Protein AF-A0A813G6Q6-F1 (afdb_monomer_lite)

Radius of gyration: 37.82 Å; chains: 1; bounding box: 108×99×78 Å

Organism: Polarella glacialis (NCBI:txid89957)

Foldseek 3Di:
DPAWDWDDDQFKIKTKDWDDLPWDPVQWDWDDDQFWTWIGGNNHTPDTAGFQAGFDRVPKDWDWDDDSVIIMIITITTGPHGDDRPDGHPVVVVPPPDDQLLDPPDDLVPPDDDPPDLPPPVVLVVLLVRLVVNLVVCCVVPNLLDPVSLSSVVSNLVSCVSVVVLVVLQVVLVVNQVSLCVVPDPSNLVSLVSNLVSCVSVVVLVVNLVSLVVNCVVVNDDPVSVVSNVVSVVSVVVPPPDDPPDDPDDPPDCPVVVVVVVVVDDDDDDDPPVVVCVVLVVLLVVQPDDDDDDDPDDDDVVVLVVLLVLLVVLVVVLVVQDPDDDPDDDPFFFHALNSVCSVCVVSVHDDDPVNSCVLCVVQVPVPPRGHTSVSLSVSVVVGVNSVSVSVVSVVVVVDDDDPPQDPVDDPVVSVVPVPPDDDDDDDDDDPFWDADPDDPDDDQQWDADQDPVGTTIGGHPPRVVVVPPPPPPPDDDDPPPPPPVVDDPVVVVLLVVLLVVLAQPDDDCVVPDPPPPLQFQAAEEEEAEQVLLPVVLQVVLCVVVLLDVVNQAREQELVSQLVVDPCLVVLCVVPNPPRSSVVCSVVSVVSSLSSVVVCLVVRTHYYYYDYQVCLVVVLVVLVVCCVPRVSYAYEYEHRYADLVLSVVSQVVCCVPPVHHDDNPRDHHDPVSLVSVVVRHPWYWYWYSNDSHIDTQDIPVDPDGDDSVVSSCVNVVSRDDDDDPPPCLLACPPFFDDKFFWDKDFDDPQQFPDFLPVQRKIKGQLCSNCVRLVNNVLSVLLCVLCDPVDPRIDIWHWADKDQAAQDDDDDQVQFRIKTWTAAPQDPPPRLRLPCVSCVVSVHHCQPQSSQCNQGTWMFTAHPRRHTGMTIGTGPDDHPDIWHWDTKDADPPVVVVVCVVVVQWDAHSDPSVVSSFFGTWGWAPAPRPENSTWIKTQGHPVVCVVVVHRIIIIRTDD

pLDDT: mean 80.04, std 19.66, range [26.69, 98.25]

Structure (mmCIF, N/CA/C/O backbone):
data_AF-A0A813G6Q6-F1
#
_entry.id   AF-A0A813G6Q6-F1
#
loop_
_atom_site.group_PDB
_atom_site.id
_atom_site.type_symbol
_atom_site.label_atom_id
_atom_site.label_alt_id
_atom_site.label_comp_id
_atom_site.label_asym_id
_atom_site.label_entity_id
_atom_site.label_seq_id
_atom_site.pdbx_PDB_ins_code
_atom_site.Cartn_x
_atom_site.Cartn_y
_atom_site.Cartn_z
_atom_site.occupancy
_atom_site.B_iso_or_equiv
_atom_site.auth_seq_id
_atom_site.auth_comp_id
_atom_site.auth_asym_id
_atom_site.auth_atom_id
_atom_site.pdbx_PDB_model_num
ATOM 1 N N . MET A 1 1 ? -1.881 50.852 3.331 1.00 66.06 1 MET A N 1
ATOM 2 C CA . MET A 1 1 ? -0.624 51.264 3.990 1.00 66.06 1 MET A CA 1
ATOM 3 C C . MET A 1 1 ? 0.403 51.543 2.912 1.00 66.06 1 MET A C 1
ATOM 5 O O . MET A 1 1 ? 0.248 51.002 1.822 1.00 66.06 1 MET A O 1
ATOM 9 N N . ALA A 1 2 ? 1.390 52.398 3.182 1.00 81.44 2 ALA A N 1
ATOM 10 C CA . ALA A 1 2 ? 2.553 52.496 2.306 1.00 81.44 2 ALA A CA 1
ATOM 11 C C . ALA A 1 2 ? 3.270 51.128 2.266 1.00 81.44 2 ALA A C 1
ATOM 13 O O . ALA A 1 2 ? 3.249 50.428 3.285 1.00 81.44 2 ALA A O 1
ATOM 14 N N . PRO A 1 3 ? 3.832 50.712 1.118 1.00 89.44 3 PRO A N 1
ATOM 15 C CA . PRO A 1 3 ? 4.668 49.517 1.065 1.00 89.44 3 PRO A CA 1
ATOM 16 C C . PRO A 1 3 ? 5.865 49.688 2.015 1.00 89.44 3 PRO A C 1
ATOM 18 O O . PRO A 1 3 ? 6.342 50.816 2.172 1.00 89.44 3 PRO A O 1
ATOM 21 N N . PRO A 1 4 ? 6.328 48.612 2.676 1.00 95.31 4 PRO A N 1
ATOM 22 C CA . PRO A 1 4 ? 7.491 48.704 3.547 1.00 95.31 4 PRO A CA 1
ATOM 23 C C . PRO A 1 4 ? 8.738 49.078 2.743 1.00 95.31 4 PRO A C 1
ATOM 25 O O . PRO A 1 4 ? 8.914 48.627 1.609 1.00 95.31 4 PRO A O 1
ATOM 28 N N . ASP A 1 5 ? 9.612 49.880 3.345 1.00 96.56 5 ASP A N 1
ATOM 29 C CA . ASP A 1 5 ? 10.941 50.126 2.788 1.00 96.56 5 ASP A CA 1
ATOM 30 C C . ASP A 1 5 ? 11.795 48.876 3.013 1.00 96.56 5 ASP A C 1
ATOM 32 O O . ASP A 1 5 ? 11.767 48.292 4.097 1.00 96.56 5 ASP A O 1
ATOM 36 N N . TRP A 1 6 ? 12.534 48.423 2.006 1.00 97.88 6 TRP A N 1
ATOM 37 C CA . TRP A 1 6 ? 13.369 47.237 2.154 1.00 97.88 6 TRP A CA 1
ATOM 38 C C . TRP A 1 6 ? 14.677 47.358 1.386 1.00 97.88 6 TRP A C 1
ATOM 40 O O . TRP A 1 6 ? 14.774 48.000 0.341 1.00 97.88 6 TRP A O 1
ATOM 50 N N . SER A 1 7 ? 15.708 46.719 1.922 1.00 96.94 7 SER A N 1
ATOM 51 C CA . SER A 1 7 ? 17.020 46.598 1.297 1.00 96.94 7 SER A CA 1
ATOM 52 C C . SER A 1 7 ? 17.546 45.179 1.479 1.00 96.94 7 SER A C 1
ATOM 54 O O . SER A 1 7 ? 16.983 44.384 2.230 1.00 96.94 7 SER A O 1
ATOM 56 N N . GLN A 1 8 ? 18.603 44.815 0.761 1.00 97.88 8 GLN A N 1
ATOM 57 C CA . GLN A 1 8 ? 19.180 43.479 0.872 1.00 97.88 8 GLN A CA 1
ATOM 58 C C . GLN A 1 8 ? 20.695 43.490 0.696 1.00 97.88 8 GLN A C 1
ATOM 60 O O . GLN A 1 8 ? 21.249 44.334 -0.008 1.00 97.88 8 GLN A O 1
ATOM 65 N N . SER A 1 9 ? 21.335 42.500 1.305 1.00 95.62 9 SER A N 1
ATOM 66 C CA . SER A 1 9 ? 22.694 42.048 1.023 1.00 95.62 9 SER A CA 1
ATOM 67 C C . SER A 1 9 ? 22.647 40.670 0.345 1.00 95.62 9 SER A C 1
ATOM 69 O O . SER A 1 9 ? 21.568 40.140 0.060 1.00 95.62 9 SER A O 1
ATOM 71 N N . ASP A 1 10 ? 23.802 40.049 0.102 1.00 90.31 10 ASP A N 1
ATOM 72 C CA . ASP A 1 10 ? 23.855 38.683 -0.439 1.00 90.31 10 ASP A CA 1
ATOM 73 C C . ASP A 1 10 ? 23.223 37.645 0.504 1.00 90.31 10 ASP A C 1
ATOM 75 O O . ASP A 1 10 ? 22.700 36.635 0.032 1.00 90.31 10 ASP A O 1
ATOM 79 N N . LEU A 1 11 ? 23.228 37.909 1.818 1.00 94.62 11 LEU A N 1
ATOM 80 C CA . LEU A 1 11 ? 22.802 36.967 2.860 1.00 94.62 11 LEU A CA 1
ATOM 81 C C . LEU A 1 11 ? 21.495 37.355 3.557 1.00 94.62 11 LEU A C 1
ATOM 83 O O . LEU A 1 11 ? 20.843 36.496 4.141 1.00 94.62 11 LEU A O 1
ATOM 87 N N . GLU A 1 12 ? 21.088 38.622 3.501 1.00 96.75 12 GLU A N 1
ATOM 88 C CA . GLU A 1 12 ? 19.993 39.135 4.329 1.00 96.75 12 GLU A CA 1
ATOM 89 C C . GLU A 1 12 ? 19.081 40.082 3.545 1.00 96.75 12 GLU A C 1
ATOM 91 O O . GLU A 1 12 ? 19.536 40.809 2.660 1.00 96.75 12 GLU A O 1
ATOM 96 N N . VAL A 1 13 ? 17.791 40.089 3.879 1.00 97.88 13 VAL A N 1
ATOM 97 C CA . VAL A 1 13 ? 16.808 41.090 3.449 1.00 97.88 13 VAL A CA 1
ATOM 98 C C . VAL A 1 13 ? 16.315 41.842 4.680 1.00 97.88 13 VAL A C 1
ATOM 100 O O . VAL A 1 13 ? 15.798 41.235 5.610 1.00 97.88 13 VAL A O 1
ATOM 103 N N . VAL A 1 14 ? 16.452 43.164 4.689 1.00 97.94 14 VAL A N 1
ATOM 104 C CA . VAL A 1 14 ? 16.018 44.026 5.791 1.00 97.94 14 VAL A CA 1
ATOM 105 C C . VAL A 1 14 ? 14.751 44.756 5.373 1.00 97.94 14 VAL A C 1
ATOM 107 O O . VAL A 1 14 ? 14.773 45.519 4.410 1.00 97.94 14 VAL A O 1
ATOM 110 N N . VAL A 1 15 ? 13.659 44.548 6.106 1.00 98.19 15 VAL A N 1
ATOM 111 C CA . VAL A 1 15 ? 12.341 45.146 5.851 1.00 98.19 15 VAL A CA 1
ATOM 112 C C . VAL A 1 15 ? 11.986 46.102 6.984 1.00 98.19 15 VAL A C 1
ATOM 114 O O . VAL A 1 15 ? 12.032 45.724 8.153 1.00 98.19 15 VAL A O 1
ATOM 117 N N . LYS A 1 16 ? 11.619 47.337 6.652 1.00 97.81 16 LYS A N 1
ATOM 118 C CA . LYS A 1 16 ? 11.314 48.410 7.598 1.00 97.81 16 LYS A CA 1
ATOM 119 C C . LYS A 1 16 ? 9.850 48.827 7.494 1.00 97.81 16 LYS A C 1
ATOM 121 O O . LYS A 1 16 ? 9.354 49.139 6.412 1.00 97.81 16 LYS A O 1
ATOM 126 N N . PHE A 1 17 ? 9.172 48.865 8.637 1.00 96.81 17 PHE A N 1
ATOM 127 C CA . PHE A 1 17 ? 7.794 49.336 8.768 1.00 96.81 17 PHE A CA 1
ATOM 128 C C . PHE A 1 17 ? 7.753 50.545 9.699 1.00 96.81 17 PHE A C 1
ATOM 130 O O . PHE A 1 17 ? 8.238 50.462 10.827 1.00 96.81 17 PHE A O 1
ATOM 137 N N . ASP A 1 18 ? 7.142 51.642 9.261 1.00 95.62 18 ASP A N 1
ATOM 138 C CA . ASP A 1 18 ? 6.861 52.780 10.137 1.00 95.62 18 ASP A CA 1
ATOM 139 C C . ASP A 1 18 ? 5.769 52.402 11.148 1.00 95.62 18 ASP A C 1
ATOM 141 O O . ASP A 1 18 ? 4.705 51.913 10.761 1.00 95.62 18 ASP A O 1
ATOM 145 N N . LEU A 1 19 ? 6.036 52.617 12.439 1.00 94.19 19 LEU A N 1
ATOM 146 C CA . LEU A 1 19 ? 5.110 52.331 13.538 1.00 94.19 19 LEU A CA 1
ATOM 147 C C . LEU A 1 19 ? 4.520 53.622 14.106 1.00 94.19 19 LEU A C 1
ATOM 149 O O . LEU A 1 19 ? 5.169 54.673 14.100 1.00 94.19 19 LEU A O 1
ATOM 153 N N . SER A 1 20 ? 3.319 53.547 14.686 1.00 91.12 20 SER A N 1
ATOM 154 C CA . SER A 1 20 ? 2.794 54.681 15.450 1.00 91.12 20 SER A CA 1
ATOM 155 C C . SER A 1 20 ? 3.573 54.882 16.762 1.00 91.12 20 SER A C 1
ATOM 157 O O . SER A 1 20 ? 4.072 53.938 17.379 1.00 91.12 20 SER A O 1
ATOM 159 N N . ALA A 1 21 ? 3.700 56.134 17.218 1.00 90.00 21 ALA A N 1
ATOM 160 C CA . ALA A 1 21 ? 4.526 56.486 18.383 1.00 90.00 21 ALA A CA 1
ATOM 161 C C . ALA A 1 21 ? 4.125 55.734 19.675 1.00 90.00 21 ALA A C 1
ATOM 163 O O . ALA A 1 21 ? 4.969 55.442 20.533 1.00 90.00 21 ALA A O 1
ATOM 164 N N . ASP A 1 22 ? 2.847 55.367 19.794 1.00 90.19 22 ASP A N 1
ATOM 165 C CA . ASP A 1 22 ? 2.235 54.682 20.936 1.00 90.19 22 ASP A CA 1
ATOM 166 C C . ASP A 1 22 ? 2.348 53.143 20.900 1.00 90.19 22 ASP A C 1
ATOM 168 O O . ASP A 1 22 ? 1.857 52.461 21.813 1.00 90.19 22 ASP A O 1
ATOM 172 N N . VAL A 1 23 ? 2.985 52.577 19.872 1.00 92.62 23 VAL A N 1
ATOM 173 C CA . VAL A 1 23 ? 3.169 51.130 19.729 1.00 92.62 23 VAL A CA 1
ATOM 174 C C . VAL A 1 23 ? 4.467 50.690 20.407 1.00 92.62 23 VAL A C 1
ATOM 176 O O . VAL A 1 23 ? 5.574 51.140 20.093 1.00 92.62 23 VAL A O 1
ATOM 179 N N . GLY A 1 24 ? 4.305 49.832 21.416 1.00 91.81 24 GLY A N 1
ATOM 180 C CA . GLY A 1 24 ? 5.377 49.109 22.094 1.00 91.81 24 GLY A CA 1
ATOM 181 C C . GLY A 1 24 ? 5.500 47.671 21.584 1.00 91.81 24 GLY A C 1
ATOM 182 O O . GLY A 1 24 ? 4.648 47.185 20.834 1.00 91.81 24 GLY A O 1
ATOM 183 N N . LYS A 1 25 ? 6.561 46.966 22.006 1.00 94.56 25 LYS A N 1
ATOM 184 C CA . LYS A 1 25 ? 6.818 45.565 21.610 1.00 94.56 25 LYS A CA 1
ATOM 185 C C . LYS A 1 25 ? 5.651 44.640 21.963 1.00 94.56 25 LYS A C 1
ATOM 187 O O . LYS A 1 25 ? 5.378 43.700 21.230 1.00 94.56 25 LYS A O 1
ATOM 192 N N . GLU A 1 26 ? 4.951 44.920 23.057 1.00 95.19 26 GLU A N 1
ATOM 193 C CA . GLU A 1 26 ? 3.802 44.159 23.548 1.00 95.19 26 GLU A CA 1
ATOM 194 C C . GLU A 1 26 ? 2.581 44.211 22.621 1.00 95.19 26 GLU A C 1
ATOM 196 O O . GLU A 1 26 ? 1.709 43.347 22.711 1.00 95.19 26 GLU A O 1
ATOM 201 N N . LYS A 1 27 ? 2.519 45.200 21.723 1.00 96.06 27 LYS A N 1
ATOM 202 C CA . LYS A 1 27 ? 1.422 45.361 20.763 1.00 96.06 27 LYS A CA 1
ATOM 203 C C . LYS A 1 27 ? 1.781 44.901 19.347 1.00 96.06 27 LYS A C 1
ATOM 205 O O . LYS A 1 27 ? 0.957 45.037 18.440 1.00 96.06 27 LYS A O 1
ATOM 210 N N . LEU A 1 28 ? 2.986 44.358 19.160 1.00 97.00 28 LEU A N 1
ATOM 211 C CA . LEU A 1 28 ? 3.465 43.823 17.891 1.00 97.00 28 LEU A CA 1
ATOM 212 C C . LEU A 1 28 ? 3.507 42.300 17.925 1.00 97.00 28 LEU A C 1
ATOM 214 O O . LEU A 1 28 ? 4.004 41.687 18.868 1.00 97.00 28 LEU A O 1
ATOM 218 N N . LYS A 1 29 ? 3.044 41.682 16.841 1.00 97.38 29 LYS A N 1
ATOM 219 C CA . LYS A 1 29 ? 3.238 40.256 16.583 1.00 97.38 29 LYS A CA 1
ATOM 220 C C . LYS A 1 29 ? 3.846 40.087 15.198 1.00 97.38 29 LYS A C 1
ATOM 222 O O . LYS A 1 29 ? 3.169 40.291 14.194 1.00 97.38 29 LYS A O 1
ATOM 227 N N . VAL A 1 30 ? 5.121 39.707 15.167 1.00 97.75 30 VAL A N 1
ATOM 228 C CA . VAL A 1 30 ? 5.857 39.376 13.942 1.00 97.75 30 VAL A CA 1
ATOM 229 C C . VAL A 1 30 ? 5.975 37.860 13.856 1.00 97.75 30 VAL A C 1
ATOM 231 O O . VAL A 1 30 ? 6.483 37.220 14.776 1.00 97.75 30 VAL A O 1
ATOM 234 N N . LYS A 1 31 ? 5.474 37.280 12.768 1.00 97.81 31 LYS A N 1
ATOM 235 C CA . LYS A 1 31 ? 5.606 35.861 12.443 1.00 97.81 31 LYS A CA 1
ATOM 236 C C . LYS A 1 31 ? 6.442 35.745 11.175 1.00 97.81 31 LYS A C 1
ATOM 238 O O . LYS A 1 31 ? 6.021 36.221 10.121 1.00 97.81 31 LYS A O 1
ATOM 243 N N . ILE A 1 32 ? 7.611 35.133 11.309 1.00 98.25 32 ILE A N 1
ATOM 244 C CA . ILE A 1 32 ? 8.500 34.803 10.198 1.00 98.25 32 ILE A CA 1
ATOM 245 C C . ILE A 1 32 ? 8.322 33.309 9.932 1.00 98.25 32 ILE A C 1
ATOM 247 O O . ILE A 1 32 ? 8.477 32.492 10.835 1.00 98.25 32 ILE A O 1
ATOM 251 N N . GLU A 1 33 ? 7.934 32.962 8.716 1.00 96.94 33 GLU A N 1
ATOM 252 C CA . GLU A 1 33 ? 7.862 31.593 8.212 1.00 96.94 33 GLU A CA 1
ATOM 253 C C . GLU A 1 33 ? 8.816 31.475 7.022 1.00 96.94 33 GLU A C 1
ATOM 255 O O . GLU A 1 33 ? 9.207 32.483 6.434 1.00 96.94 33 GLU A O 1
ATOM 260 N N . THR A 1 34 ? 9.159 30.251 6.618 1.00 94.12 34 THR A N 1
ATOM 261 C CA . THR A 1 34 ? 10.137 30.004 5.546 1.00 94.12 34 THR A CA 1
ATOM 262 C C . THR A 1 34 ? 9.833 30.768 4.257 1.00 94.12 34 THR A C 1
ATOM 264 O O . THR A 1 34 ? 10.763 31.172 3.568 1.00 94.12 34 THR A O 1
ATOM 267 N N . THR A 1 35 ? 8.560 30.993 3.927 1.00 95.56 35 THR A N 1
ATOM 268 C CA . THR A 1 35 ? 8.123 31.672 2.695 1.00 95.56 35 THR A CA 1
ATOM 269 C C . THR A 1 35 ? 7.151 32.821 2.947 1.00 95.56 35 THR A C 1
ATOM 271 O O . THR A 1 35 ? 6.530 33.307 2.003 1.00 95.56 35 THR A O 1
ATOM 274 N N . ARG A 1 36 ? 6.949 33.252 4.197 1.00 97.12 36 ARG A N 1
ATOM 275 C CA . ARG A 1 36 ? 5.915 34.241 4.534 1.00 97.12 36 ARG A CA 1
ATOM 276 C C . ARG A 1 36 ? 6.349 35.129 5.690 1.00 97.12 36 ARG A C 1
ATOM 278 O O . ARG A 1 36 ? 6.879 34.652 6.688 1.00 97.12 36 ARG A O 1
ATOM 285 N N . LEU A 1 37 ? 6.051 36.420 5.577 1.00 98.00 37 LEU A N 1
ATOM 286 C CA . LEU A 1 37 ? 6.214 37.384 6.661 1.00 98.00 37 LEU A CA 1
ATOM 287 C C . LEU A 1 37 ? 4.848 37.958 7.031 1.00 98.00 37 LEU A C 1
ATOM 289 O O . LEU A 1 37 ? 4.125 38.462 6.170 1.00 98.00 37 LEU A O 1
ATOM 293 N N . SER A 1 38 ? 4.505 37.898 8.318 1.00 97.25 38 SER A N 1
ATOM 294 C CA . SER A 1 38 ? 3.296 38.509 8.864 1.00 97.25 38 SER A CA 1
ATOM 295 C C . SER A 1 38 ? 3.637 39.455 10.010 1.00 97.25 38 SER A C 1
ATOM 297 O O . SER A 1 38 ? 4.249 39.049 10.992 1.00 97.25 38 SER A O 1
ATOM 299 N N . VAL A 1 39 ? 3.182 40.699 9.913 1.00 97.38 39 VAL A N 1
ATOM 300 C CA . VAL A 1 39 ? 3.302 41.741 10.933 1.00 97.38 39 VAL A CA 1
ATOM 301 C C . VAL A 1 39 ? 1.897 42.193 11.324 1.00 97.38 39 VAL A C 1
ATOM 303 O O . VAL A 1 39 ? 1.068 42.523 10.472 1.00 97.38 39 VAL A O 1
ATOM 306 N N . VAL A 1 40 ? 1.614 42.165 12.624 1.00 96.44 40 VAL A N 1
ATOM 307 C CA . VAL A 1 40 ? 0.347 42.608 13.213 1.00 96.44 40 VAL A CA 1
ATOM 308 C C . VAL A 1 40 ? 0.647 43.674 14.262 1.00 96.44 40 VAL A C 1
ATOM 310 O O . VAL A 1 40 ? 1.424 43.430 15.184 1.00 96.44 40 VAL A O 1
ATOM 313 N N . GLU A 1 41 ? 0.007 44.831 14.130 1.00 96.00 41 GLU A N 1
ATOM 314 C CA . GLU A 1 41 ? 0.130 46.000 15.004 1.00 96.00 41 GLU A CA 1
ATOM 315 C C . GLU A 1 41 ? -1.228 46.278 15.656 1.00 96.00 41 GLU A C 1
ATOM 317 O O . GLU A 1 41 ? -2.240 46.412 14.968 1.00 96.00 41 GLU A O 1
ATOM 322 N N . ASN A 1 42 ? -1.286 46.322 16.992 1.00 94.00 42 ASN A N 1
ATOM 323 C CA . ASN A 1 42 ? -2.531 46.546 17.746 1.00 94.00 42 ASN A CA 1
ATOM 324 C C . ASN A 1 42 ? -3.675 45.576 17.365 1.00 94.00 42 ASN A C 1
ATOM 326 O O . ASN A 1 42 ? -4.850 45.935 17.394 1.00 94.00 42 ASN A O 1
ATOM 330 N N . GLY A 1 43 ? -3.340 44.339 16.980 1.00 92.62 43 GLY A N 1
ATOM 331 C CA . GLY A 1 43 ? -4.308 43.337 16.513 1.00 92.62 43 GLY A CA 1
ATOM 332 C C . GLY A 1 43 ? -4.776 43.513 15.061 1.00 92.62 43 GLY A C 1
ATOM 333 O O . GLY A 1 43 ? -5.471 42.638 14.548 1.00 92.62 43 GLY A O 1
ATOM 334 N N . SER A 1 44 ? -4.367 44.585 14.376 1.00 94.50 44 SER A N 1
ATOM 335 C CA . SER A 1 44 ? -4.602 44.796 12.947 1.00 94.50 44 SER A CA 1
ATOM 336 C C . SER A 1 44 ? -3.421 44.278 12.128 1.00 94.50 44 SER A C 1
ATOM 338 O O . SER A 1 44 ? -2.265 44.559 12.436 1.00 94.50 44 SER A O 1
ATOM 340 N N . THR A 1 45 ? -3.687 43.505 11.075 1.00 95.56 45 THR A N 1
ATOM 341 C CA . THR A 1 45 ? -2.621 42.996 10.197 1.00 95.56 45 THR A CA 1
ATOM 342 C C . THR A 1 45 ? -2.125 44.123 9.301 1.00 95.56 45 THR A C 1
ATOM 344 O O . THR A 1 45 ? -2.880 44.621 8.469 1.00 95.56 45 THR A O 1
ATOM 347 N N . THR A 1 46 ? -0.868 44.523 9.473 1.00 95.19 46 THR A N 1
ATOM 348 C CA . THR A 1 46 ? -0.236 45.587 8.682 1.00 95.19 46 THR A CA 1
ATOM 349 C C . THR A 1 46 ? 0.450 45.036 7.441 1.00 95.19 46 THR A C 1
ATOM 351 O O . THR A 1 46 ? 0.413 45.655 6.380 1.00 95.19 46 THR A O 1
ATOM 354 N N . PHE A 1 47 ? 1.015 43.832 7.547 1.00 97.00 47 PHE A N 1
ATOM 355 C CA . PHE A 1 47 ? 1.638 43.123 6.438 1.00 97.00 47 PHE A CA 1
ATOM 356 C C . PHE A 1 47 ? 1.425 41.619 6.595 1.00 97.00 47 PHE A C 1
ATOM 358 O O . PHE A 1 47 ? 1.625 41.072 7.674 1.00 97.00 47 PHE A O 1
ATOM 365 N N . SER A 1 48 ? 1.004 40.929 5.540 1.00 96.44 48 SER A N 1
ATOM 366 C CA . SER A 1 48 ? 0.962 39.463 5.515 1.00 96.44 48 SER A CA 1
ATOM 367 C C . SER A 1 48 ? 1.032 38.997 4.071 1.00 96.44 48 SER A C 1
ATOM 369 O O . SER A 1 48 ? 0.005 38.888 3.405 1.00 96.44 48 SER A O 1
ATOM 371 N N . GLN A 1 49 ? 2.246 38.775 3.576 1.00 97.44 49 GLN A N 1
ATOM 372 C CA . GLN A 1 49 ? 2.483 38.378 2.188 1.00 97.44 49 GLN A CA 1
ATOM 373 C C . GLN A 1 49 ? 3.497 37.237 2.108 1.00 97.44 49 GLN A C 1
ATOM 375 O O . GLN A 1 49 ? 4.323 37.053 3.010 1.00 97.44 49 GLN A O 1
ATOM 380 N N . GLU A 1 50 ? 3.421 36.468 1.022 1.00 96.44 50 GLU A N 1
ATOM 381 C CA . GLU A 1 50 ? 4.448 35.486 0.683 1.00 96.44 50 GLU A CA 1
ATOM 382 C C . GLU A 1 50 ? 5.707 36.188 0.172 1.00 96.44 50 GLU A C 1
ATOM 384 O O . GLU A 1 50 ? 5.641 37.045 -0.711 1.00 96.44 50 GLU A O 1
ATOM 389 N N . LEU A 1 51 ? 6.850 35.811 0.736 1.00 96.75 51 LEU A N 1
ATOM 390 C CA . LEU A 1 51 ? 8.165 36.334 0.387 1.00 96.75 51 LEU A CA 1
ATOM 391 C C . LEU A 1 51 ? 8.626 35.771 -0.962 1.00 96.75 51 LEU A C 1
ATOM 393 O O . LEU A 1 51 ? 8.353 34.611 -1.281 1.00 96.75 51 LEU A O 1
ATOM 397 N N . SER A 1 52 ? 9.345 36.581 -1.741 1.00 94.06 52 SER A N 1
ATOM 398 C CA . SER A 1 52 ? 9.879 36.171 -3.049 1.00 94.06 52 SER A CA 1
ATOM 399 C C . SER A 1 52 ? 10.930 35.055 -2.942 1.00 94.06 52 SER A C 1
ATOM 401 O O . SER A 1 52 ? 11.059 34.255 -3.867 1.00 94.06 52 SER A O 1
ATOM 403 N N . GLY A 1 53 ? 11.629 34.941 -1.806 1.00 92.56 53 GLY A N 1
ATOM 404 C CA . GLY A 1 53 ? 12.583 33.866 -1.526 1.00 92.56 53 GLY A CA 1
ATOM 405 C C . GLY A 1 53 ? 12.366 33.178 -0.176 1.00 92.56 53 GLY A C 1
ATOM 406 O O . GLY A 1 53 ? 11.572 33.613 0.660 1.00 92.56 53 GLY A O 1
ATOM 407 N N . LYS A 1 54 ? 13.097 32.075 0.035 1.00 92.50 54 LYS A N 1
ATOM 408 C CA . LYS A 1 54 ? 13.081 31.320 1.296 1.00 92.50 54 LYS A CA 1
ATOM 409 C C . LYS A 1 54 ? 14.016 31.946 2.329 1.00 92.50 54 LYS A C 1
ATOM 411 O O . LYS A 1 54 ? 15.150 32.312 2.007 1.00 92.50 54 LYS A O 1
ATOM 416 N N . VAL A 1 55 ? 13.571 31.989 3.580 1.00 96.12 55 VAL A N 1
ATOM 417 C CA . VAL A 1 55 ? 14.344 32.513 4.715 1.00 96.12 55 VAL A CA 1
ATOM 418 C C . VAL A 1 55 ? 14.635 31.419 5.740 1.00 96.12 55 VAL A C 1
ATOM 420 O O . VAL A 1 55 ? 13.835 30.500 5.934 1.00 96.12 55 VAL A O 1
ATOM 423 N N . ASN A 1 56 ? 15.791 31.508 6.391 1.00 95.25 56 ASN A N 1
ATOM 424 C CA . ASN A 1 56 ? 16.117 30.727 7.572 1.00 95.25 56 ASN A CA 1
ATOM 425 C C . ASN A 1 56 ? 15.427 31.375 8.780 1.00 95.25 56 ASN A C 1
ATOM 427 O O . ASN A 1 56 ? 15.841 32.438 9.246 1.00 95.25 56 ASN A O 1
ATOM 431 N N . VAL A 1 57 ? 14.334 30.764 9.243 1.00 96.69 57 VAL A N 1
ATOM 432 C CA . VAL A 1 57 ? 13.476 31.323 10.300 1.00 96.69 57 VAL A CA 1
ATOM 433 C C . VAL A 1 57 ? 14.246 31.496 11.610 1.00 96.69 57 VAL A C 1
ATOM 435 O O . VAL A 1 57 ? 14.050 32.502 12.283 1.00 96.69 57 VAL A O 1
ATOM 438 N N . ASP A 1 58 ? 15.153 30.569 11.926 1.00 95.38 58 ASP A N 1
ATOM 439 C CA . ASP A 1 58 ? 15.903 30.562 13.188 1.00 95.38 58 ASP A CA 1
ATOM 440 C C . ASP A 1 58 ? 17.005 31.632 13.234 1.00 95.38 58 ASP A C 1
ATOM 442 O O . ASP A 1 58 ? 17.389 32.092 14.309 1.00 95.38 58 ASP A O 1
ATOM 446 N N . GLU A 1 59 ? 17.502 32.051 12.069 1.00 96.44 59 GLU A N 1
ATOM 447 C CA . GLU A 1 59 ? 18.503 33.118 11.938 1.00 96.44 59 GLU A CA 1
ATOM 448 C C . GLU A 1 59 ? 17.873 34.489 11.673 1.00 96.44 59 GLU A C 1
ATOM 450 O O . GLU A 1 59 ? 18.552 35.511 11.769 1.00 96.44 59 GLU A O 1
ATOM 455 N N . SER A 1 60 ? 16.585 34.525 11.334 1.00 97.44 60 SER A N 1
ATOM 456 C CA . SER A 1 60 ? 15.853 35.764 11.090 1.00 97.44 60 SER A CA 1
ATOM 457 C C . SER A 1 60 ? 15.367 36.364 12.408 1.00 97.44 60 SER A C 1
ATOM 459 O O . SER A 1 60 ? 14.892 35.665 13.301 1.00 97.44 60 SER A O 1
ATOM 461 N N . TYR A 1 61 ? 15.442 37.683 12.540 1.00 97.81 61 TYR A N 1
ATOM 462 C CA . TYR A 1 61 ? 15.055 38.380 13.765 1.00 97.81 61 TYR A CA 1
ATOM 463 C C . TYR A 1 61 ? 14.395 39.721 13.458 1.00 97.81 61 TYR A C 1
ATOM 465 O O . TYR A 1 61 ? 14.325 40.166 12.316 1.00 97.81 61 TYR A O 1
ATOM 473 N N . TRP A 1 62 ? 13.862 40.378 14.483 1.00 98.25 62 TRP A N 1
ATOM 474 C CA . TRP A 1 62 ? 13.283 41.708 14.337 1.00 98.25 62 TRP A CA 1
ATOM 475 C C . TRP A 1 62 ? 13.537 42.564 15.574 1.00 98.25 62 TRP A C 1
ATOM 477 O O . TRP A 1 62 ? 13.664 42.062 16.694 1.00 98.25 62 TRP A O 1
ATOM 487 N N . GLN A 1 63 ? 13.596 43.875 15.373 1.00 97.56 63 GLN A N 1
ATOM 488 C CA . GLN A 1 63 ? 13.778 44.865 16.429 1.00 97.56 63 GLN A CA 1
ATOM 489 C C . GLN A 1 63 ? 13.048 46.170 16.102 1.00 97.56 63 GLN A C 1
ATOM 491 O O . GLN A 1 63 ? 12.633 46.388 14.971 1.00 97.56 63 GLN A O 1
ATOM 496 N N . ILE A 1 64 ? 12.861 47.031 17.103 1.00 96.88 64 ILE A N 1
ATOM 497 C CA . ILE A 1 64 ? 12.311 48.378 16.904 1.00 96.88 64 ILE A CA 1
ATOM 498 C C . ILE A 1 64 ? 13.472 49.367 17.005 1.00 96.88 64 ILE A C 1
ATOM 500 O O . ILE A 1 64 ? 14.196 49.345 18.002 1.00 96.88 64 ILE A O 1
ATOM 504 N N . GLU A 1 65 ? 13.629 50.225 16.005 1.00 96.12 65 GLU A N 1
ATOM 505 C CA . GLU A 1 65 ? 14.628 51.295 15.938 1.00 96.12 65 GLU A CA 1
ATOM 506 C C . GLU A 1 65 ? 13.937 52.672 15.922 1.00 96.12 65 GLU A C 1
ATOM 508 O O . GLU A 1 65 ? 12.780 52.781 15.521 1.00 96.12 65 GLU A O 1
ATOM 513 N N . GLY A 1 66 ? 14.626 53.731 16.363 1.00 89.75 66 GLY A N 1
ATOM 514 C CA . GLY A 1 66 ? 14.127 55.117 16.302 1.00 89.75 66 GLY A CA 1
ATOM 515 C C . GLY A 1 66 ? 13.822 55.783 17.654 1.00 89.75 66 GLY A C 1
ATOM 516 O O . GLY A 1 66 ? 13.745 55.128 18.694 1.00 89.75 66 GLY A O 1
ATOM 517 N N . ALA A 1 67 ? 13.705 57.116 17.634 1.00 79.19 67 ALA A N 1
ATOM 518 C CA . ALA A 1 67 ? 13.374 57.959 18.793 1.00 79.19 67 ALA A CA 1
ATOM 519 C C . ALA A 1 67 ? 11.846 58.114 18.961 1.00 79.19 67 ALA A C 1
ATOM 521 O O . ALA A 1 67 ? 11.083 57.656 18.114 1.00 79.19 67 ALA A O 1
ATOM 522 N N . GLU A 1 68 ? 11.385 58.759 20.043 1.00 76.25 68 GLU A N 1
ATOM 523 C CA . GLU A 1 68 ? 9.946 58.885 20.368 1.00 76.25 68 GLU A CA 1
ATOM 524 C C . GLU A 1 68 ? 9.094 59.479 19.229 1.00 76.25 68 GLU A C 1
ATOM 526 O O . GLU A 1 68 ? 7.935 59.094 19.082 1.00 76.25 68 GLU A O 1
ATOM 531 N N . ASP A 1 69 ? 9.688 60.314 18.373 1.00 77.81 69 ASP A N 1
ATOM 532 C CA . ASP A 1 69 ? 9.006 60.980 17.255 1.00 77.81 69 ASP A CA 1
ATOM 533 C C . ASP A 1 69 ? 9.003 60.173 15.935 1.00 77.81 69 ASP A C 1
ATOM 535 O O . ASP A 1 69 ? 8.513 60.659 14.915 1.00 77.81 69 ASP A O 1
ATOM 539 N N . GLY A 1 70 ? 9.526 58.939 15.927 1.00 84.56 70 GLY A N 1
ATOM 540 C CA . GLY A 1 70 ? 9.516 58.063 14.751 1.00 84.56 70 GLY A CA 1
ATOM 541 C C . GLY A 1 70 ? 10.127 56.692 15.032 1.00 84.56 70 GLY A C 1
ATOM 542 O O . GLY A 1 70 ? 11.339 56.516 14.905 1.00 84.56 70 GLY A O 1
ATOM 543 N N . LYS A 1 71 ? 9.284 55.724 15.410 1.00 94.31 71 LYS A N 1
ATOM 544 C CA . LYS A 1 71 ? 9.674 54.321 15.610 1.00 94.31 71 LYS A CA 1
ATOM 545 C C . LYS A 1 71 ? 9.492 53.534 14.315 1.00 94.31 71 LYS A C 1
ATOM 547 O O . LYS A 1 71 ? 8.470 53.665 13.648 1.00 94.31 71 LYS A O 1
ATOM 552 N N . GLN A 1 72 ? 10.443 52.663 14.009 1.00 96.50 72 GLN A N 1
ATOM 553 C CA . GLN A 1 72 ? 10.383 51.732 12.889 1.00 96.50 72 GLN A CA 1
ATOM 554 C C . GLN A 1 72 ? 10.587 50.302 13.386 1.00 96.50 72 GLN A C 1
ATOM 556 O O . GLN A 1 72 ? 11.492 50.033 14.172 1.00 96.50 72 GLN A O 1
ATOM 561 N N . LEU A 1 73 ? 9.761 49.369 12.921 1.00 97.12 73 LEU A N 1
ATOM 562 C CA . LEU A 1 73 ? 10.024 47.938 13.040 1.00 97.12 73 LEU A CA 1
ATOM 563 C C . LEU A 1 73 ? 10.988 47.534 11.927 1.00 97.12 73 LEU A C 1
ATOM 565 O O . LEU A 1 73 ? 10.660 47.676 10.754 1.00 97.12 73 LEU A O 1
ATOM 569 N N . VAL A 1 74 ? 12.136 46.980 12.297 1.00 97.75 74 VAL A N 1
ATOM 570 C CA . VAL A 1 74 ? 13.144 46.442 11.385 1.00 97.75 74 VAL A CA 1
ATOM 571 C C . VAL A 1 74 ? 13.124 44.921 11.492 1.00 97.75 74 VAL A C 1
ATOM 573 O O . VAL A 1 74 ? 13.392 44.368 12.559 1.00 97.75 74 VAL A O 1
ATOM 576 N N . VAL A 1 75 ? 12.767 44.243 10.403 1.00 98.25 75 VAL A N 1
ATOM 577 C CA . VAL A 1 75 ? 12.756 42.781 10.278 1.00 98.25 75 VAL A CA 1
ATOM 578 C C . VAL A 1 75 ? 13.926 42.357 9.398 1.00 98.25 75 VAL A C 1
ATOM 580 O O . VAL A 1 75 ? 13.974 42.691 8.217 1.00 98.25 75 VAL A O 1
ATOM 583 N N . SER A 1 76 ? 14.845 41.608 9.989 1.00 98.19 76 SER A N 1
ATOM 584 C CA . SER A 1 76 ? 16.039 41.036 9.378 1.00 98.19 76 SER A CA 1
ATOM 585 C C . SER A 1 76 ? 15.761 39.594 8.963 1.00 98.19 76 SER A C 1
ATOM 587 O O . SER A 1 76 ? 15.599 38.714 9.809 1.00 98.19 76 SER A O 1
ATOM 589 N N . LEU A 1 77 ? 15.658 39.352 7.658 1.00 98.12 77 LEU A N 1
ATOM 590 C CA . LEU A 1 77 ? 15.358 38.053 7.060 1.00 98.12 77 LEU A CA 1
ATOM 591 C C . LEU A 1 77 ? 16.638 37.423 6.499 1.00 98.12 77 LEU A C 1
ATOM 593 O O . LEU A 1 77 ? 17.125 37.827 5.442 1.00 98.12 77 LEU A O 1
ATOM 597 N N . CYS A 1 78 ? 17.165 36.406 7.174 1.00 97.25 78 CYS A N 1
ATOM 598 C CA . CYS A 1 78 ? 18.335 35.662 6.707 1.00 97.25 78 CYS A CA 1
ATOM 599 C C . CYS A 1 78 ? 17.926 34.723 5.569 1.00 97.25 78 CYS A C 1
ATOM 601 O O . CYS A 1 78 ? 17.039 33.886 5.730 1.00 97.25 78 CYS A O 1
ATOM 603 N N . LYS A 1 79 ? 18.537 34.861 4.392 1.00 96.50 79 LYS A N 1
ATOM 604 C CA . LYS A 1 79 ? 18.186 34.073 3.204 1.00 96.50 79 LYS A CA 1
ATOM 605 C C . LYS A 1 79 ? 18.670 32.633 3.370 1.00 96.50 79 LYS A C 1
ATOM 607 O O . LYS A 1 79 ? 19.816 32.402 3.737 1.00 96.50 79 LYS A O 1
ATOM 612 N N . LYS A 1 80 ? 17.834 31.649 3.016 1.00 89.69 80 LYS A N 1
ATOM 613 C CA . LYS A 1 80 ? 18.255 30.232 2.999 1.00 89.69 80 LYS A CA 1
ATOM 614 C C . LYS A 1 80 ? 19.298 29.961 1.897 1.00 89.69 80 LYS A C 1
ATOM 616 O O . LYS A 1 80 ? 20.092 29.033 2.015 1.00 89.69 80 LYS A O 1
ATOM 621 N N . LYS A 1 81 ? 19.300 30.766 0.826 1.00 81.75 81 LYS A N 1
ATOM 622 C CA . LYS A 1 81 ? 20.260 30.707 -0.287 1.00 81.75 81 LYS A CA 1
ATOM 623 C C . LYS A 1 81 ? 20.770 32.101 -0.642 1.00 81.75 81 LYS A C 1
ATOM 625 O O . LYS A 1 81 ? 20.011 33.067 -0.603 1.00 81.75 81 LYS A O 1
ATOM 630 N N . ALA A 1 82 ? 22.050 32.188 -0.998 1.00 75.19 82 ALA A N 1
ATOM 631 C CA . ALA A 1 82 ? 22.665 33.432 -1.441 1.00 75.19 82 ALA A CA 1
ATOM 632 C C . ALA A 1 82 ? 22.148 33.813 -2.837 1.00 75.19 82 ALA A C 1
ATOM 634 O O . ALA A 1 82 ? 22.191 32.999 -3.756 1.00 75.19 82 ALA A O 1
ATOM 635 N N . GLY A 1 83 ? 21.676 35.048 -2.993 1.00 81.75 83 GLY A N 1
ATOM 636 C CA . GLY A 1 83 ? 21.154 35.552 -4.264 1.00 81.75 83 GLY A CA 1
ATOM 637 C C . GLY A 1 83 ? 20.300 36.811 -4.085 1.00 81.75 83 GLY A C 1
ATOM 638 O O . GLY A 1 83 ? 19.638 36.963 -3.051 1.00 81.75 83 GLY A O 1
ATOM 639 N N . PRO A 1 84 ? 20.315 37.759 -5.038 1.00 91.25 84 PRO A N 1
ATOM 640 C CA . PRO A 1 84 ? 19.506 38.968 -4.948 1.00 91.25 84 PRO A CA 1
ATOM 641 C C . PRO A 1 84 ? 18.027 38.664 -5.229 1.00 91.25 84 PRO A C 1
ATOM 643 O O . PRO A 1 84 ? 17.680 38.116 -6.272 1.00 91.25 84 PRO A O 1
ATOM 646 N N . TRP A 1 85 ? 17.140 39.066 -4.321 1.00 93.00 85 TRP A N 1
ATOM 647 C CA . TRP A 1 85 ? 15.693 39.040 -4.526 1.00 93.00 85 TRP A CA 1
ATOM 648 C C . TRP A 1 85 ? 15.293 40.165 -5.484 1.00 93.00 85 TRP A C 1
ATOM 650 O O . TRP A 1 85 ? 15.741 41.300 -5.324 1.00 93.00 85 TRP A O 1
ATOM 660 N N . ARG A 1 86 ? 14.466 39.886 -6.495 1.00 92.38 86 ARG A N 1
ATOM 661 C CA . ARG A 1 86 ? 14.030 40.923 -7.454 1.00 92.38 86 ARG A CA 1
ATOM 662 C C . ARG A 1 86 ? 12.951 41.841 -6.883 1.00 92.38 86 ARG A C 1
ATOM 664 O O . ARG A 1 86 ? 12.887 43.012 -7.243 1.00 92.38 86 ARG A O 1
ATOM 671 N N . SER A 1 87 ? 12.145 41.305 -5.979 1.00 95.19 87 SER A N 1
ATOM 672 C CA . SER A 1 87 ? 11.091 41.986 -5.231 1.00 95.19 87 SER A CA 1
ATOM 673 C C . SER A 1 87 ? 11.068 41.467 -3.791 1.00 95.19 87 SER A C 1
ATOM 675 O O . SER A 1 87 ? 11.734 40.474 -3.484 1.00 95.19 87 SER A O 1
ATOM 677 N N . LEU A 1 88 ? 10.292 42.087 -2.900 1.00 96.31 88 LEU A N 1
ATOM 678 C CA . LEU A 1 88 ? 10.136 41.573 -1.539 1.00 96.31 88 LEU A CA 1
ATOM 679 C C . LEU A 1 88 ? 9.134 40.413 -1.497 1.00 96.31 88 LEU A C 1
ATOM 681 O O . LEU A 1 88 ? 9.326 39.446 -0.755 1.00 96.31 88 LEU A O 1
ATOM 685 N N . THR A 1 89 ? 8.067 40.502 -2.295 1.00 96.19 89 THR A N 1
ATOM 686 C CA . THR A 1 89 ? 6.946 39.554 -2.256 1.00 96.19 89 THR A CA 1
ATOM 687 C C . THR A 1 89 ? 6.758 38.824 -3.581 1.00 96.19 89 THR A C 1
ATOM 689 O O . THR A 1 89 ? 7.150 39.313 -4.645 1.00 96.19 89 THR A O 1
ATOM 692 N N . LYS A 1 90 ? 6.158 37.628 -3.536 1.00 91.12 90 LYS A N 1
ATOM 693 C CA . LYS A 1 90 ? 5.880 36.843 -4.752 1.00 91.12 90 LYS A CA 1
ATOM 694 C C . LYS A 1 90 ? 4.928 37.550 -5.713 1.00 91.12 90 LYS A C 1
ATOM 696 O O . LYS A 1 90 ? 5.066 37.397 -6.920 1.00 91.12 90 LYS A O 1
ATOM 701 N N . GLU A 1 91 ? 3.966 38.308 -5.190 1.00 93.50 91 GLU A N 1
ATOM 702 C CA . GLU A 1 91 ? 3.017 39.060 -6.015 1.00 93.50 91 GLU A CA 1
ATOM 703 C C . GLU A 1 91 ? 3.729 40.158 -6.813 1.00 93.50 91 GLU A C 1
ATOM 705 O O . GLU A 1 91 ? 3.485 40.305 -8.009 1.00 93.50 91 GLU A O 1
ATOM 710 N N . GLU A 1 92 ? 4.663 40.875 -6.182 1.00 93.69 92 GLU A N 1
ATOM 711 C CA . GLU A 1 92 ? 5.518 41.844 -6.868 1.00 93.69 92 GLU A CA 1
ATOM 712 C C . GLU A 1 92 ? 6.420 41.164 -7.912 1.00 93.69 92 GLU A C 1
ATOM 714 O O . GLU A 1 92 ? 6.550 41.683 -9.019 1.00 93.69 92 GLU A O 1
ATOM 719 N N . ASP A 1 93 ? 6.997 39.990 -7.608 1.00 90.75 93 ASP A N 1
ATOM 720 C CA . ASP A 1 93 ? 7.853 39.261 -8.566 1.00 90.75 93 ASP A CA 1
ATOM 721 C C . ASP A 1 93 ? 7.054 38.809 -9.796 1.00 90.75 93 ASP A C 1
ATOM 723 O O . ASP A 1 93 ? 7.550 38.864 -10.917 1.00 90.75 93 ASP A O 1
ATOM 727 N N . ALA A 1 94 ? 5.789 38.419 -9.603 1.00 86.69 94 ALA A N 1
ATOM 728 C CA . ALA A 1 94 ? 4.891 38.019 -10.683 1.00 86.69 94 ALA A CA 1
ATOM 729 C C . ALA A 1 94 ? 4.485 39.186 -11.603 1.00 86.69 94 ALA A C 1
ATOM 731 O O . ALA A 1 94 ? 4.128 38.956 -12.758 1.00 86.69 94 ALA A O 1
ATOM 732 N N . GLN A 1 95 ? 4.527 40.427 -11.106 1.00 90.75 95 GLN A N 1
ATOM 733 C CA . GLN A 1 95 ? 4.247 41.634 -11.892 1.00 90.75 95 GLN A CA 1
ATOM 734 C C . GLN A 1 95 ? 5.477 42.152 -12.645 1.00 90.75 95 GLN A C 1
ATOM 736 O O . GLN A 1 95 ? 5.330 42.922 -13.601 1.00 90.75 95 GLN A O 1
ATOM 741 N N . LEU A 1 96 ? 6.687 41.754 -12.235 1.00 87.56 96 LEU A N 1
ATOM 742 C CA . LEU A 1 96 ? 7.895 42.071 -12.985 1.00 87.56 96 LEU A CA 1
ATOM 743 C C . LEU A 1 96 ? 7.860 41.353 -14.345 1.00 87.56 96 LEU A C 1
ATOM 745 O O . LEU A 1 96 ? 7.381 40.221 -14.430 1.00 87.56 96 LEU A O 1
ATOM 749 N N . PRO A 1 97 ? 8.370 41.978 -15.425 1.00 83.56 97 PRO A N 1
ATOM 750 C CA . PRO A 1 97 ? 8.452 41.327 -16.724 1.00 83.56 97 PRO A CA 1
ATOM 751 C C . PRO A 1 97 ? 9.217 40.008 -16.590 1.00 83.56 97 PRO A C 1
ATOM 753 O O . PRO A 1 97 ? 10.419 40.004 -16.308 1.00 83.56 97 PRO A O 1
ATOM 756 N N . GLN A 1 98 ? 8.521 38.885 -16.770 1.00 75.31 98 GLN A N 1
ATOM 757 C CA . GLN A 1 98 ? 9.180 37.591 -16.834 1.00 75.31 98 GLN A CA 1
ATOM 758 C C . GLN A 1 98 ? 10.008 37.563 -18.114 1.00 75.31 98 GLN A C 1
ATOM 760 O O . GLN A 1 98 ? 9.459 37.660 -19.210 1.00 75.31 98 GLN A O 1
ATOM 765 N N . LYS A 1 99 ? 11.331 37.460 -17.970 1.00 74.06 99 LYS A N 1
ATOM 766 C CA . LYS A 1 99 ? 12.190 37.123 -19.105 1.00 74.06 99 LYS A CA 1
ATOM 767 C C . LYS A 1 99 ? 11.834 35.717 -19.557 1.00 74.06 99 LYS A C 1
ATOM 769 O O . LYS A 1 99 ? 11.789 34.804 -18.726 1.00 74.06 99 LYS A O 1
ATOM 774 N N . ASP A 1 100 ? 11.555 35.559 -20.843 1.00 75.50 100 ASP A N 1
ATOM 775 C CA . ASP A 1 100 ? 11.327 34.241 -21.410 1.00 75.50 100 ASP A CA 1
ATOM 776 C C . ASP A 1 100 ? 12.659 33.478 -21.370 1.00 75.50 100 ASP A C 1
ATOM 778 O O . ASP A 1 100 ? 13.734 34.043 -21.567 1.00 75.50 100 ASP A O 1
ATOM 782 N N . VAL A 1 101 ? 12.614 32.171 -21.123 1.00 72.12 101 VAL A N 1
ATOM 783 C CA . VAL A 1 101 ? 13.810 31.317 -21.206 1.00 72.12 101 VAL A CA 1
ATOM 784 C C . VAL A 1 101 ? 14.401 31.336 -22.619 1.00 72.12 101 VAL A C 1
ATOM 786 O O . VAL A 1 101 ? 15.588 31.053 -22.798 1.00 72.12 101 VAL A O 1
ATOM 789 N N . LEU A 1 102 ? 13.582 31.686 -23.615 1.00 74.69 102 LEU A N 1
ATOM 790 C CA . LEU A 1 102 ? 13.979 31.863 -25.007 1.00 74.69 102 LEU A CA 1
ATOM 791 C C . LEU A 1 102 ? 14.686 33.196 -25.305 1.00 74.69 102 LEU A C 1
ATOM 793 O O . LEU A 1 102 ? 15.206 33.331 -26.418 1.00 74.69 102 LEU A O 1
ATOM 797 N N . ASP A 1 103 ? 14.724 34.138 -24.357 1.00 80.69 103 ASP A N 1
ATOM 798 C CA . ASP A 1 103 ? 15.442 35.404 -24.515 1.00 80.69 103 ASP A CA 1
ATOM 799 C C . ASP A 1 103 ? 16.963 35.164 -24.508 1.00 80.69 103 ASP A C 1
ATOM 801 O O . ASP A 1 103 ? 17.497 34.397 -23.699 1.00 80.69 103 ASP A O 1
ATOM 805 N N . ASP A 1 104 ? 17.682 35.835 -25.413 1.00 78.31 104 ASP A N 1
ATOM 806 C CA . ASP A 1 104 ? 19.128 35.637 -25.611 1.00 78.31 104 ASP A CA 1
ATOM 807 C C . ASP A 1 104 ? 19.959 36.001 -24.363 1.00 78.31 104 ASP A C 1
ATOM 809 O O . ASP A 1 104 ? 21.067 35.498 -24.180 1.00 78.31 104 ASP A O 1
ATOM 813 N N . ASP A 1 105 ? 19.422 36.849 -23.480 1.00 80.31 105 ASP A N 1
ATOM 814 C CA . ASP A 1 105 ? 20.050 37.278 -22.229 1.00 80.31 105 ASP A CA 1
ATOM 815 C C . ASP A 1 105 ? 19.559 36.502 -20.991 1.00 80.31 105 ASP A C 1
ATOM 817 O O . ASP A 1 105 ? 19.927 36.841 -19.859 1.00 80.31 105 ASP A O 1
ATOM 821 N N . PHE A 1 106 ? 18.744 35.456 -21.179 1.00 80.81 106 PHE A N 1
ATOM 822 C CA . PHE A 1 106 ? 18.335 34.588 -20.083 1.00 80.81 106 PHE A CA 1
ATOM 823 C C . PHE A 1 106 ? 19.526 33.746 -19.623 1.00 80.81 106 PHE A C 1
ATOM 825 O O . PHE A 1 106 ? 20.049 32.906 -20.363 1.00 80.81 106 PHE A O 1
ATOM 832 N N . ASP A 1 107 ? 19.939 33.983 -18.381 1.00 80.44 107 ASP A N 1
ATOM 833 C CA . ASP A 1 107 ? 21.037 33.286 -17.728 1.00 80.44 107 ASP A CA 1
ATOM 834 C C . ASP A 1 107 ? 20.552 31.932 -17.203 1.00 80.44 107 ASP A C 1
ATOM 836 O O . ASP A 1 107 ? 19.917 31.836 -16.154 1.00 80.44 107 ASP A O 1
ATOM 840 N N . VAL A 1 108 ? 20.862 30.878 -17.956 1.00 80.44 108 VAL A N 1
ATOM 841 C CA . VAL A 1 108 ? 20.504 29.494 -17.625 1.00 80.44 108 VAL A CA 1
ATOM 842 C C . VAL A 1 108 ? 21.046 29.073 -16.252 1.00 80.44 108 VAL A C 1
ATOM 844 O O . VAL A 1 108 ? 20.430 28.243 -15.590 1.00 80.44 108 VAL A O 1
ATOM 847 N N . LEU A 1 109 ? 22.142 29.677 -15.776 1.00 76.19 109 LEU A N 1
ATOM 848 C CA . LEU A 1 109 ? 22.715 29.373 -14.460 1.00 76.19 109 LEU A CA 1
ATOM 849 C C . LEU A 1 109 ? 21.868 29.909 -13.294 1.00 76.19 109 LEU A C 1
ATOM 851 O O . LEU A 1 109 ? 22.118 29.535 -12.152 1.00 76.19 109 LEU A O 1
ATOM 855 N N . LYS A 1 110 ? 20.872 30.764 -13.566 1.00 75.69 110 LYS A N 1
ATOM 856 C CA . LYS A 1 110 ? 19.935 31.300 -12.565 1.00 75.69 110 LYS A CA 1
ATOM 857 C C . LYS A 1 110 ? 18.644 30.496 -12.427 1.00 75.69 110 LYS A C 1
ATOM 859 O O . LYS A 1 110 ? 17.782 30.891 -11.647 1.00 75.69 110 LYS A O 1
ATOM 864 N N . LEU A 1 111 ? 18.484 29.394 -13.164 1.00 73.69 111 LEU A N 1
ATOM 865 C CA . LEU A 1 111 ? 17.450 28.405 -12.854 1.00 73.69 111 LEU A CA 1
ATOM 866 C C . LEU A 1 111 ? 17.843 27.721 -11.542 1.00 73.69 111 LEU A C 1
ATOM 868 O O . LEU A 1 111 ? 1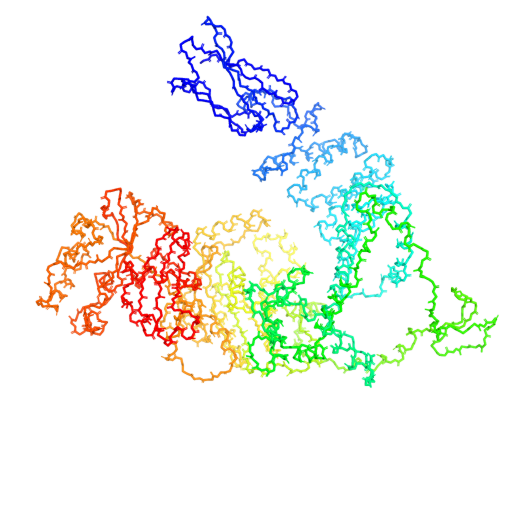8.568 26.731 -11.527 1.00 73.69 111 LEU A O 1
ATOM 872 N N . GLU A 1 112 ? 17.439 28.326 -10.426 1.00 62.84 112 GLU A N 1
ATOM 873 C CA . GLU A 1 112 ? 17.735 27.811 -9.097 1.00 62.84 112 GLU A CA 1
ATOM 874 C C . GLU A 1 112 ? 17.050 26.457 -8.895 1.00 62.84 112 GLU A C 1
ATOM 876 O O . GLU A 1 112 ? 15.829 26.331 -8.982 1.00 62.84 112 GLU A O 1
ATOM 881 N N . HIS A 1 113 ? 17.849 25.438 -8.585 1.00 64.19 113 HIS A N 1
ATOM 882 C CA . HIS A 1 113 ? 17.361 24.138 -8.153 1.00 64.19 113 HIS A CA 1
ATOM 883 C C . HIS A 1 113 ? 17.310 24.089 -6.622 1.00 64.19 113 HIS A C 1
ATOM 885 O O . HIS A 1 113 ? 18.304 24.342 -5.932 1.00 64.19 113 HIS A O 1
ATOM 891 N N . ASP A 1 114 ? 16.127 23.813 -6.070 1.00 65.75 114 ASP A N 1
ATOM 892 C CA . ASP A 1 114 ? 15.950 23.533 -4.648 1.00 65.75 114 ASP A CA 1
ATOM 893 C C . ASP A 1 114 ? 15.754 22.041 -4.416 1.00 65.75 114 ASP A C 1
ATOM 895 O O . ASP A 1 114 ? 14.633 21.547 -4.423 1.00 65.75 114 ASP A O 1
ATOM 899 N N . ASP A 1 115 ? 16.872 21.336 -4.218 1.00 63.81 115 ASP A N 1
ATOM 900 C CA . ASP A 1 115 ? 16.899 19.887 -3.981 1.00 63.81 115 ASP A CA 1
ATOM 901 C C . ASP A 1 115 ? 16.124 19.472 -2.710 1.00 63.81 115 ASP A C 1
ATOM 903 O O . ASP A 1 115 ? 15.756 18.308 -2.563 1.00 63.81 115 ASP A O 1
ATOM 907 N N . ASP A 1 116 ? 15.838 20.424 -1.813 1.00 63.59 116 ASP A N 1
ATOM 908 C CA . ASP A 1 116 ? 15.113 20.209 -0.556 1.00 63.59 116 ASP A CA 1
ATOM 909 C C . ASP A 1 116 ? 13.576 20.246 -0.698 1.00 63.59 116 ASP A C 1
ATOM 911 O O . ASP A 1 116 ? 12.877 20.003 0.287 1.00 63.59 116 ASP A O 1
ATOM 915 N N . ASP A 1 117 ? 13.027 20.600 -1.867 1.00 66.31 117 ASP A N 1
ATOM 916 C CA . ASP A 1 117 ? 11.585 20.835 -2.048 1.00 66.31 117 ASP A CA 1
ATOM 917 C C . ASP A 1 117 ? 10.974 19.899 -3.111 1.00 66.31 117 ASP A C 1
ATOM 919 O O . ASP A 1 117 ? 10.777 20.298 -4.265 1.00 66.31 117 ASP A O 1
ATOM 923 N N . PRO A 1 118 ? 10.675 18.633 -2.752 1.00 55.69 118 PRO A N 1
ATOM 924 C CA . PRO A 1 118 ? 10.121 17.640 -3.675 1.00 55.69 118 PRO A CA 1
ATOM 925 C C . PRO A 1 118 ? 8.703 17.972 -4.183 1.00 55.69 118 PRO A C 1
ATOM 927 O O . PRO A 1 118 ? 8.184 17.252 -5.035 1.00 55.69 118 PRO A O 1
ATOM 930 N N . GLU A 1 119 ? 8.063 19.048 -3.708 1.00 55.62 119 GLU A N 1
ATOM 931 C CA . GLU A 1 119 ? 6.691 19.428 -4.080 1.00 55.62 119 GLU A CA 1
ATOM 932 C C . GLU A 1 119 ? 6.595 20.267 -5.374 1.00 55.62 119 GLU A C 1
ATOM 934 O O . GLU A 1 119 ? 5.496 20.601 -5.814 1.00 55.62 119 GLU A O 1
ATOM 939 N N . ARG A 1 120 ? 7.714 20.567 -6.051 1.00 74.19 120 ARG A N 1
ATOM 940 C CA . ARG A 1 120 ? 7.755 21.432 -7.254 1.00 74.19 120 ARG A CA 1
ATOM 941 C C . ARG A 1 120 ? 7.847 20.691 -8.591 1.00 74.19 120 ARG A C 1
ATOM 943 O O . ARG A 1 120 ? 8.459 21.182 -9.539 1.00 74.19 120 ARG A O 1
ATOM 950 N N . VAL A 1 121 ? 7.214 19.525 -8.702 1.00 79.94 121 VAL A N 1
ATOM 951 C CA . VAL A 1 121 ? 7.229 18.728 -9.946 1.00 79.94 121 VAL A CA 1
ATOM 952 C C . VAL A 1 121 ? 6.714 19.534 -11.147 1.00 79.94 121 VAL A C 1
ATOM 954 O O . VAL A 1 121 ? 7.300 19.465 -12.221 1.00 79.94 121 VAL A O 1
ATOM 957 N N . GLU A 1 122 ? 5.669 20.347 -10.972 1.00 81.00 122 GLU A N 1
ATOM 958 C CA . GLU A 1 122 ? 5.093 21.155 -12.062 1.00 81.00 122 GLU A CA 1
ATOM 959 C C . GLU A 1 122 ? 6.064 22.234 -12.574 1.00 81.00 122 GLU A C 1
ATOM 961 O O . GLU A 1 122 ? 6.205 22.426 -13.781 1.00 81.00 122 GLU A O 1
ATOM 966 N N . GLU A 1 123 ? 6.788 22.898 -11.669 1.00 82.19 123 GLU A N 1
ATOM 967 C CA . GLU A 1 123 ? 7.809 23.890 -12.027 1.00 82.19 123 GLU A CA 1
ATOM 968 C C . GLU A 1 123 ? 9.004 23.223 -12.722 1.00 82.19 123 GLU A C 1
ATOM 970 O O . GLU A 1 123 ? 9.533 23.739 -13.708 1.00 82.19 123 GLU A O 1
ATOM 975 N N . GLN A 1 124 ? 9.410 22.041 -12.247 1.00 86.56 124 GLN A N 1
ATOM 976 C CA . GLN A 1 124 ? 10.461 21.248 -12.879 1.00 86.56 124 GLN A CA 1
ATOM 977 C C . GLN A 1 124 ? 10.070 20.826 -14.299 1.00 86.56 124 GLN A C 1
ATOM 979 O O . GLN A 1 124 ? 10.879 21.007 -15.205 1.00 86.56 124 GLN A O 1
ATOM 984 N N . GLU A 1 125 ? 8.841 20.344 -14.515 1.00 89.88 125 GLU A N 1
ATOM 985 C CA . GLU A 1 125 ? 8.320 19.981 -15.842 1.00 89.88 125 GLU A CA 1
ATOM 986 C C . GLU A 1 125 ? 8.243 21.197 -16.782 1.00 89.88 125 GLU A C 1
ATOM 988 O O . GLU A 1 125 ? 8.569 21.105 -17.972 1.00 89.88 125 GLU A O 1
ATOM 993 N N . GLU A 1 126 ? 7.853 22.367 -16.269 1.00 87.38 126 GLU A N 1
ATOM 994 C CA . GLU A 1 126 ? 7.855 23.596 -17.060 1.00 87.38 126 GLU A CA 1
ATOM 995 C C . GLU A 1 126 ? 9.280 24.026 -17.442 1.00 87.38 126 GLU A C 1
ATOM 997 O O . GLU A 1 126 ? 9.528 24.389 -18.600 1.00 87.38 126 GLU A O 1
ATOM 1002 N N . ASN A 1 127 ? 10.222 23.947 -16.501 1.00 87.88 127 ASN A N 1
ATOM 1003 C CA . ASN A 1 127 ? 11.634 24.233 -16.730 1.00 87.88 127 ASN A CA 1
ATOM 1004 C C . ASN A 1 127 ? 12.256 23.246 -17.727 1.00 87.88 127 ASN A C 1
ATOM 1006 O O . ASN A 1 127 ? 12.967 23.684 -18.631 1.00 87.88 127 ASN A O 1
ATOM 1010 N N . GLU A 1 128 ? 11.931 21.951 -17.640 1.00 94.19 128 GLU A N 1
ATOM 1011 C CA . GLU A 1 128 ? 12.319 20.929 -18.619 1.00 94.19 128 GLU A CA 1
ATOM 1012 C C . GLU A 1 128 ? 11.873 21.347 -20.025 1.00 94.19 128 GLU A C 1
ATOM 1014 O O . GLU A 1 128 ? 12.685 21.408 -20.950 1.00 94.19 128 GLU A O 1
ATOM 1019 N N . ARG A 1 129 ? 10.591 21.706 -20.183 1.00 93.44 129 ARG A N 1
ATOM 1020 C CA . ARG A 1 129 ? 10.011 22.120 -21.469 1.00 93.44 129 ARG A CA 1
ATOM 1021 C C . ARG A 1 129 ? 10.712 23.354 -22.041 1.00 93.44 129 ARG A C 1
ATOM 1023 O O . ARG A 1 129 ? 10.997 23.398 -23.240 1.00 93.44 129 ARG A O 1
ATOM 1030 N N . LYS A 1 130 ? 10.979 24.356 -21.201 1.00 91.06 130 LYS A N 1
ATOM 1031 C CA . LYS A 1 130 ? 11.645 25.609 -21.590 1.00 91.06 130 LYS A CA 1
ATOM 1032 C C . LYS A 1 130 ? 13.107 25.375 -21.989 1.00 91.06 130 LYS A C 1
ATOM 1034 O O . LYS A 1 130 ? 13.530 25.820 -23.057 1.00 91.06 130 LYS A O 1
ATOM 1039 N N . LEU A 1 131 ? 13.857 24.629 -21.178 1.00 94.50 131 LEU A N 1
ATOM 1040 C CA . LEU A 1 131 ? 15.251 24.267 -21.446 1.00 94.50 131 LEU A CA 1
ATOM 1041 C C . LEU A 1 131 ? 15.385 23.393 -22.694 1.00 94.50 131 LEU A C 1
ATOM 1043 O O . LEU A 1 131 ? 16.300 23.597 -23.485 1.00 94.50 131 LEU A O 1
ATOM 1047 N N . GLU A 1 132 ? 14.457 22.464 -22.918 1.00 96.12 132 GLU A N 1
ATOM 1048 C CA . GLU A 1 132 ? 14.438 21.624 -24.114 1.00 96.12 132 GLU A CA 1
ATOM 1049 C C . GLU A 1 132 ? 14.170 22.439 -25.384 1.00 96.12 132 GLU A C 1
ATOM 1051 O O . GLU A 1 132 ? 14.848 22.242 -26.395 1.00 96.12 132 GLU A O 1
ATOM 1056 N N . ALA A 1 133 ? 13.214 23.373 -25.344 1.00 94.50 133 ALA A N 1
ATOM 1057 C CA . ALA A 1 133 ? 12.943 24.269 -26.465 1.00 94.50 133 ALA A CA 1
ATOM 1058 C C . ALA A 1 133 ? 14.165 25.141 -26.791 1.00 94.50 133 ALA A C 1
ATOM 1060 O O . ALA A 1 133 ? 14.558 25.245 -27.956 1.00 94.50 133 ALA A O 1
ATOM 1061 N N . ARG A 1 134 ? 14.813 25.706 -25.764 1.00 94.00 134 ARG A N 1
ATOM 1062 C CA . ARG A 1 134 ? 16.034 26.500 -25.933 1.00 94.00 134 ARG A CA 1
ATOM 1063 C C . ARG A 1 134 ? 17.200 25.661 -26.451 1.00 94.00 134 ARG A C 1
ATOM 1065 O O . ARG A 1 134 ? 17.895 26.099 -27.362 1.00 94.00 134 ARG A O 1
ATOM 1072 N N . TYR A 1 135 ? 17.402 24.459 -25.914 1.00 96.81 135 TYR A N 1
ATOM 1073 C CA . TYR A 1 135 ? 18.446 23.543 -26.371 1.00 96.81 135 TYR A CA 1
ATOM 1074 C C . TYR A 1 135 ? 18.269 23.195 -27.852 1.00 96.81 135 TYR A C 1
ATOM 1076 O O . TYR A 1 135 ? 19.235 23.284 -28.604 1.00 96.81 135 TYR A O 1
ATOM 1084 N N . LYS A 1 136 ? 17.040 22.884 -28.294 1.00 96.69 136 LYS A N 1
ATOM 1085 C CA . LYS A 1 136 ? 16.729 22.640 -29.715 1.00 96.69 136 LYS A CA 1
ATOM 1086 C C . LYS A 1 136 ? 17.036 23.865 -30.580 1.00 96.69 136 LYS A C 1
ATOM 1088 O O . LYS A 1 136 ? 17.772 23.734 -31.551 1.00 96.69 136 LYS A O 1
ATOM 1093 N N . LYS A 1 137 ? 16.576 25.057 -30.175 1.00 95.25 137 LYS A N 1
ATOM 1094 C CA . LYS A 1 137 ? 16.865 26.323 -30.876 1.00 95.25 137 LYS A CA 1
ATOM 1095 C C . LYS A 1 137 ? 18.376 26.569 -31.014 1.00 95.25 137 LYS A C 1
ATOM 1097 O O . LYS A 1 137 ? 18.865 26.771 -32.120 1.00 95.25 137 LYS A O 1
ATOM 1102 N N . LEU A 1 138 ? 19.132 26.500 -29.916 1.00 95.50 138 LEU A N 1
ATOM 1103 C CA . LEU A 1 138 ? 20.582 26.739 -29.920 1.00 95.50 138 LEU A CA 1
ATOM 1104 C C . LEU A 1 138 ? 21.358 25.665 -30.689 1.00 95.50 138 LEU A C 1
ATOM 1106 O O . LEU A 1 138 ? 22.344 25.980 -31.354 1.00 95.50 138 LEU A O 1
ATOM 1110 N N . LYS A 1 139 ? 20.908 24.408 -30.634 1.00 97.38 139 LYS A N 1
ATOM 1111 C CA . LYS A 1 139 ? 21.466 23.313 -31.429 1.00 97.38 139 LYS A CA 1
ATOM 1112 C C . LYS A 1 139 ? 21.319 23.587 -32.927 1.00 97.38 139 LYS A C 1
ATOM 1114 O O . LYS A 1 139 ? 22.290 23.386 -33.655 1.00 97.38 139 LYS A O 1
ATOM 1119 N N . ASP A 1 140 ? 20.156 24.065 -33.364 1.00 96.81 140 ASP A N 1
ATOM 1120 C CA . ASP A 1 140 ? 19.885 24.376 -34.771 1.00 96.81 140 ASP A CA 1
ATOM 1121 C C . ASP A 1 140 ? 20.630 25.641 -35.242 1.00 96.81 140 ASP A C 1
ATOM 1123 O O . ASP A 1 140 ? 21.163 25.668 -36.350 1.00 96.81 140 ASP A O 1
ATOM 1127 N N . GLU A 1 141 ? 20.709 26.679 -34.400 1.00 96.69 141 GLU A N 1
ATOM 1128 C CA . GLU A 1 141 ? 21.315 27.975 -34.748 1.00 96.69 141 GLU A CA 1
ATOM 1129 C C . GLU A 1 141 ? 22.846 27.995 -34.633 1.00 96.69 141 GLU A C 1
ATOM 1131 O O . GLU A 1 141 ? 23.530 28.569 -35.482 1.00 96.69 141 GLU A O 1
ATOM 1136 N N . LYS A 1 142 ? 23.393 27.415 -33.559 1.00 97.31 142 LYS A N 1
ATOM 1137 C CA . LYS A 1 142 ? 24.812 27.539 -33.176 1.00 97.31 142 LYS A CA 1
ATOM 1138 C C . LYS A 1 142 ? 25.570 26.214 -33.231 1.00 97.31 142 LYS A C 1
ATOM 1140 O O . LYS A 1 142 ? 26.784 26.218 -33.048 1.00 97.31 142 LYS A O 1
ATOM 1145 N N . GLY A 1 143 ? 24.883 25.098 -33.472 1.00 97.44 143 GLY A N 1
ATOM 1146 C CA . GLY A 1 143 ? 25.471 23.763 -33.441 1.00 97.44 143 GLY A CA 1
ATOM 1147 C C . GLY A 1 143 ? 25.634 23.198 -32.025 1.00 97.44 143 GLY A C 1
ATOM 1148 O O . GLY A 1 143 ? 25.492 23.891 -31.014 1.00 97.44 143 GLY A O 1
ATOM 1149 N N . LEU A 1 144 ? 25.934 21.896 -31.955 1.00 97.88 144 LEU A N 1
ATOM 1150 C CA . LEU A 1 144 ? 26.166 21.167 -30.697 1.00 97.88 144 LEU A CA 1
ATOM 1151 C C . LEU A 1 144 ? 27.509 21.492 -30.037 1.00 97.88 144 LEU A C 1
ATOM 1153 O O . LEU A 1 144 ? 27.686 21.227 -28.852 1.00 97.88 144 LEU A O 1
ATOM 1157 N N . ASP A 1 145 ? 28.473 22.003 -30.795 1.00 97.06 145 ASP A N 1
ATOM 1158 C CA . ASP A 1 145 ? 29.800 22.350 -30.301 1.00 97.06 145 ASP A CA 1
ATOM 1159 C C . ASP A 1 145 ? 29.838 23.726 -29.634 1.00 97.06 145 ASP A C 1
ATOM 1161 O O . ASP A 1 145 ? 30.808 24.016 -28.943 1.00 97.06 145 ASP A O 1
ATOM 1165 N N . SER A 1 146 ? 28.806 24.559 -29.774 1.00 97.62 146 SER A N 1
ATOM 1166 C CA . SER A 1 146 ? 28.719 25.844 -29.079 1.00 97.62 146 SER A CA 1
ATOM 1167 C C . SER A 1 146 ? 28.670 25.674 -27.553 1.00 97.62 146 SER A C 1
ATOM 1169 O O . SER A 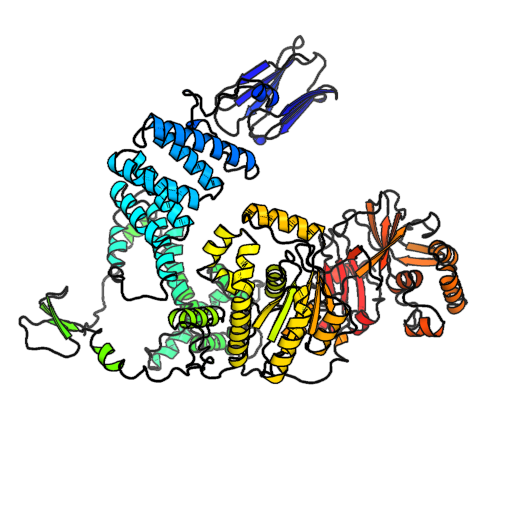1 146 ? 27.895 24.881 -27.017 1.00 97.62 146 SER A O 1
ATOM 1171 N N . GLU A 1 147 ? 29.471 26.467 -26.830 1.00 96.69 147 GLU A N 1
ATOM 1172 C CA . GLU A 1 147 ? 29.499 26.479 -25.358 1.00 96.69 147 GLU A CA 1
ATOM 1173 C C . GLU A 1 147 ? 28.122 26.808 -24.757 1.00 96.69 147 GLU A C 1
ATOM 1175 O O . GLU A 1 147 ? 27.736 26.241 -23.736 1.00 96.69 147 GLU A O 1
ATOM 1180 N N . GLU A 1 148 ? 27.347 27.671 -25.411 1.00 95.50 148 GLU A N 1
ATOM 1181 C CA . GLU A 1 148 ? 26.004 28.050 -24.964 1.00 95.50 148 GLU A CA 1
ATOM 1182 C C . GLU A 1 148 ? 24.998 26.902 -25.117 1.00 95.50 148 GLU A C 1
ATOM 1184 O O . GLU A 1 148 ? 24.197 26.647 -24.212 1.00 95.50 148 GLU A O 1
ATOM 1189 N N . THR A 1 149 ? 25.088 26.155 -26.223 1.00 96.88 149 THR A N 1
ATOM 1190 C CA . THR A 1 149 ? 24.285 24.947 -26.454 1.00 96.88 149 THR A CA 1
ATOM 1191 C C . THR A 1 149 ? 24.601 23.890 -25.397 1.00 96.88 149 THR A C 1
ATOM 1193 O O . THR A 1 149 ? 23.686 23.301 -24.822 1.00 96.88 149 THR A O 1
ATOM 1196 N N . LEU A 1 150 ? 25.887 23.686 -25.083 1.00 97.38 150 LEU A N 1
ATOM 1197 C CA . LEU A 1 150 ? 26.325 22.720 -24.072 1.00 97.38 150 LEU A CA 1
ATOM 1198 C C . LEU A 1 150 ? 25.924 23.130 -22.650 1.00 97.38 150 LEU A C 1
ATOM 1200 O O . LEU A 1 150 ? 25.450 22.287 -21.894 1.00 97.38 150 LEU A O 1
ATOM 1204 N N . ASN A 1 151 ? 26.053 24.405 -22.277 1.00 95.81 151 ASN A N 1
ATOM 1205 C CA . ASN A 1 151 ? 25.582 24.887 -20.973 1.00 95.81 151 ASN A CA 1
ATOM 1206 C C . ASN A 1 151 ? 24.063 24.707 -20.821 1.00 95.81 151 ASN A C 1
ATOM 1208 O O . ASN A 1 151 ? 23.608 24.234 -19.781 1.00 95.81 151 ASN A O 1
ATOM 1212 N N . THR A 1 152 ? 23.295 25.004 -21.873 1.00 95.75 152 THR A N 1
ATOM 1213 C CA . THR A 1 152 ? 21.839 24.783 -21.885 1.00 95.75 152 THR A CA 1
ATOM 1214 C C . THR A 1 152 ? 21.496 23.298 -21.762 1.00 95.75 152 THR A C 1
ATOM 1216 O O . THR A 1 152 ? 20.593 22.934 -21.013 1.00 95.75 152 THR A O 1
ATOM 1219 N N . PHE A 1 153 ? 22.252 22.425 -22.435 1.00 97.56 153 PHE A N 1
ATOM 1220 C CA . PHE A 1 153 ? 22.101 20.978 -22.301 1.00 97.56 153 PHE A CA 1
ATOM 1221 C C . PHE A 1 153 ? 22.361 20.485 -20.874 1.00 97.56 153 PHE A C 1
ATOM 1223 O O . PHE A 1 153 ? 21.580 19.691 -20.366 1.00 97.56 153 PHE A O 1
ATOM 1230 N N . PHE A 1 154 ? 23.435 20.929 -20.214 1.00 96.81 154 PHE A N 1
ATOM 1231 C CA . PHE A 1 154 ? 23.734 20.450 -18.861 1.00 96.81 154 PHE A CA 1
ATOM 1232 C C . PHE A 1 154 ? 22.708 20.935 -17.828 1.00 96.81 154 PHE A C 1
ATOM 1234 O O . PHE A 1 154 ? 22.363 20.172 -16.935 1.00 96.81 154 PHE A O 1
ATOM 1241 N N . ALA A 1 155 ? 22.129 22.125 -18.005 1.00 94.00 155 ALA A N 1
ATOM 1242 C CA . ALA A 1 155 ? 20.988 22.549 -17.193 1.00 94.00 155 ALA A CA 1
ATOM 1243 C C . ALA A 1 155 ? 19.733 21.694 -17.453 1.00 94.00 155 ALA A C 1
ATOM 1245 O O . ALA A 1 155 ? 19.037 21.304 -16.518 1.00 94.00 155 ALA A O 1
ATOM 1246 N N . LEU A 1 156 ? 19.460 21.346 -18.719 1.00 95.69 156 LEU A N 1
ATOM 1247 C CA . LEU A 1 156 ? 18.394 20.398 -19.066 1.00 95.69 156 LEU A CA 1
ATOM 1248 C C . LEU A 1 156 ? 18.648 19.013 -18.451 1.00 95.69 156 LEU A C 1
ATOM 1250 O O . LEU A 1 156 ? 17.710 18.369 -17.985 1.00 95.69 156 LEU A O 1
ATOM 1254 N N . PHE A 1 157 ? 19.906 18.562 -18.443 1.00 96.38 157 PHE A N 1
ATOM 1255 C CA . PHE A 1 157 ? 20.330 17.302 -17.839 1.00 96.38 157 PHE A CA 1
ATOM 1256 C C . PHE A 1 157 ? 20.023 17.267 -16.341 1.00 96.38 157 PHE A C 1
ATOM 1258 O O . PHE A 1 157 ? 19.354 16.335 -15.898 1.00 96.38 157 PHE A O 1
ATOM 1265 N N . ASP A 1 158 ? 20.445 18.286 -15.590 1.00 93.00 158 ASP A N 1
ATOM 1266 C CA . ASP A 1 158 ? 20.233 18.361 -14.140 1.00 93.00 158 ASP A CA 1
ATOM 1267 C C . ASP A 1 158 ? 18.733 18.336 -13.794 1.00 93.00 158 ASP A C 1
ATOM 1269 O O . ASP A 1 158 ? 18.295 17.525 -12.972 1.00 93.00 158 ASP A O 1
ATOM 1273 N N . ASN A 1 159 ? 17.920 19.114 -14.518 1.00 92.38 159 ASN A N 1
ATOM 1274 C CA . ASN A 1 159 ? 16.465 19.118 -14.363 1.00 92.38 159 ASN A CA 1
ATOM 1275 C C . ASN A 1 159 ? 15.835 17.735 -14.666 1.00 92.38 159 ASN A C 1
ATOM 1277 O O . ASN A 1 159 ? 15.048 17.204 -13.880 1.00 92.38 159 ASN A O 1
ATOM 1281 N N . CYS A 1 160 ? 16.236 17.087 -15.763 1.00 93.88 160 CYS A N 1
ATOM 1282 C CA . CYS A 1 160 ? 15.733 15.758 -16.125 1.00 93.88 160 CYS A CA 1
ATOM 1283 C C . CYS A 1 160 ? 16.133 14.663 -15.122 1.00 93.88 160 CYS A C 1
ATOM 1285 O O . CYS A 1 160 ? 15.392 13.688 -14.963 1.00 93.88 160 CYS A O 1
ATOM 1287 N N . ILE A 1 161 ? 17.297 14.775 -14.468 1.00 93.12 161 ILE A N 1
ATOM 1288 C CA . ILE A 1 161 ? 17.714 13.841 -13.414 1.00 93.12 161 ILE A CA 1
ATOM 1289 C C . ILE A 1 161 ? 16.801 13.962 -12.192 1.00 93.12 161 ILE A C 1
ATOM 1291 O O . ILE A 1 161 ? 16.403 12.926 -11.656 1.00 93.12 161 ILE A O 1
ATOM 1295 N N . GLN A 1 162 ? 16.411 15.179 -11.797 1.00 86.06 162 GLN A N 1
ATOM 1296 C CA . GLN A 1 162 ? 15.454 15.394 -10.701 1.00 86.06 162 GLN A CA 1
ATOM 1297 C C . GLN A 1 162 ? 14.090 14.753 -11.003 1.00 86.06 162 GLN A C 1
ATOM 1299 O O . GLN A 1 162 ? 13.503 14.105 -10.140 1.00 86.06 162 GLN A O 1
ATOM 1304 N N . LEU A 1 163 ? 13.640 14.828 -12.259 1.00 88.81 163 LEU A N 1
ATOM 1305 C CA . LEU A 1 163 ? 12.413 14.181 -12.740 1.00 88.81 163 LEU A CA 1
ATOM 1306 C C . LEU A 1 163 ? 12.583 12.687 -13.090 1.00 88.81 163 LEU A C 1
ATOM 1308 O O . LEU A 1 163 ? 11.666 12.068 -13.635 1.00 88.81 163 LEU A O 1
ATOM 1312 N N . TYR A 1 164 ? 13.755 12.091 -12.832 1.00 92.00 164 TYR A N 1
ATOM 1313 C CA . TYR A 1 164 ? 14.093 10.702 -13.174 1.00 92.00 164 TYR A CA 1
ATOM 1314 C C . TYR A 1 164 ? 13.846 10.326 -14.657 1.00 92.00 164 TYR A C 1
ATOM 1316 O O . TYR A 1 164 ? 13.596 9.164 -14.994 1.00 92.00 164 TYR A O 1
ATOM 1324 N N . ARG A 1 165 ? 13.980 11.274 -15.597 1.00 93.88 165 ARG A N 1
ATOM 1325 C CA . ARG A 1 165 ? 13.778 11.077 -17.051 1.00 93.88 165 ARG A CA 1
ATOM 1326 C C . ARG A 1 165 ? 14.991 10.426 -17.743 1.00 93.88 165 ARG A C 1
ATOM 1328 O O . ARG A 1 165 ? 15.447 10.865 -18.797 1.00 93.88 165 ARG A O 1
ATOM 1335 N N . LEU A 1 166 ? 15.510 9.338 -17.174 1.00 93.06 166 LEU A N 1
ATOM 1336 C CA . LEU A 1 166 ? 16.784 8.714 -17.571 1.00 93.06 166 LEU A CA 1
ATOM 1337 C C . LEU A 1 166 ? 16.837 8.260 -19.042 1.00 93.06 166 LEU A C 1
ATOM 1339 O O . LEU A 1 166 ? 17.883 8.360 -19.678 1.00 93.06 166 LEU A O 1
ATOM 1343 N N . ASN A 1 167 ? 15.722 7.776 -19.598 1.00 90.81 167 ASN A N 1
ATOM 1344 C CA . ASN A 1 167 ? 15.673 7.323 -20.994 1.00 90.81 167 ASN A CA 1
ATOM 1345 C C . ASN A 1 167 ? 15.808 8.491 -21.974 1.00 90.81 167 ASN A C 1
ATOM 1347 O O . ASN A 1 167 ? 16.616 8.418 -22.889 1.00 90.81 167 ASN A O 1
ATOM 1351 N N . LYS A 1 168 ? 15.105 9.598 -21.716 1.00 94.00 168 LYS A N 1
ATOM 1352 C CA . LYS A 1 168 ? 15.206 10.824 -22.518 1.00 94.00 168 LYS A CA 1
ATOM 1353 C C . LYS A 1 168 ? 16.635 11.379 -22.513 1.00 94.00 168 LYS A C 1
ATOM 1355 O O . LYS A 1 168 ? 17.143 11.808 -23.541 1.00 94.00 168 LYS A O 1
ATOM 1360 N N . LEU A 1 169 ? 17.313 11.317 -21.364 1.00 95.56 169 LEU A N 1
ATOM 1361 C CA . LEU A 1 169 ? 18.718 11.721 -21.255 1.00 95.56 169 LEU A CA 1
ATOM 1362 C C . LEU A 1 169 ? 19.684 10.798 -21.989 1.00 95.56 169 LEU A C 1
ATOM 1364 O O . LEU A 1 169 ? 20.703 11.278 -22.480 1.00 95.56 169 LEU A O 1
ATOM 1368 N N . SER A 1 170 ? 19.378 9.502 -22.080 1.00 95.38 170 SER A N 1
ATOM 1369 C CA . SER A 1 170 ? 20.167 8.572 -22.890 1.00 95.38 170 SER A CA 1
ATOM 1370 C C . SER A 1 170 ? 20.254 9.049 -24.338 1.00 95.38 170 SER A C 1
ATOM 1372 O O . SER A 1 170 ? 21.359 9.116 -24.871 1.00 95.38 170 SER A O 1
ATOM 1374 N N . ASP A 1 171 ? 19.119 9.431 -24.927 1.00 95.06 171 ASP A N 1
ATOM 1375 C CA . ASP A 1 171 ? 19.040 9.866 -26.325 1.00 95.06 171 ASP A CA 1
ATOM 1376 C C . ASP A 1 171 ? 19.869 11.140 -26.556 1.00 95.06 171 ASP A C 1
ATOM 1378 O O . ASP A 1 171 ? 20.667 11.213 -27.490 1.00 95.06 171 ASP A O 1
ATOM 1382 N N . TYR A 1 172 ? 19.769 12.126 -25.657 1.00 97.31 172 TYR A N 1
ATOM 1383 C CA . TYR A 1 172 ? 20.578 13.344 -25.758 1.00 97.31 172 TYR A CA 1
ATOM 1384 C C . TYR A 1 172 ? 22.080 13.091 -25.587 1.00 97.31 172 TYR A C 1
ATOM 1386 O O . TYR A 1 172 ? 22.902 13.673 -26.298 1.00 97.31 172 TYR A O 1
ATOM 1394 N N . LEU A 1 173 ? 22.467 12.237 -24.637 1.00 97.88 173 LEU A N 1
ATOM 1395 C CA . LEU A 1 173 ? 23.876 11.969 -24.350 1.00 97.88 173 LEU A CA 1
ATOM 1396 C C . LEU A 1 173 ? 24.566 11.187 -25.473 1.00 97.88 173 LEU A C 1
ATOM 1398 O O . LEU A 1 173 ? 25.769 11.370 -25.667 1.00 97.88 173 LEU A O 1
ATOM 1402 N N . GLU A 1 174 ? 23.835 10.373 -26.238 1.00 96.81 174 GLU A N 1
ATOM 1403 C CA . GLU A 1 174 ? 24.367 9.703 -27.433 1.00 96.81 174 GLU A CA 1
ATOM 1404 C C . GLU A 1 174 ? 24.826 10.703 -28.505 1.00 96.81 174 GLU A C 1
ATOM 1406 O O . GLU A 1 174 ? 25.828 10.463 -29.182 1.00 96.81 174 GLU A O 1
ATOM 1411 N N . GLU A 1 175 ? 24.174 11.865 -28.598 1.00 97.56 175 GLU A N 1
ATOM 1412 C CA . GLU A 1 175 ? 24.566 12.946 -29.506 1.00 97.56 175 GLU A CA 1
ATOM 1413 C C . GLU A 1 175 ? 25.628 13.884 -28.905 1.00 97.56 175 GLU A C 1
ATOM 1415 O O . GLU A 1 175 ? 26.577 14.276 -29.590 1.00 97.56 175 GLU A O 1
ATOM 1420 N N . VAL A 1 176 ? 25.493 14.253 -27.624 1.00 98.12 176 VAL A N 1
ATOM 1421 C CA . VAL A 1 176 ? 26.339 15.272 -26.974 1.00 98.12 176 VAL A CA 1
ATOM 1422 C C . VAL A 1 176 ? 27.728 14.740 -26.609 1.00 98.12 176 VAL A C 1
ATOM 1424 O O . VAL A 1 176 ? 28.729 15.433 -26.811 1.00 98.12 176 VAL A O 1
ATOM 1427 N N . VAL A 1 177 ? 27.835 13.511 -26.093 1.00 97.88 177 VAL A N 1
ATOM 1428 C CA . VAL A 1 177 ? 29.111 12.961 -25.591 1.00 97.88 177 VAL A CA 1
ATOM 1429 C C . VAL A 1 177 ? 30.196 12.898 -26.677 1.00 97.88 177 VAL A C 1
ATOM 1431 O O . VAL A 1 177 ? 31.323 13.320 -26.396 1.00 97.88 177 VAL A O 1
ATOM 1434 N N . PRO A 1 178 ? 29.922 12.447 -27.920 1.00 98.12 178 PRO A N 1
ATOM 1435 C CA . PRO A 1 178 ? 30.919 12.471 -28.991 1.00 98.12 178 PRO A CA 1
ATOM 1436 C C . PRO A 1 178 ? 31.427 13.878 -29.333 1.00 98.12 178 PRO A C 1
ATOM 1438 O O . PRO A 1 178 ? 32.604 14.033 -29.662 1.00 98.12 178 PRO A O 1
ATOM 1441 N N . VAL A 1 179 ? 30.568 14.901 -29.255 1.00 97.94 179 VAL A N 1
ATOM 1442 C CA . VAL A 1 179 ? 30.946 16.301 -29.508 1.00 97.94 179 VAL A CA 1
ATOM 1443 C C . VAL A 1 179 ? 31.834 16.819 -28.378 1.00 97.94 179 VAL A C 1
ATOM 1445 O O . VAL A 1 179 ? 32.915 17.344 -28.644 1.00 97.94 179 VAL A O 1
ATOM 1448 N N . CYS A 1 180 ? 31.449 16.583 -27.122 1.00 97.75 180 CYS A N 1
ATOM 1449 C CA . CYS A 1 180 ? 32.244 16.963 -25.954 1.00 97.75 180 CYS A CA 1
ATOM 1450 C C . CYS A 1 180 ? 33.625 16.291 -25.944 1.00 97.75 180 CYS A C 1
ATOM 1452 O O . CYS A 1 180 ? 34.623 16.973 -25.731 1.00 97.75 180 CYS A O 1
ATOM 1454 N N . ARG A 1 181 ? 33.719 14.991 -26.267 1.00 97.50 181 ARG A N 1
ATOM 1455 C CA . ARG A 1 181 ? 35.008 14.274 -26.371 1.00 97.50 181 ARG A CA 1
ATOM 1456 C C . ARG A 1 181 ? 35.967 14.892 -27.392 1.00 97.50 181 ARG A C 1
ATOM 1458 O O . ARG A 1 181 ? 37.173 14.872 -27.173 1.00 97.50 181 ARG A O 1
ATOM 1465 N N . LYS A 1 182 ? 35.456 15.457 -28.493 1.00 97.50 182 LYS A N 1
ATOM 1466 C CA . LYS A 1 182 ? 36.288 16.131 -29.507 1.00 97.50 182 LYS A CA 1
ATOM 1467 C C . LYS A 1 182 ? 36.837 17.479 -29.034 1.00 97.50 182 LYS A C 1
ATOM 1469 O O . LYS A 1 182 ? 37.881 17.896 -29.527 1.00 97.50 182 LYS A O 1
ATOM 1474 N N . ARG A 1 183 ? 36.149 18.159 -28.111 1.00 95.19 183 ARG A N 1
ATOM 1475 C CA . ARG A 1 183 ? 36.541 19.490 -27.617 1.00 95.19 183 ARG A CA 1
ATOM 1476 C C . ARG A 1 183 ? 37.730 19.448 -26.659 1.00 95.19 183 ARG A C 1
ATOM 1478 O O . ARG A 1 183 ? 38.485 20.412 -26.609 1.00 95.19 183 ARG A O 1
ATOM 1485 N N . ASN A 1 184 ? 37.900 18.348 -25.920 1.00 92.75 184 ASN A N 1
ATOM 1486 C CA . ASN A 1 184 ? 38.964 18.168 -24.925 1.00 92.75 184 ASN A CA 1
ATOM 1487 C C . ASN A 1 184 ? 39.048 19.313 -23.888 1.00 92.75 184 ASN A C 1
ATOM 1489 O O . ASN A 1 184 ? 40.127 19.725 -23.469 1.00 92.75 184 ASN A O 1
ATOM 1493 N N . ASP A 1 185 ? 37.893 19.852 -23.492 1.00 95.44 185 ASP A N 1
ATOM 1494 C CA . ASP A 1 185 ? 37.755 20.918 -22.496 1.00 95.44 185 ASP A CA 1
ATOM 1495 C C . ASP A 1 185 ? 36.915 20.456 -21.285 1.00 95.44 185 ASP A C 1
ATOM 1497 O O . ASP A 1 185 ? 36.647 19.261 -21.110 1.00 95.44 185 ASP A O 1
ATOM 1501 N N . LYS A 1 186 ? 36.460 21.410 -20.455 1.00 94.88 186 LYS A N 1
ATOM 1502 C CA . LYS A 1 186 ? 35.617 21.162 -19.269 1.00 94.88 186 LYS A CA 1
ATOM 1503 C C . LYS A 1 186 ? 34.348 20.347 -19.563 1.00 94.88 186 LYS A C 1
ATOM 1505 O O . LYS A 1 186 ? 33.856 19.658 -18.669 1.00 94.88 186 LYS A O 1
ATOM 1510 N N . PHE A 1 187 ? 33.817 20.394 -20.787 1.00 97.38 187 PHE A N 1
ATOM 1511 C CA . PHE A 1 187 ? 32.602 19.666 -21.156 1.00 97.38 187 PHE A CA 1
ATOM 1512 C C . PHE A 1 187 ? 32.857 18.186 -21.423 1.00 97.38 187 PHE A C 1
ATOM 1514 O O . PHE A 1 187 ? 31.943 17.383 -21.246 1.00 97.38 187 PHE A O 1
ATOM 1521 N N . THR A 1 188 ? 34.092 17.804 -21.761 1.00 96.94 188 THR A N 1
ATOM 1522 C CA . THR A 1 188 ? 34.494 16.396 -21.908 1.00 96.94 188 THR A CA 1
ATOM 1523 C C . THR A 1 188 ? 34.191 15.620 -20.632 1.00 96.94 188 THR A C 1
ATOM 1525 O O . THR A 1 188 ? 33.470 14.626 -20.657 1.00 96.94 188 THR A O 1
ATOM 1528 N N . MET A 1 189 ? 34.677 16.127 -19.495 1.00 95.88 189 MET A N 1
ATOM 1529 C CA . MET A 1 189 ? 34.502 15.464 -18.207 1.00 95.88 189 MET A CA 1
ATOM 1530 C C . MET A 1 189 ? 33.041 15.465 -17.759 1.00 95.88 189 MET A C 1
ATOM 1532 O O . MET A 1 189 ? 32.530 14.424 -17.354 1.00 95.88 189 MET A O 1
ATOM 1536 N N . LYS A 1 190 ? 32.341 16.600 -17.906 1.00 96.62 190 LYS A N 1
ATOM 1537 C CA . LYS A 1 190 ? 30.911 16.691 -17.577 1.00 96.62 190 LYS A CA 1
ATOM 1538 C C . LYS A 1 190 ? 30.070 15.693 -18.377 1.00 96.62 190 LYS A C 1
ATOM 1540 O O . LYS A 1 190 ? 29.196 15.046 -17.812 1.00 96.62 190 LYS A O 1
ATOM 1545 N N . ALA A 1 191 ? 30.350 15.524 -19.670 1.00 97.75 191 ALA A N 1
ATOM 1546 C CA . ALA A 1 191 ? 29.609 14.601 -20.528 1.00 97.75 191 ALA A CA 1
ATOM 1547 C C . ALA A 1 191 ? 29.852 13.129 -20.151 1.00 97.75 191 ALA A C 1
ATOM 1549 O O . ALA A 1 191 ? 28.905 12.346 -20.097 1.00 97.75 191 ALA A O 1
ATOM 1550 N N . ILE A 1 192 ? 31.101 12.754 -19.843 1.00 97.38 192 ILE A N 1
ATOM 1551 C CA . ILE A 1 192 ? 31.442 11.393 -19.396 1.00 97.38 192 ILE A CA 1
ATOM 1552 C C . ILE A 1 192 ? 30.805 11.106 -18.028 1.00 97.38 192 ILE A C 1
ATOM 1554 O O . ILE A 1 192 ? 30.212 10.042 -17.846 1.00 97.38 192 ILE A O 1
ATOM 1558 N N . GLN A 1 193 ? 30.860 12.064 -17.095 1.00 96.25 193 GLN A N 1
ATOM 1559 C CA . GLN A 1 193 ? 30.191 11.974 -15.793 1.00 96.25 193 GLN A CA 1
ATOM 1560 C C . GLN A 1 193 ? 28.683 11.763 -15.961 1.00 96.25 193 GLN A C 1
ATOM 1562 O O . GLN A 1 193 ? 28.151 10.780 -15.444 1.00 96.25 193 GLN A O 1
ATOM 1567 N N . ALA A 1 194 ? 28.021 12.611 -16.750 1.00 97.31 194 ALA A N 1
ATOM 1568 C CA . ALA A 1 194 ? 26.591 12.522 -17.031 1.00 97.31 194 ALA A CA 1
ATOM 1569 C C . ALA A 1 194 ? 26.193 11.160 -17.627 1.00 97.31 194 ALA A C 1
ATOM 1571 O O . ALA A 1 194 ? 25.274 10.506 -17.128 1.00 97.31 194 ALA A O 1
ATOM 1572 N N . LEU A 1 195 ? 26.924 10.676 -18.640 1.00 97.88 195 LEU A N 1
ATOM 1573 C CA . LEU A 1 195 ? 26.657 9.374 -19.258 1.00 97.88 195 LEU A CA 1
ATOM 1574 C C . LEU A 1 195 ? 26.910 8.207 -18.301 1.00 97.88 195 LEU A C 1
ATOM 1576 O O . LEU A 1 195 ? 26.087 7.294 -18.230 1.00 97.88 195 LEU A O 1
ATOM 1580 N N . SER A 1 196 ? 28.003 8.241 -17.534 1.00 96.94 196 SER A N 1
ATOM 1581 C CA . SER A 1 196 ? 28.302 7.197 -16.546 1.00 96.94 196 SER A CA 1
ATOM 1582 C C . SER A 1 196 ? 27.207 7.102 -15.482 1.00 96.94 196 SER A C 1
ATOM 1584 O O . SER A 1 196 ? 26.760 6.002 -15.157 1.00 96.94 196 SER A O 1
ATOM 1586 N N . PHE A 1 197 ? 26.704 8.249 -15.014 1.00 95.88 197 PHE A N 1
ATOM 1587 C CA . PHE A 1 197 ? 25.636 8.331 -14.028 1.00 95.88 197 PHE A CA 1
ATOM 1588 C C . PHE A 1 197 ? 24.308 7.803 -14.577 1.00 95.88 197 PHE A C 1
ATOM 1590 O O . PHE A 1 197 ? 23.674 6.970 -13.931 1.00 95.88 197 PHE A O 1
ATOM 1597 N N . VAL A 1 198 ? 23.907 8.217 -15.786 1.00 96.88 198 VAL A N 1
ATOM 1598 C CA . VAL A 1 198 ? 22.672 7.731 -16.427 1.00 96.88 198 VAL A CA 1
ATOM 1599 C C . VAL A 1 198 ? 22.733 6.223 -16.647 1.00 96.88 198 VAL A C 1
ATOM 1601 O O . VAL A 1 198 ? 21.796 5.519 -16.274 1.00 96.88 198 VAL A O 1
ATOM 1604 N N . ARG A 1 199 ? 23.846 5.694 -17.173 1.00 96.94 199 ARG A N 1
ATOM 1605 C CA . ARG A 1 199 ? 24.017 4.244 -17.360 1.00 96.94 199 ARG A CA 1
ATOM 1606 C C . ARG A 1 199 ? 23.981 3.494 -16.034 1.00 96.94 199 ARG A C 1
ATOM 1608 O O . ARG A 1 199 ? 23.333 2.455 -15.950 1.00 96.94 199 ARG A O 1
ATOM 1615 N N . TRP A 1 200 ? 24.600 4.036 -14.989 1.00 94.69 200 TRP A N 1
ATOM 1616 C CA . TRP A 1 200 ? 24.549 3.450 -13.653 1.00 94.69 200 TRP A CA 1
ATOM 1617 C C . TRP A 1 200 ? 23.120 3.429 -13.088 1.00 94.69 200 TRP A C 1
ATOM 1619 O O . TRP A 1 200 ? 22.651 2.379 -12.656 1.00 94.69 200 TRP A O 1
ATOM 1629 N N . LYS A 1 201 ? 22.381 4.544 -13.168 1.00 92.94 201 LYS A N 1
ATOM 1630 C CA . LYS A 1 201 ? 20.987 4.642 -12.696 1.00 92.94 201 LYS A CA 1
ATOM 1631 C C . LYS A 1 201 ? 20.010 3.783 -13.504 1.00 92.94 201 LYS A C 1
ATOM 1633 O O . LYS A 1 201 ? 19.042 3.282 -12.947 1.00 92.94 201 LYS A O 1
ATOM 1638 N N . GLN A 1 202 ? 20.290 3.545 -14.784 1.00 92.62 202 GLN A N 1
ATOM 1639 C CA . GLN A 1 202 ? 19.561 2.589 -15.628 1.00 92.62 202 GLN A CA 1
ATOM 1640 C C . GLN A 1 202 ? 19.928 1.122 -15.343 1.00 92.62 202 GLN A C 1
ATOM 1642 O O . GLN A 1 202 ? 19.469 0.230 -16.052 1.00 92.62 202 GLN A O 1
ATOM 1647 N N . SER A 1 203 ? 20.781 0.849 -14.351 1.00 92.50 203 SER A N 1
ATOM 1648 C CA . SER A 1 203 ? 21.339 -0.482 -14.077 1.00 92.50 203 SER A CA 1
ATOM 1649 C C . SER A 1 203 ? 22.158 -1.084 -15.233 1.00 92.50 203 SER A C 1
ATOM 1651 O O . SER A 1 203 ? 22.423 -2.286 -15.268 1.00 92.50 203 SER A O 1
ATOM 1653 N N . ARG A 1 204 ? 22.634 -0.256 -16.173 1.00 92.94 204 ARG A N 1
ATOM 1654 C CA . ARG A 1 204 ? 23.531 -0.631 -17.284 1.00 92.94 204 ARG A CA 1
ATOM 1655 C C . ARG A 1 204 ? 24.994 -0.560 -16.832 1.00 92.94 204 ARG A C 1
ATOM 1657 O O . ARG A 1 204 ? 25.827 0.114 -17.435 1.00 92.94 204 ARG A O 1
ATOM 1664 N N . PHE A 1 205 ? 25.327 -1.258 -15.746 1.00 92.94 205 PHE A N 1
ATOM 1665 C CA . PHE A 1 205 ? 26.636 -1.165 -15.077 1.00 92.94 205 PHE A CA 1
ATOM 1666 C C . PHE A 1 205 ? 27.822 -1.557 -15.969 1.00 92.94 205 PHE A C 1
ATOM 1668 O O . PHE A 1 205 ? 28.902 -0.981 -15.842 1.00 92.94 205 PHE A O 1
ATOM 1675 N N . ARG A 1 206 ? 27.612 -2.488 -16.912 1.00 92.19 206 ARG A N 1
ATOM 1676 C CA . ARG A 1 206 ? 28.628 -2.880 -17.905 1.00 92.19 206 ARG A CA 1
ATOM 1677 C C . ARG A 1 206 ? 29.038 -1.715 -18.806 1.00 92.19 206 ARG A C 1
ATOM 1679 O O . ARG A 1 206 ? 30.197 -1.633 -19.188 1.00 92.19 206 ARG A O 1
ATOM 1686 N N . GLU A 1 207 ? 28.118 -0.802 -19.100 1.00 95.00 207 GLU A N 1
ATOM 1687 C CA . GLU A 1 207 ? 28.391 0.396 -19.900 1.00 95.00 207 GLU A CA 1
ATOM 1688 C C . GLU A 1 207 ? 28.911 1.557 -19.052 1.00 95.00 207 GLU A C 1
ATOM 1690 O O . GLU A 1 207 ? 29.725 2.348 -19.520 1.00 95.00 207 GLU A O 1
ATOM 1695 N N . ALA A 1 208 ? 28.483 1.649 -17.790 1.00 96.38 208 ALA A N 1
ATOM 1696 C CA . ALA A 1 208 ? 28.976 2.664 -16.864 1.00 96.38 208 ALA A CA 1
ATOM 1697 C C . ALA A 1 208 ? 30.458 2.448 -16.497 1.00 96.38 208 ALA A C 1
ATOM 1699 O O . ALA A 1 208 ? 31.211 3.409 -16.358 1.00 96.38 208 ALA A O 1
ATOM 1700 N N . LEU A 1 209 ? 30.902 1.192 -16.367 1.00 95.19 209 LEU A N 1
ATOM 1701 C CA . LEU A 1 209 ? 32.247 0.855 -15.891 1.00 95.19 209 LEU A CA 1
ATOM 1702 C C . LEU A 1 209 ? 33.394 1.376 -16.787 1.00 95.19 209 LEU A C 1
ATOM 1704 O O . LEU A 1 209 ? 34.314 1.990 -16.241 1.00 95.19 209 LEU A O 1
ATOM 1708 N N . PRO A 1 210 ? 33.369 1.214 -18.126 1.00 96.75 210 PRO A N 1
ATOM 1709 C CA . PRO A 1 210 ? 34.361 1.833 -19.007 1.00 96.75 210 PRO A CA 1
ATOM 1710 C C . PRO A 1 210 ? 34.410 3.359 -18.880 1.00 96.75 210 PRO A C 1
ATOM 1712 O O . PRO A 1 210 ? 35.494 3.935 -18.904 1.00 96.75 210 PRO A O 1
ATOM 1715 N N . LEU A 1 211 ? 33.259 4.009 -18.679 1.00 97.56 211 LEU A N 1
ATOM 1716 C CA . LEU A 1 211 ? 33.177 5.463 -18.506 1.00 97.56 211 LEU A CA 1
ATOM 1717 C C . LEU A 1 211 ? 33.805 5.903 -17.178 1.00 97.56 211 LEU A C 1
ATOM 1719 O O . LEU A 1 211 ? 34.510 6.908 -17.136 1.00 97.56 211 LEU A O 1
ATOM 1723 N N . PHE A 1 212 ? 33.631 5.128 -16.101 1.00 97.12 212 PHE A N 1
ATOM 1724 C CA . PHE A 1 212 ? 34.338 5.386 -14.844 1.00 97.12 212 PHE A CA 1
ATOM 1725 C C . PHE A 1 212 ? 35.861 5.267 -14.992 1.00 97.12 212 PHE A C 1
ATOM 1727 O O . PHE A 1 212 ? 36.589 6.090 -14.438 1.00 97.12 212 PHE A O 1
ATOM 1734 N N . HIS A 1 213 ? 36.352 4.305 -15.775 1.00 95.81 213 HIS A N 1
ATOM 1735 C CA . HIS A 1 213 ? 37.784 4.192 -16.073 1.00 95.81 213 HIS A CA 1
ATOM 1736 C C . HIS A 1 213 ? 38.303 5.319 -16.976 1.00 95.81 213 HIS A C 1
ATOM 1738 O O . HIS A 1 213 ? 39.431 5.771 -16.799 1.00 95.81 213 HIS A O 1
ATOM 1744 N N . GLU A 1 214 ? 37.488 5.827 -17.901 1.00 96.69 214 GLU A N 1
ATOM 1745 C CA . GLU A 1 214 ? 37.821 7.016 -18.697 1.00 96.69 214 GLU A CA 1
ATOM 1746 C C . GLU A 1 214 ? 37.982 8.260 -17.803 1.00 96.69 214 GLU A C 1
ATOM 1748 O O . GLU A 1 214 ? 38.946 9.019 -17.947 1.00 96.69 214 GLU A O 1
ATOM 1753 N N . MET A 1 215 ? 37.098 8.426 -16.811 1.00 97.06 215 MET A N 1
ATOM 1754 C CA . MET A 1 215 ? 37.237 9.475 -15.795 1.00 97.06 215 MET A CA 1
ATOM 1755 C C . MET A 1 215 ? 38.488 9.285 -14.936 1.00 97.06 215 MET A C 1
ATOM 1757 O O . MET A 1 215 ? 39.187 10.260 -14.672 1.00 97.06 215 MET A O 1
ATOM 1761 N N . GLU A 1 216 ? 38.807 8.049 -14.543 1.00 95.75 216 GLU A N 1
ATOM 1762 C CA . GLU A 1 216 ? 40.006 7.717 -13.756 1.00 95.75 216 GLU A CA 1
ATOM 1763 C C . GLU A 1 216 ? 41.284 8.051 -14.530 1.00 95.75 216 GLU A C 1
ATOM 1765 O O . GLU A 1 216 ? 42.233 8.584 -13.959 1.00 95.75 216 GLU A O 1
ATOM 1770 N N . ALA A 1 217 ? 41.302 7.791 -15.839 1.00 95.56 217 ALA A N 1
ATOM 1771 C CA . ALA A 1 217 ? 42.437 8.109 -16.697 1.00 95.56 217 ALA A CA 1
ATOM 1772 C C . ALA A 1 217 ? 42.662 9.624 -16.840 1.00 95.56 217 ALA A C 1
ATOM 1774 O O . ALA A 1 217 ? 43.805 10.060 -16.961 1.00 95.56 217 ALA A O 1
ATOM 1775 N N . THR A 1 218 ? 41.591 10.422 -16.812 1.00 93.06 218 THR A N 1
ATOM 1776 C CA . THR A 1 218 ? 41.670 11.879 -17.006 1.00 93.06 218 THR A CA 1
ATOM 1777 C C . THR A 1 218 ? 41.885 12.644 -15.695 1.00 93.06 218 THR A C 1
ATOM 1779 O O . THR A 1 218 ? 42.688 13.572 -15.655 1.00 93.06 218 THR A O 1
ATOM 1782 N N . LEU A 1 219 ? 41.173 12.284 -14.622 1.00 91.62 219 LEU A N 1
ATOM 1783 C CA . LEU A 1 219 ? 41.225 12.975 -13.322 1.00 91.62 219 LEU A CA 1
ATOM 1784 C C . LEU A 1 219 ? 42.205 12.333 -12.332 1.00 91.62 219 LEU A C 1
ATOM 1786 O O . LEU A 1 219 ? 42.532 12.938 -11.312 1.00 91.62 219 LEU A O 1
ATOM 1790 N N . GLY A 1 220 ? 42.654 11.109 -12.603 1.00 93.56 220 GLY A N 1
ATOM 1791 C CA . GLY A 1 220 ? 43.330 10.271 -11.624 1.00 93.56 220 GLY A CA 1
ATOM 1792 C C . GLY A 1 220 ? 42.354 9.561 -10.681 1.00 93.56 220 GLY A C 1
ATOM 1793 O O . GLY A 1 220 ? 41.131 9.698 -10.750 1.00 93.56 220 GLY A O 1
ATOM 1794 N N . LYS A 1 221 ? 42.917 8.763 -9.772 1.00 92.19 221 LYS A N 1
ATOM 1795 C CA . LYS A 1 221 ? 42.155 8.017 -8.765 1.00 92.19 221 LYS A CA 1
ATOM 1796 C C . LYS A 1 221 ? 41.669 8.958 -7.665 1.00 92.19 221 LYS A C 1
ATOM 1798 O O . LYS A 1 221 ? 42.483 9.586 -6.994 1.00 92.19 221 LYS A O 1
ATOM 1803 N N . SER A 1 222 ? 40.362 8.985 -7.421 1.00 91.62 222 SER A N 1
ATOM 1804 C CA . SER A 1 222 ? 39.758 9.619 -6.242 1.00 91.62 222 SER A CA 1
ATOM 1805 C C . SER A 1 222 ? 38.955 8.592 -5.445 1.00 91.62 222 SER A C 1
ATOM 1807 O O . SER A 1 222 ? 38.490 7.598 -6.002 1.00 91.62 222 SER A O 1
ATOM 1809 N N . ALA A 1 223 ? 38.781 8.814 -4.138 1.00 83.50 223 ALA A N 1
ATOM 1810 C CA . ALA A 1 223 ? 38.040 7.886 -3.279 1.00 83.50 223 ALA A CA 1
ATOM 1811 C C . ALA A 1 223 ? 36.602 7.655 -3.784 1.00 83.50 223 ALA A C 1
ATOM 1813 O O . ALA A 1 223 ? 36.189 6.507 -3.934 1.00 83.50 223 ALA A O 1
ATOM 1814 N N . ALA A 1 224 ? 35.894 8.732 -4.144 1.00 80.81 224 ALA A N 1
ATOM 1815 C CA . ALA A 1 224 ? 34.534 8.664 -4.679 1.00 80.81 224 ALA A CA 1
ATOM 1816 C C . ALA A 1 224 ? 34.461 7.909 -6.020 1.00 80.81 224 ALA A C 1
ATOM 1818 O O . ALA A 1 224 ? 33.546 7.120 -6.254 1.00 80.81 224 ALA A O 1
ATOM 1819 N N . LEU A 1 225 ? 35.445 8.099 -6.907 1.00 88.56 225 LEU A N 1
ATOM 1820 C CA . LEU A 1 225 ? 35.481 7.386 -8.183 1.00 88.56 225 LEU A CA 1
ATOM 1821 C C . LEU A 1 225 ? 35.790 5.894 -7.992 1.00 88.56 225 LEU A C 1
ATOM 1823 O O . LEU A 1 225 ? 35.139 5.048 -8.602 1.00 88.56 225 LEU A O 1
ATOM 1827 N N . CYS A 1 226 ? 36.734 5.563 -7.108 1.00 85.75 226 CYS A N 1
ATOM 1828 C CA . CYS A 1 226 ? 37.045 4.183 -6.741 1.00 85.75 226 CYS A CA 1
ATOM 1829 C C . CYS A 1 226 ? 35.829 3.466 -6.134 1.00 85.75 226 CYS A C 1
ATOM 1831 O O . CYS A 1 226 ? 35.601 2.297 -6.442 1.00 85.75 226 CYS A O 1
ATOM 1833 N N . GLU A 1 227 ? 35.030 4.160 -5.320 1.00 87.25 227 GLU A N 1
ATOM 1834 C CA . GLU A 1 227 ? 33.782 3.642 -4.753 1.00 87.25 227 GLU A CA 1
ATOM 1835 C C . GLU A 1 227 ? 32.738 3.338 -5.840 1.00 87.25 227 GLU A C 1
ATOM 1837 O O . GLU A 1 227 ? 32.165 2.245 -5.858 1.00 87.25 227 GLU A O 1
ATOM 1842 N N . ASN A 1 228 ? 32.554 4.239 -6.810 1.00 82.44 228 ASN A N 1
ATOM 1843 C CA . ASN A 1 228 ? 31.641 4.028 -7.939 1.00 82.44 228 ASN A CA 1
ATOM 1844 C C . ASN A 1 228 ? 32.089 2.871 -8.852 1.00 82.44 228 ASN A C 1
ATOM 1846 O O . ASN A 1 228 ? 31.264 2.052 -9.276 1.00 82.44 228 ASN A O 1
ATOM 1850 N N . ILE A 1 229 ? 33.396 2.754 -9.117 1.00 88.81 229 ILE A N 1
ATOM 1851 C CA . ILE A 1 229 ? 33.991 1.638 -9.873 1.00 88.81 229 ILE A CA 1
ATOM 1852 C C . ILE A 1 229 ? 33.773 0.317 -9.129 1.00 88.81 229 ILE A C 1
ATOM 1854 O O . ILE A 1 229 ? 33.335 -0.665 -9.732 1.00 88.81 229 ILE A O 1
ATOM 1858 N N . ALA A 1 230 ? 34.060 0.281 -7.825 1.00 83.19 230 ALA A N 1
ATOM 1859 C CA . ALA A 1 230 ? 33.903 -0.912 -7.000 1.00 83.19 230 ALA A CA 1
ATOM 1860 C C . ALA A 1 230 ? 32.438 -1.359 -6.931 1.00 83.19 230 ALA A C 1
ATOM 1862 O O . ALA A 1 230 ? 32.151 -2.534 -7.156 1.00 83.19 230 ALA A O 1
ATOM 1863 N N . SER A 1 231 ? 31.516 -0.418 -6.716 1.00 78.75 231 SER A N 1
ATOM 1864 C CA . SER A 1 231 ? 30.074 -0.678 -6.694 1.00 78.75 231 SER A CA 1
ATOM 1865 C C . SER A 1 231 ? 29.587 -1.228 -8.035 1.00 78.75 231 SER A C 1
ATOM 1867 O O . SER A 1 231 ? 28.899 -2.244 -8.075 1.00 78.75 231 SER A O 1
ATOM 1869 N N . SER A 1 232 ? 30.013 -0.630 -9.151 1.00 83.69 232 SER A N 1
ATOM 1870 C CA . SER A 1 232 ? 29.639 -1.095 -10.494 1.00 83.69 232 SER A CA 1
ATOM 1871 C C . SER A 1 232 ? 30.180 -2.495 -10.796 1.00 83.69 232 SER A C 1
ATOM 1873 O O . SER A 1 232 ? 29.458 -3.332 -11.333 1.00 83.69 232 SER A O 1
ATOM 1875 N N . ARG A 1 233 ? 31.431 -2.790 -10.412 1.00 81.88 233 ARG A N 1
ATOM 1876 C CA . ARG A 1 233 ? 32.026 -4.131 -10.554 1.00 81.88 233 ARG A CA 1
ATOM 1877 C C . ARG A 1 233 ? 31.304 -5.168 -9.708 1.00 81.88 233 ARG A C 1
ATOM 1879 O O . ARG A 1 233 ? 31.062 -6.269 -10.193 1.00 81.88 233 ARG A O 1
ATOM 1886 N N . LEU A 1 234 ? 30.949 -4.813 -8.474 1.00 76.06 234 LEU A N 1
ATOM 1887 C CA . LEU A 1 234 ? 30.220 -5.696 -7.574 1.00 76.06 234 LEU A CA 1
ATOM 1888 C C . LEU A 1 234 ? 28.866 -6.080 -8.173 1.00 76.06 234 LEU A C 1
ATOM 1890 O O . LEU A 1 234 ? 28.553 -7.264 -8.226 1.00 76.06 234 LEU A O 1
ATOM 1894 N N . VAL A 1 235 ? 28.107 -5.104 -8.681 1.00 74.62 235 VAL A N 1
ATOM 1895 C CA . VAL A 1 235 ? 26.787 -5.371 -9.270 1.00 74.62 235 VAL A CA 1
ATOM 1896 C C . VAL A 1 235 ? 26.894 -6.133 -10.598 1.00 74.62 235 VAL A C 1
ATOM 1898 O O . VAL A 1 235 ? 26.116 -7.048 -10.858 1.00 74.62 235 VAL A O 1
ATOM 1901 N N . CYS A 1 236 ? 27.899 -5.836 -11.430 1.00 75.69 236 CYS A N 1
ATOM 1902 C CA . CYS A 1 236 ? 28.185 -6.641 -12.622 1.00 75.69 236 CYS A CA 1
ATOM 1903 C C . CYS A 1 236 ? 28.487 -8.108 -12.274 1.00 75.69 236 CYS A C 1
ATOM 1905 O O . CYS A 1 236 ? 28.006 -9.005 -12.966 1.00 75.69 236 CYS A O 1
ATOM 1907 N N . ALA A 1 237 ? 29.258 -8.353 -11.210 1.00 68.94 237 ALA A N 1
ATOM 1908 C CA . ALA A 1 237 ? 29.606 -9.696 -10.752 1.00 68.94 237 ALA A CA 1
ATOM 1909 C C . ALA A 1 237 ? 28.408 -10.443 -10.143 1.00 68.94 237 ALA A C 1
ATOM 1911 O O . ALA A 1 237 ? 28.315 -11.655 -10.283 1.00 68.94 237 ALA A O 1
ATOM 1912 N N . THR A 1 238 ? 27.467 -9.745 -9.499 1.00 65.06 238 THR A N 1
ATOM 1913 C CA . THR A 1 238 ? 26.244 -10.378 -8.974 1.00 65.06 238 THR A CA 1
ATOM 1914 C C . THR A 1 238 ? 25.211 -10.671 -10.058 1.00 65.06 238 THR A C 1
ATOM 1916 O O . THR A 1 238 ? 24.454 -11.623 -9.915 1.00 65.06 238 THR A O 1
ATOM 1919 N N . ASN A 1 239 ? 25.183 -9.884 -11.138 1.00 55.81 239 ASN A N 1
ATOM 1920 C CA . ASN A 1 239 ? 24.205 -10.035 -12.223 1.00 55.81 239 ASN A CA 1
ATOM 1921 C C . ASN A 1 239 ? 24.679 -10.969 -13.353 1.00 55.81 239 ASN A C 1
ATOM 1923 O O . ASN A 1 239 ? 23.909 -11.266 -14.262 1.00 55.81 239 ASN A O 1
ATOM 1927 N N . SER A 1 240 ? 25.939 -11.415 -13.334 1.00 49.66 240 SER A N 1
ATOM 1928 C CA . SER A 1 240 ? 26.500 -12.374 -14.297 1.00 49.66 240 SER A CA 1
ATOM 1929 C C . SER A 1 240 ? 26.474 -13.791 -13.725 1.00 49.66 240 SER A C 1
ATOM 1931 O O . SER A 1 240 ? 27.498 -14.361 -13.379 1.00 49.66 240 SER A O 1
ATOM 1933 N N . THR A 1 241 ? 25.284 -14.373 -13.612 1.00 45.16 241 THR A N 1
ATOM 1934 C CA . THR A 1 241 ? 25.115 -15.784 -13.222 1.00 45.16 241 THR A CA 1
ATOM 1935 C C . THR A 1 241 ? 24.904 -16.719 -14.418 1.00 45.16 241 THR A C 1
ATOM 1937 O O . THR A 1 241 ? 24.568 -17.879 -14.213 1.00 45.16 241 THR A O 1
ATOM 1940 N N . GLY A 1 242 ? 25.103 -16.244 -15.658 1.00 43.69 242 GLY A N 1
ATOM 1941 C CA . GLY A 1 242 ? 24.760 -17.003 -16.872 1.00 43.69 242 GLY A CA 1
ATOM 1942 C C . GLY A 1 242 ? 25.787 -17.049 -18.007 1.00 43.69 242 GLY A C 1
ATOM 1943 O O . GLY A 1 242 ? 25.482 -17.665 -19.010 1.00 43.69 242 GLY A O 1
ATOM 1944 N N . ASP A 1 243 ? 26.967 -16.437 -17.879 1.00 41.16 243 ASP A N 1
ATOM 1945 C CA . ASP A 1 243 ? 28.049 -16.550 -18.875 1.00 41.16 243 ASP A CA 1
ATOM 1946 C C . ASP A 1 243 ? 29.385 -16.264 -18.178 1.00 41.16 243 ASP A C 1
ATOM 1948 O O . ASP A 1 243 ? 29.683 -15.112 -17.846 1.00 41.16 243 ASP A O 1
ATOM 1952 N N . VAL A 1 244 ? 30.166 -17.311 -17.898 1.00 41.72 244 VAL A N 1
ATOM 1953 C CA . VAL A 1 244 ? 31.510 -17.198 -17.292 1.00 41.72 244 VAL A CA 1
ATOM 1954 C C . VAL A 1 244 ? 32.613 -17.199 -18.367 1.00 41.72 244 VAL A C 1
ATOM 1956 O O . VAL A 1 244 ? 33.759 -16.876 -18.067 1.00 41.72 244 VAL A O 1
ATOM 1959 N N . ASP A 1 245 ? 32.271 -17.432 -19.637 1.00 38.25 245 ASP A N 1
ATOM 1960 C CA . ASP A 1 245 ? 33.260 -17.702 -20.690 1.00 38.25 245 ASP A CA 1
ATOM 1961 C C . ASP A 1 245 ? 33.892 -16.460 -21.355 1.00 38.25 245 ASP A C 1
ATOM 1963 O O . ASP A 1 245 ? 34.819 -16.601 -22.149 1.00 38.25 245 ASP A O 1
ATOM 1967 N N . GLU A 1 246 ? 33.498 -15.226 -21.008 1.00 36.94 246 GLU A N 1
ATOM 1968 C CA . GLU A 1 246 ? 34.048 -14.013 -21.653 1.00 36.94 246 GLU A CA 1
ATOM 1969 C C . GLU A 1 246 ? 34.456 -12.874 -20.692 1.00 36.94 246 GLU A C 1
ATOM 1971 O O . GLU A 1 246 ? 34.166 -11.697 -20.917 1.00 36.94 246 GLU A O 1
ATOM 1976 N N . LEU A 1 247 ? 35.204 -13.175 -19.622 1.00 35.50 247 LEU A N 1
ATOM 1977 C CA . LEU A 1 247 ? 35.868 -12.141 -18.804 1.00 35.50 247 LEU A CA 1
ATOM 1978 C C . LEU A 1 247 ? 37.389 -12.370 -18.688 1.00 35.50 247 LEU A C 1
ATOM 1980 O O . LEU A 1 247 ? 37.840 -13.053 -17.772 1.00 35.50 247 LEU A O 1
ATOM 1984 N N . PRO A 1 248 ? 38.229 -11.702 -19.509 1.00 36.84 248 PRO A N 1
ATOM 1985 C CA . PRO A 1 248 ? 39.694 -11.793 -19.413 1.00 36.84 248 PRO A CA 1
ATOM 1986 C C . PRO A 1 248 ? 40.324 -11.061 -18.207 1.00 36.84 248 PRO A C 1
ATOM 1988 O O . PRO A 1 248 ? 41.542 -10.898 -18.148 1.00 36.84 248 PRO A O 1
ATOM 1991 N N . CYS A 1 249 ? 39.538 -10.556 -17.248 1.00 35.47 249 CYS A N 1
ATOM 1992 C CA . CYS A 1 249 ? 40.003 -9.521 -16.314 1.00 35.47 249 CYS A CA 1
ATOM 1993 C C . CYS A 1 249 ? 39.582 -9.751 -14.853 1.00 35.47 249 CYS A C 1
ATOM 1995 O O . CYS A 1 249 ? 39.139 -8.819 -14.185 1.00 35.47 249 CYS A O 1
ATOM 1997 N N . LEU A 1 250 ? 39.746 -10.962 -14.321 1.00 33.41 250 LEU A N 1
ATOM 1998 C CA . LEU A 1 250 ? 39.655 -11.219 -12.877 1.00 33.41 250 LEU A CA 1
ATOM 1999 C C . LEU A 1 250 ? 40.786 -12.151 -12.419 1.00 33.41 250 LEU A C 1
ATOM 2001 O O . LEU A 1 250 ? 40.583 -13.266 -11.963 1.00 33.41 250 LEU A O 1
ATOM 2005 N N . ASN A 1 251 ? 42.023 -11.655 -12.519 1.00 32.56 251 ASN A N 1
ATOM 2006 C CA . ASN A 1 251 ? 43.175 -12.267 -11.857 1.00 32.56 251 ASN A CA 1
ATOM 2007 C C . ASN A 1 251 ? 43.137 -11.943 -10.350 1.00 32.56 251 ASN A C 1
ATOM 2009 O O . ASN A 1 251 ? 43.585 -10.881 -9.904 1.00 32.56 251 ASN A O 1
ATOM 2013 N N . VAL A 1 252 ? 42.591 -12.865 -9.557 1.00 37.25 252 VAL A N 1
ATOM 2014 C CA . VAL A 1 252 ? 42.481 -12.791 -8.091 1.00 37.25 252 VAL A CA 1
ATOM 2015 C C . VAL A 1 252 ? 43.813 -13.193 -7.435 1.00 37.25 252 VAL A C 1
ATOM 2017 O O . VAL A 1 252 ? 43.882 -14.200 -6.756 1.00 37.25 252 VAL A O 1
ATOM 2020 N N . MET A 1 253 ? 44.898 -12.430 -7.633 1.00 29.92 253 MET A N 1
ATOM 2021 C CA . MET A 1 253 ? 46.143 -12.533 -6.825 1.00 29.92 253 MET A CA 1
ATOM 2022 C C . MET A 1 253 ? 47.001 -11.244 -6.848 1.00 29.92 253 MET A C 1
ATOM 2024 O O . MET A 1 253 ? 48.228 -11.286 -6.890 1.00 29.92 253 MET A O 1
ATOM 2028 N N . LYS A 1 254 ? 46.389 -10.050 -6.803 1.00 33.97 254 LYS A N 1
ATOM 2029 C CA . LYS A 1 254 ? 47.136 -8.774 -6.642 1.00 33.97 254 LYS A CA 1
ATOM 2030 C C . LYS A 1 254 ? 46.645 -7.861 -5.508 1.00 33.97 254 LYS A C 1
ATOM 2032 O O . LYS A 1 254 ? 46.996 -6.684 -5.468 1.00 33.97 254 LYS A O 1
ATOM 2037 N N . LEU A 1 255 ? 45.913 -8.391 -4.525 1.00 32.88 255 LEU A N 1
ATOM 2038 C CA . LEU A 1 255 ? 45.584 -7.638 -3.303 1.00 32.88 255 LEU A CA 1
ATOM 2039 C C . LEU A 1 255 ? 46.806 -7.248 -2.437 1.00 32.88 255 LEU A C 1
ATOM 2041 O O . LEU A 1 255 ? 46.787 -6.145 -1.890 1.00 32.88 255 LEU A O 1
ATOM 2045 N N . PRO A 1 256 ? 47.905 -8.031 -2.355 1.00 34.78 256 PRO A N 1
ATOM 2046 C CA . PRO A 1 256 ? 49.104 -7.598 -1.628 1.00 34.78 256 PRO A CA 1
ATOM 2047 C C . PRO A 1 256 ? 49.811 -6.392 -2.271 1.00 34.78 256 PRO A C 1
ATOM 2049 O O . PRO A 1 256 ? 50.448 -5.611 -1.570 1.00 34.78 256 PRO A O 1
ATOM 2052 N N . VAL A 1 257 ? 49.659 -6.197 -3.589 1.00 35.84 257 VAL A N 1
ATOM 2053 C CA . VAL A 1 257 ? 50.249 -5.071 -4.338 1.00 35.84 257 VAL A CA 1
ATOM 2054 C C . VAL A 1 257 ? 49.417 -3.797 -4.156 1.00 35.84 257 VAL A C 1
ATOM 2056 O O . VAL A 1 257 ? 49.980 -2.742 -3.884 1.00 35.84 257 VAL A O 1
ATOM 2059 N N . LEU A 1 258 ? 48.083 -3.904 -4.163 1.00 34.34 258 LEU A N 1
ATOM 2060 C CA . LEU A 1 258 ? 47.178 -2.787 -3.849 1.00 34.34 258 LEU A CA 1
ATOM 2061 C C . LEU A 1 258 ? 47.276 -2.349 -2.375 1.00 34.34 258 LEU A C 1
ATOM 2063 O O . LEU A 1 258 ? 47.242 -1.155 -2.085 1.00 34.34 258 LEU A O 1
ATOM 2067 N N . ALA A 1 259 ? 47.496 -3.287 -1.446 1.00 38.00 259 ALA A N 1
ATOM 2068 C CA . ALA A 1 259 ? 47.766 -2.988 -0.036 1.00 38.00 259 ALA A CA 1
ATOM 2069 C C . ALA A 1 259 ? 49.172 -2.395 0.207 1.00 38.00 259 ALA A C 1
ATOM 2071 O O . ALA A 1 259 ? 49.384 -1.714 1.211 1.00 38.00 259 ALA A O 1
ATOM 2072 N N . ALA A 1 260 ? 50.132 -2.637 -0.693 1.00 36.31 260 ALA A N 1
ATOM 2073 C CA . ALA A 1 260 ? 51.463 -2.028 -0.665 1.00 36.31 260 ALA A CA 1
ATOM 2074 C C . ALA A 1 260 ? 51.495 -0.638 -1.335 1.00 36.31 260 ALA A C 1
ATOM 2076 O O . ALA A 1 260 ? 52.253 0.226 -0.897 1.00 36.31 260 ALA A O 1
ATOM 2077 N N . GLU A 1 261 ? 50.651 -0.390 -2.342 1.00 36.41 261 GLU A N 1
ATOM 2078 C CA . GLU A 1 261 ? 50.499 0.920 -2.995 1.00 36.41 261 GLU A CA 1
ATOM 2079 C C . GLU A 1 261 ? 49.630 1.892 -2.185 1.00 36.41 261 GLU A C 1
ATOM 2081 O O . GLU A 1 261 ? 49.958 3.075 -2.118 1.00 36.41 261 GLU A O 1
ATOM 2086 N N . ALA A 1 262 ? 48.615 1.408 -1.458 1.00 39.81 262 ALA A N 1
ATOM 2087 C CA . ALA A 1 262 ? 47.835 2.221 -0.516 1.00 39.81 262 ALA A CA 1
ATOM 2088 C C . ALA A 1 262 ? 48.671 2.752 0.671 1.00 39.81 262 ALA A C 1
ATOM 2090 O O . ALA A 1 262 ? 48.304 3.743 1.293 1.00 39.81 262 ALA A O 1
ATOM 2091 N N . ARG A 1 263 ? 49.834 2.146 0.961 1.00 39.84 263 ARG A N 1
ATOM 2092 C CA . ARG A 1 263 ? 50.796 2.634 1.972 1.00 39.84 263 ARG A CA 1
ATOM 2093 C C . ARG A 1 263 ? 51.640 3.827 1.501 1.00 39.84 263 ARG A C 1
ATOM 2095 O O . ARG A 1 263 ? 52.388 4.369 2.311 1.00 39.84 263 ARG A O 1
ATOM 2102 N N . LYS A 1 264 ? 51.571 4.217 0.220 1.00 36.03 264 LYS A N 1
ATOM 2103 C CA . LYS A 1 264 ? 52.402 5.289 -0.362 1.00 36.03 264 LYS A CA 1
ATOM 2104 C C . LYS A 1 264 ? 51.747 6.676 -0.397 1.00 36.03 264 LYS A C 1
ATOM 2106 O O . LYS A 1 264 ? 52.463 7.632 -0.675 1.00 36.03 264 LYS A O 1
ATOM 2111 N N . PHE A 1 265 ? 50.455 6.817 -0.103 1.00 40.84 265 PHE A N 1
ATOM 2112 C CA . PHE A 1 265 ? 49.744 8.093 -0.245 1.00 40.84 265 PHE A CA 1
ATOM 2113 C C . PHE A 1 265 ? 49.237 8.601 1.110 1.00 40.84 265 PHE A C 1
ATOM 2115 O O . PHE A 1 265 ? 48.489 7.913 1.800 1.00 40.84 265 PHE A O 1
ATOM 2122 N N . GLY A 1 266 ? 49.719 9.780 1.508 1.00 40.34 266 GLY A N 1
ATOM 2123 C CA . GLY A 1 266 ? 49.260 10.526 2.679 1.00 40.34 266 GLY A CA 1
ATOM 2124 C C . GLY A 1 266 ? 48.240 11.611 2.317 1.00 40.34 266 GLY A C 1
ATOM 2125 O O . GLY A 1 266 ? 48.170 12.006 1.158 1.00 40.34 266 GLY A O 1
ATOM 2126 N N . GLU A 1 267 ? 47.550 12.092 3.364 1.00 37.97 267 GLU A N 1
ATOM 2127 C CA . GLU A 1 267 ? 46.607 13.237 3.428 1.00 37.97 267 GLU A CA 1
ATOM 2128 C C . GLU A 1 267 ? 45.244 12.988 2.731 1.00 37.97 267 GLU A C 1
ATOM 2130 O O . GLU A 1 267 ? 45.200 12.387 1.667 1.00 37.97 267 GLU A O 1
ATOM 2135 N N . THR A 1 268 ? 44.057 13.331 3.254 1.00 39.06 268 THR A N 1
ATOM 2136 C CA . THR A 1 268 ? 43.579 14.257 4.307 1.00 39.06 268 THR A CA 1
ATOM 2137 C C . THR A 1 268 ? 42.438 13.637 5.153 1.00 39.06 268 THR A C 1
ATOM 2139 O O . THR A 1 268 ? 42.046 12.488 4.968 1.00 39.06 268 THR A O 1
ATOM 2142 N N . GLU A 1 269 ? 41.966 14.393 6.148 1.00 45.12 269 GLU A N 1
ATOM 2143 C CA . GLU A 1 269 ? 41.137 13.986 7.288 1.00 45.12 269 GLU A CA 1
ATOM 2144 C C . GLU A 1 269 ? 39.745 13.385 6.978 1.00 45.12 269 GLU A C 1
ATOM 2146 O O . GLU A 1 269 ? 38.987 13.839 6.123 1.00 45.12 269 GLU A O 1
ATOM 2151 N N . SER A 1 270 ? 39.389 12.421 7.837 1.00 40.25 270 SER A N 1
ATOM 2152 C CA . SER A 1 270 ? 38.107 11.724 8.035 1.00 40.25 270 SER A CA 1
ATOM 2153 C C . SER A 1 270 ? 37.894 10.373 7.316 1.00 40.25 270 SER A C 1
ATOM 2155 O O . SER A 1 270 ? 37.922 10.253 6.098 1.00 40.25 270 SER A O 1
ATOM 2157 N N . LYS A 1 271 ? 37.547 9.379 8.159 1.00 39.31 271 LYS A N 1
ATOM 2158 C CA . LYS A 1 271 ? 36.923 8.054 7.913 1.00 39.31 271 LYS A CA 1
ATOM 2159 C C . LYS A 1 271 ? 37.835 6.803 7.916 1.00 39.31 271 LYS A C 1
ATOM 2161 O O . LYS A 1 271 ? 38.153 6.253 6.867 1.00 39.31 271 LYS A O 1
ATOM 2166 N N . PRO A 1 272 ? 38.085 6.215 9.110 1.00 34.84 272 PRO A N 1
ATOM 2167 C CA . PRO A 1 272 ? 38.578 4.837 9.278 1.00 34.84 272 PRO A CA 1
ATOM 2168 C C . PRO A 1 272 ? 37.510 3.748 9.020 1.00 34.84 272 PRO A C 1
ATOM 2170 O O . PRO A 1 272 ? 37.823 2.561 9.011 1.00 34.84 272 PRO A O 1
ATOM 2173 N N . VAL A 1 273 ? 36.243 4.128 8.808 1.00 38.62 273 VAL A N 1
ATOM 2174 C CA . VAL A 1 273 ? 35.099 3.199 8.706 1.00 38.62 273 VAL A CA 1
ATOM 2175 C C . VAL A 1 273 ? 35.095 2.414 7.385 1.00 38.62 273 VAL A C 1
ATOM 2177 O O . VAL A 1 273 ? 34.699 1.255 7.367 1.00 38.62 273 VAL A O 1
ATOM 2180 N N . ALA A 1 274 ? 35.610 2.981 6.290 1.00 39.41 274 ALA A N 1
ATOM 2181 C CA . ALA A 1 274 ? 35.546 2.348 4.968 1.00 39.41 274 ALA A CA 1
ATOM 2182 C C . ALA A 1 274 ? 36.447 1.103 4.836 1.00 39.41 274 ALA A C 1
ATOM 2184 O O . ALA A 1 274 ? 36.060 0.128 4.194 1.00 39.41 274 ALA A O 1
ATOM 2185 N N . LEU A 1 275 ? 37.619 1.092 5.485 1.00 41.44 275 LEU A N 1
ATOM 2186 C CA . LEU A 1 275 ? 38.522 -0.068 5.466 1.00 41.44 275 LEU A CA 1
ATOM 2187 C C . LEU A 1 275 ? 37.989 -1.213 6.346 1.00 41.44 275 LEU A C 1
ATOM 2189 O O . LEU A 1 275 ? 38.105 -2.380 5.973 1.00 41.44 275 LEU A O 1
ATOM 2193 N N . LEU A 1 276 ? 37.353 -0.866 7.475 1.00 41.00 276 LEU A N 1
ATOM 2194 C CA . LEU A 1 276 ? 36.692 -1.809 8.379 1.00 41.00 276 LEU A CA 1
ATOM 2195 C C . LEU A 1 276 ? 35.453 -2.427 7.711 1.00 41.00 276 LEU A C 1
ATOM 2197 O O . LEU A 1 276 ? 35.289 -3.640 7.754 1.00 41.00 276 LEU A O 1
ATOM 2201 N N . VAL A 1 277 ? 34.640 -1.622 7.014 1.00 40.66 277 VAL A N 1
ATOM 2202 C CA . VAL A 1 277 ? 33.459 -2.080 6.261 1.00 40.66 277 VAL A CA 1
ATOM 2203 C C . VAL A 1 277 ? 33.856 -2.951 5.070 1.00 40.66 277 VAL A C 1
ATOM 2205 O O . VAL A 1 277 ? 33.198 -3.956 4.833 1.00 40.66 277 VAL A O 1
ATOM 2208 N N . LEU A 1 278 ? 34.950 -2.657 4.357 1.00 44.50 278 LEU A N 1
ATOM 2209 C CA . LEU A 1 278 ? 35.432 -3.487 3.240 1.00 44.50 278 LEU A CA 1
ATOM 2210 C C . LEU A 1 278 ? 36.043 -4.822 3.696 1.00 44.50 278 LEU A C 1
ATOM 2212 O O . LEU A 1 278 ? 35.831 -5.841 3.041 1.00 44.50 278 LEU A O 1
ATOM 2216 N N . GLN A 1 279 ? 36.760 -4.852 4.825 1.00 43.19 279 GLN A N 1
ATOM 2217 C CA . GLN A 1 279 ? 37.289 -6.104 5.382 1.00 43.19 279 GLN A CA 1
ATOM 2218 C C . GLN A 1 279 ? 36.194 -6.951 6.047 1.00 43.19 279 GLN A C 1
ATOM 2220 O O . GLN A 1 279 ? 36.175 -8.166 5.845 1.00 43.19 279 GLN A O 1
ATOM 2225 N N . LEU A 1 280 ? 35.244 -6.329 6.761 1.00 40.19 280 LEU A N 1
ATOM 2226 C CA . LEU A 1 280 ? 34.092 -7.017 7.352 1.00 40.19 280 LEU A CA 1
ATOM 2227 C C . LEU A 1 280 ? 33.127 -7.521 6.283 1.00 40.19 280 LEU A C 1
ATOM 2229 O O . LEU A 1 280 ? 32.753 -8.679 6.346 1.00 40.19 280 LEU A O 1
ATOM 2233 N N . SER A 1 281 ? 32.772 -6.736 5.262 1.00 38.47 281 SER A N 1
ATOM 2234 C CA . SER A 1 281 ? 31.843 -7.183 4.205 1.00 38.47 281 SER A CA 1
ATOM 2235 C C . SER A 1 281 ? 32.399 -8.331 3.350 1.00 38.47 281 SER A C 1
ATOM 2237 O O . SER A 1 281 ? 31.631 -9.180 2.892 1.00 38.47 281 SER A O 1
ATOM 2239 N N . PHE A 1 282 ? 33.725 -8.414 3.190 1.00 42.19 282 PHE A N 1
ATOM 2240 C CA . PHE A 1 282 ? 34.388 -9.528 2.507 1.00 42.19 282 PHE A CA 1
ATOM 2241 C C . PHE A 1 282 ? 34.454 -10.802 3.375 1.00 42.19 282 PHE A C 1
ATOM 2243 O O . PHE A 1 282 ? 34.226 -11.899 2.865 1.00 42.19 282 PHE A O 1
ATOM 2250 N N . LEU A 1 283 ? 34.692 -10.678 4.689 1.00 41.31 283 LEU A N 1
ATOM 2251 C CA . LEU A 1 283 ? 34.637 -11.797 5.648 1.00 41.31 283 LEU A CA 1
ATOM 2252 C C . LEU A 1 283 ? 33.196 -12.277 5.910 1.00 41.31 283 LEU A C 1
ATOM 2254 O O . LEU A 1 283 ? 32.952 -13.482 5.925 1.00 41.31 283 LEU A O 1
ATOM 2258 N N . LEU A 1 284 ? 32.234 -11.355 6.012 1.00 40.44 284 LEU A N 1
ATOM 2259 C CA . LEU A 1 284 ? 30.804 -11.604 6.247 1.00 40.44 284 LEU A CA 1
ATOM 2260 C C . LEU A 1 284 ? 30.148 -12.394 5.106 1.00 40.44 284 LEU A C 1
ATOM 2262 O O . LEU A 1 284 ? 29.275 -13.219 5.354 1.00 40.44 284 LEU A O 1
ATOM 2266 N N . ARG A 1 285 ? 30.598 -12.226 3.855 1.00 47.78 285 ARG A N 1
ATOM 2267 C CA . ARG A 1 285 ? 30.069 -13.002 2.715 1.00 47.78 285 ARG A CA 1
ATOM 2268 C C . ARG A 1 285 ? 30.678 -14.397 2.567 1.00 47.78 285 ARG A C 1
ATOM 2270 O O . ARG A 1 285 ? 30.106 -15.222 1.861 1.00 47.78 285 ARG A O 1
ATOM 2277 N N . ARG A 1 286 ? 31.780 -14.697 3.265 1.00 42.00 286 ARG A N 1
ATOM 2278 C CA . ARG A 1 286 ? 32.331 -16.060 3.361 1.00 42.00 286 ARG A CA 1
ATOM 2279 C C . ARG A 1 286 ? 31.568 -16.921 4.382 1.00 42.00 286 ARG A C 1
ATOM 2281 O O . ARG A 1 286 ? 31.600 -18.140 4.278 1.00 42.00 286 ARG A O 1
ATOM 2288 N N . VAL A 1 287 ? 30.855 -16.285 5.319 1.00 42.59 287 VAL A N 1
ATOM 2289 C CA . VAL A 1 287 ? 29.995 -16.928 6.333 1.00 42.59 287 VAL A CA 1
ATOM 2290 C C . VAL A 1 287 ? 28.646 -17.392 5.748 1.00 42.59 287 VAL A C 1
ATOM 2292 O O . VAL A 1 287 ? 28.037 -18.300 6.300 1.00 42.59 287 VAL A O 1
ATOM 2295 N N . LEU A 1 288 ? 28.204 -16.834 4.611 1.00 38.69 288 LEU A N 1
ATOM 2296 C CA . LEU A 1 288 ? 26.837 -16.989 4.079 1.00 38.69 288 LEU A CA 1
ATOM 2297 C C . LEU A 1 288 ? 26.716 -17.839 2.792 1.00 38.69 288 LEU A C 1
ATOM 2299 O O . LEU A 1 288 ? 25.752 -17.685 2.047 1.00 38.69 288 LEU A O 1
ATOM 2303 N N . ARG A 1 289 ? 27.666 -18.740 2.499 1.00 36.84 289 ARG A N 1
ATOM 2304 C CA . ARG A 1 289 ? 27.515 -19.738 1.417 1.00 36.84 289 ARG A CA 1
ATOM 2305 C C . ARG A 1 289 ? 27.763 -21.161 1.931 1.00 36.84 289 ARG A C 1
ATOM 2307 O O . ARG A 1 289 ? 28.901 -21.450 2.310 1.00 36.84 289 ARG A O 1
ATOM 2314 N N . PRO A 1 290 ? 26.761 -22.056 1.929 1.00 37.34 290 PRO A N 1
ATOM 2315 C CA . PRO A 1 290 ? 27.008 -23.488 1.974 1.00 37.34 290 PRO A CA 1
ATOM 2316 C C . PRO A 1 290 ? 27.356 -23.981 0.556 1.00 37.34 290 PRO A C 1
ATOM 2318 O O . PRO A 1 290 ? 26.919 -23.387 -0.423 1.00 37.34 290 PRO A O 1
ATOM 2321 N N . GLU A 1 291 ? 28.147 -25.050 0.473 1.00 36.03 291 GLU A N 1
ATOM 2322 C CA . GLU A 1 291 ? 28.475 -25.823 -0.743 1.00 36.03 291 GLU A CA 1
ATOM 2323 C C . GLU A 1 291 ? 29.643 -25.320 -1.616 1.00 36.03 291 GLU A C 1
ATOM 2325 O O . GLU A 1 291 ? 29.491 -24.715 -2.672 1.00 36.03 291 GLU A O 1
ATOM 2330 N N . ILE A 1 292 ? 30.855 -25.678 -1.173 1.00 34.41 292 ILE A N 1
ATOM 2331 C CA . ILE A 1 292 ? 31.854 -26.328 -2.036 1.00 34.41 292 ILE A CA 1
ATOM 2332 C C . ILE A 1 292 ? 32.348 -27.543 -1.242 1.00 34.41 292 ILE A C 1
ATOM 2334 O O . ILE A 1 292 ? 32.981 -27.380 -0.195 1.00 34.41 292 ILE A O 1
ATOM 2338 N N . GLU A 1 293 ? 32.011 -28.749 -1.696 1.00 33.66 293 GLU A N 1
ATOM 2339 C CA . GLU A 1 293 ? 32.506 -29.997 -1.116 1.00 33.66 293 GLU A CA 1
ATOM 2340 C C . GLU A 1 293 ? 33.930 -30.292 -1.601 1.00 33.66 293 GLU A C 1
ATOM 2342 O O . GLU A 1 293 ? 34.173 -30.586 -2.767 1.00 33.66 293 GLU A O 1
ATOM 2347 N N . ALA A 1 294 ? 34.874 -30.240 -0.665 1.00 26.97 294 ALA A N 1
ATOM 2348 C CA . ALA A 1 294 ? 36.013 -31.148 -0.596 1.00 26.97 294 ALA A CA 1
ATOM 2349 C C . ALA A 1 294 ? 36.410 -31.263 0.889 1.00 26.97 294 ALA A C 1
ATOM 2351 O O . ALA A 1 294 ? 36.512 -30.227 1.559 1.00 26.97 294 ALA A O 1
ATOM 2352 N N . PRO A 1 295 ? 36.624 -32.469 1.445 1.00 32.31 295 PRO A N 1
ATOM 2353 C CA . PRO A 1 295 ? 37.010 -32.624 2.839 1.00 32.31 295 PRO A CA 1
ATOM 2354 C C . PRO A 1 295 ? 38.490 -32.255 2.995 1.00 32.31 295 PRO A C 1
ATOM 2356 O O . PRO A 1 295 ? 39.384 -33.090 2.899 1.00 32.31 295 PRO A O 1
ATOM 2359 N N . LEU A 1 296 ? 38.762 -30.977 3.235 1.00 30.36 296 LEU A N 1
ATOM 2360 C CA . LEU A 1 296 ? 39.985 -30.543 3.899 1.00 30.36 296 LEU A CA 1
ATOM 2361 C C . LEU A 1 296 ? 39.668 -30.559 5.388 1.00 30.36 296 LEU A C 1
ATOM 2363 O O . LEU A 1 296 ? 38.999 -29.644 5.835 1.00 30.36 296 LEU A O 1
ATOM 2367 N N . PHE A 1 297 ? 40.035 -31.649 6.061 1.00 34.91 297 PHE A N 1
ATOM 2368 C CA . PHE A 1 297 ? 40.245 -31.874 7.504 1.00 34.91 297 PHE A CA 1
ATOM 2369 C C . PHE A 1 297 ? 39.835 -33.322 7.799 1.00 34.91 297 PHE A C 1
ATOM 2371 O O . PHE A 1 297 ? 38.724 -33.617 8.231 1.00 34.91 297 PHE A O 1
ATOM 2378 N N . ALA A 1 298 ? 40.741 -34.251 7.483 1.00 31.19 298 ALA A N 1
ATOM 2379 C CA . ALA A 1 298 ? 40.725 -35.557 8.121 1.00 31.19 298 ALA A CA 1
ATOM 2380 C C . ALA A 1 298 ? 41.073 -35.332 9.598 1.00 31.19 298 ALA A C 1
ATOM 2382 O O . ALA A 1 298 ? 42.107 -34.734 9.889 1.00 31.19 298 ALA A O 1
ATOM 2383 N N . SER A 1 299 ? 40.190 -35.768 10.494 1.00 36.91 299 SER A N 1
ATOM 2384 C CA . SER A 1 299 ? 40.297 -35.600 11.942 1.00 36.91 299 SER A CA 1
ATOM 2385 C C . SER A 1 299 ? 41.597 -36.200 12.483 1.00 36.91 299 SER A C 1
ATOM 2387 O O . SER A 1 299 ? 41.758 -37.425 12.490 1.00 36.91 299 SER A O 1
ATOM 2389 N N . SER A 1 300 ? 42.504 -35.355 12.966 1.00 44.69 300 SER A N 1
ATOM 2390 C CA . SER A 1 300 ? 43.434 -35.744 14.024 1.00 44.69 300 SER A CA 1
ATOM 2391 C C . SER A 1 300 ? 42.823 -35.359 15.373 1.00 44.69 300 SER A C 1
ATOM 2393 O O . SER A 1 300 ? 42.142 -34.341 15.483 1.00 44.69 300 SER A O 1
ATOM 2395 N N . ASP A 1 301 ? 43.090 -36.148 16.415 1.00 50.38 301 ASP A N 1
ATOM 2396 C CA . ASP A 1 301 ? 42.661 -35.857 17.797 1.00 50.38 301 ASP A CA 1
ATOM 2397 C C . ASP A 1 301 ? 43.168 -34.481 18.303 1.00 50.38 301 ASP A C 1
ATOM 2399 O O . ASP A 1 301 ? 42.639 -33.922 19.264 1.00 50.38 301 ASP A O 1
ATOM 2403 N N . ASP A 1 302 ? 44.159 -33.891 17.622 1.00 52.88 302 ASP A N 1
ATOM 2404 C CA . ASP A 1 302 ? 44.680 -32.548 17.899 1.00 52.88 302 ASP A CA 1
ATOM 2405 C C . ASP A 1 302 ? 43.680 -31.416 17.564 1.00 52.88 302 ASP A C 1
ATOM 2407 O O . ASP A 1 302 ? 43.745 -30.341 18.170 1.00 52.88 302 ASP A O 1
ATOM 2411 N N . ASP A 1 303 ? 42.726 -31.639 16.651 1.00 62.69 303 ASP A N 1
ATOM 2412 C CA . ASP A 1 303 ? 41.728 -30.627 16.268 1.00 62.69 303 ASP A CA 1
ATOM 2413 C C . ASP A 1 303 ? 40.599 -30.493 17.306 1.00 62.69 303 ASP A C 1
ATOM 2415 O O . ASP A 1 303 ? 40.036 -29.407 17.487 1.00 62.69 303 ASP A O 1
ATOM 2419 N N . GLU A 1 304 ? 40.305 -31.560 18.055 1.00 61.53 304 GLU A N 1
ATOM 2420 C CA . GLU A 1 304 ? 39.241 -31.558 19.064 1.00 61.53 304 GLU A CA 1
ATOM 2421 C C . GLU A 1 304 ? 39.618 -30.710 20.288 1.00 61.53 304 GLU A C 1
ATOM 2423 O O . GLU A 1 304 ? 38.840 -29.862 20.737 1.00 61.53 304 GLU A O 1
ATOM 2428 N N . VAL A 1 305 ? 40.866 -30.839 20.750 1.00 69.00 305 VAL A N 1
ATOM 2429 C CA . VAL A 1 305 ? 41.424 -30.026 21.845 1.00 69.00 305 VAL A CA 1
ATOM 2430 C C . VAL A 1 305 ? 41.503 -28.538 21.458 1.00 69.00 305 VAL A C 1
ATOM 2432 O O . VAL A 1 305 ? 41.451 -27.653 22.318 1.00 69.00 305 VAL A O 1
ATOM 2435 N N . SER A 1 306 ? 41.594 -28.231 20.158 1.00 83.69 306 SER A N 1
ATOM 2436 C CA . SER A 1 306 ? 41.681 -26.861 19.641 1.00 83.69 306 SER A CA 1
ATOM 2437 C C . SER A 1 306 ? 40.341 -26.117 19.698 1.00 83.69 306 SER A C 1
ATOM 2439 O O . SER A 1 306 ? 40.307 -24.960 20.128 1.00 83.69 306 SER A O 1
ATOM 2441 N N . ILE A 1 307 ? 39.229 -26.761 19.322 1.00 88.75 307 ILE A N 1
ATOM 2442 C CA . ILE A 1 307 ? 37.900 -26.121 19.310 1.00 88.75 307 ILE A CA 1
ATOM 2443 C C . ILE A 1 307 ? 37.416 -25.851 20.734 1.00 88.75 307 ILE A C 1
ATOM 2445 O O . ILE A 1 307 ? 36.991 -24.733 21.027 1.00 88.75 307 ILE A O 1
ATOM 2449 N N . GLU A 1 308 ? 37.535 -26.824 21.640 1.00 93.06 308 GLU A N 1
ATOM 2450 C CA . GLU A 1 308 ? 37.089 -26.664 23.029 1.00 93.06 308 GLU A CA 1
ATOM 2451 C C . GLU A 1 308 ? 37.799 -25.486 23.710 1.00 93.06 308 GLU A C 1
ATOM 2453 O O . GLU A 1 308 ? 37.155 -24.625 24.313 1.00 93.06 308 GLU A O 1
ATOM 2458 N N . LYS A 1 309 ? 39.117 -25.364 23.507 1.00 92.19 309 LYS A N 1
ATOM 2459 C CA . LYS A 1 309 ? 39.907 -24.241 24.020 1.00 92.19 309 LYS A CA 1
ATOM 2460 C C . LYS A 1 309 ? 39.487 -22.898 23.414 1.00 92.19 309 LYS A C 1
ATOM 2462 O O . LYS A 1 309 ? 39.343 -21.917 24.142 1.00 92.19 309 LYS A O 1
ATOM 2467 N N . GLN A 1 310 ? 39.260 -22.837 22.099 1.00 92.00 310 GLN A N 1
ATOM 2468 C CA . GLN A 1 310 ? 38.818 -21.608 21.427 1.00 92.00 310 GLN A CA 1
ATOM 2469 C C . GLN A 1 310 ? 37.444 -21.142 21.914 1.00 92.00 310 GLN A C 1
ATOM 2471 O O . GLN A 1 310 ? 37.233 -19.939 22.105 1.00 92.00 310 GLN A O 1
ATOM 2476 N N . VAL A 1 311 ? 36.522 -22.082 22.130 1.00 93.06 311 VAL A N 1
ATOM 2477 C CA . VAL A 1 311 ? 35.195 -21.796 22.671 1.00 93.06 311 VAL A CA 1
ATOM 2478 C C . VAL A 1 311 ? 35.316 -21.333 24.121 1.00 93.06 311 VAL A C 1
ATOM 2480 O O . VAL A 1 311 ? 34.755 -20.296 24.467 1.00 93.06 311 VAL A O 1
ATOM 2483 N N . GLN A 1 312 ? 36.116 -22.011 24.948 1.00 91.44 312 GLN A N 1
ATOM 2484 C CA . GLN A 1 312 ? 36.340 -21.651 26.350 1.00 91.44 312 GLN A CA 1
ATOM 2485 C C . GLN A 1 312 ? 36.963 -20.250 26.519 1.00 91.44 312 GLN A C 1
ATOM 2487 O O . GLN A 1 312 ? 36.574 -19.513 27.426 1.00 91.44 312 GLN A O 1
ATOM 2492 N N . ASP A 1 313 ? 37.860 -19.839 25.617 1.00 88.69 313 ASP A N 1
ATOM 2493 C CA . ASP A 1 313 ? 38.474 -18.502 25.613 1.00 88.69 313 ASP A CA 1
ATOM 2494 C C . ASP A 1 313 ? 37.495 -17.383 25.190 1.00 88.69 313 ASP A C 1
ATOM 2496 O O . ASP A 1 313 ? 37.618 -16.228 25.629 1.00 88.69 313 ASP A O 1
ATOM 2500 N N . ALA A 1 314 ? 36.514 -17.709 24.342 1.00 88.25 314 ALA A N 1
ATOM 2501 C CA . ALA A 1 314 ? 35.491 -16.780 23.863 1.00 88.25 314 ALA A CA 1
ATOM 2502 C C . ALA A 1 314 ? 34.262 -16.710 24.790 1.00 88.25 314 ALA A C 1
ATOM 2504 O O . ALA A 1 314 ? 33.671 -15.634 24.933 1.00 88.25 314 ALA A O 1
ATOM 2505 N N . PHE A 1 315 ? 33.904 -17.814 25.456 1.00 89.06 315 PHE A N 1
ATOM 2506 C CA . PHE A 1 315 ? 32.668 -17.991 26.231 1.00 89.06 315 PHE A CA 1
ATOM 2507 C C . PHE A 1 315 ? 32.396 -16.877 27.262 1.00 89.06 315 PHE A C 1
ATOM 2509 O O . PHE A 1 315 ? 31.304 -16.304 27.243 1.00 89.06 315 PHE A O 1
ATOM 2516 N N . PRO A 1 316 ? 33.373 -16.429 28.084 1.00 85.19 316 PRO A N 1
ATOM 2517 C CA . PRO A 1 316 ? 33.150 -15.357 29.062 1.00 85.19 316 PRO A CA 1
ATOM 2518 C C . PRO A 1 316 ? 32.763 -14.004 28.448 1.00 85.19 316 PRO A C 1
ATOM 2520 O O . PRO A 1 316 ? 32.349 -13.091 29.162 1.00 85.19 316 PRO A O 1
ATOM 2523 N N . ARG A 1 317 ? 32.950 -13.824 27.135 1.00 84.00 317 ARG A N 1
ATOM 2524 C CA . ARG A 1 317 ? 32.618 -12.580 26.434 1.00 84.00 317 ARG A CA 1
ATOM 2525 C C . ARG A 1 317 ? 31.170 -12.554 25.980 1.00 84.00 317 ARG A C 1
ATOM 2527 O O . ARG A 1 317 ? 30.596 -11.473 25.993 1.00 84.00 317 ARG A O 1
ATOM 2534 N N . PHE A 1 318 ? 30.577 -13.702 25.653 1.00 80.06 318 PHE A N 1
ATOM 2535 C CA . PHE A 1 318 ? 29.155 -13.779 25.314 1.00 80.06 318 PHE A CA 1
ATOM 2536 C C . PHE A 1 318 ? 28.272 -13.331 26.477 1.00 80.06 318 PHE A C 1
ATOM 2538 O O . PHE A 1 318 ? 27.320 -12.590 26.268 1.00 80.06 318 PHE A O 1
ATOM 2545 N N . ALA A 1 319 ? 28.676 -13.651 27.710 1.00 69.62 319 ALA A N 1
ATOM 2546 C CA . ALA A 1 319 ? 28.006 -13.199 28.927 1.00 69.62 319 ALA A CA 1
ATOM 2547 C C . ALA A 1 319 ? 27.848 -11.664 29.023 1.00 69.62 319 ALA A C 1
ATOM 2549 O O . ALA A 1 319 ? 26.971 -11.184 29.730 1.00 69.62 319 ALA A O 1
ATOM 2550 N N . LYS A 1 320 ? 28.659 -10.864 28.313 1.00 75.44 320 LYS A N 1
ATOM 2551 C CA . LYS A 1 320 ? 28.534 -9.392 28.305 1.00 75.44 320 LYS A CA 1
ATOM 2552 C C . LYS A 1 320 ? 27.422 -8.866 27.398 1.00 75.44 320 LYS A C 1
ATOM 2554 O O . LYS A 1 320 ? 27.080 -7.693 27.500 1.00 75.44 320 LYS A O 1
ATOM 2559 N N . PHE A 1 321 ? 26.916 -9.700 26.498 1.00 74.38 321 PHE A N 1
ATOM 2560 C CA . PHE A 1 321 ? 25.928 -9.335 25.485 1.00 74.38 321 PHE A CA 1
ATOM 2561 C C . PHE A 1 321 ? 24.519 -9.820 25.847 1.00 74.38 321 PHE A C 1
ATOM 2563 O O . PHE A 1 321 ? 23.594 -9.648 25.060 1.00 74.38 321 PHE A O 1
ATOM 2570 N N . GLU A 1 322 ? 24.336 -10.367 27.051 1.00 80.00 322 GLU A N 1
ATOM 2571 C CA . GLU A 1 322 ? 23.025 -10.791 27.517 1.00 80.00 322 GLU A CA 1
ATOM 2572 C C . GLU A 1 322 ? 22.253 -9.602 28.123 1.00 80.00 322 GLU A C 1
ATOM 2574 O O . GLU A 1 322 ? 22.739 -8.986 29.078 1.00 80.00 322 GLU A O 1
ATOM 2579 N N . PRO A 1 323 ? 21.040 -9.275 27.641 1.00 51.22 323 PRO A N 1
ATOM 2580 C CA . PRO A 1 323 ? 20.343 -8.035 28.008 1.00 51.22 323 PRO A CA 1
ATOM 2581 C C . PRO A 1 323 ? 19.896 -7.887 29.479 1.00 51.22 323 PRO A C 1
ATOM 2583 O O . PRO A 1 323 ? 19.293 -6.871 29.813 1.00 51.22 323 PRO A O 1
ATOM 2586 N N . GLN A 1 324 ? 20.137 -8.864 30.368 1.00 55.34 324 GLN A N 1
ATOM 2587 C CA . GLN A 1 324 ? 19.504 -8.930 31.702 1.00 55.34 324 GLN A CA 1
ATOM 2588 C C . GLN A 1 324 ? 20.449 -9.156 32.900 1.00 55.34 324 GLN A C 1
ATOM 2590 O O . GLN A 1 324 ? 20.034 -9.701 33.923 1.00 55.34 324 GLN A O 1
ATOM 2595 N N . PHE A 1 325 ? 21.717 -8.750 32.847 1.00 52.25 325 PHE A N 1
ATOM 2596 C CA . PHE A 1 325 ? 22.604 -8.975 33.998 1.00 52.25 325 PHE A CA 1
ATOM 2597 C C . PHE A 1 325 ? 22.317 -8.053 35.201 1.00 52.25 325 PHE A C 1
ATOM 2599 O O . PHE A 1 325 ? 22.812 -6.930 35.290 1.00 52.25 325 PHE A O 1
ATOM 2606 N N . GLN A 1 326 ? 21.574 -8.591 36.175 1.00 41.28 326 GLN A N 1
ATOM 2607 C CA . GLN A 1 326 ? 21.676 -8.244 37.597 1.00 41.28 326 GLN A CA 1
ATOM 2608 C C . GLN A 1 326 ? 22.961 -8.846 38.223 1.00 41.28 326 GLN A C 1
ATOM 2610 O O . GLN A 1 326 ? 23.477 -9.856 37.731 1.00 41.28 326 GLN A O 1
ATOM 2615 N N . PRO A 1 327 ? 23.500 -8.269 39.317 1.00 40.22 327 PRO A N 1
ATOM 2616 C CA . PRO A 1 327 ? 24.715 -8.763 39.968 1.00 40.22 327 PRO A CA 1
ATOM 2617 C C . PRO A 1 327 ? 24.463 -10.085 40.718 1.00 40.22 327 PRO A C 1
ATOM 2619 O O . PRO A 1 327 ? 23.842 -10.090 41.776 1.00 40.22 327 PRO A O 1
ATOM 2622 N N . GLY A 1 328 ? 24.974 -11.204 40.185 1.00 48.66 328 GLY A N 1
ATOM 2623 C CA . GLY A 1 328 ? 24.919 -12.515 40.856 1.00 48.66 328 GLY A CA 1
ATOM 2624 C C . GLY A 1 328 ? 25.106 -13.751 39.966 1.00 48.66 328 GLY A C 1
ATOM 2625 O O . GLY A 1 328 ? 24.578 -14.809 40.292 1.00 48.66 328 GLY A O 1
ATOM 2626 N N . PHE A 1 329 ? 25.797 -13.645 38.829 1.00 49.31 329 PHE A N 1
ATOM 2627 C CA . PHE A 1 329 ? 25.808 -14.726 37.838 1.00 49.31 329 PHE A CA 1
ATOM 2628 C C . PHE A 1 329 ? 26.563 -15.989 38.279 1.00 49.31 329 PHE A C 1
ATOM 2630 O O . PHE A 1 329 ? 27.735 -15.925 38.658 1.00 49.31 329 PHE A O 1
ATOM 2637 N N . SER A 1 330 ? 25.884 -17.137 38.165 1.00 53.53 330 SER A N 1
ATOM 2638 C CA . SER A 1 330 ? 26.484 -18.474 38.245 1.00 53.53 330 SER A CA 1
ATOM 2639 C C . SER A 1 330 ? 27.353 -18.746 37.010 1.00 53.53 330 SER A C 1
ATOM 2641 O O . SER A 1 330 ? 27.066 -18.253 35.919 1.00 53.53 330 SER A O 1
ATOM 2643 N N . LYS A 1 331 ? 28.398 -19.567 37.169 1.00 53.78 331 LYS A N 1
ATOM 2644 C CA . LYS A 1 331 ? 29.268 -20.037 36.074 1.00 53.78 331 LYS A CA 1
ATOM 2645 C C . LYS A 1 331 ? 28.541 -20.911 35.036 1.00 53.78 331 LYS A C 1
ATOM 2647 O O . LYS A 1 331 ? 29.125 -21.173 33.991 1.00 53.78 331 LYS A O 1
ATOM 2652 N N . ASP A 1 332 ? 27.292 -21.294 35.293 1.00 60.44 332 ASP A N 1
ATOM 2653 C CA . ASP A 1 332 ? 26.508 -22.221 34.460 1.00 60.44 332 ASP A CA 1
ATOM 2654 C C . ASP A 1 332 ? 25.621 -21.533 33.407 1.00 60.44 332 ASP A C 1
ATOM 2656 O O . ASP A 1 332 ? 24.755 -22.163 32.807 1.00 60.44 332 ASP A O 1
ATOM 2660 N N . ALA A 1 333 ? 25.775 -20.228 33.181 1.00 67.69 333 ALA A N 1
ATOM 2661 C CA . ALA A 1 333 ? 24.881 -19.518 32.277 1.00 67.69 333 ALA A CA 1
ATOM 2662 C C . ALA A 1 333 ? 25.303 -19.646 30.804 1.00 67.69 333 ALA A C 1
ATOM 2664 O O . ALA A 1 333 ? 26.288 -19.045 30.373 1.00 67.69 333 ALA A O 1
ATOM 2665 N N . GLY A 1 334 ? 24.521 -20.410 30.039 1.00 88.19 334 GLY A N 1
ATOM 2666 C CA . GLY A 1 334 ? 24.601 -20.490 28.580 1.00 88.19 334 GLY A CA 1
ATOM 2667 C C . GLY A 1 334 ? 24.152 -19.218 27.848 1.00 88.19 334 GLY A C 1
ATOM 2668 O O . GLY A 1 334 ? 23.611 -18.288 28.456 1.00 88.19 334 GLY A O 1
ATOM 2669 N N . ILE A 1 335 ? 24.359 -19.202 26.529 1.00 92.38 335 ILE A N 1
ATOM 2670 C CA . ILE A 1 335 ? 23.994 -18.110 25.609 1.00 92.38 335 ILE A CA 1
ATOM 2671 C C . ILE A 1 335 ? 22.561 -18.322 25.124 1.00 92.38 335 ILE A C 1
ATOM 2673 O O . ILE A 1 335 ? 22.294 -19.348 24.508 1.00 92.38 335 ILE A O 1
ATOM 2677 N N . SER A 1 336 ? 21.650 -17.370 25.349 1.00 94.06 336 SER A N 1
ATOM 2678 C CA . SER A 1 336 ? 20.282 -17.484 24.819 1.00 94.06 336 SER A CA 1
ATOM 2679 C C . SER A 1 336 ? 20.193 -17.079 23.345 1.00 94.06 336 SER A C 1
ATOM 2681 O O . SER A 1 336 ? 21.057 -16.361 22.832 1.00 94.06 336 SER A O 1
ATOM 2683 N N . ALA A 1 337 ? 19.110 -17.468 22.665 1.00 91.00 337 ALA A N 1
ATOM 2684 C CA . ALA A 1 337 ? 18.839 -17.029 21.293 1.00 91.00 337 ALA A CA 1
ATOM 2685 C C . ALA A 1 337 ? 18.759 -15.494 21.185 1.00 91.00 337 ALA A C 1
ATOM 2687 O O . ALA A 1 337 ? 19.257 -14.899 20.229 1.00 91.00 337 ALA A O 1
ATOM 2688 N N . VAL A 1 338 ? 18.217 -14.833 22.214 1.00 88.12 338 VAL A N 1
ATOM 2689 C CA . VAL A 1 338 ? 18.140 -13.367 22.303 1.00 88.12 338 VAL A CA 1
ATOM 2690 C C . VAL A 1 338 ? 19.535 -12.751 22.441 1.00 88.12 338 VAL A C 1
ATOM 2692 O O . VAL A 1 338 ? 19.851 -11.783 21.748 1.00 88.12 338 VAL A O 1
ATOM 2695 N N . GLY A 1 339 ? 20.385 -13.332 23.290 1.00 91.88 339 GLY A N 1
ATOM 2696 C CA . GLY A 1 339 ? 21.780 -12.928 23.459 1.00 91.88 339 GLY A CA 1
ATOM 2697 C C . GLY A 1 339 ? 22.603 -13.077 22.188 1.00 91.88 339 GLY A C 1
ATOM 2698 O O . GLY A 1 339 ? 23.338 -12.166 21.800 1.00 91.88 339 GLY A O 1
ATOM 2699 N N . LEU A 1 340 ? 22.433 -14.203 21.490 1.00 94.06 340 LEU A N 1
ATOM 2700 C CA . LEU A 1 340 ? 23.096 -14.461 20.217 1.00 94.06 340 LEU A CA 1
ATOM 2701 C C . LEU A 1 340 ? 22.633 -13.481 19.133 1.00 94.06 340 LEU A C 1
ATOM 2703 O O . LEU A 1 340 ? 23.468 -12.941 18.408 1.00 94.06 340 LEU A O 1
ATOM 2707 N N . ARG A 1 341 ? 21.327 -13.191 19.055 1.00 91.06 341 ARG A N 1
ATOM 2708 C CA . ARG A 1 341 ? 20.760 -12.192 18.133 1.00 91.06 341 ARG A CA 1
ATOM 2709 C C . ARG A 1 341 ? 21.312 -10.798 18.412 1.00 91.06 341 ARG A C 1
ATOM 2711 O O . ARG A 1 341 ? 21.718 -10.099 17.485 1.00 91.06 341 ARG A O 1
ATOM 2718 N N . TYR A 1 342 ? 21.383 -10.409 19.685 1.00 88.38 342 TYR A N 1
ATOM 2719 C CA . TYR A 1 342 ? 21.960 -9.130 20.083 1.00 88.38 342 TYR A CA 1
ATOM 2720 C C . TYR A 1 342 ? 23.443 -9.047 19.708 1.00 88.38 342 TYR A C 1
ATOM 2722 O O . TYR A 1 342 ? 23.851 -8.078 19.070 1.00 88.38 342 TYR A O 1
ATOM 2730 N N . LEU A 1 343 ? 24.239 -10.079 19.998 1.00 89.19 343 LEU A N 1
ATOM 2731 C CA . LEU A 1 343 ? 25.639 -10.139 19.578 1.00 89.19 343 LEU A CA 1
ATOM 2732 C C . LEU A 1 343 ? 25.786 -10.028 18.052 1.00 89.19 343 LEU A C 1
ATOM 2734 O O . LEU A 1 343 ? 26.613 -9.248 17.582 1.00 89.19 343 LEU A O 1
ATOM 2738 N N . CYS A 1 344 ? 24.971 -10.752 17.282 1.00 88.62 344 CYS A N 1
ATOM 2739 C CA . CYS A 1 344 ? 24.977 -10.663 15.821 1.00 88.62 344 CYS A CA 1
ATOM 2740 C C . CYS A 1 344 ? 24.667 -9.236 15.351 1.00 88.62 344 CYS A C 1
ATOM 2742 O O . CYS A 1 344 ? 25.400 -8.700 14.523 1.00 88.62 344 CYS A O 1
ATOM 2744 N N . SER A 1 345 ? 23.687 -8.562 15.963 1.00 82.62 345 SER A N 1
ATOM 2745 C CA . SER A 1 345 ? 23.377 -7.161 15.651 1.00 82.62 345 SER A CA 1
ATOM 2746 C C . SER A 1 345 ? 24.553 -6.212 15.927 1.00 82.62 345 SER A C 1
ATOM 2748 O O . SER A 1 345 ? 24.845 -5.343 15.107 1.00 82.62 345 SER A O 1
ATOM 2750 N N . GLN A 1 346 ? 25.296 -6.419 17.025 1.00 85.56 346 GLN A N 1
ATOM 2751 C CA . GLN A 1 346 ? 26.481 -5.616 17.362 1.00 85.56 346 GLN A CA 1
ATOM 2752 C C . GLN A 1 346 ? 27.635 -5.840 16.378 1.00 85.56 346 GLN A C 1
ATOM 2754 O O . GLN A 1 346 ? 28.453 -4.948 16.160 1.00 85.56 346 GLN A O 1
ATOM 2759 N N . LEU A 1 347 ? 27.693 -7.023 15.767 1.00 81.69 347 LEU A N 1
ATOM 2760 C CA . LEU A 1 347 ? 28.660 -7.371 14.729 1.00 81.69 347 LEU A CA 1
ATOM 2761 C C . LEU A 1 347 ? 28.175 -7.016 13.313 1.00 81.69 347 LEU A C 1
ATOM 2763 O O . LEU A 1 347 ? 28.865 -7.338 12.346 1.00 81.69 347 LEU A O 1
ATOM 2767 N N . ALA A 1 348 ? 27.013 -6.360 13.183 1.00 82.00 348 ALA A N 1
ATOM 2768 C CA . ALA A 1 348 ? 26.335 -6.103 11.911 1.00 82.00 348 ALA A CA 1
ATOM 2769 C C . ALA A 1 348 ? 26.123 -7.385 11.073 1.00 82.00 348 ALA A C 1
ATOM 2771 O O . ALA A 1 348 ? 26.206 -7.368 9.843 1.00 82.00 348 ALA A O 1
ATOM 2772 N N . MET A 1 349 ? 25.870 -8.504 11.755 1.00 80.31 349 MET A N 1
ATOM 2773 C CA . MET A 1 349 ? 25.457 -9.777 11.176 1.00 80.31 349 MET A CA 1
ATOM 2774 C C . MET A 1 349 ? 23.933 -9.868 11.213 1.00 80.31 349 MET A C 1
ATOM 2776 O O . MET A 1 349 ? 23.333 -9.793 12.285 1.00 80.31 349 MET A O 1
ATOM 2780 N N . ASP A 1 350 ? 23.319 -10.044 10.046 1.00 77.44 350 ASP A N 1
ATOM 2781 C CA . ASP A 1 350 ? 21.885 -10.301 9.942 1.00 77.44 350 ASP A CA 1
ATOM 2782 C C . ASP A 1 350 ? 21.630 -11.801 10.127 1.00 77.44 350 ASP A C 1
ATOM 2784 O O . ASP A 1 350 ? 22.233 -12.629 9.439 1.00 77.44 350 ASP A O 1
ATOM 2788 N N . ILE A 1 351 ? 20.787 -12.149 11.096 1.00 89.81 351 ILE A N 1
ATOM 2789 C CA . ILE A 1 351 ? 20.392 -13.527 11.384 1.00 89.81 351 ILE A CA 1
ATOM 2790 C C . ILE A 1 351 ? 18.873 -13.573 11.542 1.00 89.81 351 ILE A C 1
ATOM 2792 O O . ILE A 1 351 ? 18.290 -12.876 12.383 1.00 89.81 351 ILE A O 1
ATOM 2796 N N . SER A 1 352 ? 18.223 -14.372 10.694 1.00 87.44 352 SER A N 1
ATOM 2797 C CA . SER A 1 352 ? 16.769 -14.504 10.714 1.00 87.44 352 SER A CA 1
ATOM 2798 C C . SER A 1 352 ? 16.308 -15.270 11.957 1.00 87.44 352 SER A C 1
ATOM 2800 O O . SER A 1 352 ? 17.079 -16.000 12.578 1.00 87.44 352 SER A O 1
ATOM 2802 N N . GLU A 1 353 ? 15.038 -15.104 12.334 1.00 83.38 353 GLU A N 1
ATOM 2803 C CA . GLU A 1 353 ? 14.450 -15.871 13.444 1.00 83.38 353 GLU A CA 1
ATOM 2804 C C . GLU A 1 353 ? 14.488 -17.375 13.166 1.00 83.38 353 GLU A C 1
ATOM 2806 O O . GLU A 1 353 ? 14.903 -18.143 14.020 1.00 83.38 353 GLU A O 1
ATOM 2811 N N . ALA A 1 354 ? 14.183 -17.770 11.927 1.00 79.50 354 ALA A N 1
ATOM 2812 C CA . ALA A 1 354 ? 14.206 -19.165 11.505 1.00 79.50 354 ALA A CA 1
ATOM 2813 C C . ALA A 1 354 ? 15.613 -19.789 11.576 1.00 79.50 354 ALA A C 1
ATOM 2815 O O . ALA A 1 354 ? 15.747 -20.954 11.942 1.00 79.50 354 ALA A O 1
ATOM 2816 N N . ASP A 1 355 ? 16.667 -19.029 11.254 1.00 86.38 355 ASP A N 1
ATOM 2817 C CA . ASP A 1 355 ? 18.049 -19.516 11.365 1.00 86.38 355 ASP A CA 1
ATOM 2818 C C . ASP A 1 355 ? 18.489 -19.636 12.829 1.00 86.38 355 ASP A C 1
ATOM 2820 O O . ASP A 1 355 ? 19.179 -20.588 13.187 1.00 86.38 355 ASP A O 1
ATOM 2824 N N . LEU A 1 356 ? 18.069 -18.695 13.683 1.00 92.75 356 LEU A N 1
ATOM 2825 C CA . LEU A 1 356 ? 18.267 -18.767 15.13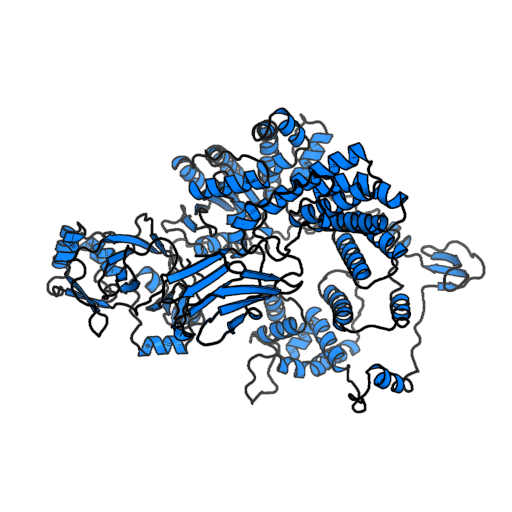3 1.00 92.75 356 LEU A CA 1
ATOM 2826 C C . LEU A 1 356 ? 17.574 -19.993 15.728 1.00 92.75 356 LEU A C 1
ATOM 2828 O O . LEU A 1 356 ? 18.222 -20.762 16.437 1.00 92.75 356 LEU A O 1
ATOM 2832 N N . ASP A 1 357 ? 16.303 -20.205 15.390 1.00 86.06 357 ASP A N 1
ATOM 2833 C CA . ASP A 1 357 ? 15.519 -21.352 15.845 1.00 86.06 357 ASP A CA 1
ATOM 2834 C C . ASP A 1 357 ? 16.155 -22.663 15.384 1.00 86.06 357 ASP A C 1
ATOM 2836 O O . ASP A 1 357 ? 16.287 -23.591 16.176 1.00 86.06 357 ASP A O 1
ATOM 2840 N N . ARG A 1 358 ? 16.633 -22.730 14.133 1.00 90.88 358 ARG A N 1
ATOM 2841 C CA . ARG A 1 358 ? 17.330 -23.911 13.606 1.00 90.88 358 ARG A CA 1
ATOM 2842 C C . ARG A 1 358 ? 18.631 -24.197 14.357 1.00 90.88 358 ARG A C 1
ATOM 2844 O O . ARG A 1 358 ? 18.881 -25.337 14.735 1.00 90.88 358 ARG A O 1
ATOM 2851 N N . LEU A 1 359 ? 19.461 -23.175 14.580 1.00 94.94 359 LEU A N 1
ATOM 2852 C CA . LEU A 1 359 ? 20.732 -23.326 15.294 1.00 94.94 359 LEU A CA 1
ATOM 2853 C C . LEU A 1 359 ? 20.522 -23.789 16.740 1.00 94.94 359 LEU A C 1
ATOM 2855 O O . LEU A 1 359 ? 21.284 -24.627 17.219 1.00 94.94 359 LEU A O 1
ATOM 2859 N N . PHE A 1 360 ? 19.498 -23.265 17.422 1.00 94.88 360 PHE A N 1
ATOM 2860 C CA . PHE A 1 360 ? 19.159 -23.679 18.783 1.00 94.88 360 PHE A CA 1
ATOM 2861 C C . PHE A 1 360 ? 18.527 -25.068 18.808 1.00 94.88 360 PHE A C 1
ATOM 2863 O O . PHE A 1 360 ? 18.971 -25.892 19.591 1.00 94.88 360 PHE A O 1
ATOM 2870 N N . LEU A 1 361 ? 17.605 -25.392 17.901 1.00 89.94 361 LEU A N 1
ATOM 2871 C CA . LEU A 1 361 ? 16.994 -26.723 17.821 1.00 89.94 361 LEU A CA 1
ATOM 2872 C C . LEU A 1 361 ? 18.032 -27.853 17.689 1.00 89.94 361 LEU A C 1
ATOM 2874 O O . LEU A 1 361 ? 17.831 -28.945 18.214 1.00 89.94 361 LEU A O 1
ATOM 2878 N N . GLU A 1 362 ? 19.140 -27.603 16.987 1.00 91.56 362 GLU A N 1
ATOM 2879 C CA . GLU A 1 362 ? 20.186 -28.604 16.738 1.00 91.56 362 GLU A CA 1
ATOM 2880 C C . GLU A 1 362 ? 21.321 -28.616 17.786 1.00 91.56 362 GLU A C 1
ATOM 2882 O O . GLU A 1 362 ? 22.048 -29.618 17.898 1.00 91.56 362 GLU A O 1
ATOM 2887 N N . SER A 1 363 ? 21.489 -27.520 18.540 1.00 94.50 363 SER A N 1
ATOM 2888 C CA . SER A 1 363 ? 22.616 -27.315 19.469 1.00 94.50 363 SER A CA 1
ATOM 2889 C C . SER A 1 363 ? 22.221 -27.225 20.949 1.00 94.50 363 SER A C 1
ATOM 2891 O O . SER A 1 363 ? 23.059 -27.529 21.790 1.00 94.50 363 SER A O 1
ATOM 2893 N N . ASP A 1 364 ? 20.986 -26.835 21.274 1.00 94.81 364 ASP A N 1
ATOM 2894 C CA . ASP A 1 364 ? 20.415 -26.775 22.631 1.00 94.81 364 ASP A CA 1
ATOM 2895 C C . ASP A 1 364 ? 19.867 -28.162 23.004 1.00 94.81 364 ASP A C 1
ATOM 2897 O O . ASP A 1 364 ? 18.720 -28.514 22.719 1.00 94.81 364 ASP A O 1
ATOM 2901 N N . LEU A 1 365 ? 20.744 -29.004 23.553 1.00 92.25 365 LEU A N 1
ATOM 2902 C CA . LEU A 1 365 ? 20.478 -30.425 23.770 1.00 92.25 365 LEU A CA 1
ATOM 2903 C C . LEU A 1 365 ? 19.541 -30.660 24.955 1.00 92.25 365 LEU A C 1
ATOM 2905 O O . LEU A 1 365 ? 18.843 -31.676 24.979 1.00 92.25 365 LEU A O 1
ATOM 2909 N N . ASP A 1 366 ? 19.529 -29.756 25.933 1.00 91.12 366 ASP A N 1
ATOM 2910 C CA . ASP A 1 366 ? 18.626 -29.822 27.082 1.00 91.12 366 ASP A CA 1
ATOM 2911 C C . ASP A 1 366 ? 17.331 -29.000 26.906 1.00 91.12 366 ASP A C 1
ATOM 2913 O O . ASP A 1 366 ? 16.434 -29.084 27.751 1.00 91.12 366 ASP A O 1
ATOM 2917 N N . CYS A 1 367 ? 17.195 -28.293 25.775 1.00 87.31 367 CYS A N 1
ATOM 2918 C CA . CYS A 1 367 ? 16.030 -27.497 25.381 1.00 87.31 367 CYS A CA 1
ATOM 2919 C C . CYS A 1 367 ? 15.681 -26.389 26.389 1.00 87.31 367 CYS A C 1
ATOM 2921 O O . CYS A 1 367 ? 14.505 -26.041 26.557 1.00 87.31 367 CYS A O 1
ATOM 2923 N N . ASN A 1 368 ? 16.673 -25.839 27.092 1.00 88.81 368 ASN A N 1
ATOM 2924 C CA . ASN A 1 368 ? 16.456 -24.794 28.094 1.00 88.81 368 ASN A CA 1
ATOM 2925 C C . ASN A 1 368 ? 16.412 -23.367 27.491 1.00 88.81 368 ASN A C 1
ATOM 2927 O O . ASN A 1 368 ? 16.223 -22.382 28.218 1.00 88.81 368 ASN A O 1
ATOM 2931 N N . GLY A 1 369 ? 16.572 -23.244 26.169 1.00 88.25 369 GLY A N 1
ATOM 2932 C CA . GLY A 1 369 ? 16.629 -21.990 25.421 1.00 88.25 369 GLY A CA 1
ATOM 2933 C C . GLY A 1 369 ? 18.003 -21.314 25.455 1.00 88.25 369 GLY A C 1
ATOM 2934 O O . GLY A 1 369 ? 18.106 -20.122 25.131 1.00 88.25 369 GLY A O 1
ATOM 2935 N N . ARG A 1 370 ? 19.054 -22.016 25.901 1.00 94.19 370 ARG A N 1
ATOM 2936 C CA . ARG A 1 370 ? 20.419 -21.504 26.063 1.00 94.19 370 ARG A CA 1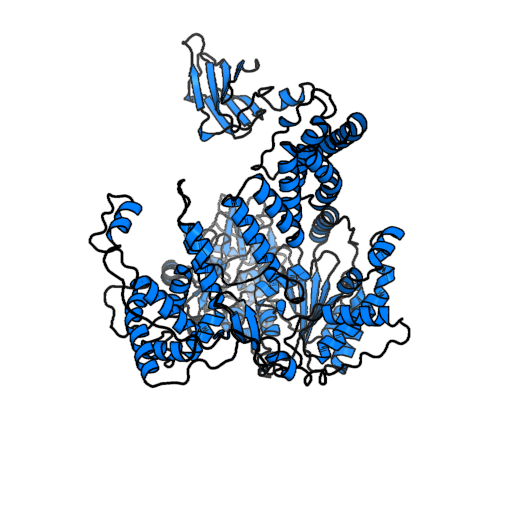
ATOM 2937 C C . ARG A 1 370 ? 21.453 -22.562 25.704 1.00 94.19 370 ARG A C 1
ATOM 2939 O O . ARG A 1 370 ? 21.388 -23.688 26.153 1.00 94.19 370 ARG A O 1
ATOM 2946 N N . LEU A 1 371 ? 22.507 -22.137 25.017 1.00 94.88 371 LEU A N 1
ATOM 2947 C CA . LEU A 1 371 ? 23.661 -22.986 24.736 1.00 94.88 371 LEU A CA 1
ATOM 2948 C C . LEU A 1 371 ? 24.653 -22.914 25.896 1.00 94.88 371 LEU A C 1
ATOM 2950 O O . LEU A 1 371 ? 25.356 -21.908 26.059 1.00 94.88 371 LEU A O 1
ATOM 2954 N N . SER A 1 372 ? 24.712 -23.966 26.710 1.00 94.75 372 SER A N 1
ATOM 2955 C CA . SER A 1 372 ? 25.794 -24.177 27.675 1.00 94.75 372 SER A CA 1
ATOM 2956 C C . SER A 1 372 ? 27.160 -24.267 26.973 1.00 94.75 372 SER A C 1
ATOM 2958 O O . SER A 1 372 ? 27.253 -24.379 25.750 1.00 94.75 372 SER A O 1
ATOM 2960 N N . LEU A 1 373 ? 28.261 -24.206 27.731 1.00 94.31 373 LEU A N 1
ATOM 2961 C CA . LEU A 1 373 ? 29.602 -24.334 27.146 1.00 94.31 373 LEU A CA 1
ATOM 2962 C C . LEU A 1 373 ? 29.768 -25.652 26.350 1.00 94.31 373 LEU A C 1
ATOM 2964 O O . LEU A 1 373 ? 30.216 -25.568 25.206 1.00 94.31 373 LEU A O 1
ATOM 2968 N N . PRO A 1 374 ? 29.378 -26.837 26.871 1.00 95.12 374 PRO A N 1
ATOM 2969 C CA . PRO A 1 374 ? 29.427 -28.084 26.101 1.00 95.12 374 PRO A CA 1
ATOM 2970 C C . PRO A 1 374 ? 28.555 -28.064 24.838 1.00 95.12 374 PRO A C 1
ATOM 2972 O O . PRO A 1 374 ? 28.995 -28.515 23.782 1.00 95.12 374 PRO A O 1
ATOM 2975 N N . GLU A 1 375 ? 27.349 -27.501 24.920 1.00 95.81 375 GLU A N 1
ATOM 2976 C CA . GLU A 1 375 ? 26.422 -27.379 23.785 1.00 95.81 375 GLU A CA 1
ATOM 2977 C C . GLU A 1 375 ? 26.937 -26.431 22.706 1.00 95.81 375 GLU A C 1
ATOM 2979 O O . GLU A 1 375 ? 26.772 -26.698 21.522 1.00 95.81 375 GLU A O 1
ATOM 2984 N N . LEU A 1 376 ? 27.632 -25.354 23.081 1.00 95.56 376 LEU A N 1
ATOM 2985 C CA . LEU A 1 376 ? 28.258 -24.448 22.121 1.00 95.56 376 LEU A CA 1
ATOM 2986 C C . LEU A 1 376 ? 29.476 -25.083 21.438 1.00 95.56 376 LEU A C 1
ATOM 2988 O O . LEU A 1 376 ? 29.701 -24.834 20.254 1.00 95.56 376 LEU A O 1
ATOM 2992 N N . VAL A 1 377 ? 30.256 -25.904 22.153 1.00 95.56 377 VAL A N 1
ATOM 2993 C CA . VAL A 1 377 ? 31.334 -26.707 21.548 1.00 95.56 377 VAL A CA 1
ATOM 2994 C C . VAL A 1 377 ? 30.739 -27.676 20.529 1.00 95.56 377 VAL A C 1
ATOM 2996 O O . VAL A 1 377 ? 31.210 -27.729 19.394 1.00 95.56 377 VAL A O 1
ATOM 2999 N N . GLU A 1 378 ? 29.662 -28.373 20.890 1.00 94.44 378 GLU A N 1
ATOM 3000 C CA . GLU A 1 378 ? 28.958 -29.276 19.979 1.00 94.44 378 GLU A CA 1
ATOM 3001 C C . GLU A 1 378 ? 28.333 -28.528 18.791 1.00 94.44 378 GLU A C 1
ATOM 3003 O O . GLU A 1 378 ? 28.465 -28.948 17.641 1.00 94.44 378 GLU A O 1
ATOM 3008 N N . GLY A 1 379 ? 27.759 -27.350 19.033 1.00 95.00 379 GLY A N 1
ATOM 3009 C CA . GLY A 1 379 ? 27.282 -26.443 17.997 1.00 95.00 379 GLY A CA 1
ATOM 3010 C C . GLY A 1 379 ? 28.400 -26.000 17.050 1.00 95.00 379 GLY A C 1
ATOM 3011 O O . GLY A 1 379 ? 28.186 -25.950 15.843 1.00 95.00 379 GLY A O 1
ATOM 3012 N N . CYS A 1 380 ? 29.620 -25.749 17.543 1.00 95.25 380 CYS A N 1
ATOM 3013 C CA . CYS A 1 380 ? 30.788 -25.451 16.701 1.00 95.25 380 CYS A CA 1
ATOM 3014 C C . CYS A 1 380 ? 31.241 -26.642 15.849 1.00 95.25 380 CYS A C 1
ATOM 3016 O O . CYS A 1 380 ? 31.848 -26.419 14.801 1.00 95.25 380 CYS A O 1
ATOM 3018 N N . ARG A 1 381 ? 30.967 -27.882 16.279 1.00 92.88 381 ARG A N 1
ATOM 3019 C CA . ARG A 1 381 ? 31.224 -29.090 15.480 1.00 92.88 381 ARG A CA 1
ATOM 3020 C C . ARG A 1 381 ? 30.170 -29.266 14.385 1.00 92.88 381 ARG A C 1
ATOM 3022 O O . ARG A 1 381 ? 30.515 -29.603 13.256 1.00 92.88 381 ARG A O 1
ATOM 3029 N N . LYS A 1 382 ? 28.900 -29.002 14.705 1.00 91.69 382 LYS A N 1
ATOM 3030 C CA . LYS A 1 382 ? 27.754 -29.182 13.794 1.00 91.69 382 LYS A CA 1
ATOM 3031 C C . LYS A 1 382 ? 27.564 -28.029 12.808 1.00 91.69 382 LYS A C 1
ATOM 3033 O O . LYS A 1 382 ? 27.168 -28.244 11.664 1.00 91.69 382 LYS A O 1
ATOM 3038 N N . HIS A 1 383 ? 27.864 -26.799 13.221 1.00 93.94 383 HIS A N 1
ATOM 3039 C CA . HIS A 1 383 ? 27.548 -25.594 12.463 1.00 93.94 383 HIS A CA 1
ATOM 3040 C C . HIS A 1 383 ? 28.761 -24.682 12.289 1.00 93.94 383 HIS A C 1
ATOM 3042 O O . HIS A 1 383 ? 29.234 -24.044 13.231 1.00 93.94 383 HIS A O 1
ATOM 3048 N N . ARG A 1 384 ? 29.162 -24.481 11.025 1.00 89.12 384 ARG A N 1
ATOM 3049 C CA . ARG A 1 384 ? 30.197 -23.499 10.647 1.00 89.12 384 ARG A CA 1
ATOM 3050 C C . ARG A 1 384 ? 29.896 -22.082 11.133 1.00 89.12 384 ARG A C 1
ATOM 3052 O O . ARG A 1 384 ? 30.822 -21.293 11.306 1.00 89.12 384 ARG A O 1
ATOM 3059 N N . PHE A 1 385 ? 28.621 -21.749 11.340 1.00 94.19 385 PHE A N 1
ATOM 3060 C CA . PHE A 1 385 ? 28.217 -20.470 11.914 1.00 94.19 385 PHE A CA 1
ATOM 3061 C C . PHE A 1 385 ? 28.880 -20.230 13.279 1.00 94.19 385 PHE A C 1
ATOM 3063 O O . PHE A 1 385 ? 29.568 -19.222 13.444 1.00 94.19 385 PHE A O 1
ATOM 3070 N N . PHE A 1 386 ? 28.751 -21.174 14.221 1.00 95.56 386 PHE A N 1
ATOM 3071 C CA . PHE A 1 386 ? 29.336 -21.040 15.555 1.00 95.56 386 PHE A CA 1
ATOM 3072 C C . PHE A 1 386 ? 30.867 -21.033 15.497 1.00 95.56 386 PHE A C 1
ATOM 3074 O O . PHE A 1 386 ? 31.490 -20.171 16.113 1.00 95.56 386 PHE A O 1
ATOM 3081 N N . THR A 1 387 ? 31.482 -21.888 14.670 1.00 94.12 387 THR A N 1
ATOM 3082 C CA . THR A 1 387 ? 32.944 -21.902 14.471 1.00 94.12 387 THR A CA 1
ATOM 3083 C C . THR A 1 387 ? 33.469 -20.541 14.003 1.00 94.12 387 THR A C 1
ATOM 3085 O O . THR A 1 387 ? 34.430 -20.002 14.555 1.00 94.12 387 THR A O 1
ATOM 3088 N N . ASN A 1 388 ? 32.811 -19.947 13.003 1.00 90.06 388 ASN A N 1
ATOM 3089 C CA . ASN A 1 388 ? 33.196 -18.650 12.451 1.00 90.06 388 ASN A CA 1
ATOM 3090 C C . ASN A 1 388 ? 32.991 -17.523 13.467 1.00 90.06 388 ASN A C 1
ATOM 3092 O O . ASN A 1 388 ? 33.855 -16.655 13.605 1.00 90.06 388 ASN A O 1
ATOM 3096 N N . LEU A 1 389 ? 31.875 -17.548 14.198 1.00 92.62 389 LEU A N 1
ATOM 3097 C CA . LEU A 1 389 ? 31.567 -16.560 15.227 1.00 92.62 389 LEU A CA 1
ATOM 3098 C C . LEU A 1 389 ? 32.628 -16.562 16.339 1.00 92.62 389 LEU A C 1
ATOM 3100 O O . LEU A 1 389 ? 33.144 -15.504 16.705 1.00 92.62 389 LEU A O 1
ATOM 3104 N N . ILE A 1 390 ? 33.027 -17.744 16.817 1.00 93.50 390 ILE A N 1
ATOM 3105 C CA . ILE A 1 390 ? 34.098 -17.910 17.811 1.00 93.50 390 ILE A CA 1
ATOM 3106 C C . ILE A 1 390 ? 35.439 -17.402 17.268 1.00 93.50 390 ILE A C 1
ATOM 3108 O O . ILE A 1 390 ? 36.161 -16.687 17.971 1.00 93.50 390 ILE A O 1
ATOM 3112 N N . GLY A 1 391 ? 35.748 -17.687 16.000 1.00 88.81 391 GLY A N 1
ATOM 3113 C CA . GLY A 1 391 ? 36.940 -17.172 15.326 1.00 88.81 391 GLY A CA 1
ATOM 3114 C C . GLY A 1 391 ? 36.996 -15.641 15.302 1.00 88.81 391 GLY A C 1
ATOM 3115 O O . GLY A 1 391 ? 38.012 -15.050 15.677 1.00 88.81 391 GLY A O 1
ATOM 3116 N N . VAL A 1 392 ? 35.888 -14.984 14.941 1.00 86.12 392 VAL A N 1
ATOM 3117 C CA . VAL A 1 392 ? 35.770 -13.513 14.945 1.00 86.12 392 VAL A CA 1
ATOM 3118 C C . VAL A 1 392 ? 35.966 -12.954 16.354 1.00 86.12 392 VAL A C 1
ATOM 3120 O O . VAL A 1 392 ? 36.733 -12.007 16.549 1.00 86.12 392 VAL A O 1
ATOM 3123 N N . MET A 1 393 ? 35.332 -13.561 17.357 1.00 86.88 393 MET A N 1
ATOM 3124 C CA . MET A 1 393 ? 35.432 -13.106 18.745 1.00 86.88 393 MET A CA 1
ATOM 3125 C C . MET A 1 393 ? 36.836 -13.257 19.333 1.00 86.88 393 MET A C 1
ATOM 3127 O O . MET A 1 393 ? 37.262 -12.420 20.136 1.00 86.88 393 MET A O 1
ATOM 3131 N N . ASN A 1 394 ? 37.569 -14.299 18.947 1.00 86.81 394 ASN A N 1
ATOM 3132 C CA . ASN A 1 394 ? 38.948 -14.502 19.378 1.00 86.81 394 ASN A CA 1
ATOM 3133 C C . ASN A 1 394 ? 39.925 -13.570 18.655 1.00 86.81 394 ASN A C 1
ATOM 3135 O O . ASN A 1 394 ? 40.786 -12.979 19.312 1.00 86.81 394 ASN A O 1
ATOM 3139 N N . ALA A 1 395 ? 39.737 -13.332 17.354 1.00 80.50 395 ALA A N 1
ATOM 3140 C CA . ALA A 1 395 ? 40.518 -12.349 16.604 1.00 80.50 395 ALA A CA 1
ATOM 3141 C C . ALA A 1 395 ? 40.346 -10.926 17.169 1.00 80.50 395 ALA A C 1
ATOM 3143 O O . ALA A 1 395 ? 41.331 -10.210 17.363 1.00 80.50 395 ALA A O 1
ATOM 3144 N N . ALA A 1 396 ? 39.114 -10.545 17.521 1.00 75.88 396 ALA A N 1
ATOM 3145 C CA . ALA A 1 396 ? 38.818 -9.250 18.131 1.00 75.88 396 ALA A CA 1
ATOM 3146 C C . ALA A 1 396 ? 39.527 -9.049 19.484 1.00 75.88 396 ALA A C 1
ATOM 3148 O O . ALA A 1 396 ? 39.914 -7.933 19.819 1.00 75.88 396 ALA A O 1
ATOM 3149 N N . ALA A 1 397 ? 39.739 -10.115 20.260 1.00 71.00 397 ALA A N 1
ATOM 3150 C CA . ALA A 1 397 ? 40.393 -10.023 21.567 1.00 71.00 397 ALA A CA 1
ATOM 3151 C C . ALA A 1 397 ? 41.919 -10.136 21.535 1.00 71.00 397 ALA A C 1
ATOM 3153 O O . ALA A 1 397 ? 42.586 -9.658 22.460 1.00 71.00 397 ALA A O 1
ATOM 3154 N N . ALA A 1 398 ? 42.472 -10.764 20.496 1.00 69.44 398 ALA A N 1
ATOM 3155 C CA . ALA A 1 398 ? 43.907 -10.760 20.232 1.00 69.44 398 ALA A CA 1
ATOM 3156 C C . ALA A 1 398 ? 44.404 -9.357 19.837 1.00 69.44 398 ALA A C 1
ATOM 3158 O O . ALA A 1 398 ? 45.572 -9.027 20.050 1.00 69.44 398 ALA A O 1
ATOM 3159 N N . PHE A 1 399 ? 43.515 -8.496 19.330 1.00 50.94 399 PHE A N 1
ATOM 3160 C CA . PHE A 1 399 ? 43.821 -7.095 19.081 1.00 50.94 399 PHE A CA 1
ATOM 3161 C C . PHE A 1 399 ? 43.929 -6.317 20.403 1.00 50.94 399 PHE A C 1
ATOM 3163 O O . PHE A 1 399 ? 42.937 -5.884 20.989 1.00 50.94 399 PHE A O 1
ATOM 3170 N N . ARG A 1 400 ? 45.159 -6.123 20.892 1.00 49.03 400 ARG A N 1
ATOM 3171 C CA . ARG A 1 400 ? 45.453 -5.226 22.017 1.00 49.03 400 ARG A CA 1
ATOM 3172 C C . ARG A 1 400 ? 46.426 -4.141 21.599 1.00 49.03 400 ARG A C 1
ATOM 3174 O O . ARG A 1 400 ? 47.542 -4.416 21.170 1.00 49.03 400 ARG A O 1
ATOM 3181 N N . VAL A 1 401 ? 46.023 -2.898 21.817 1.00 46.81 401 VAL A N 1
ATOM 3182 C CA . VAL A 1 401 ? 46.938 -1.762 21.809 1.00 46.81 401 VAL A CA 1
ATOM 3183 C C . VAL A 1 401 ? 47.768 -1.850 23.100 1.00 46.81 401 VAL A C 1
ATOM 3185 O O . VAL A 1 401 ? 47.208 -1.930 24.195 1.00 46.81 401 VAL A O 1
ATOM 3188 N N . GLY A 1 402 ? 49.096 -1.959 22.987 1.00 51.41 402 GLY A N 1
ATOM 3189 C CA . GLY A 1 402 ? 49.983 -2.169 24.140 1.00 51.41 402 GLY A CA 1
ATOM 3190 C C . GLY A 1 402 ? 49.840 -1.069 25.201 1.00 51.41 402 GLY A C 1
ATOM 3191 O O . GLY A 1 402 ? 49.548 0.076 24.874 1.00 51.41 402 GLY A O 1
ATOM 3192 N N . ARG A 1 403 ? 50.080 -1.382 26.484 1.00 42.78 403 ARG A N 1
ATOM 3193 C CA . ARG A 1 403 ? 49.975 -0.402 27.596 1.00 42.78 403 ARG A CA 1
ATOM 3194 C C . ARG A 1 403 ? 50.916 0.805 27.459 1.00 42.78 403 ARG A C 1
ATOM 3196 O O . ARG A 1 403 ? 50.722 1.798 28.144 1.00 42.78 403 ARG A O 1
ATOM 3203 N N . SER A 1 404 ? 51.929 0.703 26.602 1.00 48.66 404 SER A N 1
ATOM 3204 C CA . SER A 1 404 ? 52.872 1.768 26.251 1.00 48.66 404 SER A CA 1
ATOM 3205 C C . SER A 1 404 ? 52.397 2.656 25.095 1.00 48.66 404 SER A C 1
ATOM 3207 O O . SER A 1 404 ? 53.161 3.499 24.628 1.00 48.66 404 SER A O 1
ATOM 3209 N N . PHE A 1 405 ? 51.175 2.461 24.596 1.00 47.97 405 PHE A N 1
ATOM 3210 C CA . PHE A 1 405 ? 50.631 3.280 23.524 1.00 47.97 405 PHE A CA 1
ATOM 3211 C C . PHE A 1 405 ? 50.238 4.655 24.062 1.00 47.97 405 PHE A C 1
ATOM 3213 O O . PHE A 1 405 ? 49.299 4.801 24.845 1.00 47.97 405 PHE A O 1
ATOM 3220 N N . ASP A 1 406 ? 51.015 5.652 23.658 1.00 51.91 406 ASP A N 1
ATOM 3221 C CA . ASP A 1 406 ? 50.851 7.039 24.064 1.00 51.91 406 ASP A CA 1
ATOM 3222 C C . ASP A 1 406 ? 49.739 7.704 23.239 1.00 51.91 406 ASP A C 1
ATOM 3224 O O . ASP A 1 406 ? 49.950 8.112 22.097 1.00 51.91 406 ASP A O 1
ATOM 3228 N N . TYR A 1 407 ? 48.546 7.810 23.830 1.00 50.41 407 TYR A N 1
ATOM 3229 C CA . TYR A 1 407 ? 47.370 8.441 23.217 1.00 50.41 407 TYR A CA 1
ATOM 3230 C C . TYR A 1 407 ? 47.511 9.959 23.022 1.00 50.41 407 TYR A C 1
ATOM 3232 O O . TYR A 1 407 ? 46.660 10.561 22.373 1.00 50.41 407 TYR A O 1
ATOM 3240 N N . SER A 1 408 ? 48.560 10.586 23.570 1.00 39.56 408 SER A N 1
ATOM 3241 C CA . SER A 1 408 ? 48.855 12.005 23.332 1.00 39.56 408 SER A CA 1
ATOM 3242 C C . SER A 1 408 ? 49.643 12.250 22.040 1.00 39.56 408 SER A C 1
ATOM 3244 O O . SER A 1 408 ? 49.849 13.399 21.650 1.00 39.56 408 SER A O 1
ATOM 3246 N N . ARG A 1 409 ? 50.058 11.181 21.348 1.00 41.28 409 ARG A N 1
ATOM 3247 C CA . ARG A 1 409 ? 50.785 11.236 20.076 1.00 41.28 409 ARG A CA 1
ATOM 3248 C C . ARG A 1 409 ? 49.937 10.718 18.928 1.00 41.28 409 ARG A C 1
ATOM 3250 O O . ARG A 1 409 ? 49.025 9.912 19.110 1.00 41.28 409 ARG A O 1
ATOM 3257 N N . SER A 1 410 ? 50.261 11.160 17.713 1.00 44.81 410 SER A N 1
ATOM 3258 C CA . SER A 1 410 ? 49.563 10.666 16.525 1.00 44.81 410 SER A CA 1
ATOM 3259 C C . SER A 1 410 ? 49.748 9.151 16.397 1.00 44.81 410 SER A C 1
ATOM 3261 O O . SER A 1 410 ? 50.827 8.611 16.653 1.00 44.81 410 SER A O 1
ATOM 3263 N N . THR A 1 411 ? 48.710 8.449 15.945 1.00 43.50 411 THR A N 1
ATOM 3264 C CA . THR A 1 411 ? 48.715 6.992 15.735 1.00 43.50 411 THR A CA 1
ATOM 3265 C C . THR A 1 411 ? 49.924 6.527 14.900 1.00 43.50 411 THR A C 1
ATOM 3267 O O . THR A 1 411 ? 50.468 5.447 15.122 1.00 43.50 411 THR A O 1
ATOM 3270 N N . ARG A 1 412 ? 50.419 7.391 14.001 1.00 42.03 412 ARG A N 1
ATOM 3271 C CA . ARG A 1 412 ? 51.649 7.218 13.212 1.00 42.03 412 ARG A CA 1
ATOM 3272 C C . ARG A 1 412 ? 52.916 7.081 14.069 1.00 42.03 412 ARG A C 1
ATOM 3274 O O . ARG A 1 412 ? 53.740 6.214 13.784 1.00 42.03 412 ARG A O 1
ATOM 3281 N N . GLU A 1 413 ? 53.085 7.907 15.097 1.00 45.00 413 GLU A N 1
ATOM 3282 C CA . GLU A 1 413 ? 54.249 7.871 15.998 1.00 45.00 413 GLU A CA 1
ATOM 3283 C C . GLU A 1 413 ? 54.193 6.682 16.961 1.00 45.00 413 GLU A C 1
ATOM 3285 O O . GLU A 1 413 ? 55.225 6.079 17.256 1.00 45.00 413 GLU A O 1
ATOM 3290 N N . GLY A 1 414 ? 52.987 6.292 17.387 1.00 52.72 414 GLY A N 1
ATOM 3291 C CA . GLY A 1 414 ? 52.774 5.102 18.213 1.00 52.72 414 GLY A CA 1
ATOM 3292 C C . GLY A 1 414 ? 53.171 3.804 17.499 1.00 52.72 414 GLY A C 1
ATOM 3293 O O . GLY A 1 414 ? 53.813 2.941 18.098 1.00 52.72 414 GLY A O 1
ATOM 3294 N N . TYR A 1 415 ? 52.860 3.678 16.202 1.00 46.78 415 TYR A N 1
ATOM 3295 C CA . TYR A 1 415 ? 53.174 2.474 15.418 1.00 46.78 415 TYR A CA 1
ATOM 3296 C C . TYR A 1 415 ? 54.605 2.423 14.859 1.00 46.78 415 TYR A C 1
ATOM 3298 O O . TYR A 1 415 ? 55.110 1.330 14.601 1.00 46.78 415 TYR A O 1
ATOM 3306 N N . ALA A 1 416 ? 55.295 3.558 14.708 1.00 47.34 416 ALA A N 1
ATOM 3307 C CA . ALA A 1 416 ? 56.682 3.583 14.229 1.00 47.34 416 ALA A CA 1
ATOM 3308 C C . ALA A 1 416 ? 57.668 2.875 15.185 1.00 47.34 416 ALA A C 1
ATOM 3310 O O . ALA A 1 416 ? 58.663 2.312 14.732 1.00 47.34 416 ALA A O 1
ATOM 3311 N N . ASN A 1 417 ? 57.359 2.831 16.486 1.00 44.56 417 ASN A N 1
ATOM 3312 C CA . ASN A 1 417 ? 58.232 2.264 17.519 1.00 44.56 417 ASN A CA 1
ATOM 3313 C C . ASN A 1 417 ? 58.028 0.760 17.783 1.00 44.56 417 ASN A C 1
ATOM 3315 O O . ASN A 1 417 ? 58.860 0.144 18.441 1.00 44.56 417 ASN A O 1
ATOM 3319 N N . ALA A 1 418 ? 56.967 0.139 17.255 1.00 42.81 418 ALA A N 1
ATOM 3320 C CA . ALA A 1 418 ? 56.681 -1.289 17.461 1.00 42.81 418 ALA A CA 1
ATOM 3321 C C . ALA A 1 418 ? 57.415 -2.220 16.469 1.00 42.81 418 ALA A C 1
ATOM 3323 O O . ALA A 1 418 ? 57.268 -3.438 16.522 1.00 42.81 418 ALA A O 1
ATOM 3324 N N . LYS A 1 419 ? 58.204 -1.657 15.542 1.00 34.31 419 LYS A N 1
ATOM 3325 C CA . LYS A 1 419 ? 58.758 -2.366 14.376 1.00 34.31 419 LYS A CA 1
ATOM 3326 C C . LYS A 1 419 ? 60.077 -3.116 14.627 1.00 34.31 419 LYS A C 1
ATOM 3328 O O . LYS A 1 419 ? 60.631 -3.673 13.686 1.00 34.31 419 LYS A O 1
ATOM 3333 N N . SER A 1 420 ? 60.594 -3.140 15.854 1.00 35.12 420 SER A N 1
ATOM 3334 C CA . SER A 1 420 ? 61.888 -3.762 16.182 1.00 35.12 420 SER A CA 1
ATOM 3335 C C . SER A 1 420 ? 61.801 -5.155 16.822 1.00 35.12 420 SER A C 1
ATOM 3337 O O . SER A 1 420 ? 62.837 -5.707 17.177 1.00 35.12 420 SER A O 1
ATOM 3339 N N . ALA A 1 421 ? 60.614 -5.760 16.946 1.00 35.84 421 ALA A N 1
ATOM 3340 C CA . ALA A 1 421 ? 60.465 -7.049 17.628 1.00 35.84 421 ALA A CA 1
ATOM 3341 C C . ALA A 1 421 ? 59.404 -7.960 16.985 1.00 35.84 421 ALA A C 1
ATOM 3343 O O . ALA A 1 421 ? 58.325 -8.109 17.543 1.00 35.84 421 ALA A O 1
ATOM 3344 N N . ALA A 1 422 ? 59.693 -8.540 15.812 1.00 31.25 422 ALA A N 1
ATOM 3345 C CA . ALA A 1 422 ? 59.125 -9.822 15.349 1.00 31.25 422 ALA A CA 1
ATOM 3346 C C . ALA A 1 422 ? 59.584 -10.134 13.913 1.00 31.25 422 ALA A C 1
ATOM 3348 O O . ALA A 1 422 ? 58.917 -9.783 12.941 1.00 31.25 422 ALA A O 1
ATOM 3349 N N . HIS A 1 423 ? 60.718 -10.816 13.769 1.00 28.45 423 HIS A N 1
ATOM 3350 C CA . HIS A 1 423 ? 61.052 -11.535 12.542 1.00 28.45 423 HIS A CA 1
ATOM 3351 C C . HIS A 1 423 ? 61.761 -12.826 12.942 1.00 28.45 423 HIS A C 1
ATOM 3353 O O . HIS A 1 423 ? 62.888 -12.742 13.406 1.00 28.45 423 HIS A O 1
ATOM 3359 N N . GLU A 1 424 ? 61.081 -13.972 12.815 1.00 28.88 424 GLU A N 1
ATOM 3360 C CA . GLU A 1 424 ? 61.668 -15.294 12.529 1.00 28.88 424 GLU A CA 1
ATOM 3361 C C . GLU A 1 424 ? 60.576 -16.382 12.428 1.00 28.88 424 GLU A C 1
ATOM 3363 O O . GLU A 1 424 ? 59.733 -16.501 13.315 1.00 28.88 424 GLU A O 1
ATOM 3368 N N . GLY A 1 425 ? 60.630 -17.185 11.353 1.00 28.98 425 GLY A N 1
ATOM 3369 C CA . GLY A 1 425 ? 60.121 -18.566 11.310 1.00 28.98 425 GLY A CA 1
ATOM 3370 C C . GLY A 1 425 ? 58.901 -18.862 10.421 1.00 28.98 425 GLY A C 1
ATOM 3371 O O . GLY A 1 425 ? 57.788 -18.473 10.759 1.00 28.98 425 GLY A O 1
ATOM 3372 N N . GLY A 1 426 ? 59.098 -19.649 9.348 1.00 26.69 426 GLY A N 1
ATOM 3373 C CA . GLY A 1 426 ? 58.029 -20.439 8.710 1.00 26.69 426 GLY A CA 1
ATOM 3374 C C . GLY A 1 426 ? 58.172 -20.679 7.200 1.00 26.69 426 GLY A C 1
ATOM 3375 O O . GLY A 1 426 ? 57.601 -19.934 6.410 1.00 26.69 426 GLY A O 1
ATOM 3376 N N . GLU A 1 427 ? 58.906 -21.726 6.808 1.00 38.44 427 GLU A N 1
ATOM 3377 C CA . GLU A 1 427 ? 58.951 -22.300 5.450 1.00 38.44 427 GLU A CA 1
ATOM 3378 C C . GLU A 1 427 ? 57.596 -22.901 5.029 1.00 38.44 427 GLU A C 1
ATOM 3380 O O . GLU A 1 427 ? 56.947 -23.584 5.820 1.00 38.44 427 GLU A O 1
ATOM 3385 N N . ALA A 1 428 ? 57.210 -22.727 3.758 1.00 29.56 428 ALA A N 1
ATOM 3386 C CA . ALA A 1 428 ? 56.131 -23.485 3.125 1.00 29.56 428 ALA A CA 1
ATOM 3387 C C . ALA A 1 428 ? 56.566 -24.014 1.747 1.00 29.56 428 ALA A C 1
ATOM 3389 O O . ALA A 1 428 ? 57.090 -23.290 0.901 1.00 29.56 428 ALA A O 1
ATOM 3390 N N . CYS A 1 429 ? 56.341 -25.313 1.582 1.00 31.16 429 CYS A N 1
ATOM 3391 C CA . CYS A 1 429 ? 56.679 -26.188 0.469 1.00 31.16 429 CYS A CA 1
ATOM 3392 C C . CYS A 1 429 ? 55.843 -25.858 -0.789 1.00 31.16 429 CYS A C 1
ATOM 3394 O O . CYS A 1 429 ? 54.619 -25.796 -0.703 1.00 31.16 429 CYS A O 1
ATOM 3396 N N . SER A 1 430 ? 56.471 -25.668 -1.958 1.00 41.12 430 SER A N 1
ATOM 3397 C CA . SER A 1 430 ? 55.783 -25.411 -3.235 1.00 41.12 430 SER A CA 1
ATOM 3398 C C . SER A 1 430 ? 55.827 -26.641 -4.150 1.00 41.12 430 SER A C 1
ATOM 3400 O O . SER A 1 430 ? 56.886 -26.970 -4.685 1.00 41.12 430 SER A O 1
ATOM 3402 N N . LEU A 1 431 ? 54.678 -27.289 -4.363 1.00 53.56 431 LEU A N 1
ATOM 3403 C CA . LEU A 1 431 ? 54.509 -28.437 -5.272 1.00 53.56 431 LEU A CA 1
ATOM 3404 C C . LEU A 1 431 ? 54.085 -28.057 -6.712 1.00 53.56 431 LEU A C 1
ATOM 3406 O O . LEU A 1 431 ? 53.930 -28.941 -7.546 1.00 53.56 431 LEU A O 1
ATOM 3410 N N . GLU A 1 432 ? 53.923 -26.771 -7.045 1.00 78.69 432 GLU A N 1
ATOM 3411 C CA . GLU A 1 432 ? 53.317 -26.334 -8.325 1.00 78.69 432 GLU A CA 1
ATOM 3412 C C . GLU A 1 432 ? 54.298 -25.976 -9.457 1.00 78.69 432 GLU A C 1
ATOM 3414 O O . GLU A 1 432 ? 53.873 -25.684 -10.579 1.00 78.69 432 GLU A O 1
ATOM 3419 N N . PHE A 1 433 ? 55.608 -26.011 -9.208 1.00 91.31 433 PHE A N 1
ATOM 3420 C CA . PHE A 1 433 ? 56.604 -25.624 -10.207 1.00 91.31 433 PHE A CA 1
ATOM 3421 C C . PHE A 1 433 ? 57.831 -26.525 -10.184 1.00 91.31 433 PHE A C 1
ATOM 3423 O O . PHE A 1 433 ? 58.466 -26.721 -9.149 1.00 91.31 433 PHE A O 1
ATOM 3430 N N . ASN A 1 434 ? 58.182 -27.043 -11.360 1.00 91.44 434 ASN A N 1
ATOM 3431 C CA . ASN A 1 434 ? 59.358 -27.874 -11.554 1.00 91.44 434 ASN A CA 1
ATOM 3432 C C . ASN A 1 434 ? 60.331 -27.168 -12.518 1.00 91.44 434 ASN A C 1
ATOM 3434 O O . ASN A 1 434 ? 60.106 -27.198 -13.738 1.00 91.44 434 ASN A O 1
ATOM 3438 N N . PRO A 1 435 ? 61.377 -26.488 -12.007 1.00 94.06 435 PRO A N 1
ATOM 3439 C CA . PRO A 1 435 ? 62.303 -25.733 -12.841 1.00 94.06 435 PRO A CA 1
ATOM 3440 C C . PRO A 1 435 ? 63.021 -26.664 -13.818 1.00 94.06 435 PRO A C 1
ATOM 3442 O O . PRO A 1 435 ? 63.548 -27.709 -13.441 1.00 94.06 435 PRO A O 1
ATOM 3445 N N . SER A 1 436 ? 63.067 -26.282 -15.092 1.00 92.56 436 SER A N 1
ATOM 3446 C CA . SER A 1 436 ? 63.797 -27.029 -16.112 1.00 92.56 436 SER A CA 1
ATOM 3447 C C . SER A 1 436 ? 64.310 -26.074 -17.182 1.00 92.56 436 SER A C 1
ATOM 3449 O O . SER A 1 436 ? 63.574 -25.263 -17.736 1.00 92.56 436 SER A O 1
ATOM 3451 N N . SER A 1 437 ? 65.602 -26.174 -17.485 1.00 92.94 437 SER A N 1
ATOM 3452 C CA . SER A 1 437 ? 66.292 -25.294 -18.433 1.00 92.94 437 SER A CA 1
ATOM 3453 C C . SER A 1 437 ? 65.996 -25.615 -19.902 1.00 92.94 437 SER A C 1
ATOM 3455 O O . SER A 1 437 ? 66.374 -24.849 -20.784 1.00 92.94 437 SER A O 1
ATOM 3457 N N . SER A 1 438 ? 65.325 -26.736 -20.181 1.00 92.25 438 SER A N 1
ATOM 3458 C CA . SER A 1 438 ? 64.907 -27.151 -21.524 1.00 92.25 438 SER A CA 1
ATOM 3459 C C . SER A 1 438 ? 63.624 -27.986 -21.473 1.00 92.25 438 SER A C 1
ATOM 3461 O O . SER A 1 438 ? 63.272 -28.552 -20.435 1.00 92.25 438 SER A O 1
ATOM 3463 N N . PHE A 1 439 ? 62.900 -28.044 -22.590 1.00 94.25 439 PHE A N 1
ATOM 3464 C CA . PHE A 1 439 ? 61.691 -28.853 -22.709 1.00 94.25 439 PHE A CA 1
ATOM 3465 C C . PHE A 1 439 ? 62.057 -30.343 -22.791 1.00 94.25 439 PHE A C 1
ATOM 3467 O O . PHE A 1 439 ? 62.763 -30.765 -23.700 1.00 94.25 439 PHE A O 1
ATOM 3474 N N . GLN A 1 440 ? 61.559 -31.141 -21.849 1.00 92.56 440 GLN A N 1
ATOM 3475 C CA . GLN A 1 440 ? 61.784 -32.587 -21.715 1.00 92.56 440 GLN A CA 1
ATOM 3476 C C . GLN A 1 440 ? 60.594 -33.438 -22.214 1.00 92.56 440 GLN A C 1
ATOM 3478 O O . GLN A 1 440 ? 60.486 -34.611 -21.863 1.00 92.56 440 GLN A O 1
ATOM 3483 N N . GLY A 1 441 ? 59.685 -32.861 -23.010 1.00 89.31 441 GLY A N 1
ATOM 3484 C CA . GLY A 1 441 ? 58.469 -33.522 -23.504 1.00 89.31 441 GLY A CA 1
ATOM 3485 C C . GLY A 1 441 ? 57.189 -33.101 -22.773 1.00 89.31 441 GLY A C 1
ATOM 3486 O O . GLY A 1 441 ? 57.236 -32.490 -21.703 1.00 89.31 441 GLY A O 1
ATOM 3487 N N . ALA A 1 442 ? 56.032 -33.381 -23.379 1.00 88.12 442 ALA A N 1
ATOM 3488 C CA . ALA A 1 442 ? 54.727 -33.022 -22.825 1.00 88.12 442 ALA A CA 1
ATOM 3489 C C . ALA A 1 442 ? 54.387 -33.900 -21.610 1.00 88.12 442 ALA A C 1
ATOM 3491 O O . ALA A 1 442 ? 54.594 -35.113 -21.637 1.00 88.12 442 ALA A O 1
ATOM 3492 N N . ARG A 1 443 ? 53.862 -33.285 -20.547 1.00 88.19 443 ARG A N 1
ATOM 3493 C CA . ARG A 1 443 ? 53.427 -33.967 -19.324 1.00 88.19 443 ARG A CA 1
ATOM 3494 C C . ARG A 1 443 ? 51.933 -33.675 -19.125 1.00 88.19 443 ARG A C 1
ATOM 3496 O O . ARG A 1 443 ? 51.578 -32.499 -19.111 1.00 88.19 443 ARG A O 1
ATOM 3503 N N . PRO A 1 444 ? 51.058 -34.690 -19.011 1.00 82.12 444 PRO A N 1
ATOM 3504 C CA . PRO A 1 444 ? 49.624 -34.471 -18.815 1.00 82.12 444 PRO A CA 1
ATOM 3505 C C . PRO A 1 444 ? 49.359 -33.603 -17.581 1.00 82.12 444 PRO A C 1
ATOM 3507 O O . PRO A 1 444 ? 49.865 -33.910 -16.503 1.00 82.12 444 PRO A O 1
ATOM 3510 N N . GLY A 1 445 ? 48.614 -32.508 -17.753 1.00 86.94 445 GLY A N 1
ATOM 3511 C CA . GLY A 1 445 ? 48.350 -31.532 -16.691 1.00 86.94 445 GLY A CA 1
ATOM 3512 C C . GLY A 1 445 ? 49.527 -30.608 -16.356 1.00 86.94 445 GLY A C 1
ATOM 3513 O O . GLY A 1 445 ? 49.529 -30.016 -15.287 1.00 86.94 445 GLY A O 1
ATOM 3514 N N . TRP A 1 446 ? 50.550 -30.487 -17.212 1.00 92.44 446 TRP A N 1
ATOM 3515 C CA . TRP A 1 446 ? 51.656 -29.543 -17.009 1.00 92.44 446 TRP A CA 1
ATOM 3516 C C . TRP A 1 446 ? 52.045 -28.820 -18.305 1.00 92.44 446 TRP A C 1
ATOM 3518 O O . TRP A 1 446 ? 52.167 -29.429 -19.369 1.00 92.44 446 TRP A O 1
ATOM 3528 N N . VAL A 1 447 ? 52.368 -27.532 -18.193 1.00 93.50 447 VAL A N 1
ATOM 3529 C CA . VAL A 1 447 ? 52.812 -26.667 -19.293 1.00 93.50 447 VAL A CA 1
ATOM 3530 C C . VAL A 1 447 ? 54.237 -26.178 -19.047 1.00 93.50 447 VAL A C 1
ATOM 3532 O O . VAL A 1 447 ? 54.541 -25.590 -18.010 1.00 93.50 447 VAL A O 1
ATOM 3535 N N . PHE A 1 448 ? 55.125 -26.386 -20.023 1.00 95.25 448 PHE A N 1
ATOM 3536 C CA . PHE A 1 448 ? 56.493 -25.869 -19.980 1.00 95.25 448 PHE A CA 1
ATOM 3537 C C . PHE A 1 448 ? 56.549 -24.431 -20.502 1.00 95.25 448 PHE A C 1
ATOM 3539 O O . PHE A 1 448 ? 56.271 -24.189 -21.676 1.00 95.25 448 PHE A O 1
ATOM 3546 N N . LYS A 1 449 ? 56.908 -23.472 -19.645 1.00 94.94 449 LYS A N 1
ATOM 3547 C CA . LYS A 1 449 ? 56.975 -22.046 -20.003 1.00 94.94 449 LYS A CA 1
ATOM 3548 C C . LYS A 1 449 ? 57.958 -21.273 -19.125 1.00 94.94 449 LYS A C 1
ATOM 3550 O O . LYS A 1 449 ? 58.390 -21.753 -18.080 1.00 94.94 449 LYS A O 1
ATOM 3555 N N . LEU A 1 450 ? 58.308 -20.059 -19.553 1.00 92.94 450 LEU A N 1
ATOM 3556 C CA . LEU A 1 450 ? 59.014 -19.081 -18.723 1.00 92.94 450 LEU A CA 1
ATOM 3557 C C . LEU A 1 450 ? 57.974 -18.318 -17.896 1.00 92.94 450 LEU A C 1
ATOM 3559 O O . LEU A 1 450 ? 57.308 -17.425 -18.414 1.00 92.94 450 LEU A O 1
ATOM 3563 N N . GLY A 1 451 ? 57.788 -18.717 -16.640 1.00 86.38 451 GLY A N 1
ATOM 3564 C CA . GLY A 1 451 ? 56.831 -18.093 -15.727 1.00 86.38 451 GLY A CA 1
ATOM 3565 C C . GLY A 1 451 ? 57.509 -17.268 -14.634 1.00 86.38 451 GLY A C 1
ATOM 3566 O O . GLY A 1 451 ? 58.723 -17.070 -14.629 1.00 86.38 451 GLY A O 1
ATOM 3567 N N . ALA A 1 452 ? 56.715 -16.791 -13.674 1.00 82.25 452 ALA A N 1
ATOM 3568 C CA . ALA A 1 452 ? 57.186 -15.921 -12.590 1.00 82.25 452 ALA A CA 1
ATOM 3569 C C . ALA A 1 452 ? 58.251 -16.566 -11.678 1.00 82.25 452 ALA A C 1
ATOM 3571 O O . ALA A 1 452 ? 58.971 -15.854 -10.985 1.00 82.25 452 ALA A O 1
ATOM 3572 N N . GLN A 1 453 ? 58.359 -17.899 -11.689 1.00 89.12 453 GLN A N 1
ATOM 3573 C CA . GLN A 1 453 ? 59.344 -18.669 -10.916 1.00 89.12 453 GLN A CA 1
ATOM 3574 C C . GLN A 1 453 ? 60.525 -19.170 -11.774 1.00 89.12 453 GLN A C 1
ATOM 3576 O O . GLN A 1 453 ? 61.389 -19.885 -11.273 1.00 89.12 453 GLN A O 1
ATOM 3581 N N . GLY A 1 454 ? 60.598 -18.774 -13.050 1.00 94.12 454 GLY A N 1
ATOM 3582 C CA . GLY A 1 454 ? 61.656 -19.157 -13.987 1.00 94.12 454 GLY A CA 1
ATOM 3583 C C . GLY A 1 454 ? 61.167 -20.055 -15.126 1.00 94.12 454 GLY A C 1
ATOM 3584 O O . GLY A 1 454 ? 59.969 -20.219 -15.354 1.00 94.12 454 GLY A O 1
ATOM 3585 N N . LEU A 1 455 ? 62.108 -20.605 -15.897 1.00 94.44 455 LEU A N 1
ATOM 3586 C CA . LEU A 1 455 ? 61.807 -21.537 -16.986 1.00 94.44 455 LEU A CA 1
ATOM 3587 C C . LEU A 1 455 ? 61.599 -22.937 -16.397 1.00 94.44 455 LEU A C 1
ATOM 3589 O O . LEU A 1 455 ? 62.467 -23.441 -15.681 1.00 94.44 455 LEU A O 1
ATOM 3593 N N . GLY A 1 456 ? 60.450 -23.555 -16.657 1.00 96.69 456 GLY A N 1
ATOM 3594 C CA . GLY A 1 456 ? 60.127 -24.870 -16.107 1.00 96.69 456 GLY A CA 1
ATOM 3595 C C . GLY A 1 456 ? 58.715 -25.340 -16.432 1.00 96.69 456 GLY A C 1
ATOM 3596 O O . GLY A 1 456 ? 57.994 -24.708 -17.203 1.00 96.69 456 GLY A O 1
ATOM 3597 N N . TYR A 1 457 ? 58.332 -26.475 -15.853 1.00 95.88 457 TYR A N 1
ATOM 3598 C CA . TYR A 1 457 ? 56.986 -27.036 -15.953 1.00 95.88 457 TYR A CA 1
ATOM 3599 C C . TYR A 1 457 ? 56.100 -26.480 -14.836 1.00 95.88 457 TYR A C 1
ATOM 3601 O O . TYR A 1 457 ? 56.424 -26.622 -13.658 1.00 95.88 457 TYR A O 1
ATOM 3609 N N . TYR A 1 458 ? 54.976 -25.886 -15.223 1.00 94.75 458 TYR A N 1
ATOM 3610 C CA . TYR A 1 458 ? 53.914 -25.394 -14.347 1.00 94.75 458 TYR A CA 1
ATOM 3611 C C . TYR A 1 458 ? 52.715 -26.334 -14.429 1.00 94.75 458 TYR A C 1
ATOM 3613 O O . TYR A 1 458 ? 52.389 -26.776 -15.528 1.00 94.75 458 TYR A O 1
ATOM 3621 N N . PHE A 1 459 ? 52.070 -26.641 -13.306 1.00 88.69 459 PHE A N 1
ATOM 3622 C CA . PHE A 1 459 ? 50.850 -27.451 -13.316 1.00 88.69 459 PHE A CA 1
ATOM 3623 C C . PHE A 1 459 ? 49.700 -26.676 -13.983 1.00 88.69 459 PHE A C 1
ATOM 3625 O O . PHE A 1 459 ? 49.543 -25.477 -13.754 1.00 88.69 459 PHE A O 1
ATOM 3632 N N . ASP A 1 460 ? 48.943 -27.345 -14.847 1.00 81.81 460 ASP A N 1
ATOM 3633 C CA . ASP A 1 460 ? 47.843 -26.796 -15.640 1.00 81.81 460 ASP A CA 1
ATOM 3634 C C . ASP A 1 460 ? 46.539 -27.498 -15.246 1.00 81.81 460 ASP A C 1
ATOM 3636 O O . ASP A 1 460 ? 46.247 -28.620 -15.672 1.00 81.81 460 ASP A O 1
ATOM 3640 N N . SER A 1 461 ? 45.788 -26.839 -14.364 1.00 60.94 461 SER A N 1
ATOM 3641 C CA . SER A 1 461 ? 44.562 -27.357 -13.759 1.00 60.94 461 SER A CA 1
ATOM 3642 C C . SER A 1 461 ? 43.365 -27.399 -14.716 1.00 60.94 461 SER A C 1
ATOM 3644 O O . SER A 1 461 ? 42.399 -28.095 -14.420 1.00 60.94 461 SER A O 1
ATOM 3646 N N . GLU A 1 462 ? 43.409 -26.708 -15.862 1.00 49.56 462 GLU A N 1
ATOM 3647 C CA . GLU A 1 462 ? 42.278 -26.629 -16.804 1.00 49.56 462 GLU A CA 1
ATOM 3648 C C . GLU A 1 462 ? 42.149 -27.894 -17.671 1.00 49.56 462 GLU A C 1
ATOM 3650 O O . GLU A 1 462 ? 41.046 -28.388 -17.913 1.00 49.56 462 GLU A O 1
ATOM 3655 N N . ILE A 1 463 ? 43.271 -28.500 -18.072 1.00 55.34 463 ILE A N 1
ATOM 3656 C CA . ILE A 1 463 ? 43.275 -29.705 -18.924 1.00 55.34 463 ILE A CA 1
ATOM 3657 C C . ILE A 1 463 ? 42.840 -30.960 -18.146 1.00 55.34 463 ILE A C 1
ATOM 3659 O O . ILE A 1 463 ? 42.260 -31.880 -18.723 1.00 55.34 463 ILE A O 1
ATOM 3663 N N . ALA A 1 464 ? 43.078 -31.002 -16.833 1.00 47.22 464 ALA A N 1
ATOM 3664 C CA . ALA A 1 464 ? 42.701 -32.139 -15.992 1.00 47.22 464 ALA A CA 1
ATOM 3665 C C . ALA A 1 464 ? 41.176 -32.276 -15.802 1.00 47.22 464 ALA A C 1
ATOM 3667 O O . ALA A 1 464 ? 40.691 -33.380 -15.570 1.00 47.22 464 ALA A O 1
ATOM 3668 N N . ILE A 1 465 ? 40.422 -31.177 -15.933 1.00 48.81 465 ILE A N 1
ATOM 3669 C CA . ILE A 1 465 ? 38.970 -31.133 -15.690 1.00 48.81 465 ILE A CA 1
ATOM 3670 C C . ILE A 1 465 ? 38.177 -31.498 -16.957 1.00 48.81 465 ILE A C 1
ATOM 3672 O O . ILE A 1 465 ? 37.166 -32.191 -16.873 1.00 48.81 465 ILE A O 1
ATOM 3676 N N . HIS A 1 466 ? 38.668 -31.134 -18.146 1.00 44.03 466 HIS A N 1
ATOM 3677 C CA . HIS A 1 466 ? 37.992 -31.432 -19.417 1.00 44.03 466 HIS A CA 1
ATOM 3678 C C . HIS A 1 466 ? 37.935 -32.922 -19.790 1.00 44.03 466 HIS A C 1
ATOM 3680 O O . HIS A 1 466 ? 37.089 -33.316 -20.587 1.00 44.03 466 HIS A O 1
ATOM 3686 N N . VAL A 1 467 ? 38.796 -33.765 -19.214 1.00 48.28 467 VAL A N 1
ATOM 3687 C CA . VAL A 1 467 ? 38.765 -35.223 -19.442 1.00 48.28 467 VAL A CA 1
ATOM 3688 C C . VAL A 1 467 ? 37.651 -35.905 -18.625 1.00 48.28 467 VAL A C 1
ATOM 3690 O O . VAL A 1 467 ? 37.305 -37.046 -18.908 1.00 48.28 467 VAL A O 1
ATOM 3693 N N . ALA A 1 468 ? 37.053 -35.212 -17.647 1.00 41.72 468 ALA A N 1
ATOM 3694 C CA . ALA A 1 468 ? 36.030 -35.765 -16.756 1.00 41.72 468 ALA A CA 1
ATOM 3695 C C . ALA A 1 468 ? 34.577 -35.378 -17.121 1.00 41.72 468 ALA A C 1
ATOM 3697 O O . ALA A 1 468 ? 33.649 -35.970 -16.578 1.00 41.72 468 ALA A O 1
ATOM 3698 N N . SER A 1 469 ? 34.350 -34.399 -18.008 1.00 39.66 469 SER A N 1
ATOM 3699 C CA . SER A 1 469 ? 33.024 -33.782 -18.221 1.00 39.66 469 SER A CA 1
ATOM 3700 C C . SER A 1 469 ? 32.237 -34.253 -19.456 1.00 39.66 469 SER A C 1
ATOM 3702 O O . SER A 1 469 ? 31.095 -33.836 -19.631 1.00 39.66 469 SER A O 1
ATOM 3704 N N . SER A 1 470 ? 32.776 -35.145 -20.293 1.00 34.47 470 SER A N 1
ATOM 3705 C CA . SER A 1 470 ? 32.093 -35.637 -21.508 1.00 34.47 470 SER A CA 1
ATOM 3706 C C . SER A 1 470 ? 30.979 -36.670 -21.268 1.00 34.47 470 SER A C 1
ATOM 3708 O O . SER A 1 470 ? 30.307 -37.053 -22.220 1.00 34.47 470 SER A O 1
ATOM 3710 N N . ASP A 1 471 ? 30.746 -37.096 -20.022 1.00 34.06 471 ASP A N 1
ATOM 3711 C CA . ASP A 1 471 ? 29.852 -38.224 -19.705 1.00 34.06 471 ASP A CA 1
ATOM 3712 C C . ASP A 1 471 ? 28.469 -37.827 -19.121 1.00 34.06 471 ASP A C 1
ATOM 3714 O O . ASP A 1 471 ? 27.692 -38.708 -18.758 1.00 34.06 471 ASP A O 1
ATOM 3718 N N . VAL A 1 472 ? 28.106 -36.534 -19.030 1.00 38.09 472 VAL A N 1
ATOM 3719 C CA . VAL A 1 472 ? 26.935 -36.079 -18.225 1.00 38.09 472 VAL A CA 1
ATOM 3720 C C . VAL A 1 472 ? 25.709 -35.582 -19.035 1.00 38.09 472 VAL A C 1
ATOM 3722 O O . VAL A 1 472 ? 24.637 -35.384 -18.469 1.00 38.09 472 VAL A O 1
ATOM 3725 N N . GLU A 1 473 ? 25.764 -35.458 -20.365 1.00 34.84 473 GLU A N 1
ATOM 3726 C CA . GLU A 1 473 ? 24.668 -34.863 -21.175 1.00 34.84 473 GLU A CA 1
ATOM 3727 C C . GLU A 1 473 ? 23.403 -35.739 -21.402 1.00 34.84 473 GLU A C 1
ATOM 3729 O O . GLU A 1 473 ? 22.496 -35.340 -22.130 1.00 34.84 473 GLU A O 1
ATOM 3734 N N . ALA A 1 474 ? 23.269 -36.913 -20.774 1.00 31.64 474 ALA A N 1
ATOM 3735 C CA . ALA A 1 474 ? 22.241 -37.904 -21.143 1.00 31.64 474 ALA A CA 1
ATOM 3736 C C . ALA A 1 474 ? 20.944 -37.945 -20.292 1.00 31.64 474 ALA A C 1
ATOM 3738 O O . ALA A 1 474 ? 20.113 -38.823 -20.520 1.00 31.64 474 ALA A O 1
ATOM 3739 N N . THR A 1 475 ? 20.705 -37.033 -19.339 1.00 32.16 475 THR A N 1
ATOM 3740 C CA . THR A 1 475 ? 19.555 -37.151 -18.402 1.00 32.16 475 THR A CA 1
ATOM 3741 C C . THR A 1 475 ? 18.855 -35.823 -18.093 1.00 32.16 475 THR A C 1
ATOM 3743 O O . THR A 1 475 ? 18.971 -35.286 -16.996 1.00 32.16 475 THR A O 1
ATOM 3746 N N . THR A 1 476 ? 18.071 -35.298 -19.042 1.00 34.22 476 THR A N 1
ATOM 3747 C CA . THR A 1 476 ? 17.014 -34.308 -18.746 1.00 34.22 476 THR A CA 1
ATOM 3748 C C . THR A 1 476 ? 15.669 -34.896 -19.156 1.00 34.22 476 THR A C 1
ATOM 3750 O O . THR A 1 476 ? 15.451 -35.187 -20.329 1.00 34.22 476 THR A O 1
ATOM 3753 N N . THR A 1 477 ? 14.774 -35.100 -18.192 1.00 37.97 477 THR A N 1
ATOM 3754 C CA . THR A 1 477 ? 13.416 -35.609 -18.412 1.00 37.97 477 THR A CA 1
ATOM 3755 C C . THR A 1 477 ? 12.622 -34.583 -19.223 1.00 37.97 477 THR A C 1
ATOM 3757 O O . THR A 1 477 ? 12.193 -33.558 -18.699 1.00 37.97 477 THR A O 1
ATOM 3760 N N . THR A 1 478 ? 12.459 -34.815 -20.523 1.00 42.06 478 THR A N 1
ATOM 3761 C CA . THR A 1 478 ? 11.613 -33.988 -21.386 1.00 42.06 478 THR A CA 1
ATOM 3762 C C . THR A 1 478 ? 10.153 -34.238 -21.030 1.00 42.06 478 THR A C 1
ATOM 3764 O O . THR A 1 478 ? 9.608 -35.288 -21.360 1.00 42.06 478 THR A O 1
ATOM 3767 N N . VAL A 1 479 ? 9.507 -33.280 -20.365 1.00 50.25 479 VAL A N 1
ATOM 3768 C CA . VAL A 1 479 ? 8.043 -33.189 -20.401 1.00 50.25 479 VAL A CA 1
ATOM 3769 C C . VAL A 1 479 ? 7.685 -32.913 -21.861 1.00 50.25 479 VAL A C 1
ATOM 3771 O O . VAL A 1 479 ? 8.001 -31.841 -22.383 1.00 50.25 479 VAL A O 1
ATOM 3774 N N . GLU A 1 480 ? 7.130 -33.910 -22.554 1.00 52.34 480 GLU A N 1
ATOM 3775 C CA . GLU A 1 480 ? 6.635 -33.754 -23.922 1.00 52.34 480 GLU A CA 1
ATOM 3776 C C . GLU A 1 480 ? 5.426 -32.814 -23.887 1.00 52.34 480 GLU A C 1
ATOM 3778 O O . GLU A 1 480 ? 4.289 -33.234 -23.704 1.00 52.34 480 GLU A O 1
ATOM 3783 N N . LEU A 1 481 ? 5.680 -31.510 -24.010 1.00 60.22 481 LEU A N 1
ATOM 3784 C CA . LEU A 1 481 ? 4.641 -30.543 -24.340 1.00 60.22 481 LEU A CA 1
ATOM 3785 C C . LEU A 1 481 ? 4.076 -30.949 -25.698 1.00 60.22 481 LEU A C 1
ATOM 3787 O O . LEU A 1 481 ? 4.841 -30.954 -26.671 1.00 60.22 481 LEU A O 1
ATOM 3791 N N . ASP A 1 482 ? 2.782 -31.289 -25.740 1.00 59.44 482 ASP A N 1
ATOM 3792 C CA . ASP A 1 482 ? 2.060 -31.639 -26.963 1.00 59.44 482 ASP A CA 1
ATOM 3793 C C . ASP A 1 482 ? 2.496 -30.677 -28.068 1.00 59.44 482 ASP A C 1
ATOM 3795 O O . ASP A 1 482 ? 2.327 -29.460 -27.966 1.00 59.44 482 ASP A O 1
ATOM 3799 N N . ASN A 1 483 ? 3.167 -31.215 -29.092 1.00 56.16 483 ASN A N 1
ATOM 3800 C CA . ASN A 1 483 ? 3.649 -30.421 -30.212 1.00 56.16 483 ASN A CA 1
ATOM 3801 C C . ASN A 1 483 ? 2.418 -29.810 -30.878 1.00 56.16 483 ASN A C 1
ATOM 3803 O O . ASN A 1 483 ? 1.744 -30.462 -31.678 1.00 56.16 483 ASN A O 1
ATOM 3807 N N . ASN A 1 484 ? 2.130 -28.556 -30.539 1.00 60.22 484 ASN A N 1
ATOM 3808 C CA . ASN A 1 484 ? 1.074 -27.761 -31.131 1.00 60.22 484 ASN A CA 1
ATOM 3809 C C . ASN A 1 484 ? 1.509 -27.458 -32.578 1.00 60.22 484 ASN 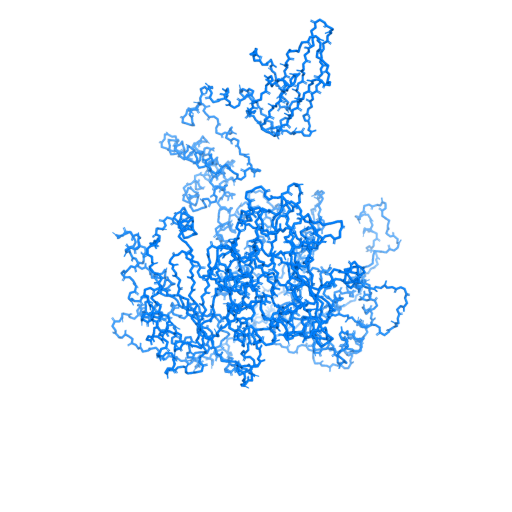A C 1
ATOM 3811 O O . ASN A 1 484 ? 2.053 -26.401 -32.891 1.00 60.22 484 ASN A O 1
ATOM 3815 N N . SER A 1 485 ? 1.355 -28.469 -33.443 1.00 60.66 485 SER A N 1
ATOM 3816 C CA . SER A 1 485 ? 1.972 -28.630 -34.775 1.00 60.66 485 SER A CA 1
ATOM 3817 C C . SER A 1 485 ? 1.601 -27.551 -35.798 1.00 60.66 485 SER A C 1
ATOM 3819 O O . SER A 1 485 ? 2.052 -27.585 -36.941 1.00 60.66 485 SER A O 1
ATOM 3821 N N . ASN A 1 486 ? 0.796 -26.578 -35.377 1.00 85.00 486 ASN A N 1
ATOM 3822 C CA . ASN A 1 486 ? 0.358 -25.445 -36.173 1.00 85.00 486 ASN A CA 1
ATOM 3823 C C . ASN A 1 486 ? 1.305 -24.235 -36.075 1.00 85.00 486 ASN A C 1
ATOM 3825 O O . ASN A 1 486 ? 1.190 -23.324 -36.896 1.00 85.00 486 ASN A O 1
ATOM 3829 N N . TYR A 1 487 ? 2.233 -24.200 -35.110 1.00 88.56 487 TYR A N 1
ATOM 3830 C CA . TYR A 1 487 ? 3.230 -23.131 -34.999 1.00 88.56 487 TYR A CA 1
ATOM 3831 C C . TYR A 1 487 ? 4.547 -23.503 -35.685 1.00 88.56 487 TYR A C 1
ATOM 3833 O O . TYR A 1 487 ? 4.949 -24.663 -35.724 1.00 88.56 487 TYR A O 1
ATOM 3841 N N . ARG A 1 488 ? 5.244 -22.490 -36.212 1.00 92.12 488 ARG A N 1
ATOM 3842 C CA . ARG A 1 488 ? 6.627 -22.641 -36.681 1.00 92.12 488 ARG A CA 1
ATOM 3843 C C . ARG A 1 488 ? 7.540 -22.967 -35.492 1.00 92.12 488 ARG A C 1
ATOM 3845 O O . ARG A 1 488 ? 7.291 -22.497 -34.381 1.00 92.12 488 ARG A O 1
ATOM 3852 N N . ASP A 1 489 ? 8.610 -23.722 -35.738 1.00 90.88 489 ASP A N 1
ATOM 3853 C CA . ASP A 1 489 ? 9.533 -24.198 -34.694 1.00 90.88 489 ASP A CA 1
ATOM 3854 C C . ASP A 1 489 ? 10.119 -23.067 -33.835 1.00 90.88 489 ASP A C 1
ATOM 3856 O O . ASP A 1 489 ? 10.307 -23.224 -32.628 1.00 90.88 489 ASP A O 1
ATOM 3860 N N . ASP A 1 490 ? 10.372 -21.901 -34.435 1.00 92.06 490 ASP A N 1
ATOM 3861 C CA . ASP A 1 490 ? 10.855 -20.707 -33.741 1.00 92.06 490 ASP A CA 1
ATOM 3862 C C . ASP A 1 490 ? 9.818 -20.152 -32.753 1.00 92.06 490 ASP A C 1
ATOM 3864 O O . ASP A 1 490 ? 10.157 -19.854 -31.603 1.00 92.06 490 ASP A O 1
ATOM 3868 N N . ARG A 1 491 ? 8.545 -20.074 -33.158 1.00 94.06 491 ARG A N 1
ATOM 3869 C CA . ARG A 1 491 ? 7.443 -19.656 -32.285 1.00 94.06 491 ARG A CA 1
ATOM 3870 C C . ARG A 1 491 ? 7.192 -20.671 -31.177 1.00 94.06 491 ARG A C 1
ATOM 3872 O O . ARG A 1 491 ? 7.115 -20.264 -30.023 1.00 94.06 491 ARG A O 1
ATOM 3879 N N . ALA A 1 492 ? 7.143 -21.963 -31.497 1.00 92.75 492 ALA A N 1
ATOM 3880 C CA . ALA A 1 492 ? 6.976 -23.022 -30.502 1.00 92.75 492 ALA A CA 1
ATOM 3881 C C . ALA A 1 492 ? 8.127 -23.018 -29.476 1.00 92.75 492 ALA A C 1
ATOM 3883 O O . ALA A 1 492 ? 7.900 -23.095 -28.270 1.00 92.75 492 ALA A O 1
ATOM 3884 N N . SER A 1 493 ? 9.373 -22.839 -29.931 1.00 93.00 493 SER A N 1
ATOM 3885 C CA . SER A 1 493 ? 10.541 -22.694 -29.052 1.00 93.00 493 SER A CA 1
ATOM 3886 C C . SER A 1 493 ? 10.430 -21.471 -28.133 1.00 93.00 493 SER A C 1
ATOM 3888 O O . SER A 1 493 ? 10.733 -21.557 -26.939 1.00 93.00 493 SER A O 1
ATOM 3890 N N . TRP A 1 494 ? 9.971 -20.333 -28.661 1.00 95.56 494 TRP A N 1
ATOM 3891 C CA . TRP A 1 494 ? 9.731 -19.128 -27.867 1.00 95.56 494 TRP A CA 1
ATOM 3892 C C . TRP A 1 494 ? 8.617 -19.332 -26.829 1.00 95.56 494 TRP A C 1
ATOM 3894 O O . TRP A 1 494 ? 8.828 -18.999 -25.662 1.00 95.56 494 TRP A O 1
ATOM 3904 N N . GLN A 1 495 ? 7.487 -19.933 -27.218 1.00 95.50 495 GLN A N 1
ATOM 3905 C CA . GLN A 1 495 ? 6.357 -20.236 -26.331 1.00 95.50 495 GLN A CA 1
ATOM 3906 C C . GLN A 1 495 ? 6.814 -21.100 -25.151 1.00 95.50 495 GLN A C 1
ATOM 3908 O O . GLN A 1 495 ? 6.641 -20.705 -23.998 1.00 95.50 495 GLN A O 1
ATOM 3913 N N . ARG A 1 496 ? 7.524 -22.207 -25.426 1.00 94.31 496 ARG A N 1
ATOM 3914 C CA . ARG A 1 496 ? 8.105 -23.078 -24.388 1.00 94.31 496 ARG A CA 1
ATOM 3915 C C . ARG A 1 496 ? 9.011 -22.315 -23.433 1.00 94.31 496 ARG A C 1
ATOM 3917 O O . ARG A 1 496 ? 8.912 -22.470 -22.221 1.00 94.31 496 ARG A O 1
ATOM 3924 N N . ARG A 1 497 ? 9.893 -21.469 -23.969 1.00 94.56 497 ARG A N 1
ATOM 3925 C CA . ARG A 1 497 ? 10.820 -20.675 -23.155 1.00 94.56 497 ARG A CA 1
ATOM 3926 C C . ARG A 1 497 ? 10.079 -19.712 -22.234 1.00 94.56 497 ARG A C 1
ATOM 3928 O O . ARG A 1 497 ? 10.455 -19.586 -21.075 1.00 94.56 497 ARG A O 1
ATOM 3935 N N . VAL A 1 498 ? 9.049 -19.035 -22.733 1.00 95.06 498 VAL A N 1
ATOM 3936 C CA . VAL A 1 498 ? 8.264 -18.077 -21.945 1.00 95.06 498 VAL A CA 1
ATOM 3937 C C . VAL A 1 498 ? 7.415 -18.784 -20.885 1.00 95.06 498 VAL A C 1
ATOM 3939 O O . VAL A 1 498 ? 7.346 -18.292 -19.760 1.00 95.06 498 VAL A O 1
ATOM 3942 N N . VAL A 1 499 ? 6.844 -19.953 -21.196 1.00 95.31 499 VAL A N 1
ATOM 3943 C CA . VAL A 1 499 ? 6.171 -20.818 -20.212 1.00 95.31 499 VAL A CA 1
ATOM 3944 C C . VAL A 1 499 ? 7.140 -21.196 -19.093 1.00 95.31 499 VAL A C 1
ATOM 3946 O O . VAL A 1 499 ? 6.863 -20.909 -17.932 1.00 95.31 499 VAL A O 1
ATOM 3949 N N . LEU A 1 500 ? 8.322 -21.724 -19.423 1.00 93.25 500 LEU A N 1
ATOM 3950 C CA . LEU A 1 500 ? 9.329 -22.104 -18.424 1.00 93.25 500 LEU A CA 1
ATOM 3951 C C . LEU A 1 500 ? 9.847 -20.908 -17.605 1.00 93.25 500 LEU A C 1
ATOM 3953 O O . LEU A 1 500 ? 10.113 -21.053 -16.420 1.00 93.25 500 LEU A O 1
ATOM 3957 N N . GLN A 1 501 ? 9.941 -19.713 -18.196 1.00 92.19 501 GLN A N 1
ATOM 3958 C CA . GLN A 1 501 ? 10.314 -18.480 -17.486 1.00 92.19 501 GLN A CA 1
ATOM 3959 C C . GLN A 1 501 ? 9.241 -17.966 -16.513 1.00 92.19 501 GLN A C 1
ATOM 3961 O O . GLN A 1 501 ? 9.554 -17.127 -15.665 1.00 92.19 501 GLN A O 1
ATOM 3966 N N . SER A 1 502 ? 7.985 -18.399 -16.657 1.00 91.06 502 SER A N 1
ATOM 3967 C CA . SER A 1 502 ? 6.905 -18.046 -15.723 1.00 91.06 502 SER A CA 1
ATOM 3968 C C . SER A 1 502 ? 6.932 -18.886 -14.442 1.00 91.06 502 SER A C 1
ATOM 3970 O O . SER A 1 502 ? 6.351 -18.497 -13.427 1.00 91.06 502 SER A O 1
ATOM 3972 N N . LEU A 1 503 ? 7.641 -20.017 -14.478 1.00 91.75 503 LEU A N 1
ATOM 3973 C CA . LEU A 1 503 ? 7.796 -20.920 -13.349 1.00 91.75 503 LEU A CA 1
ATOM 3974 C C . LEU A 1 503 ? 8.934 -20.430 -12.442 1.00 91.75 503 LEU A C 1
ATOM 3976 O O . LEU A 1 503 ? 9.937 -19.905 -12.937 1.00 91.75 503 LEU A O 1
ATOM 3980 N N . PRO A 1 504 ? 8.807 -20.565 -11.111 1.00 83.81 504 PRO A N 1
ATOM 3981 C CA . PRO A 1 504 ? 9.907 -20.284 -10.207 1.00 83.81 504 PRO A CA 1
ATOM 3982 C C . PRO A 1 504 ? 11.081 -21.189 -10.588 1.00 83.81 504 PRO A C 1
ATOM 3984 O O . PRO A 1 504 ? 10.888 -22.369 -10.865 1.00 83.81 504 PRO A O 1
ATOM 3987 N N . LEU A 1 505 ? 12.294 -20.631 -10.617 1.00 73.06 505 LEU A N 1
ATOM 3988 C CA . LEU A 1 505 ? 13.514 -21.404 -10.838 1.00 73.06 505 LEU A CA 1
ATOM 3989 C C . LEU A 1 505 ? 13.646 -22.421 -9.704 1.00 73.06 505 LEU A C 1
ATOM 3991 O O . LEU A 1 505 ? 14.147 -22.100 -8.625 1.00 73.06 505 LEU A O 1
ATOM 3995 N N . THR A 1 506 ? 13.164 -23.638 -9.915 1.00 52.38 506 THR A N 1
ATOM 3996 C CA . THR A 1 506 ? 13.462 -24.729 -9.003 1.00 52.38 506 THR A CA 1
ATOM 3997 C C . THR A 1 506 ? 14.919 -25.111 -9.148 1.00 52.38 506 THR A C 1
ATOM 3999 O O . THR A 1 506 ? 15.469 -25.113 -10.252 1.00 52.38 506 THR A O 1
ATOM 4002 N N . ALA A 1 507 ? 15.546 -25.455 -8.022 1.00 42.22 507 ALA A N 1
ATOM 4003 C CA . ALA A 1 507 ? 16.812 -26.169 -8.035 1.00 42.22 507 ALA A CA 1
ATOM 4004 C C . ALA A 1 507 ? 16.703 -27.358 -9.008 1.00 42.22 507 ALA A C 1
ATOM 4006 O O . ALA A 1 507 ? 15.639 -27.966 -9.121 1.00 42.22 507 ALA A O 1
ATOM 4007 N N . HIS A 1 508 ? 17.773 -27.610 -9.762 1.00 42.19 508 HIS A N 1
ATOM 4008 C CA . HIS A 1 508 ? 17.826 -28.539 -10.891 1.00 42.19 508 HIS A CA 1
ATOM 4009 C C . HIS A 1 508 ? 17.001 -29.835 -10.724 1.00 42.19 508 HIS A C 1
ATOM 4011 O O . HIS A 1 508 ? 16.972 -30.406 -9.633 1.00 42.19 508 HIS A O 1
ATOM 4017 N N . PRO A 1 509 ? 16.469 -30.401 -11.829 1.00 42.00 509 PRO A N 1
ATOM 4018 C CA . PRO A 1 509 ? 15.693 -31.652 -11.847 1.00 42.00 509 PRO A CA 1
ATOM 4019 C C . PRO A 1 509 ? 16.435 -32.908 -11.329 1.00 42.00 509 PRO A C 1
ATOM 4021 O O . PRO A 1 509 ? 15.855 -33.990 -11.303 1.00 42.00 509 PRO A O 1
ATOM 4024 N N . GLY A 1 510 ? 17.695 -32.779 -10.893 1.00 42.81 510 GLY A N 1
ATOM 4025 C CA . GLY A 1 510 ? 18.470 -33.818 -10.205 1.00 42.81 510 GLY A CA 1
ATOM 4026 C C . GLY A 1 510 ? 18.271 -33.874 -8.683 1.00 42.81 510 GLY A C 1
ATOM 4027 O O . GLY A 1 510 ? 18.574 -34.901 -8.082 1.00 42.81 510 GLY A O 1
ATOM 4028 N N . ALA A 1 511 ? 17.700 -32.838 -8.056 1.00 43.62 511 ALA A N 1
ATOM 4029 C CA . ALA A 1 511 ? 17.146 -32.929 -6.703 1.00 43.62 511 ALA A CA 1
ATOM 4030 C C . ALA A 1 511 ? 15.763 -33.592 -6.791 1.00 43.62 511 ALA A C 1
ATOM 4032 O O . ALA A 1 511 ? 14.724 -32.962 -6.599 1.00 43.62 511 ALA A O 1
ATOM 4033 N N . GLY A 1 512 ? 15.753 -34.857 -7.217 1.00 35.44 512 GLY A N 1
ATOM 4034 C CA . GLY A 1 512 ? 14.531 -35.606 -7.465 1.00 35.44 512 GLY A CA 1
ATOM 4035 C C . GLY A 1 512 ? 13.627 -35.586 -6.242 1.00 35.44 512 GLY A C 1
ATOM 4036 O O . GLY A 1 512 ? 14.087 -35.887 -5.149 1.00 35.44 512 GLY A O 1
ATOM 4037 N N . ALA A 1 513 ? 12.354 -35.245 -6.446 1.00 40.25 513 ALA A N 1
ATOM 4038 C CA . ALA A 1 513 ? 11.232 -35.688 -5.623 1.00 40.25 513 ALA A CA 1
ATOM 4039 C C . ALA A 1 513 ? 11.401 -35.629 -4.087 1.00 40.25 513 ALA A C 1
ATOM 4041 O O . ALA A 1 513 ? 10.659 -36.301 -3.380 1.00 40.25 513 ALA A O 1
ATOM 4042 N N . ALA A 1 514 ? 12.237 -34.735 -3.550 1.00 41.03 514 ALA A N 1
ATOM 4043 C CA . ALA A 1 514 ? 12.060 -34.174 -2.210 1.00 41.03 514 ALA A CA 1
ATOM 4044 C C . ALA A 1 514 ? 10.944 -33.111 -2.249 1.00 41.03 514 ALA A C 1
ATOM 4046 O O . ALA A 1 514 ? 11.017 -32.052 -1.626 1.00 41.03 514 ALA A O 1
ATOM 4047 N N . ALA A 1 515 ? 9.902 -33.401 -3.036 1.00 41.47 515 ALA A N 1
ATOM 4048 C CA . ALA A 1 515 ? 8.590 -32.839 -2.863 1.00 41.47 515 ALA A CA 1
ATOM 4049 C C . ALA A 1 515 ? 8.219 -33.088 -1.404 1.00 41.47 515 ALA A C 1
ATOM 4051 O O . ALA A 1 515 ? 8.085 -34.235 -0.991 1.00 41.47 515 ALA A O 1
ATOM 4052 N N . THR A 1 516 ? 8.079 -32.012 -0.631 1.00 47.91 516 THR A N 1
ATOM 4053 C CA . THR A 1 516 ? 7.166 -31.985 0.513 1.00 47.91 516 THR A CA 1
ATOM 4054 C C . THR A 1 516 ? 7.239 -33.230 1.408 1.00 47.91 516 THR A C 1
ATOM 4056 O O . THR A 1 516 ? 6.249 -33.949 1.539 1.00 47.91 516 THR A O 1
ATOM 4059 N N . ASP A 1 517 ? 8.360 -33.471 2.093 1.00 41.53 517 ASP A N 1
ATOM 4060 C CA . ASP A 1 517 ? 8.418 -34.505 3.151 1.00 41.53 517 ASP A CA 1
ATOM 4061 C C . ASP A 1 517 ? 7.452 -34.187 4.328 1.00 41.53 517 ASP A C 1
ATOM 4063 O O . ASP A 1 517 ? 7.314 -34.923 5.298 1.00 41.53 517 ASP A O 1
ATOM 4067 N N . THR A 1 518 ? 6.713 -33.076 4.229 1.00 50.84 518 THR A N 1
ATOM 4068 C CA . THR A 1 518 ? 5.649 -32.647 5.139 1.00 50.84 518 THR A CA 1
ATOM 4069 C C . THR A 1 518 ? 4.230 -33.042 4.703 1.00 50.84 518 THR A C 1
ATOM 4071 O O . THR A 1 518 ? 3.276 -32.714 5.409 1.00 50.84 518 THR A O 1
ATOM 4074 N N . GLY A 1 519 ? 4.031 -33.732 3.569 1.00 68.50 519 GLY A N 1
ATOM 4075 C CA . GLY A 1 519 ? 2.687 -34.126 3.103 1.00 68.50 519 GLY A CA 1
ATOM 4076 C C . GLY A 1 519 ? 1.776 -32.943 2.728 1.00 68.50 519 GLY A C 1
ATOM 4077 O O . GLY A 1 519 ? 0.550 -33.083 2.668 1.00 68.50 519 GLY A O 1
ATOM 4078 N N . ALA A 1 520 ? 2.371 -31.773 2.491 1.00 78.12 520 ALA A N 1
ATOM 4079 C CA . ALA A 1 520 ? 1.677 -30.544 2.143 1.00 78.12 520 ALA A CA 1
ATOM 4080 C C . ALA A 1 520 ? 1.168 -30.578 0.698 1.00 78.12 520 ALA A C 1
ATOM 4082 O O . ALA A 1 520 ? 1.940 -30.666 -0.250 1.00 78.12 520 ALA A O 1
ATOM 4083 N N . ARG A 1 521 ? -0.153 -30.472 0.527 1.00 89.19 521 ARG A N 1
ATOM 4084 C CA . ARG A 1 521 ? -0.787 -30.346 -0.792 1.00 89.19 521 ARG A CA 1
ATOM 4085 C C . ARG A 1 521 ? -0.499 -28.964 -1.403 1.00 89.19 521 ARG A C 1
ATOM 4087 O O . ARG A 1 521 ? -0.705 -27.970 -0.698 1.00 89.19 521 ARG A O 1
ATOM 4094 N N . PRO A 1 522 ? -0.081 -28.869 -2.680 1.00 93.62 522 PRO A N 1
ATOM 4095 C CA . PRO A 1 522 ? 0.190 -27.587 -3.322 1.00 93.62 522 PRO A CA 1
ATOM 4096 C C . PRO A 1 522 ? -1.091 -26.756 -3.482 1.00 93.62 522 PRO A C 1
ATOM 4098 O O . PRO A 1 522 ? -2.208 -27.274 -3.458 1.00 93.62 522 PRO A O 1
ATOM 4101 N N . TRP A 1 523 ? -0.926 -25.441 -3.631 1.00 94.81 523 TRP A N 1
ATOM 4102 C CA . TRP A 1 523 ? -2.034 -24.489 -3.750 1.00 94.81 523 TRP A CA 1
ATOM 4103 C C . TRP A 1 523 ? -2.139 -23.959 -5.170 1.00 94.81 523 TRP A C 1
ATOM 4105 O O . TRP A 1 523 ? -1.145 -23.499 -5.717 1.00 94.81 523 TRP A O 1
ATOM 4115 N N . ALA A 1 524 ? -3.351 -23.936 -5.712 1.00 96.44 524 ALA A N 1
ATOM 4116 C CA . ALA A 1 524 ? -3.716 -23.176 -6.892 1.00 96.44 524 ALA A CA 1
ATOM 4117 C C . ALA A 1 524 ? -4.626 -22.016 -6.495 1.00 96.44 524 ALA A C 1
ATOM 4119 O O . ALA A 1 524 ? -5.758 -22.212 -6.051 1.00 96.44 524 ALA A O 1
ATOM 4120 N N . ILE A 1 525 ? -4.107 -20.800 -6.622 1.00 96.88 525 ILE A N 1
ATOM 4121 C CA . ILE A 1 525 ? -4.763 -19.570 -6.196 1.00 96.88 525 ILE A CA 1
ATOM 4122 C C . ILE A 1 525 ? -5.241 -18.822 -7.429 1.00 96.88 525 ILE A C 1
ATOM 4124 O O . ILE A 1 525 ? -4.452 -18.454 -8.290 1.00 96.88 525 ILE A O 1
ATOM 4128 N N . PHE A 1 526 ? -6.534 -18.546 -7.497 1.00 97.38 526 PHE A N 1
ATOM 4129 C CA . PHE A 1 526 ? -7.147 -17.804 -8.588 1.00 97.38 526 PHE A CA 1
ATOM 4130 C C . PHE A 1 526 ? -7.698 -16.489 -8.052 1.00 97.38 526 PHE A C 1
ATOM 4132 O O . PHE A 1 526 ? -8.631 -16.487 -7.252 1.00 97.38 526 PHE A O 1
ATOM 4139 N N . THR A 1 527 ? -7.140 -15.359 -8.477 1.00 97.31 527 THR A N 1
ATOM 4140 C CA . THR A 1 527 ? -7.668 -14.039 -8.111 1.00 97.31 527 THR A CA 1
ATOM 4141 C C . THR A 1 527 ? -8.656 -13.561 -9.169 1.00 97.31 527 THR A C 1
ATOM 4143 O O . THR A 1 527 ? -8.287 -13.438 -10.333 1.00 97.31 527 THR A O 1
ATOM 4146 N N . LEU A 1 528 ? -9.889 -13.252 -8.772 1.00 96.50 528 LEU A N 1
ATOM 4147 C CA . LEU A 1 528 ? -10.864 -12.515 -9.576 1.00 96.50 528 LEU A CA 1
ATOM 4148 C C . LEU A 1 528 ? -10.784 -11.050 -9.164 1.00 96.50 528 LEU A C 1
ATOM 4150 O O . LEU A 1 528 ? -11.243 -10.707 -8.079 1.00 96.50 528 LEU A O 1
ATOM 4154 N N . ALA A 1 529 ? -10.183 -10.199 -9.992 1.00 95.31 529 ALA A N 1
ATOM 4155 C CA . ALA A 1 529 ? -9.928 -8.812 -9.613 1.00 95.31 529 ALA A CA 1
ATOM 4156 C C . ALA A 1 529 ? -10.483 -7.827 -10.635 1.00 95.31 529 ALA A C 1
ATOM 4158 O O . ALA A 1 529 ? -10.128 -7.884 -11.813 1.00 95.31 529 ALA A O 1
ATOM 4159 N N . THR A 1 530 ? -11.325 -6.885 -10.198 1.00 91.44 530 THR A N 1
ATOM 4160 C CA . THR A 1 530 ? -11.721 -5.763 -11.065 1.00 91.44 530 THR A CA 1
ATOM 4161 C C . THR A 1 530 ? -10.460 -5.015 -11.530 1.00 91.44 530 THR A C 1
ATOM 4163 O O . THR A 1 530 ? -9.564 -4.800 -10.710 1.00 91.44 530 THR A O 1
ATOM 4166 N N . PRO A 1 531 ? -10.338 -4.609 -12.807 1.00 87.81 531 PRO A N 1
ATOM 4167 C CA . PRO A 1 531 ? -9.177 -3.875 -13.292 1.00 87.81 531 PRO A CA 1
ATOM 4168 C C . PRO A 1 531 ? -8.915 -2.640 -12.423 1.00 87.81 531 PRO A C 1
ATOM 4170 O O . PRO A 1 531 ? -9.816 -1.840 -12.193 1.00 87.81 531 PRO A O 1
ATOM 4173 N N . GLY A 1 532 ? -7.690 -2.513 -11.906 1.00 88.75 532 GLY A N 1
ATOM 4174 C CA . GLY A 1 532 ? -7.316 -1.466 -10.945 1.00 88.75 532 GLY A CA 1
ATOM 4175 C C . GLY A 1 532 ? -7.493 -1.831 -9.462 1.00 88.75 532 GLY A C 1
ATOM 4176 O O . GLY A 1 532 ? -7.107 -1.042 -8.604 1.00 88.75 532 GLY A O 1
ATOM 4177 N N . ALA A 1 533 ? -8.004 -3.021 -9.129 1.00 92.12 533 ALA A N 1
ATOM 4178 C CA . ALA A 1 533 ? -8.041 -3.514 -7.746 1.00 92.12 533 ALA A CA 1
ATOM 4179 C C . ALA A 1 533 ? -6.680 -4.025 -7.240 1.00 92.12 533 ALA A C 1
ATOM 4181 O O . ALA A 1 533 ? -6.573 -4.374 -6.071 1.00 92.12 533 ALA A O 1
ATOM 4182 N N . LEU A 1 534 ? -5.650 -4.053 -8.096 1.00 92.69 534 LEU A N 1
ATOM 4183 C CA . LEU A 1 534 ? -4.256 -4.363 -7.744 1.00 92.69 534 LEU A CA 1
ATOM 4184 C C . LEU A 1 534 ? -4.123 -5.658 -6.912 1.00 92.69 534 LEU A C 1
ATOM 4186 O O . LEU A 1 534 ? -3.649 -5.624 -5.778 1.00 92.69 534 LEU A O 1
ATOM 4190 N N . PRO A 1 535 ? -4.528 -6.824 -7.460 1.00 94.44 535 PRO A N 1
ATOM 4191 C CA . PRO A 1 535 ? -4.467 -8.094 -6.731 1.00 94.44 535 PRO A CA 1
ATOM 4192 C C . PRO A 1 535 ? -3.043 -8.438 -6.277 1.00 94.44 535 PRO A C 1
ATOM 4194 O O . PRO A 1 535 ? -2.862 -9.023 -5.217 1.00 94.44 535 PRO A O 1
ATOM 4197 N N . GLU A 1 536 ? -2.031 -8.023 -7.042 1.00 93.25 536 GLU A N 1
ATOM 4198 C CA . GLU A 1 536 ? -0.613 -8.136 -6.686 1.00 93.25 536 GLU A CA 1
ATOM 4199 C C . GLU A 1 536 ? -0.272 -7.465 -5.354 1.00 93.25 536 GLU A C 1
ATOM 4201 O O . GLU A 1 536 ? 0.447 -8.052 -4.549 1.00 93.25 536 GLU A O 1
ATOM 4206 N N . GLU A 1 537 ? -0.812 -6.275 -5.092 1.00 94.31 537 GLU A N 1
ATOM 4207 C CA . GLU A 1 537 ? -0.579 -5.548 -3.843 1.00 94.31 537 GLU A CA 1
ATOM 4208 C C . GLU A 1 537 ? -1.296 -6.217 -2.675 1.00 94.31 537 GLU A C 1
ATOM 4210 O O . GLU A 1 537 ? -0.680 -6.435 -1.633 1.00 94.31 537 GLU A O 1
ATOM 4215 N N . ALA A 1 538 ? -2.547 -6.647 -2.870 1.00 94.88 538 ALA A N 1
ATOM 4216 C CA . ALA A 1 538 ? -3.286 -7.385 -1.849 1.00 94.88 538 ALA A CA 1
ATOM 4217 C C . ALA A 1 538 ? -2.574 -8.699 -1.474 1.00 94.88 538 ALA A C 1
ATOM 4219 O O . ALA A 1 538 ? -2.394 -8.990 -0.291 1.00 94.88 538 ALA A O 1
ATOM 4220 N N . LEU A 1 539 ? -2.096 -9.474 -2.457 1.00 94.12 539 LEU A N 1
ATOM 4221 C CA . LEU A 1 539 ? -1.336 -10.701 -2.195 1.00 94.12 539 LEU A CA 1
ATOM 4222 C C . LEU A 1 539 ? 0.053 -10.427 -1.607 1.00 94.12 539 LEU A C 1
ATOM 4224 O O . LEU A 1 539 ? 0.513 -11.190 -0.757 1.00 94.12 539 LEU A O 1
ATOM 4228 N N . SER A 1 540 ? 0.721 -9.352 -2.031 1.00 92.25 540 SER A N 1
ATOM 4229 C CA . SER A 1 540 ? 1.994 -8.914 -1.452 1.00 92.25 540 SER A CA 1
ATOM 4230 C C . SER A 1 540 ? 1.820 -8.555 0.020 1.00 92.25 540 SER A C 1
ATOM 4232 O O . SER A 1 540 ? 2.567 -9.056 0.858 1.00 92.25 540 SER A O 1
ATOM 4234 N N . TRP A 1 541 ? 0.779 -7.791 0.360 1.00 92.50 541 TRP A N 1
ATOM 4235 C CA . TRP A 1 541 ? 0.410 -7.490 1.741 1.00 92.50 541 TRP A CA 1
ATOM 4236 C C . TRP A 1 541 ? 0.140 -8.773 2.532 1.00 92.50 541 TRP A C 1
ATOM 4238 O O . TRP A 1 541 ? 0.719 -8.972 3.600 1.00 92.50 541 TRP A O 1
ATOM 4248 N N . MET A 1 542 ? -0.656 -9.698 1.981 1.00 91.00 542 MET A N 1
ATOM 4249 C CA . MET A 1 542 ? -0.932 -10.988 2.625 1.00 91.00 542 MET A CA 1
ATOM 4250 C C . MET A 1 542 ? 0.359 -11.773 2.879 1.00 91.00 542 MET A C 1
ATOM 4252 O O . MET A 1 542 ? 0.528 -12.370 3.941 1.00 91.00 542 MET A O 1
ATOM 4256 N N . SER A 1 543 ? 1.298 -11.738 1.936 1.00 88.62 543 SER A N 1
ATOM 4257 C CA . SER A 1 543 ? 2.585 -12.410 2.071 1.00 88.62 543 SER A CA 1
ATOM 4258 C C . SER A 1 543 ? 3.494 -11.777 3.113 1.00 88.62 543 SER A C 1
ATOM 4260 O O . SER A 1 543 ? 4.066 -12.490 3.934 1.00 88.62 543 SER A O 1
ATOM 4262 N N . GLN A 1 544 ? 3.571 -10.446 3.147 1.00 84.25 544 GLN A N 1
ATOM 4263 C CA . GLN A 1 544 ? 4.314 -9.700 4.166 1.00 84.25 544 GLN A CA 1
ATOM 4264 C C . GLN A 1 544 ? 3.779 -9.964 5.578 1.00 84.25 544 GLN A C 1
ATOM 4266 O O . GLN A 1 544 ? 4.538 -9.935 6.542 1.00 84.25 544 GLN A O 1
ATOM 4271 N N . LYS A 1 545 ? 2.480 -10.257 5.708 1.00 83.19 545 LYS A N 1
ATOM 4272 C CA . LYS A 1 545 ? 1.841 -10.662 6.968 1.00 83.19 545 LYS A CA 1
ATOM 4273 C C . LYS A 1 545 ? 1.961 -12.160 7.274 1.00 83.19 545 LYS A C 1
ATOM 4275 O O . LYS A 1 545 ? 1.351 -12.625 8.231 1.00 83.19 545 LYS A O 1
ATOM 4280 N N . GLY A 1 546 ? 2.713 -12.921 6.475 1.00 81.12 546 GLY A N 1
ATOM 4281 C CA . GLY A 1 546 ? 2.883 -14.365 6.654 1.00 81.12 546 GLY A CA 1
ATOM 4282 C C . GLY A 1 546 ? 1.614 -15.180 6.382 1.00 81.12 546 GLY A C 1
ATOM 4283 O O . GLY A 1 546 ? 1.542 -16.338 6.775 1.00 81.12 546 GLY A O 1
ATOM 4284 N N . LEU A 1 547 ? 0.606 -14.594 5.725 1.00 83.88 547 LEU A N 1
ATOM 4285 C CA . LEU A 1 547 ? -0.657 -15.265 5.394 1.00 83.88 547 LEU A CA 1
ATOM 4286 C C . LEU A 1 547 ? -0.540 -16.094 4.108 1.00 83.88 547 LEU A C 1
ATOM 4288 O O . LEU A 1 547 ? -1.342 -16.999 3.890 1.00 83.88 547 LEU A O 1
ATOM 4292 N N . LEU A 1 548 ? 0.419 -15.752 3.236 1.00 86.31 548 LEU A N 1
ATOM 4293 C CA . LEU A 1 548 ? 0.602 -16.384 1.932 1.00 86.31 548 LEU A CA 1
ATOM 4294 C C . LEU A 1 548 ? 2.089 -16.495 1.534 1.00 86.31 548 LEU A C 1
ATOM 4296 O O . LEU A 1 548 ? 2.797 -15.487 1.540 1.00 86.31 548 LEU A O 1
ATOM 4300 N N . PRO A 1 549 ? 2.595 -17.665 1.110 1.00 79.56 549 PRO A N 1
ATOM 4301 C CA . PRO A 1 549 ? 3.986 -17.813 0.677 1.00 79.56 549 PRO A CA 1
ATOM 4302 C C . PRO A 1 549 ? 4.196 -17.342 -0.780 1.00 79.56 549 PRO A C 1
ATOM 4304 O O . PRO A 1 549 ? 4.501 -18.138 -1.664 1.00 79.56 549 PRO A O 1
ATOM 4307 N N . LEU A 1 550 ? 4.067 -16.036 -1.058 1.00 85.69 550 LEU A N 1
ATOM 4308 C CA . LEU A 1 550 ? 4.122 -15.479 -2.426 1.00 85.69 550 LEU A CA 1
ATOM 4309 C C . LEU A 1 550 ? 5.413 -15.796 -3.190 1.00 85.69 550 LEU A C 1
ATOM 4311 O O . LEU A 1 550 ? 5.369 -15.996 -4.397 1.00 85.69 550 LEU A O 1
ATOM 4315 N N . LYS A 1 551 ? 6.549 -15.923 -2.495 1.00 82.19 551 LYS A N 1
ATOM 4316 C CA . LYS A 1 551 ? 7.839 -16.283 -3.114 1.00 82.19 551 LYS A CA 1
ATOM 4317 C C . LYS A 1 551 ? 7.868 -17.696 -3.712 1.00 82.19 551 LYS A C 1
ATOM 4319 O O . LYS A 1 551 ? 8.749 -17.981 -4.512 1.00 82.19 551 LYS A O 1
ATOM 4324 N N . GLN A 1 552 ? 6.945 -18.567 -3.306 1.00 84.56 552 GLN A N 1
ATOM 4325 C CA . GLN A 1 552 ? 6.855 -19.957 -3.763 1.00 84.56 552 GLN A CA 1
ATOM 4326 C C . GLN A 1 552 ? 5.769 -20.153 -4.835 1.00 84.56 552 GLN A C 1
ATOM 4328 O O . GLN A 1 552 ? 5.598 -21.266 -5.325 1.00 84.56 552 GLN A O 1
ATOM 4333 N N . LEU A 1 553 ? 5.024 -19.096 -5.186 1.00 91.12 553 LEU A N 1
ATOM 4334 C CA . LEU A 1 553 ? 3.935 -19.143 -6.160 1.00 91.12 553 LEU A CA 1
ATOM 4335 C C . LEU A 1 553 ? 4.457 -18.861 -7.578 1.00 91.12 553 LEU A C 1
ATOM 4337 O O . LEU A 1 553 ? 4.993 -17.788 -7.855 1.00 91.12 553 LEU A O 1
ATOM 4341 N N . ALA A 1 554 ? 4.239 -19.802 -8.494 1.00 93.50 554 ALA A N 1
ATOM 4342 C CA . ALA A 1 554 ? 4.381 -19.600 -9.929 1.00 93.50 554 ALA A CA 1
ATOM 4343 C C . ALA A 1 554 ? 3.275 -18.663 -10.420 1.00 93.50 554 ALA A C 1
ATOM 4345 O O . ALA A 1 554 ? 2.090 -18.996 -10.346 1.00 93.50 554 ALA A O 1
ATOM 4346 N N . LYS A 1 555 ? 3.649 -17.476 -10.904 1.00 93.94 555 LYS A N 1
ATOM 4347 C CA . LYS A 1 555 ? 2.688 -16.507 -11.437 1.00 93.94 555 LYS A CA 1
ATOM 4348 C C . LYS A 1 555 ? 2.376 -16.852 -12.890 1.00 93.94 555 LYS A C 1
ATOM 4350 O O . LYS A 1 555 ? 3.184 -16.602 -13.779 1.00 93.94 555 LYS A O 1
ATOM 4355 N N . VAL A 1 556 ? 1.173 -17.358 -13.119 1.00 95.06 556 VAL A N 1
ATOM 4356 C CA . VAL A 1 556 ? 0.677 -17.800 -14.421 1.00 95.06 556 VAL A CA 1
ATOM 4357 C C . VAL A 1 556 ? -0.540 -16.952 -14.775 1.00 95.06 556 VAL A C 1
ATOM 4359 O O . VAL A 1 556 ? -1.642 -17.254 -14.331 1.00 95.06 556 VAL A O 1
ATOM 4362 N N . SER A 1 557 ? -0.356 -15.852 -15.513 1.00 93.69 557 SER A N 1
ATOM 4363 C CA . SER A 1 557 ? -1.473 -14.989 -15.927 1.00 93.69 557 SER A CA 1
ATOM 4364 C C . SER A 1 557 ? -1.437 -14.637 -17.409 1.00 93.69 557 SER A C 1
ATOM 4366 O O . SER A 1 557 ? -0.377 -14.368 -17.972 1.00 93.69 557 SER A O 1
ATOM 4368 N N . THR A 1 558 ? -2.614 -14.556 -18.029 1.00 94.44 558 THR A N 1
ATOM 4369 C CA . THR A 1 558 ? -2.780 -14.101 -19.420 1.00 94.44 558 THR A CA 1
ATOM 4370 C C . THR A 1 558 ? -2.056 -12.770 -19.657 1.00 94.44 558 THR A C 1
ATOM 4372 O O . THR A 1 558 ? -1.283 -12.639 -20.603 1.00 94.44 558 THR A O 1
ATOM 4375 N N . ASP A 1 559 ? -2.228 -11.794 -18.758 1.00 91.00 559 ASP A N 1
ATOM 4376 C CA . ASP A 1 559 ? -1.575 -10.485 -18.877 1.00 91.00 559 ASP A CA 1
ATOM 4377 C C . ASP A 1 559 ? -0.043 -10.579 -18.824 1.00 91.00 559 ASP A C 1
ATOM 4379 O O . ASP A 1 559 ? 0.636 -9.841 -19.541 1.00 91.00 559 ASP A O 1
ATOM 4383 N N . TYR A 1 560 ? 0.516 -11.496 -18.023 1.00 92.56 560 TYR A N 1
ATOM 4384 C CA . TYR A 1 560 ? 1.960 -11.741 -17.997 1.00 92.56 560 TYR A CA 1
ATOM 4385 C C . TYR A 1 560 ? 2.454 -12.197 -19.374 1.00 92.56 560 TYR A C 1
ATOM 4387 O O . TYR A 1 560 ? 3.422 -11.633 -19.889 1.00 92.56 560 TYR A O 1
ATOM 4395 N N . PHE A 1 561 ? 1.762 -13.152 -20.001 1.00 95.62 561 PHE A N 1
ATOM 4396 C CA . PHE A 1 561 ? 2.127 -13.651 -21.328 1.00 95.62 561 PHE A CA 1
ATOM 4397 C C . PHE A 1 561 ? 1.944 -12.592 -22.414 1.00 95.62 561 PHE A C 1
ATOM 4399 O O . PHE A 1 561 ? 2.864 -12.396 -23.208 1.00 95.62 561 PHE A O 1
ATOM 4406 N N . VAL A 1 562 ? 0.839 -11.831 -22.399 1.00 95.31 562 VAL A N 1
ATOM 4407 C CA . VAL A 1 562 ? 0.598 -10.710 -23.329 1.00 95.31 562 VAL A CA 1
ATOM 4408 C C . VAL A 1 562 ? 1.797 -9.756 -23.367 1.00 95.31 562 VAL A C 1
ATOM 4410 O O . VAL A 1 562 ? 2.250 -9.383 -24.447 1.00 95.31 562 VAL A O 1
ATOM 4413 N N . GLN A 1 563 ? 2.349 -9.386 -22.205 1.00 93.38 563 GLN A N 1
ATOM 4414 C CA . GLN A 1 563 ? 3.486 -8.457 -22.122 1.00 93.38 563 GLN A CA 1
ATOM 4415 C C . GLN A 1 563 ? 4.809 -9.037 -22.648 1.00 93.38 563 GLN A C 1
ATOM 4417 O O . GLN A 1 563 ? 5.751 -8.276 -22.866 1.00 93.38 563 GLN A O 1
ATOM 4422 N N . ARG A 1 564 ? 4.914 -10.357 -22.838 1.00 95.44 564 ARG A N 1
ATOM 4423 C CA . ARG A 1 564 ? 6.133 -11.017 -23.328 1.00 95.44 564 ARG A CA 1
ATOM 4424 C C . ARG A 1 564 ? 6.153 -11.217 -24.837 1.00 95.44 564 ARG A C 1
ATOM 4426 O O . ARG A 1 564 ? 7.236 -11.451 -25.372 1.00 95.44 564 ARG A O 1
ATOM 4433 N N . PHE A 1 565 ? 5.012 -11.106 -25.518 1.00 96.56 565 PHE A N 1
ATOM 4434 C CA . PHE A 1 565 ? 4.958 -11.259 -26.971 1.00 96.56 565 PHE A CA 1
ATOM 4435 C C . PHE A 1 565 ? 5.822 -10.209 -27.680 1.00 96.56 565 PHE A C 1
ATOM 4437 O O . PHE A 1 565 ? 5.627 -9.007 -27.460 1.00 96.56 565 PHE A O 1
ATOM 4444 N N . PRO A 1 566 ? 6.739 -10.624 -28.572 1.00 96.19 566 PRO A N 1
ATOM 4445 C CA . PRO A 1 566 ? 7.570 -9.690 -29.327 1.00 96.19 566 PRO A CA 1
ATOM 4446 C C . PRO A 1 566 ? 6.746 -8.801 -30.274 1.00 96.19 566 PRO A C 1
ATOM 4448 O O . PRO A 1 566 ? 7.196 -7.719 -30.648 1.00 96.19 566 PRO A O 1
ATOM 4451 N N . GLU A 1 567 ? 5.528 -9.215 -30.635 1.00 96.69 567 GLU A N 1
ATOM 4452 C CA . GLU A 1 567 ? 4.620 -8.468 -31.506 1.00 96.69 567 GLU A CA 1
ATOM 4453 C C . GLU A 1 567 ? 3.811 -7.388 -30.769 1.00 96.69 567 GLU A C 1
ATOM 4455 O O . GLU A 1 567 ? 3.242 -6.508 -31.419 1.00 96.69 567 GLU A O 1
ATOM 4460 N N . LEU A 1 568 ? 3.760 -7.399 -29.429 1.00 95.12 568 LEU A N 1
ATOM 4461 C CA . LEU A 1 568 ? 2.930 -6.458 -28.666 1.00 95.12 568 LEU A CA 1
ATOM 4462 C C . LEU A 1 568 ? 3.215 -4.981 -29.016 1.00 95.12 568 LEU A C 1
ATOM 4464 O O . LEU A 1 568 ? 2.253 -4.247 -29.265 1.00 95.12 568 LEU A O 1
ATOM 4468 N N . PRO A 1 569 ? 4.479 -4.509 -29.103 1.00 94.94 569 PRO A N 1
ATOM 4469 C CA . PRO A 1 569 ? 4.760 -3.124 -29.486 1.00 94.94 569 PRO A CA 1
ATOM 4470 C C . PRO A 1 569 ? 4.217 -2.752 -30.872 1.00 94.94 569 PRO A C 1
ATOM 4472 O O . PRO A 1 569 ? 3.822 -1.605 -31.088 1.00 94.94 569 PRO A O 1
ATOM 4475 N N . LEU A 1 570 ? 4.177 -3.709 -31.806 1.00 96.31 570 LEU A N 1
ATOM 4476 C CA . LEU A 1 570 ? 3.637 -3.501 -33.148 1.00 96.31 570 LEU A CA 1
ATOM 4477 C C . LEU A 1 570 ? 2.115 -3.332 -33.100 1.00 96.31 570 LEU A C 1
ATOM 4479 O O . LEU A 1 570 ? 1.604 -2.346 -33.632 1.00 96.31 570 LEU A O 1
ATOM 4483 N N . TYR A 1 571 ? 1.404 -4.233 -32.417 1.00 96.38 571 TYR A N 1
ATOM 4484 C CA . TYR A 1 571 ? -0.053 -4.153 -32.293 1.00 96.38 571 TYR A CA 1
ATOM 4485 C C . TYR A 1 571 ? -0.504 -2.906 -31.531 1.00 96.38 571 TYR A C 1
ATOM 4487 O O . TYR A 1 571 ? -1.453 -2.243 -31.944 1.00 96.38 571 TYR A O 1
ATOM 4495 N N . VAL A 1 572 ? 0.205 -2.526 -30.464 1.00 92.12 572 VAL A N 1
ATOM 4496 C CA . VAL A 1 572 ? -0.081 -1.287 -29.723 1.00 92.12 572 VAL A CA 1
ATOM 4497 C C . VAL A 1 572 ? 0.161 -0.052 -30.593 1.00 92.12 572 VAL A C 1
ATOM 4499 O O . VAL A 1 572 ? -0.635 0.882 -30.544 1.00 92.12 572 VAL A O 1
ATOM 4502 N N . ARG A 1 573 ? 1.204 -0.036 -31.434 1.00 91.88 573 ARG A N 1
ATOM 4503 C CA . ARG A 1 573 ? 1.443 1.073 -32.375 1.00 91.88 573 ARG A CA 1
ATOM 4504 C C . ARG A 1 573 ? 0.334 1.191 -33.424 1.00 91.88 573 ARG A C 1
ATOM 4506 O O . ARG A 1 573 ? -0.024 2.304 -33.791 1.00 91.88 573 ARG A O 1
ATOM 4513 N N . GLN A 1 574 ? -0.176 0.067 -33.924 1.00 96.19 574 GLN A N 1
ATOM 4514 C CA . GLN A 1 574 ? -1.178 0.043 -34.996 1.00 96.19 574 GLN A CA 1
ATOM 4515 C C . GLN A 1 574 ? -2.602 0.312 -34.500 1.00 96.19 574 GLN A C 1
ATOM 4517 O O . GLN A 1 574 ? -3.368 0.985 -35.186 1.00 96.19 574 GLN A O 1
ATOM 4522 N N . HIS A 1 575 ? -2.956 -0.204 -33.324 1.00 93.38 575 HIS A N 1
ATOM 4523 C CA . HIS A 1 575 ? -4.338 -0.214 -32.836 1.00 93.38 575 HIS A CA 1
ATOM 4524 C C . HIS A 1 575 ? -4.548 0.595 -31.555 1.00 93.38 575 HIS A C 1
ATOM 4526 O O . HIS A 1 575 ? -5.688 0.788 -31.140 1.00 93.38 575 HIS A O 1
ATOM 4532 N N . GLY A 1 576 ? -3.474 1.088 -30.936 1.00 89.44 576 GLY A N 1
ATOM 4533 C CA . GLY A 1 576 ? -3.527 1.719 -29.624 1.00 89.44 576 GLY A CA 1
ATOM 4534 C C . GLY A 1 576 ? -3.680 0.705 -28.489 1.00 89.44 576 GLY A C 1
ATOM 4535 O O . GLY A 1 576 ? -3.805 -0.504 -28.692 1.00 89.44 576 GLY A O 1
ATOM 4536 N N . TYR A 1 577 ? -3.651 1.208 -27.260 1.00 84.69 577 TYR A N 1
ATOM 4537 C CA . TYR A 1 577 ? -3.968 0.435 -26.062 1.00 84.69 577 TYR A CA 1
ATOM 4538 C C . TYR A 1 577 ? -5.406 0.758 -25.621 1.00 84.69 577 TYR A C 1
ATOM 4540 O O . TYR A 1 577 ? -5.753 1.941 -25.599 1.00 84.69 577 TYR A O 1
ATOM 4548 N N . PRO A 1 578 ? -6.229 -0.231 -25.220 1.00 86.50 578 PRO A N 1
ATOM 4549 C CA . PRO A 1 578 ? -5.906 -1.651 -25.030 1.00 86.50 578 PRO A CA 1
ATOM 4550 C C . PRO A 1 578 ? -6.095 -2.547 -26.268 1.00 86.50 578 PRO A C 1
ATOM 4552 O O . PRO A 1 578 ? -5.793 -3.729 -26.193 1.00 86.50 578 PRO A O 1
ATOM 4555 N N . GLN A 1 579 ? -6.562 -2.046 -27.414 1.00 91.31 579 GLN A N 1
ATOM 4556 C CA . GLN A 1 579 ? -6.909 -2.883 -28.578 1.00 91.31 579 GLN A CA 1
ATOM 4557 C C . GLN A 1 579 ? -5.732 -3.722 -29.099 1.00 91.31 579 GLN A C 1
ATOM 4559 O O . GLN A 1 579 ? -5.926 -4.838 -29.564 1.00 91.31 579 GLN A O 1
ATOM 4564 N N . GLY A 1 580 ? -4.495 -3.239 -28.983 1.00 91.31 580 GLY A N 1
ATOM 4565 C CA . GLY A 1 580 ? -3.316 -4.012 -29.363 1.00 91.31 580 GLY A CA 1
ATOM 4566 C C . GLY A 1 580 ? -3.142 -5.316 -28.569 1.00 91.31 580 GLY A C 1
ATOM 4567 O O . GLY A 1 580 ? -2.615 -6.283 -29.110 1.00 91.31 580 GLY A O 1
ATOM 4568 N N . THR A 1 581 ? -3.606 -5.386 -27.315 1.00 91.69 581 THR A N 1
ATOM 4569 C CA . THR A 1 581 ? -3.471 -6.605 -26.497 1.00 91.69 581 THR A CA 1
ATOM 4570 C C . THR A 1 581 ? -4.489 -7.678 -26.865 1.00 91.69 581 THR A C 1
ATOM 4572 O O . THR A 1 581 ? -4.213 -8.859 -26.672 1.00 91.69 581 THR A O 1
ATOM 4575 N N . THR A 1 582 ? -5.643 -7.310 -27.435 1.00 92.56 582 THR A N 1
ATOM 4576 C CA . THR A 1 582 ? -6.696 -8.283 -27.766 1.00 92.56 582 THR A CA 1
ATOM 4577 C C . THR A 1 582 ? -6.273 -9.243 -28.874 1.00 92.56 582 THR A C 1
ATOM 4579 O O . THR A 1 582 ? -6.705 -10.388 -28.863 1.00 92.56 582 THR A O 1
ATOM 4582 N N . PHE A 1 583 ? -5.378 -8.820 -29.776 1.00 95.19 583 PHE A N 1
ATOM 4583 C CA . PHE A 1 583 ? -4.820 -9.669 -30.841 1.00 95.19 583 PHE A CA 1
ATOM 4584 C C . PHE A 1 583 ? -3.919 -10.795 -30.328 1.00 95.19 583 PHE A C 1
ATOM 4586 O O . PHE A 1 583 ? -3.709 -11.777 -31.028 1.00 95.19 583 PHE A O 1
ATOM 4593 N N . LEU A 1 584 ? -3.375 -10.642 -29.120 1.00 95.69 584 LEU A N 1
ATOM 4594 C CA . LEU A 1 584 ? -2.464 -11.604 -28.498 1.00 95.69 584 LEU A CA 1
ATOM 4595 C C . LEU A 1 584 ? -3.141 -12.412 -27.393 1.00 95.69 584 LEU A C 1
ATOM 4597 O O . LEU A 1 584 ? -2.535 -13.322 -26.836 1.00 95.69 584 LEU A O 1
ATOM 4601 N N . ARG A 1 585 ? -4.383 -12.061 -27.045 1.00 93.44 585 ARG A N 1
ATOM 4602 C CA . ARG A 1 585 ? -5.059 -12.604 -25.872 1.00 93.44 585 ARG A CA 1
ATOM 4603 C C . ARG A 1 585 ? -5.335 -14.095 -26.015 1.00 93.44 585 ARG A C 1
ATOM 4605 O O . ARG A 1 585 ? -5.009 -14.834 -25.102 1.00 93.44 585 ARG A O 1
ATOM 4612 N N . GLU A 1 586 ? -5.864 -14.541 -27.151 1.00 94.00 586 GLU A N 1
ATOM 4613 C CA . GLU A 1 586 ? -6.168 -15.965 -27.366 1.00 94.00 586 GLU A CA 1
ATOM 4614 C C . GLU A 1 586 ? -4.918 -16.844 -27.214 1.00 94.00 586 GLU A C 1
ATOM 4616 O O . GLU A 1 586 ? -4.952 -17.857 -26.522 1.00 94.00 586 GLU A O 1
ATOM 4621 N N . GLU A 1 587 ? -3.787 -16.426 -27.787 1.00 95.56 587 GLU A N 1
ATOM 4622 C CA . GLU A 1 587 ? -2.526 -17.160 -27.654 1.00 95.56 587 GLU A CA 1
ATOM 4623 C C . GLU A 1 587 ? -1.958 -17.076 -26.230 1.00 95.56 587 GLU A C 1
ATOM 4625 O O . GLU A 1 587 ? -1.485 -18.074 -25.694 1.00 95.56 587 GLU A O 1
ATOM 4630 N N . ALA A 1 588 ? -2.050 -15.916 -25.576 1.00 95.62 588 ALA A N 1
ATOM 4631 C CA . ALA A 1 588 ? -1.658 -15.756 -24.178 1.00 95.62 588 ALA A CA 1
ATOM 4632 C C . ALA A 1 588 ? -2.467 -16.656 -23.229 1.00 95.62 588 ALA A C 1
ATOM 4634 O O . ALA A 1 588 ? -1.915 -17.173 -22.262 1.00 95.62 588 ALA A O 1
ATOM 4635 N N . GLU A 1 589 ? -3.758 -16.853 -23.505 1.00 94.25 589 GLU A N 1
ATOM 4636 C CA . GLU A 1 589 ? -4.633 -17.747 -22.743 1.00 94.25 589 GLU A CA 1
ATOM 4637 C C . GLU A 1 589 ? -4.252 -19.225 -22.941 1.00 94.25 589 GLU A C 1
ATOM 4639 O O . GLU A 1 589 ? -4.320 -20.004 -21.990 1.00 94.25 589 GLU A O 1
ATOM 4644 N N . LEU A 1 590 ? -3.784 -19.611 -24.136 1.00 94.62 590 LEU A N 1
ATOM 4645 C CA . LEU A 1 590 ? -3.211 -20.943 -24.365 1.00 94.62 590 LEU A CA 1
ATOM 4646 C C . LEU A 1 590 ? -1.924 -21.143 -23.550 1.00 94.62 590 LEU A C 1
ATOM 4648 O O . LEU A 1 590 ? -1.788 -22.160 -22.875 1.00 94.62 590 LEU A O 1
ATOM 4652 N N . LEU A 1 591 ? -1.023 -20.153 -23.546 1.00 95.88 591 LEU A N 1
ATOM 4653 C CA . LEU A 1 591 ? 0.215 -20.204 -22.755 1.00 95.88 591 LEU A CA 1
ATOM 4654 C C . LEU A 1 591 ? -0.049 -20.218 -21.246 1.00 95.88 591 LEU A C 1
ATOM 4656 O O . LEU A 1 591 ? 0.666 -20.891 -20.511 1.00 95.88 591 LEU A O 1
ATOM 4660 N N . GLU A 1 592 ? -1.083 -19.510 -20.782 1.00 96.06 592 GLU A N 1
ATOM 4661 C CA . GLU A 1 592 ? -1.557 -19.576 -19.396 1.00 96.06 592 GLU A CA 1
ATOM 4662 C C . GLU A 1 592 ? -2.001 -20.997 -19.030 1.00 96.06 592 GLU A C 1
ATOM 4664 O O . GLU A 1 592 ? -1.603 -21.506 -17.984 1.00 96.06 592 GLU A O 1
ATOM 4669 N N . GLY A 1 593 ? -2.772 -21.658 -19.899 1.00 95.12 593 GLY A N 1
ATOM 4670 C CA . GLY A 1 593 ? -3.187 -23.048 -19.707 1.00 95.12 593 GLY A CA 1
ATOM 4671 C C . GLY A 1 593 ? -2.009 -24.024 -19.680 1.00 95.12 593 GLY A C 1
ATOM 4672 O O . GLY A 1 593 ? -1.920 -24.842 -18.766 1.00 95.12 593 GLY A O 1
ATOM 4673 N N . GLU A 1 594 ? -1.081 -23.908 -20.633 1.00 95.38 594 GLU A N 1
ATOM 4674 C CA . GLU A 1 594 ? 0.126 -24.745 -20.689 1.00 95.38 594 GLU A CA 1
ATOM 4675 C C . GLU A 1 594 ? 1.018 -24.537 -19.459 1.00 95.38 594 GLU A C 1
ATOM 4677 O O . GLU A 1 594 ? 1.448 -25.503 -18.833 1.00 95.38 594 GLU A O 1
ATOM 4682 N N . ALA A 1 595 ? 1.267 -23.289 -19.060 1.00 95.94 595 ALA A N 1
ATOM 4683 C CA . ALA A 1 595 ? 2.069 -22.988 -17.879 1.00 95.94 595 ALA A CA 1
ATOM 4684 C C . ALA A 1 595 ? 1.412 -23.471 -16.583 1.00 95.94 595 ALA A C 1
ATOM 4686 O O . ALA A 1 595 ? 2.118 -23.949 -15.695 1.00 95.94 595 ALA A O 1
ATOM 4687 N N . LEU A 1 596 ? 0.082 -23.386 -16.478 1.00 96.12 596 LEU A N 1
ATOM 4688 C CA . LEU A 1 596 ? -0.658 -23.915 -15.336 1.00 96.12 596 LEU A CA 1
ATOM 4689 C C . LEU A 1 596 ? -0.513 -25.437 -15.251 1.00 96.12 596 LEU A C 1
ATOM 4691 O O . LEU A 1 596 ? -0.239 -25.948 -14.171 1.00 96.12 596 LEU A O 1
ATOM 4695 N N . GLU A 1 597 ? -0.649 -26.144 -16.374 1.00 95.56 597 GLU A N 1
ATOM 4696 C CA . GLU A 1 597 ? -0.506 -27.601 -16.440 1.00 95.56 597 GLU A CA 1
ATOM 4697 C C . GLU A 1 597 ? 0.926 -28.048 -16.106 1.00 95.56 597 GLU A C 1
ATOM 4699 O O . GLU A 1 597 ? 1.118 -28.947 -15.289 1.00 95.56 597 GLU A O 1
ATOM 4704 N N . VAL A 1 598 ? 1.945 -27.381 -16.664 1.00 95.31 598 VAL A N 1
ATOM 4705 C CA . VAL A 1 598 ? 3.353 -27.685 -16.358 1.00 95.31 598 VAL A CA 1
ATOM 4706 C C . VAL A 1 598 ? 3.645 -27.433 -14.880 1.00 95.31 598 VAL A C 1
ATOM 4708 O O . VAL A 1 598 ? 4.196 -28.308 -14.216 1.00 95.31 598 VAL A O 1
ATOM 4711 N N . ALA A 1 599 ? 3.237 -26.283 -14.339 1.00 94.94 599 ALA A N 1
ATOM 4712 C CA . ALA A 1 599 ? 3.433 -25.970 -12.928 1.00 94.94 599 ALA A CA 1
ATOM 4713 C C . ALA A 1 599 ? 2.706 -26.961 -12.005 1.00 94.94 599 ALA A C 1
ATOM 4715 O O . ALA A 1 599 ? 3.269 -27.368 -10.987 1.00 94.94 599 ALA A O 1
ATOM 4716 N N . ALA A 1 600 ? 1.482 -27.359 -12.378 1.00 94.31 600 ALA A N 1
ATOM 4717 C CA . ALA A 1 600 ? 0.678 -28.331 -11.648 1.00 94.31 600 ALA A CA 1
ATOM 4718 C C . ALA A 1 600 ? 1.341 -29.714 -11.633 1.00 94.31 600 ALA A C 1
ATOM 4720 O O . ALA A 1 600 ? 1.557 -30.290 -10.570 1.00 94.31 600 ALA A O 1
ATOM 4721 N N . SER A 1 601 ? 1.794 -30.186 -12.797 1.00 93.75 601 SER A N 1
ATOM 4722 C CA . SER A 1 601 ? 2.506 -31.464 -12.932 1.00 93.75 601 SER A CA 1
ATOM 4723 C C . SER A 1 601 ? 3.818 -31.528 -12.134 1.00 93.75 601 SER A C 1
ATOM 4725 O O . SER A 1 601 ? 4.283 -32.612 -11.786 1.00 93.75 601 SER A O 1
ATOM 4727 N N . GLN A 1 602 ? 4.410 -30.369 -11.826 1.00 93.31 602 GLN A N 1
ATOM 4728 C CA . GLN A 1 602 ? 5.631 -30.228 -11.028 1.00 93.31 602 GLN A CA 1
ATOM 4729 C C . GLN A 1 602 ? 5.353 -29.981 -9.535 1.00 93.31 602 GLN A C 1
ATOM 4731 O O . GLN A 1 602 ? 6.291 -29.825 -8.752 1.00 93.31 602 GLN A O 1
ATOM 4736 N N . GLY A 1 603 ? 4.084 -29.937 -9.114 1.00 93.00 603 GLY A N 1
ATOM 4737 C CA . GLY A 1 603 ? 3.704 -29.727 -7.718 1.00 93.00 603 GLY A CA 1
ATOM 4738 C C . GLY A 1 603 ? 3.997 -28.315 -7.194 1.00 93.00 603 GLY A C 1
ATOM 4739 O O . GLY A 1 603 ? 4.116 -28.121 -5.984 1.00 93.00 603 GLY A O 1
ATOM 4740 N N . HIS A 1 604 ? 4.142 -27.310 -8.065 1.00 93.00 604 HIS A N 1
ATOM 4741 C CA . HIS A 1 604 ? 4.356 -25.924 -7.644 1.00 93.00 604 HIS A CA 1
ATOM 4742 C C . HIS A 1 604 ? 3.083 -25.281 -7.110 1.00 93.00 604 HIS A C 1
ATOM 4744 O O . HIS A 1 604 ? 1.992 -25.504 -7.630 1.00 93.00 604 HIS A O 1
ATOM 4750 N N . HIS A 1 605 ? 3.204 -24.396 -6.119 1.00 93.62 605 HIS A N 1
ATOM 4751 C CA . HIS A 1 605 ? 2.101 -23.485 -5.844 1.00 93.62 605 HIS A CA 1
ATOM 4752 C C . HIS A 1 605 ? 1.913 -22.588 -7.074 1.00 93.62 605 HIS A C 1
ATOM 4754 O O . HIS A 1 605 ? 2.884 -22.040 -7.589 1.00 93.62 605 HIS A O 1
ATOM 4760 N N . VAL A 1 606 ? 0.683 -22.416 -7.544 1.00 95.75 606 VAL A N 1
ATOM 4761 C CA . VAL A 1 606 ? 0.362 -21.605 -8.724 1.00 95.75 606 VAL A CA 1
ATOM 4762 C C . VAL A 1 606 ? -0.559 -20.461 -8.347 1.00 95.75 606 VAL A C 1
ATOM 4764 O O . VAL A 1 606 ? -1.455 -20.612 -7.515 1.00 95.75 606 VAL A O 1
ATOM 4767 N N . TRP A 1 607 ? -0.350 -19.307 -8.968 1.00 96.50 607 TRP A N 1
ATOM 4768 C CA . TRP A 1 607 ? -1.249 -18.171 -8.877 1.00 96.50 607 TRP A CA 1
ATOM 4769 C C . TRP A 1 607 ? -1.605 -17.648 -10.264 1.00 96.50 607 TRP A C 1
ATOM 4771 O O . TRP A 1 607 ? -0.734 -17.245 -11.034 1.00 96.50 607 TRP A O 1
ATOM 4781 N N . THR A 1 608 ? -2.907 -17.583 -10.532 1.00 95.94 608 THR A N 1
ATOM 4782 C CA . THR A 1 608 ? -3.476 -17.038 -11.760 1.00 95.94 608 THR A CA 1
ATOM 4783 C C . THR A 1 608 ? -4.391 -15.859 -11.468 1.00 95.94 608 THR A C 1
ATOM 4785 O O . THR A 1 608 ? -5.225 -15.900 -10.562 1.00 95.94 608 THR A O 1
ATOM 4788 N N . CYS A 1 609 ? -4.252 -14.795 -12.259 1.00 95.06 609 CYS A N 1
ATOM 4789 C CA . CYS A 1 609 ? -5.112 -13.621 -12.178 1.00 95.06 609 CYS A CA 1
ATOM 4790 C C . CYS A 1 609 ? -6.116 -13.617 -13.329 1.00 95.06 609 CYS A C 1
ATOM 4792 O O . CYS A 1 609 ? -5.732 -13.690 -14.490 1.00 95.06 609 CYS A O 1
ATOM 4794 N N . CYS A 1 610 ? -7.398 -13.520 -12.994 1.00 94.25 610 CYS A N 1
ATOM 4795 C CA . CYS A 1 610 ? -8.525 -13.554 -13.916 1.00 94.25 610 CYS A CA 1
ATOM 4796 C C . CYS A 1 610 ? -9.350 -12.269 -13.796 1.00 94.25 610 CYS A C 1
ATOM 4798 O O . CYS A 1 610 ? -9.507 -11.710 -12.702 1.00 94.25 610 CYS A O 1
ATOM 4800 N N . ALA A 1 611 ? -9.942 -11.826 -14.907 1.00 92.44 611 ALA A N 1
ATOM 4801 C CA . ALA A 1 611 ? -10.939 -10.770 -14.844 1.00 92.44 611 ALA A CA 1
ATOM 4802 C C . ALA A 1 611 ? -12.254 -11.320 -14.251 1.00 92.44 611 ALA A C 1
ATOM 4804 O O . ALA A 1 611 ? -12.557 -12.506 -14.402 1.00 92.44 611 ALA A O 1
ATOM 4805 N N . PRO A 1 612 ? -13.097 -10.477 -13.629 1.00 92.19 612 PRO A N 1
ATOM 4806 C CA . PRO A 1 612 ? -14.408 -10.884 -13.129 1.00 92.19 612 PRO A CA 1
ATOM 4807 C C . PRO A 1 612 ? -15.312 -11.513 -14.195 1.00 92.19 612 PRO A C 1
ATOM 4809 O O . PRO A 1 612 ? -16.079 -12.427 -13.896 1.00 92.19 612 PRO A O 1
ATOM 4812 N N . SER A 1 613 ? -15.198 -11.051 -15.446 1.00 91.62 613 SER A N 1
ATOM 4813 C CA . SER A 1 613 ? -15.910 -11.603 -16.606 1.00 91.62 613 SER A CA 1
ATOM 4814 C C . SER A 1 613 ? -15.533 -13.051 -16.909 1.00 91.62 613 SER A C 1
ATOM 4816 O O . SER A 1 613 ? -16.322 -13.778 -17.509 1.00 91.62 613 SER A O 1
ATOM 4818 N N . ASP A 1 614 ? -14.354 -13.488 -16.469 1.00 92.31 614 ASP A N 1
ATOM 4819 C CA . ASP A 1 614 ? -13.807 -14.805 -16.779 1.00 92.31 614 ASP A CA 1
ATOM 4820 C C . ASP A 1 614 ? -14.267 -15.864 -15.768 1.00 92.31 614 ASP A C 1
ATOM 4822 O O . ASP A 1 614 ? -13.847 -17.015 -15.857 1.00 92.31 614 ASP A O 1
ATOM 4826 N N . ALA A 1 615 ? -15.154 -15.528 -14.822 1.00 93.81 615 ALA A N 1
ATOM 4827 C CA . ALA A 1 615 ? -15.626 -16.456 -13.793 1.00 93.81 615 ALA A CA 1
ATOM 4828 C C . ALA A 1 615 ? -16.234 -17.751 -14.379 1.00 93.81 615 ALA A C 1
ATOM 4830 O O . ALA A 1 615 ? -15.997 -18.843 -13.859 1.00 93.81 615 ALA A O 1
ATOM 4831 N N . HIS A 1 616 ? -16.948 -17.663 -15.508 1.00 91.62 616 HIS A N 1
ATOM 4832 C CA . HIS A 1 616 ? -17.458 -18.845 -16.212 1.00 91.62 616 HIS A CA 1
ATOM 4833 C C . HIS A 1 616 ? -16.331 -19.704 -16.810 1.00 91.62 616 HIS A C 1
ATOM 4835 O O . HIS A 1 616 ? -16.369 -20.930 -16.707 1.00 91.62 616 HIS A O 1
ATOM 4841 N N . ARG A 1 617 ? -15.308 -19.080 -17.412 1.00 92.88 617 ARG A N 1
ATOM 4842 C CA . ARG A 1 617 ? -14.119 -19.775 -17.941 1.00 92.88 617 ARG A CA 1
ATOM 4843 C C . ARG A 1 617 ? -13.352 -20.452 -16.808 1.00 92.88 617 ARG A C 1
ATOM 4845 O O . ARG A 1 617 ? -13.028 -21.634 -16.897 1.00 92.88 617 ARG A O 1
ATOM 4852 N N . LEU A 1 618 ? -13.151 -19.730 -15.707 1.00 95.44 618 LEU A N 1
ATOM 4853 C CA . LEU A 1 618 ? -12.471 -20.220 -14.516 1.00 95.44 618 LEU A CA 1
ATOM 4854 C C . LEU A 1 618 ? -13.146 -21.480 -13.964 1.00 95.44 618 LEU A C 1
ATOM 4856 O O . LEU A 1 618 ? -12.459 -22.411 -13.568 1.00 95.44 618 LEU A O 1
ATOM 4860 N N . ARG A 1 619 ? -14.479 -21.588 -14.022 1.00 95.44 619 ARG A N 1
ATOM 4861 C CA . ARG A 1 619 ? -15.195 -22.812 -13.625 1.00 95.44 619 ARG A CA 1
ATOM 4862 C C . ARG A 1 619 ? -14.714 -24.057 -14.381 1.00 95.44 619 ARG A C 1
ATOM 4864 O O . ARG A 1 619 ? -14.619 -25.121 -13.767 1.00 95.44 619 ARG A O 1
ATOM 4871 N N . ALA A 1 620 ? -14.442 -23.936 -15.682 1.00 94.94 620 ALA A N 1
ATOM 4872 C CA . ALA A 1 620 ? -13.915 -25.034 -16.490 1.00 94.94 620 ALA A CA 1
ATOM 4873 C C . ALA A 1 620 ? -12.466 -25.360 -16.102 1.00 94.94 620 ALA A C 1
ATOM 4875 O O . ALA A 1 620 ? -12.146 -26.531 -15.921 1.00 94.94 620 ALA A O 1
ATOM 4876 N N . VAL A 1 621 ? -11.637 -24.335 -15.870 1.00 95.88 621 VAL A N 1
ATOM 4877 C CA . VAL A 1 621 ? -10.248 -24.495 -15.404 1.00 95.88 621 VAL A CA 1
ATOM 4878 C C . VAL A 1 621 ? -10.194 -25.203 -14.049 1.00 95.88 621 VAL A C 1
ATOM 4880 O O . VAL A 1 621 ? -9.487 -26.194 -13.910 1.00 95.88 621 VAL A O 1
ATOM 4883 N N . LEU A 1 622 ? -10.999 -24.776 -13.067 1.00 96.75 622 LEU A N 1
ATOM 4884 C CA . LEU A 1 622 ? -11.060 -25.434 -11.757 1.00 96.75 622 LEU A CA 1
ATOM 4885 C C . LEU A 1 622 ? -11.508 -26.894 -11.878 1.00 96.75 622 LEU A C 1
ATOM 4887 O O . LEU A 1 622 ? -11.021 -27.756 -11.153 1.00 96.75 622 LEU A O 1
ATOM 4891 N N . GLN A 1 623 ? -12.447 -27.182 -12.781 1.00 96.25 623 GLN A N 1
ATOM 4892 C CA . GLN A 1 623 ? -12.913 -28.545 -13.013 1.00 96.25 623 GLN A CA 1
ATOM 4893 C C . GLN A 1 623 ? -11.828 -29.421 -13.650 1.00 96.25 623 GLN A C 1
ATOM 4895 O O . GLN A 1 623 ? -11.658 -30.552 -13.204 1.00 96.25 623 GLN A O 1
ATOM 4900 N N . ALA A 1 624 ? -11.092 -28.906 -14.637 1.00 95.75 624 ALA A N 1
ATOM 4901 C CA . ALA A 1 624 ? -9.965 -29.608 -15.245 1.00 95.75 624 ALA A CA 1
ATOM 4902 C C . ALA A 1 624 ? -8.848 -29.855 -14.221 1.00 95.75 624 ALA A C 1
ATOM 4904 O O . ALA A 1 624 ? -8.391 -30.984 -14.079 1.00 95.75 624 ALA A O 1
ATOM 4905 N N . LEU A 1 625 ? -8.498 -28.845 -13.414 1.00 96.56 625 LEU A N 1
ATOM 4906 C CA . LEU A 1 625 ? -7.477 -28.976 -12.374 1.00 96.56 625 LEU A CA 1
ATOM 4907 C C . LEU A 1 625 ? -7.850 -30.049 -11.342 1.00 96.56 625 LEU A C 1
ATOM 4909 O O . LEU A 1 625 ? -7.014 -30.859 -10.975 1.00 96.56 625 LEU A O 1
ATOM 4913 N N . ARG A 1 626 ? -9.121 -30.139 -10.929 1.00 96.06 626 ARG A N 1
ATOM 4914 C CA . ARG A 1 626 ? -9.587 -31.227 -10.047 1.00 96.06 626 ARG A CA 1
ATOM 4915 C C . ARG A 1 626 ? -9.547 -32.610 -10.689 1.00 96.06 626 ARG A C 1
ATOM 4917 O O . ARG A 1 626 ? -9.452 -33.596 -9.966 1.00 96.06 626 ARG A O 1
ATOM 4924 N N . GLN A 1 627 ? -9.715 -32.688 -12.007 1.00 96.56 627 GLN A N 1
ATOM 4925 C CA . GLN A 1 627 ? -9.704 -33.950 -12.744 1.00 96.56 627 GLN A CA 1
ATOM 4926 C C . GLN A 1 627 ? -8.278 -34.456 -12.972 1.00 96.56 627 GLN A C 1
ATOM 4928 O O . GLN A 1 627 ? -8.047 -35.652 -12.823 1.00 96.56 627 GLN A O 1
ATOM 4933 N N . HIS A 1 628 ? -7.350 -33.564 -13.325 1.00 96.56 628 HIS A N 1
ATOM 4934 C CA . HIS A 1 628 ? -5.973 -33.919 -13.674 1.00 96.56 628 HIS A CA 1
ATOM 4935 C C . HIS A 1 628 ? -5.022 -33.892 -12.469 1.00 96.56 628 HIS A C 1
ATOM 4937 O O . HIS A 1 628 ? -4.148 -34.745 -12.386 1.00 96.56 628 HIS A O 1
ATOM 4943 N N . HIS A 1 629 ? -5.247 -32.981 -11.516 1.00 96.50 629 HIS A N 1
ATOM 4944 C CA . HIS A 1 629 ? -4.376 -32.721 -10.359 1.00 96.50 629 HIS A CA 1
ATOM 4945 C C . HIS A 1 629 ? -5.190 -32.681 -9.046 1.00 96.50 629 HIS A C 1
ATOM 4947 O O . HIS A 1 629 ? -5.301 -31.637 -8.390 1.00 96.50 629 HIS A O 1
ATOM 4953 N N . PRO A 1 630 ? -5.853 -33.791 -8.654 1.00 96.31 630 PRO A N 1
ATOM 4954 C CA . PRO A 1 630 ? -6.756 -33.839 -7.496 1.00 96.31 630 PRO A CA 1
ATOM 4955 C C . PRO A 1 630 ? -6.079 -33.539 -6.145 1.00 96.31 630 PRO A C 1
ATOM 4957 O O . PRO A 1 630 ? -6.764 -33.255 -5.157 1.00 96.31 630 PRO A O 1
ATOM 4960 N N . GLU A 1 631 ? -4.753 -33.613 -6.073 1.00 94.75 631 GLU A N 1
ATOM 4961 C CA . GLU A 1 631 ? -3.942 -33.260 -4.912 1.00 94.75 631 GLU A CA 1
ATOM 4962 C C . GLU A 1 631 ? -3.876 -31.753 -4.652 1.00 94.75 631 GLU A C 1
ATOM 4964 O O . GLU A 1 631 ? -3.637 -31.364 -3.509 1.00 94.75 631 GLU A O 1
ATOM 4969 N N . TYR A 1 632 ? -4.140 -30.906 -5.650 1.00 95.25 632 TYR A N 1
ATOM 4970 C CA . TYR A 1 632 ? -4.122 -29.457 -5.474 1.00 95.25 632 TYR A CA 1
ATOM 4971 C C . TYR A 1 632 ? -5.262 -28.968 -4.587 1.00 95.25 632 TYR A C 1
ATOM 4973 O O . TYR A 1 632 ? -6.433 -29.334 -4.749 1.00 95.25 632 TYR A O 1
ATOM 4981 N N . ARG A 1 633 ? -4.918 -28.047 -3.685 1.00 95.19 633 ARG A N 1
ATOM 4982 C CA . ARG A 1 633 ? -5.883 -27.209 -2.978 1.00 95.19 633 ARG A CA 1
ATOM 4983 C C . ARG A 1 633 ? -6.188 -25.978 -3.817 1.00 95.19 633 ARG A C 1
ATOM 4985 O O . ARG A 1 633 ? -5.275 -25.303 -4.278 1.00 95.19 633 ARG A O 1
ATOM 4992 N N . ILE A 1 634 ? -7.461 -25.661 -4.008 1.00 96.56 634 ILE A N 1
ATOM 4993 C CA . ILE A 1 634 ? -7.907 -24.562 -4.865 1.00 96.56 634 ILE A CA 1
ATOM 4994 C C . ILE A 1 634 ? -8.453 -23.423 -4.006 1.00 96.56 634 ILE A C 1
ATOM 4996 O O . ILE A 1 634 ? -9.447 -23.595 -3.298 1.00 96.56 634 ILE A O 1
ATOM 5000 N N . ALA A 1 635 ? -7.843 -22.245 -4.113 1.00 96.62 635 ALA A N 1
ATOM 5001 C CA . ALA A 1 635 ? -8.323 -21.002 -3.519 1.00 96.62 635 ALA A CA 1
ATOM 5002 C C . ALA A 1 635 ? -8.822 -20.050 -4.610 1.00 96.62 635 ALA A C 1
ATOM 5004 O O . ALA A 1 635 ? -8.140 -19.833 -5.606 1.00 96.62 635 ALA A O 1
ATOM 5005 N N . VAL A 1 636 ? -9.981 -19.431 -4.399 1.00 97.19 636 VAL A N 1
ATOM 5006 C CA . VAL A 1 636 ? -10.482 -18.326 -5.226 1.00 97.19 636 VAL A CA 1
ATOM 5007 C C . VAL A 1 636 ? -10.552 -17.063 -4.371 1.00 97.19 636 VAL A C 1
ATOM 5009 O O . VAL A 1 636 ? -11.176 -17.055 -3.314 1.00 97.19 636 VAL A O 1
ATOM 5012 N N . LEU A 1 637 ? -9.915 -15.986 -4.813 1.00 97.06 637 LEU A N 1
ATOM 5013 C CA . LEU A 1 637 ? -9.877 -14.706 -4.110 1.00 97.06 637 LEU A CA 1
ATOM 5014 C C . LEU A 1 637 ? -10.574 -13.644 -4.971 1.00 97.06 637 LEU A C 1
ATOM 5016 O O . LEU A 1 637 ? -10.031 -13.206 -5.979 1.00 97.06 637 LEU A O 1
ATOM 5020 N N . ASP A 1 638 ? -11.785 -13.248 -4.595 1.00 97.06 638 ASP A N 1
ATOM 5021 C CA . ASP A 1 638 ? -12.552 -12.160 -5.216 1.00 97.06 638 ASP A CA 1
ATOM 5022 C C . ASP A 1 638 ? -12.097 -10.821 -4.621 1.00 97.06 638 ASP A C 1
ATOM 5024 O O . ASP A 1 638 ? -12.531 -10.439 -3.533 1.00 97.06 638 ASP A O 1
ATOM 5028 N N . ILE A 1 639 ? -11.170 -10.150 -5.307 1.00 96.56 639 ILE A N 1
ATOM 5029 C CA . ILE A 1 639 ? -10.536 -8.902 -4.873 1.00 96.56 639 ILE A CA 1
ATOM 5030 C C . ILE A 1 639 ? -11.238 -7.730 -5.559 1.00 96.56 639 ILE A C 1
ATOM 5032 O O . ILE A 1 639 ? -11.225 -7.593 -6.784 1.00 96.56 639 ILE A O 1
ATOM 5036 N N . ARG A 1 640 ? -11.849 -6.856 -4.766 1.00 95.38 640 ARG A N 1
ATOM 5037 C CA . ARG A 1 640 ? -12.639 -5.716 -5.244 1.00 95.38 640 ARG A CA 1
ATOM 5038 C C . ARG A 1 640 ? -12.051 -4.415 -4.739 1.00 95.38 640 ARG A C 1
ATOM 5040 O O . ARG A 1 640 ? -11.303 -4.414 -3.778 1.00 95.38 640 ARG A O 1
ATOM 5047 N N . ALA A 1 641 ? -12.412 -3.314 -5.371 1.00 94.75 641 ALA A N 1
ATOM 5048 C CA . ALA A 1 641 ? -12.210 -1.983 -4.823 1.00 94.75 641 ALA A CA 1
ATOM 5049 C C . ALA A 1 641 ? -13.407 -1.117 -5.223 1.00 94.75 641 ALA A C 1
ATOM 5051 O O . ALA A 1 641 ? -14.057 -1.383 -6.241 1.00 94.75 641 ALA A O 1
ATOM 5052 N N . ASP A 1 642 ? -13.723 -0.110 -4.421 1.00 92.44 642 ASP A N 1
ATOM 5053 C CA . ASP A 1 642 ? -14.788 0.831 -4.714 1.00 92.44 642 ASP A CA 1
ATOM 5054 C C . ASP A 1 642 ? -14.442 1.709 -5.930 1.00 92.44 642 ASP A C 1
ATOM 5056 O O . ASP A 1 642 ? -13.300 1.795 -6.398 1.00 92.44 642 ASP A O 1
ATOM 5060 N N . ALA A 1 643 ? -15.456 2.374 -6.480 1.00 91.38 643 ALA A N 1
ATOM 5061 C CA . ALA A 1 643 ? -15.281 3.186 -7.678 1.00 91.38 643 ALA A CA 1
ATOM 5062 C C . ALA A 1 643 ? -14.295 4.353 -7.471 1.00 91.38 643 ALA A C 1
ATOM 5064 O O . ALA A 1 643 ? -13.616 4.750 -8.420 1.00 91.38 643 ALA A O 1
ATOM 5065 N N . ALA A 1 644 ? -14.194 4.893 -6.252 1.00 90.69 644 ALA A N 1
ATOM 5066 C CA . ALA A 1 644 ? -13.315 6.015 -5.943 1.00 90.69 644 ALA A CA 1
ATOM 5067 C C . ALA A 1 644 ? -11.844 5.575 -5.930 1.00 90.69 644 ALA A C 1
ATOM 5069 O O . ALA A 1 644 ? -11.003 6.206 -6.572 1.00 90.69 644 ALA A O 1
ATOM 5070 N N . ALA A 1 645 ? -11.533 4.461 -5.273 1.00 91.50 645 ALA A N 1
ATOM 5071 C CA . ALA A 1 645 ? -10.234 3.809 -5.253 1.00 91.50 645 ALA A CA 1
ATOM 5072 C C . ALA A 1 645 ? -9.792 3.407 -6.661 1.00 91.50 645 ALA A C 1
ATOM 5074 O O . ALA A 1 645 ? -8.686 3.761 -7.079 1.00 91.50 645 ALA A O 1
ATOM 5075 N N . LEU A 1 646 ? -10.677 2.764 -7.432 1.00 92.44 646 LEU A N 1
ATOM 5076 C CA . LEU A 1 646 ? -10.407 2.414 -8.827 1.00 92.44 646 LEU A CA 1
ATOM 5077 C C . LEU A 1 646 ? -10.109 3.660 -9.669 1.00 92.44 646 LEU A C 1
ATOM 5079 O O . LEU A 1 646 ? -9.136 3.670 -10.421 1.00 92.44 646 LEU A O 1
ATOM 5083 N N . GLN A 1 647 ? -10.882 4.740 -9.516 1.00 91.44 647 GLN A N 1
ATOM 5084 C CA . GLN A 1 647 ? -10.656 5.983 -10.255 1.00 91.44 647 GLN A CA 1
ATOM 5085 C C . GLN A 1 647 ? -9.342 6.674 -9.853 1.00 91.44 647 GLN A C 1
ATOM 5087 O O . GLN A 1 647 ? -8.612 7.144 -10.731 1.00 91.44 647 GLN A O 1
ATOM 5092 N N . ARG A 1 648 ? -9.016 6.727 -8.553 1.00 91.62 648 ARG A N 1
ATOM 5093 C CA . ARG A 1 648 ? -7.737 7.260 -8.043 1.00 91.62 648 ARG A CA 1
ATOM 5094 C C . ARG A 1 648 ? -6.557 6.491 -8.641 1.00 91.62 648 ARG A C 1
ATOM 5096 O O . ARG A 1 648 ? -5.660 7.097 -9.230 1.00 91.62 648 ARG A O 1
ATOM 5103 N N . ARG A 1 649 ? -6.594 5.159 -8.567 1.00 90.94 649 ARG A N 1
ATOM 5104 C CA . ARG A 1 649 ? -5.547 4.272 -9.097 1.00 90.94 649 ARG A CA 1
ATOM 5105 C C . ARG A 1 649 ? -5.441 4.354 -10.613 1.00 90.94 649 ARG A C 1
ATOM 5107 O O . ARG A 1 649 ? -4.338 4.454 -11.133 1.00 90.94 649 ARG A O 1
ATOM 5114 N N . TYR A 1 650 ? -6.564 4.413 -11.323 1.00 88.00 650 TYR A N 1
ATOM 5115 C CA . TYR A 1 650 ? -6.583 4.611 -12.771 1.00 88.00 650 TYR A CA 1
ATOM 5116 C C . TYR A 1 650 ? -5.878 5.905 -13.182 1.00 88.00 650 TYR A C 1
ATOM 5118 O O . TYR A 1 650 ? -5.023 5.875 -14.064 1.00 88.00 650 TYR A O 1
ATOM 5126 N N . ARG A 1 651 ? -6.173 7.032 -12.517 1.00 88.19 651 ARG A N 1
ATOM 5127 C CA . ARG A 1 651 ? -5.476 8.303 -12.783 1.00 88.19 651 ARG A CA 1
ATOM 5128 C C . ARG A 1 651 ? -3.974 8.166 -12.555 1.00 88.19 651 ARG A C 1
ATOM 5130 O O . ARG A 1 651 ? -3.200 8.649 -13.375 1.00 88.19 651 ARG A O 1
ATOM 5137 N N . SER A 1 652 ? -3.570 7.471 -11.491 1.00 85.94 652 SER A N 1
ATOM 5138 C CA . SER A 1 652 ? -2.159 7.188 -11.222 1.00 85.94 652 SER A CA 1
ATOM 5139 C C . SER A 1 652 ? -1.522 6.341 -12.331 1.00 85.94 652 SER A C 1
ATOM 5141 O O . SER A 1 652 ? -0.505 6.740 -12.892 1.00 85.94 652 SER A O 1
ATOM 5143 N N . VAL A 1 653 ? -2.134 5.222 -12.729 1.00 82.25 653 VAL A N 1
ATOM 5144 C CA . VAL A 1 653 ? -1.601 4.335 -13.778 1.00 82.25 653 VAL A CA 1
ATOM 5145 C C . VAL A 1 653 ? -1.508 5.054 -15.122 1.00 82.25 653 VAL A C 1
ATOM 5147 O O . VAL A 1 653 ? -0.476 4.957 -15.785 1.00 82.25 653 VAL A O 1
ATOM 5150 N N . VAL A 1 654 ? -2.531 5.820 -15.512 1.00 84.19 654 VAL A N 1
ATOM 5151 C CA . VAL A 1 654 ? -2.507 6.628 -16.742 1.00 84.19 654 VAL A CA 1
ATOM 5152 C C . VAL A 1 654 ? -1.383 7.660 -16.684 1.00 84.19 654 VAL A C 1
ATOM 5154 O O . VAL A 1 654 ? -0.654 7.803 -17.662 1.00 84.19 654 VAL A O 1
ATOM 5157 N N . ARG A 1 655 ? -1.190 8.330 -15.541 1.00 82.81 655 ARG A N 1
ATOM 5158 C CA . ARG A 1 655 ? -0.122 9.324 -15.362 1.00 82.81 655 ARG A CA 1
ATOM 5159 C C . ARG A 1 655 ? 1.273 8.708 -15.488 1.00 82.81 655 ARG A C 1
ATOM 5161 O O . ARG A 1 655 ? 2.125 9.285 -16.152 1.00 82.81 655 ARG A O 1
ATOM 5168 N N . HIS A 1 656 ? 1.500 7.542 -14.884 1.00 78.75 656 HIS A N 1
ATOM 5169 C CA . HIS A 1 656 ? 2.824 6.910 -14.850 1.00 78.75 656 HIS A CA 1
ATOM 5170 C C . HIS A 1 656 ? 3.151 6.106 -16.111 1.00 78.75 656 HIS A C 1
ATOM 5172 O O . HIS A 1 656 ? 4.302 6.064 -16.537 1.00 78.75 656 HIS A O 1
ATOM 5178 N N . THR A 1 657 ? 2.158 5.443 -16.706 1.00 78.69 657 THR A N 1
ATOM 5179 C CA . THR A 1 657 ? 2.383 4.470 -17.790 1.00 78.69 657 THR A CA 1
ATOM 5180 C C . THR A 1 657 ? 1.819 4.910 -19.137 1.00 78.69 657 THR A C 1
ATOM 5182 O O . THR A 1 657 ? 2.118 4.284 -20.152 1.00 78.69 657 THR A O 1
ATOM 5185 N N . GLY A 1 658 ? 0.960 5.935 -19.162 1.00 80.25 658 GLY A N 1
ATOM 5186 C CA . GLY A 1 658 ? 0.177 6.315 -20.340 1.00 80.25 658 GLY A CA 1
ATOM 5187 C C . GLY A 1 658 ? -0.920 5.309 -20.718 1.00 80.25 658 GLY A C 1
ATOM 5188 O O . GLY A 1 658 ? -1.594 5.501 -21.727 1.00 80.25 658 GLY A O 1
ATOM 5189 N N . ARG A 1 659 ? -1.117 4.227 -19.946 1.00 78.81 659 ARG A N 1
ATOM 5190 C CA . ARG A 1 659 ? -2.071 3.153 -20.262 1.00 78.81 659 ARG A CA 1
ATOM 5191 C C . ARG A 1 659 ? -3.423 3.405 -19.595 1.00 78.81 659 ARG A C 1
ATOM 5193 O O . ARG A 1 659 ? -3.524 3.419 -18.371 1.00 78.81 659 ARG A O 1
ATOM 5200 N N . ALA A 1 660 ? -4.474 3.538 -20.402 1.00 80.56 660 ALA A N 1
ATOM 5201 C CA . ALA A 1 660 ? -5.855 3.574 -19.927 1.00 80.56 660 ALA A CA 1
ATOM 5202 C C . ALA A 1 660 ? -6.383 2.148 -19.692 1.00 80.56 660 ALA A C 1
ATOM 5204 O O . ALA A 1 660 ? -6.524 1.365 -20.630 1.00 80.56 660 ALA A O 1
ATOM 5205 N N . VAL A 1 661 ? -6.675 1.805 -18.436 1.00 78.56 661 VAL A N 1
ATOM 5206 C CA . VAL A 1 661 ? -7.336 0.548 -18.047 1.00 78.56 661 VAL A CA 1
ATOM 5207 C C . VAL A 1 661 ? -8.859 0.753 -17.968 1.00 78.56 661 VAL A C 1
ATOM 5209 O O . VAL A 1 661 ? -9.297 1.668 -17.276 1.00 78.56 661 VAL A O 1
ATOM 5212 N N . PRO A 1 662 ? -9.697 -0.068 -18.625 1.00 80.75 662 PRO A N 1
ATOM 5213 C CA . PRO A 1 662 ? -11.150 0.072 -18.530 1.00 80.75 662 PRO A CA 1
ATOM 5214 C C . PRO A 1 662 ? -11.640 -0.029 -17.076 1.00 80.75 662 PRO A C 1
ATOM 5216 O O . PRO A 1 662 ? -11.443 -1.052 -16.426 1.00 80.75 662 PRO A O 1
ATOM 5219 N N . LEU A 1 663 ? -12.300 1.022 -16.579 1.00 82.62 663 LEU A N 1
ATOM 5220 C CA . LEU A 1 663 ? -12.879 1.061 -15.226 1.00 82.62 663 LEU A CA 1
ATOM 5221 C C . LEU A 1 663 ? -14.182 0.246 -15.105 1.00 82.62 663 LEU A C 1
ATOM 5223 O O . LEU A 1 663 ? -14.633 -0.046 -14.002 1.00 82.62 663 LEU A O 1
ATOM 5227 N N . GLU A 1 664 ? -14.796 -0.134 -16.229 1.00 78.44 664 GLU A N 1
ATOM 5228 C CA . GLU A 1 664 ? -16.141 -0.725 -16.280 1.00 78.44 664 GLU A CA 1
ATOM 5229 C C . GLU A 1 664 ? -16.163 -2.262 -16.187 1.00 78.44 664 GLU A C 1
ATOM 5231 O O . GLU A 1 664 ? -16.909 -2.929 -16.907 1.00 78.44 664 GLU A O 1
ATOM 5236 N N . ALA A 1 665 ? -15.378 -2.871 -15.296 1.00 77.81 665 ALA A N 1
ATOM 5237 C CA . ALA A 1 665 ? -15.573 -4.295 -15.023 1.00 77.81 665 ALA A CA 1
ATOM 5238 C C . ALA A 1 665 ? -16.690 -4.493 -14.001 1.00 77.81 665 ALA A C 1
ATOM 5240 O O . ALA A 1 665 ? -16.592 -4.079 -12.846 1.00 77.81 665 ALA A O 1
ATOM 5241 N N . LYS A 1 666 ? -17.753 -5.180 -14.419 1.00 87.31 666 LYS A N 1
ATOM 5242 C CA . LYS A 1 666 ? -18.784 -5.641 -13.489 1.00 87.31 666 LYS A CA 1
ATOM 5243 C C . LYS A 1 666 ? -18.192 -6.714 -12.582 1.00 87.31 666 LYS A C 1
ATOM 5245 O O . LYS A 1 666 ? -17.519 -7.623 -13.062 1.00 87.31 666 LYS A O 1
ATOM 5250 N N . ALA A 1 667 ? -18.479 -6.621 -11.286 1.00 88.25 667 ALA A N 1
ATOM 5251 C CA . ALA A 1 667 ? -18.200 -7.705 -10.353 1.00 88.25 667 ALA A CA 1
ATOM 5252 C C . ALA A 1 667 ? -18.832 -9.021 -10.858 1.00 88.25 667 ALA A C 1
ATOM 5254 O O . ALA A 1 667 ? -19.879 -8.969 -11.519 1.00 88.25 667 ALA A O 1
ATOM 5255 N N . PRO A 1 668 ? -18.242 -10.189 -10.544 1.00 89.56 668 PRO A N 1
ATOM 5256 C CA . PRO A 1 668 ? -18.796 -11.458 -10.988 1.00 89.56 668 PRO A CA 1
ATOM 5257 C C . PRO A 1 668 ? -20.201 -11.636 -10.403 1.00 89.56 668 PRO A C 1
ATOM 5259 O O . PRO A 1 668 ? -20.473 -11.219 -9.268 1.00 89.56 668 PRO A O 1
ATOM 5262 N N . ALA A 1 669 ? -21.111 -12.245 -11.169 1.00 93.00 669 ALA A N 1
ATOM 5263 C CA . ALA A 1 669 ? -22.458 -12.490 -10.676 1.00 93.00 669 ALA A CA 1
ATOM 5264 C C . ALA A 1 669 ? -22.403 -13.430 -9.461 1.00 93.00 669 ALA A C 1
ATOM 5266 O O . ALA A 1 669 ? -21.571 -14.335 -9.388 1.00 93.00 669 ALA A O 1
ATOM 5267 N N . ALA A 1 670 ? -23.320 -13.257 -8.505 1.00 91.25 670 ALA A N 1
ATOM 5268 C CA . ALA A 1 670 ? -23.362 -14.103 -7.310 1.00 91.25 670 ALA A CA 1
ATOM 5269 C C . ALA A 1 670 ? -23.480 -15.604 -7.653 1.00 91.25 670 ALA A C 1
ATOM 5271 O O . ALA A 1 670 ? -22.885 -16.437 -6.974 1.00 91.25 670 ALA A O 1
ATOM 5272 N N . ALA A 1 671 ? -24.190 -15.935 -8.738 1.00 92.94 671 ALA A N 1
ATOM 5273 C CA . ALA A 1 671 ? -24.309 -17.301 -9.246 1.00 92.94 671 ALA A CA 1
ATOM 5274 C C . ALA A 1 671 ? -22.966 -17.877 -9.735 1.00 92.94 671 ALA A C 1
ATOM 5276 O O . ALA A 1 671 ? -22.696 -19.057 -9.511 1.00 92.94 671 ALA A O 1
ATOM 5277 N N . ASP A 1 672 ? -22.107 -17.056 -10.347 1.00 94.06 672 ASP A N 1
ATOM 5278 C CA . ASP A 1 672 ? -20.782 -17.490 -10.801 1.00 94.06 672 ASP A CA 1
ATOM 5279 C C . ASP A 1 672 ? -19.861 -17.749 -9.610 1.00 94.06 672 ASP A C 1
ATOM 5281 O O . ASP A 1 672 ? -19.228 -18.801 -9.535 1.00 94.06 672 ASP A O 1
ATOM 5285 N N . LEU A 1 673 ? -19.852 -16.845 -8.623 1.00 93.75 673 LEU A N 1
ATOM 5286 C CA . LEU A 1 673 ? -19.100 -17.045 -7.380 1.00 93.75 673 LEU A CA 1
ATOM 5287 C C . LEU A 1 673 ? -19.561 -18.296 -6.632 1.00 93.75 673 LEU A C 1
ATOM 5289 O O . LEU A 1 673 ? -18.727 -19.050 -6.142 1.00 93.75 673 LEU A O 1
ATOM 5293 N N . GLN A 1 674 ? -20.868 -18.565 -6.590 1.00 93.06 674 GLN A N 1
ATOM 5294 C CA . GLN A 1 674 ? -21.402 -19.793 -6.003 1.00 93.06 674 GLN A CA 1
ATOM 5295 C C . GLN A 1 674 ? -20.948 -21.041 -6.781 1.00 93.06 674 GLN A C 1
ATOM 5297 O O . GLN A 1 674 ? -20.585 -22.053 -6.179 1.00 93.06 674 GLN A O 1
ATOM 5302 N N . ALA A 1 675 ? -20.926 -20.981 -8.116 1.00 94.06 675 ALA A N 1
ATOM 5303 C CA . ALA A 1 675 ? -20.467 -22.085 -8.957 1.00 94.06 675 ALA A CA 1
ATOM 5304 C C . ALA A 1 675 ? -18.957 -22.360 -8.827 1.00 94.06 675 ALA A C 1
ATOM 5306 O O . ALA A 1 675 ? -18.539 -23.518 -8.955 1.00 94.06 675 ALA A O 1
ATOM 5307 N N . LEU A 1 676 ? -18.160 -21.316 -8.575 1.00 95.81 676 LEU A N 1
ATOM 5308 C CA . LEU A 1 676 ? -16.731 -21.400 -8.272 1.00 95.81 676 LEU A CA 1
ATOM 5309 C C . LEU A 1 676 ? -16.482 -21.923 -6.856 1.00 95.81 676 LEU A C 1
ATOM 5311 O O . LEU A 1 676 ? -15.687 -22.845 -6.690 1.00 95.81 676 LEU A O 1
ATOM 5315 N N . ALA A 1 677 ? -17.207 -21.413 -5.857 1.00 94.00 677 ALA A N 1
ATOM 5316 C CA . ALA A 1 677 ? -17.131 -21.880 -4.472 1.00 94.00 677 ALA A CA 1
ATOM 5317 C C . ALA A 1 677 ? -17.426 -23.384 -4.354 1.00 94.00 677 ALA A C 1
ATOM 5319 O O . ALA A 1 677 ? -16.802 -24.067 -3.556 1.00 94.00 677 ALA A O 1
ATOM 5320 N N . ALA A 1 678 ? -18.312 -23.928 -5.195 1.00 93.88 678 ALA A N 1
ATOM 5321 C CA . ALA A 1 678 ? -18.602 -25.363 -5.243 1.00 93.88 678 ALA A CA 1
ATOM 5322 C C . ALA A 1 678 ? -17.451 -26.239 -5.794 1.00 93.88 678 ALA A C 1
ATOM 5324 O O . ALA A 1 678 ? -17.548 -27.464 -5.750 1.00 93.88 678 ALA A O 1
ATOM 5325 N N . ARG A 1 679 ? -16.403 -25.641 -6.378 1.00 95.06 679 ARG A N 1
ATOM 5326 C CA . ARG A 1 679 ? -15.239 -26.338 -6.970 1.00 95.06 679 ARG A CA 1
ATOM 5327 C C . ARG A 1 679 ? -13.921 -26.004 -6.270 1.00 95.06 679 ARG A C 1
ATOM 5329 O O . ARG A 1 679 ? -12.988 -26.809 -6.312 1.00 95.06 679 ARG A O 1
ATOM 5336 N N . ALA A 1 680 ? -13.847 -24.836 -5.644 1.00 95.88 680 ALA A N 1
ATOM 5337 C CA . ALA A 1 680 ? -12.727 -24.418 -4.819 1.00 95.88 680 ALA A CA 1
ATOM 5338 C C . ALA A 1 680 ? -12.799 -25.060 -3.423 1.00 95.88 680 ALA A C 1
ATOM 5340 O O . ALA A 1 680 ? -13.883 -25.321 -2.913 1.00 95.88 680 ALA A O 1
ATOM 5341 N N . ASP A 1 681 ? -11.650 -25.294 -2.787 1.00 93.62 681 ASP A N 1
ATOM 5342 C CA . ASP A 1 681 ? -11.601 -25.634 -1.354 1.00 93.62 681 ASP A CA 1
ATOM 5343 C C . ASP A 1 681 ? -11.891 -24.409 -0.484 1.00 93.62 681 ASP A C 1
ATOM 5345 O O . ASP A 1 681 ? -12.277 -24.522 0.680 1.00 93.62 681 ASP A O 1
ATOM 5349 N N . PHE A 1 682 ? -11.668 -23.224 -1.049 1.00 90.44 682 PHE A N 1
ATOM 5350 C CA . PHE A 1 682 ? -11.765 -21.959 -0.356 1.00 90.44 682 PHE A CA 1
ATOM 5351 C C . PHE A 1 682 ? -12.129 -20.837 -1.326 1.00 90.44 682 PHE A C 1
ATOM 5353 O O . PHE A 1 682 ? -11.532 -20.718 -2.397 1.00 90.44 682 PHE A O 1
ATOM 5360 N N . LEU A 1 683 ? -13.077 -19.985 -0.932 1.00 95.19 683 LEU A N 1
ATOM 5361 C CA . LEU A 1 683 ? -13.341 -18.721 -1.612 1.00 95.19 683 LEU A CA 1
ATOM 5362 C C . LEU A 1 683 ? -13.378 -17.587 -0.590 1.00 95.19 683 LEU A C 1
ATOM 5364 O O . LEU A 1 683 ? -14.155 -17.647 0.363 1.00 95.19 683 LEU A O 1
ATOM 5368 N N . ALA A 1 684 ? -12.577 -16.548 -0.811 1.00 94.75 684 ALA A N 1
ATOM 5369 C CA . ALA A 1 684 ? -12.583 -15.328 -0.012 1.00 94.75 684 ALA A CA 1
ATOM 5370 C C . ALA A 1 684 ? -12.928 -14.111 -0.863 1.00 94.75 684 ALA A C 1
ATOM 5372 O O . ALA A 1 684 ? -12.528 -14.022 -2.020 1.00 94.75 684 ALA A O 1
ATOM 5373 N N . ARG A 1 685 ? -13.641 -13.157 -0.263 1.00 94.94 685 ARG A N 1
ATOM 5374 C CA . ARG A 1 685 ? -13.861 -11.823 -0.823 1.00 94.94 685 ARG A CA 1
ATOM 5375 C C . ARG A 1 685 ? -13.038 -10.811 -0.049 1.00 94.94 685 ARG A C 1
ATOM 5377 O O . ARG A 1 685 ? -13.177 -10.721 1.172 1.00 94.94 685 ARG A O 1
ATOM 5384 N N . ILE A 1 686 ? -12.218 -10.054 -0.757 1.00 95.25 686 ILE A N 1
ATOM 5385 C CA . ILE A 1 686 ? -11.290 -9.073 -0.205 1.00 95.25 686 ILE A CA 1
ATOM 5386 C C . ILE A 1 686 ? -11.651 -7.714 -0.801 1.00 95.25 686 ILE A C 1
ATOM 5388 O O . ILE A 1 686 ? -11.720 -7.564 -2.018 1.00 95.25 686 ILE A O 1
ATOM 5392 N N . ASP A 1 687 ? -11.902 -6.735 0.055 1.00 93.69 687 ASP A N 1
ATOM 5393 C CA . ASP A 1 687 ? -11.990 -5.334 -0.330 1.00 93.69 687 ASP A CA 1
ATOM 5394 C C . ASP A 1 687 ? -10.593 -4.722 -0.293 1.00 93.69 687 ASP A C 1
ATOM 5396 O O . ASP A 1 687 ? -9.887 -4.834 0.699 1.00 93.69 687 ASP A O 1
ATOM 5400 N N . HIS A 1 688 ? -10.185 -4.081 -1.367 1.00 95.44 688 HIS A N 1
ATOM 5401 C CA . HIS A 1 688 ? -8.924 -3.381 -1.509 1.00 95.44 688 HIS A CA 1
ATOM 5402 C C . HIS A 1 688 ? -9.192 -1.941 -1.960 1.00 95.44 688 HIS A C 1
ATOM 5404 O O . HIS A 1 688 ? -8.520 -1.432 -2.853 1.00 95.44 688 HIS A O 1
ATOM 5410 N N . SER A 1 689 ? -10.223 -1.302 -1.398 1.00 91.44 689 SER A N 1
ATOM 5411 C CA . SER A 1 689 ? -10.520 0.125 -1.607 1.00 91.44 689 SER A CA 1
ATOM 5412 C C . SER A 1 689 ? -9.497 1.046 -0.932 1.00 91.44 689 SER A C 1
ATOM 5414 O O . SER A 1 689 ? -9.171 2.104 -1.470 1.00 91.44 689 SER A O 1
ATOM 5416 N N . GLU A 1 690 ? -8.949 0.603 0.198 1.00 88.88 690 GLU A N 1
ATOM 5417 C CA . GLU A 1 690 ? -7.885 1.283 0.940 1.00 88.88 690 GLU A CA 1
ATOM 5418 C C . GLU A 1 690 ? -6.525 0.600 0.719 1.00 88.88 690 GLU A C 1
ATOM 5420 O O . GLU A 1 690 ? -6.436 -0.426 0.038 1.00 88.88 690 GLU A O 1
ATOM 5425 N N . ASP A 1 691 ? -5.464 1.168 1.298 1.00 79.62 691 ASP A N 1
ATOM 5426 C CA . ASP A 1 691 ? -4.091 0.639 1.220 1.00 79.62 691 ASP A CA 1
ATOM 5427 C C . ASP A 1 691 ? -3.921 -0.698 1.960 1.00 79.62 691 ASP A C 1
ATOM 5429 O O . ASP A 1 691 ? -3.006 -1.475 1.684 1.00 79.62 691 ASP A O 1
ATOM 5433 N N . ILE A 1 692 ? -4.807 -0.975 2.920 1.00 84.44 692 ILE A N 1
ATOM 5434 C CA . ILE A 1 692 ? -4.843 -2.231 3.663 1.00 84.44 692 ILE A CA 1
ATOM 5435 C C . ILE A 1 692 ? -6.043 -3.037 3.159 1.00 84.44 692 ILE A C 1
ATOM 5437 O O . ILE A 1 692 ? -7.183 -2.603 3.344 1.00 84.44 692 ILE A O 1
ATOM 5441 N N . PRO A 1 693 ? -5.833 -4.217 2.545 1.00 90.62 693 PRO A N 1
ATOM 5442 C CA . PRO A 1 693 ? -6.942 -5.054 2.131 1.00 90.62 693 PRO A CA 1
ATOM 5443 C C . PRO A 1 693 ? -7.742 -5.523 3.353 1.00 90.62 693 PRO A C 1
ATOM 5445 O O . PRO A 1 693 ? -7.201 -5.888 4.400 1.00 90.62 693 PRO A O 1
ATOM 5448 N N . VAL A 1 694 ? -9.058 -5.576 3.191 1.00 85.69 694 VAL A N 1
ATOM 5449 C CA . VAL A 1 694 ? -10.030 -5.974 4.202 1.00 85.69 694 VAL A CA 1
ATOM 5450 C C . VAL A 1 694 ? -10.700 -7.259 3.752 1.00 85.69 694 VAL A C 1
ATOM 5452 O O . VAL A 1 694 ? -11.385 -7.309 2.732 1.00 85.69 694 VAL A O 1
ATOM 5455 N N . LEU A 1 695 ? -10.536 -8.330 4.521 1.00 88.94 695 LEU A N 1
ATOM 5456 C CA . LEU A 1 695 ? -11.237 -9.576 4.250 1.00 88.94 695 LEU A CA 1
ATOM 5457 C C . LEU A 1 695 ? -12.719 -9.413 4.618 1.00 88.94 695 LEU A C 1
ATOM 5459 O O . LEU A 1 695 ? -13.075 -9.346 5.790 1.00 88.94 695 LEU A O 1
ATOM 5463 N N . ILE A 1 696 ? -13.595 -9.350 3.614 1.00 86.81 696 ILE A N 1
ATOM 5464 C CA . ILE A 1 696 ? -15.036 -9.161 3.822 1.00 86.81 696 ILE A CA 1
ATOM 5465 C C . ILE A 1 696 ? -15.670 -10.463 4.313 1.00 86.81 696 ILE A C 1
ATOM 5467 O O . ILE A 1 696 ? -16.469 -10.465 5.251 1.00 86.81 696 ILE A O 1
ATOM 5471 N N . ARG A 1 697 ? -15.374 -11.572 3.623 1.00 85.06 697 ARG A N 1
ATOM 5472 C CA . ARG A 1 697 ? -16.050 -12.856 3.835 1.00 85.06 697 ARG A CA 1
ATOM 5473 C C . ARG A 1 697 ? -15.232 -14.029 3.314 1.00 85.06 697 ARG A C 1
ATOM 5475 O O . ARG A 1 697 ? -14.556 -13.907 2.298 1.00 85.06 697 ARG A O 1
ATOM 5482 N N . ILE A 1 698 ? -15.376 -15.176 3.969 1.00 87.44 698 ILE A N 1
ATOM 5483 C CA . ILE A 1 698 ? -14.969 -16.491 3.469 1.00 87.44 698 ILE A CA 1
ATOM 5484 C C . ILE A 1 698 ? -16.261 -17.268 3.181 1.00 87.44 698 ILE A C 1
ATOM 5486 O O . ILE A 1 698 ? -17.069 -17.426 4.081 1.00 87.44 698 ILE A O 1
ATOM 5490 N N . GLU A 1 699 ? -16.519 -17.714 1.948 1.00 83.25 699 GLU A N 1
ATOM 5491 C CA . GLU A 1 699 ? -17.801 -18.371 1.605 1.00 83.25 699 GLU A CA 1
ATOM 5492 C C . GLU A 1 699 ? -17.917 -19.807 2.130 1.00 83.25 699 GLU A C 1
ATOM 5494 O O . GLU A 1 699 ? -19.023 -20.308 2.306 1.00 83.25 699 GLU A O 1
ATOM 5499 N N . THR A 1 700 ? -16.793 -20.486 2.371 1.00 68.31 700 THR A N 1
ATOM 5500 C CA . THR A 1 700 ? -16.784 -21.874 2.862 1.00 68.31 700 THR A CA 1
ATOM 5501 C C . THR A 1 700 ? -16.973 -21.985 4.376 1.00 68.31 700 THR A C 1
ATOM 5503 O O . THR A 1 700 ? -17.175 -23.085 4.884 1.00 68.31 700 THR A O 1
ATOM 5506 N N . ALA A 1 701 ? -16.956 -20.861 5.095 1.00 58.06 701 ALA A N 1
ATOM 5507 C CA . ALA A 1 701 ? -17.281 -20.772 6.509 1.00 58.06 701 ALA A CA 1
ATOM 5508 C C . ALA A 1 701 ? -18.541 -19.909 6.668 1.00 58.06 701 ALA A C 1
ATOM 5510 O O . ALA A 1 701 ? -18.684 -18.880 6.016 1.00 58.06 701 ALA A O 1
ATOM 5511 N N . GLU A 1 702 ? -19.459 -20.285 7.558 1.00 52.62 702 GLU A N 1
ATOM 5512 C CA . GLU A 1 702 ? -20.586 -19.410 7.925 1.00 52.62 702 GLU A CA 1
ATOM 5513 C C . GLU A 1 702 ? -20.130 -18.140 8.682 1.00 52.62 702 GLU A C 1
ATOM 5515 O O . GLU A 1 702 ? -20.952 -17.288 9.015 1.00 52.62 702 GLU A O 1
ATOM 5520 N N . ASP A 1 703 ? -18.827 -18.001 8.944 1.00 55.00 703 ASP A N 1
ATOM 5521 C CA . ASP A 1 703 ? -18.227 -16.896 9.682 1.00 55.00 703 ASP A CA 1
ATOM 5522 C C . ASP A 1 703 ? -17.828 -15.710 8.777 1.00 55.00 703 ASP A C 1
ATOM 5524 O O . ASP A 1 703 ? -17.417 -15.848 7.620 1.00 55.00 703 ASP A O 1
ATOM 5528 N N . GLU A 1 704 ? -17.920 -14.507 9.348 1.00 58.72 704 GLU A N 1
ATOM 5529 C CA . GLU A 1 704 ? -17.328 -13.285 8.799 1.00 58.72 704 GLU A CA 1
ATOM 5530 C C . GLU A 1 704 ? -15.809 -13.480 8.648 1.00 58.72 704 GLU A C 1
ATOM 5532 O O . GLU A 1 704 ? -15.152 -14.068 9.510 1.00 58.72 704 GLU A O 1
ATOM 5537 N N . GLY A 1 705 ? -15.248 -13.054 7.514 1.00 64.06 705 GLY A N 1
ATOM 5538 C CA . GLY A 1 705 ? -13.876 -13.408 7.157 1.00 64.06 705 GLY A CA 1
ATOM 5539 C C . GLY A 1 705 ? -12.857 -12.809 8.128 1.00 64.06 705 GLY A C 1
ATOM 5540 O O . GLY A 1 705 ? -12.857 -11.605 8.359 1.00 64.06 705 GLY A O 1
ATOM 5541 N N . SER A 1 706 ? -11.954 -13.632 8.671 1.00 77.88 706 SER A N 1
ATOM 5542 C CA . SER A 1 706 ? -10.808 -13.157 9.457 1.00 77.88 706 SER A CA 1
ATOM 5543 C C . SER A 1 706 ? -9.480 -13.599 8.837 1.00 77.88 706 SER A C 1
ATOM 5545 O O . SER A 1 706 ? -9.316 -14.754 8.431 1.00 77.88 706 SER A O 1
ATOM 5547 N N . TRP A 1 707 ? -8.518 -12.674 8.747 1.00 82.12 707 TRP A N 1
ATOM 5548 C CA . TRP A 1 707 ? -7.183 -12.938 8.193 1.00 82.12 707 TRP A CA 1
ATOM 5549 C C . TRP A 1 707 ? -6.457 -14.137 8.829 1.00 82.12 707 TRP A C 1
ATOM 5551 O O . TRP A 1 707 ? -5.852 -14.904 8.085 1.00 82.12 707 TRP A O 1
ATOM 5561 N N . PRO A 1 708 ? -6.544 -14.392 10.148 1.00 76.69 708 PRO A N 1
ATOM 5562 C CA . PRO A 1 708 ? -5.966 -15.598 10.743 1.00 76.69 708 PRO A CA 1
ATOM 5563 C C . PRO A 1 708 ? -6.647 -16.887 10.292 1.00 76.69 708 PRO A C 1
ATOM 5565 O O . PRO A 1 708 ? -5.975 -17.907 10.179 1.00 76.69 708 PRO A O 1
ATOM 5568 N N . THR A 1 709 ? -7.958 -16.868 10.024 1.00 77.44 709 THR A N 1
ATOM 5569 C CA . THR A 1 709 ? -8.642 -18.036 9.442 1.00 77.44 709 THR A CA 1
ATOM 5570 C C . THR A 1 709 ? -8.079 -18.324 8.062 1.00 77.44 709 THR A C 1
ATOM 5572 O O . THR A 1 709 ? -7.743 -19.465 7.763 1.00 77.44 709 THR A O 1
ATOM 5575 N N . LEU A 1 710 ? -7.906 -17.280 7.249 1.00 83.31 710 LEU A N 1
ATOM 5576 C CA . LEU A 1 710 ? -7.268 -17.395 5.944 1.00 83.31 710 LEU A CA 1
ATOM 5577 C C . LEU A 1 710 ? -5.819 -17.897 6.073 1.00 83.31 710 LEU A C 1
ATOM 5579 O O . LEU A 1 710 ? -5.442 -18.817 5.354 1.00 83.31 710 LEU A O 1
ATOM 5583 N N . SER A 1 711 ? -5.040 -17.362 7.020 1.00 81.69 711 SER A N 1
ATOM 5584 C CA . SER A 1 711 ? -3.672 -17.816 7.306 1.00 81.69 711 SER A CA 1
ATOM 5585 C C . SER A 1 711 ? -3.641 -19.307 7.603 1.00 81.69 711 SER A C 1
ATOM 5587 O O . SER A 1 711 ? -2.945 -20.041 6.918 1.00 81.69 711 SER A O 1
ATOM 5589 N N . ARG A 1 712 ? -4.475 -19.774 8.543 1.00 77.38 712 ARG A N 1
ATOM 5590 C CA . ARG A 1 712 ? -4.590 -21.196 8.903 1.00 77.38 712 ARG A CA 1
ATOM 5591 C C . ARG A 1 712 ? -4.958 -22.060 7.718 1.00 77.38 712 ARG A C 1
ATOM 5593 O O . ARG A 1 712 ? -4.395 -23.128 7.559 1.00 77.38 712 ARG A O 1
ATOM 5600 N N . ILE A 1 713 ? -5.854 -21.599 6.850 1.00 85.25 713 ILE A N 1
ATOM 5601 C CA . ILE A 1 713 ? -6.199 -22.350 5.643 1.00 85.25 713 ILE A CA 1
ATOM 5602 C C . ILE A 1 713 ? -4.936 -22.597 4.808 1.00 85.25 713 ILE A C 1
ATOM 5604 O O . ILE A 1 713 ? -4.692 -23.752 4.450 1.00 85.25 713 ILE A O 1
ATOM 5608 N N . PHE A 1 714 ? -4.115 -21.568 4.572 1.00 84.69 714 PHE A N 1
ATOM 5609 C CA . PHE A 1 714 ? -2.862 -21.683 3.821 1.00 84.69 714 PHE A CA 1
ATOM 5610 C C . PHE A 1 714 ? -1.727 -22.386 4.593 1.00 84.69 714 PHE A C 1
ATOM 5612 O O . PHE A 1 714 ? -0.934 -23.075 3.953 1.00 84.69 714 PHE A O 1
ATOM 5619 N N . THR A 1 715 ? -1.660 -22.285 5.926 1.00 76.50 715 THR A N 1
ATOM 5620 C CA . THR A 1 715 ? -0.582 -22.849 6.765 1.00 76.50 715 THR A CA 1
ATOM 5621 C C . THR A 1 715 ? -0.854 -24.256 7.306 1.00 76.50 715 THR A C 1
ATOM 5623 O O . THR A 1 715 ? 0.102 -25.008 7.478 1.00 76.50 715 THR A O 1
ATOM 5626 N N . ASP A 1 716 ? -2.116 -24.690 7.448 1.00 68.19 716 ASP A N 1
ATOM 5627 C CA . ASP A 1 716 ? -2.533 -26.061 7.832 1.00 68.19 716 ASP A CA 1
ATOM 5628 C C . ASP A 1 716 ? -2.154 -27.123 6.768 1.00 68.19 716 ASP A C 1
ATOM 5630 O O . ASP A 1 716 ? -2.626 -28.260 6.782 1.00 68.19 716 ASP A O 1
ATOM 5634 N N . CYS A 1 717 ? -1.271 -26.783 5.827 1.00 51.38 717 CYS A N 1
ATOM 5635 C CA . CYS A 1 717 ? -0.636 -27.728 4.918 1.00 51.38 717 CYS A CA 1
ATOM 5636 C C . CYS A 1 717 ? 0.310 -28.708 5.638 1.00 51.38 717 CYS A C 1
ATOM 5638 O O . CYS A 1 717 ? 0.659 -29.727 5.055 1.00 51.38 717 CYS A O 1
ATOM 5640 N N . ALA A 1 718 ? 0.679 -28.470 6.899 1.00 47.03 718 ALA A N 1
ATOM 5641 C CA . ALA A 1 718 ? 1.455 -29.412 7.706 1.00 47.03 718 ALA A CA 1
ATOM 5642 C C . ALA A 1 718 ? 0.539 -30.425 8.430 1.00 47.03 718 ALA A C 1
ATOM 5644 O O . ALA A 1 718 ? 0.341 -30.353 9.636 1.00 47.03 718 ALA A O 1
ATOM 5645 N N . GLY A 1 719 ? -0.062 -31.334 7.658 1.00 45.25 719 GLY A N 1
ATOM 5646 C CA . GLY A 1 719 ? -0.633 -32.618 8.087 1.00 45.25 719 GLY A CA 1
ATOM 5647 C C . GLY A 1 719 ? -1.389 -32.706 9.425 1.00 45.25 719 GLY A C 1
ATOM 5648 O O . GLY A 1 719 ? -0.788 -32.965 10.458 1.00 45.25 719 GLY A O 1
ATOM 5649 N N . GLN A 1 720 ? -2.725 -32.709 9.375 1.00 40.81 720 GLN A N 1
ATOM 5650 C CA . GLN A 1 720 ? -3.568 -33.760 9.979 1.00 40.81 720 GLN A CA 1
ATOM 5651 C C . GLN A 1 720 ? -5.041 -33.538 9.619 1.00 40.81 720 GLN A C 1
ATOM 5653 O O . GLN A 1 720 ? -5.589 -32.445 9.745 1.00 40.81 720 GLN A O 1
ATOM 5658 N N . GLY A 1 721 ? -5.679 -34.603 9.136 1.00 41.44 721 GLY A N 1
ATOM 5659 C CA . GLY A 1 721 ? -7.095 -34.614 8.807 1.00 41.44 721 GLY A CA 1
ATOM 5660 C C . GLY A 1 721 ? -8.001 -34.531 10.039 1.00 41.44 721 GLY A C 1
ATOM 5661 O O . GLY A 1 721 ? -7.652 -34.986 11.122 1.00 41.44 721 GLY A O 1
ATOM 5662 N N . ALA A 1 722 ? -9.216 -34.050 9.773 1.00 37.28 722 ALA A N 1
ATOM 5663 C CA . ALA A 1 722 ? -10.413 -34.050 10.613 1.00 37.28 722 ALA A CA 1
ATOM 5664 C C . ALA A 1 722 ? -10.640 -32.854 11.568 1.00 37.28 722 ALA A C 1
ATOM 5666 O O . ALA A 1 722 ? -9.811 -32.469 12.383 1.00 37.28 722 ALA A O 1
ATOM 5667 N N . VAL A 1 723 ? -11.902 -32.401 11.512 1.00 38.66 723 VAL A N 1
ATOM 5668 C CA . VAL A 1 723 ? -12.651 -31.530 12.441 1.00 38.66 723 VAL A CA 1
ATOM 5669 C C . VAL A 1 723 ? -12.660 -30.024 12.125 1.00 38.66 723 VAL A C 1
ATOM 5671 O O . VAL A 1 723 ? -12.186 -29.176 12.878 1.00 38.66 723 VAL A O 1
ATOM 5674 N N . CYS A 1 724 ? -13.371 -29.689 11.044 1.00 43.75 724 CYS A N 1
ATOM 5675 C CA . CYS A 1 724 ? -13.772 -28.328 10.664 1.00 43.75 724 CYS A CA 1
ATOM 5676 C C . CYS A 1 724 ? -14.983 -27.760 11.445 1.00 43.75 724 CYS A C 1
ATOM 5678 O O . CYS A 1 724 ? -15.581 -26.790 10.998 1.00 43.75 724 CYS A O 1
ATOM 5680 N N . SER A 1 725 ? -15.368 -28.307 12.606 1.00 39.41 725 SER A N 1
ATOM 5681 C CA . SER A 1 725 ? -16.486 -27.748 13.399 1.00 39.41 725 SER A CA 1
ATOM 5682 C C . SER A 1 725 ? -16.171 -27.435 14.868 1.00 39.41 725 SER A C 1
ATOM 5684 O O . SER A 1 725 ? -16.990 -26.808 15.531 1.00 39.41 725 SER A O 1
ATOM 5686 N N . ALA A 1 726 ? -14.985 -27.794 15.380 1.00 36.66 726 ALA A N 1
ATOM 5687 C CA . ALA A 1 726 ? -14.603 -27.548 16.782 1.00 36.66 726 ALA A CA 1
ATOM 5688 C C . ALA A 1 726 ? -13.550 -26.432 16.972 1.00 36.66 726 ALA A C 1
ATOM 5690 O O . ALA A 1 726 ? -13.369 -25.941 18.082 1.00 36.66 726 ALA A O 1
ATOM 5691 N N . ARG A 1 727 ? -12.871 -25.984 15.904 1.00 42.66 727 ARG A N 1
ATOM 5692 C CA . ARG A 1 727 ? -11.747 -25.022 15.984 1.00 42.66 727 ARG A CA 1
ATOM 5693 C C . ARG A 1 727 ? -12.113 -23.540 15.812 1.00 42.66 727 ARG A C 1
ATOM 5695 O O . ARG A 1 727 ? -11.234 -22.688 15.934 1.00 42.66 727 ARG A O 1
ATOM 5702 N N . VAL A 1 728 ? -13.399 -23.215 15.645 1.00 42.75 728 VAL A N 1
ATOM 5703 C CA . VAL A 1 728 ? -13.918 -21.829 15.751 1.00 42.75 728 VAL A CA 1
ATOM 5704 C C . VAL A 1 728 ? -13.609 -21.221 17.135 1.00 42.75 728 VAL A C 1
ATOM 5706 O O . VAL A 1 728 ? -13.524 -20.008 17.283 1.00 42.75 728 VAL A O 1
ATOM 5709 N N . LEU A 1 729 ? -13.324 -22.064 18.133 1.00 42.22 729 LEU A N 1
ATOM 5710 C CA . LEU A 1 729 ? -12.934 -21.672 19.488 1.00 42.22 729 LEU A CA 1
ATOM 5711 C C . LEU A 1 729 ? -11.480 -21.188 19.650 1.00 42.22 729 LEU A C 1
ATOM 5713 O O . LEU A 1 729 ? -11.132 -20.749 20.735 1.00 42.22 729 LEU A O 1
ATOM 5717 N N . ALA A 1 730 ? -10.636 -21.224 18.612 1.00 47.53 730 ALA A N 1
ATOM 5718 C CA . ALA A 1 730 ? -9.209 -20.887 18.734 1.00 47.53 730 ALA A CA 1
ATOM 5719 C C . ALA A 1 730 ? -8.793 -19.561 18.064 1.00 47.53 730 ALA A C 1
ATOM 5721 O O . ALA A 1 730 ? -7.606 -19.355 17.827 1.00 47.53 730 ALA A O 1
ATOM 5722 N N . GLN A 1 731 ? -9.715 -18.696 17.619 1.00 64.06 731 GLN A N 1
ATOM 5723 C CA . GLN A 1 731 ? -9.323 -17.430 16.960 1.00 64.06 731 GLN A CA 1
ATOM 5724 C C . GLN A 1 731 ? -8.733 -16.416 17.951 1.00 64.06 731 GLN A C 1
ATOM 5726 O O . GLN A 1 731 ? -7.698 -15.816 17.675 1.00 64.06 731 GLN A O 1
ATOM 5731 N N . PHE A 1 732 ? -9.344 -16.291 19.122 1.00 70.69 732 PHE A N 1
ATOM 5732 C CA . PHE A 1 732 ? -8.783 -15.588 20.270 1.00 70.69 732 PHE A CA 1
ATOM 5733 C C . PHE A 1 732 ? -7.844 -16.551 21.028 1.00 70.69 732 PHE A C 1
ATOM 5735 O O . PHE A 1 732 ? -8.148 -17.746 21.050 1.00 70.69 732 PHE A O 1
ATOM 5742 N N . PRO A 1 733 ? -6.702 -16.115 21.595 1.00 79.44 733 PRO A N 1
ATOM 5743 C CA . PRO A 1 733 ? -6.189 -14.744 21.744 1.00 79.44 733 PRO A CA 1
ATOM 5744 C C . PRO A 1 733 ? -5.456 -14.162 20.522 1.00 79.44 733 PRO A C 1
ATOM 5746 O O . PRO A 1 733 ? -4.946 -13.050 20.585 1.00 79.44 733 PRO A O 1
ATOM 5749 N N . HIS A 1 734 ? -5.358 -14.886 19.409 1.00 78.44 734 HIS A N 1
ATOM 5750 C CA . HIS A 1 734 ? -4.481 -14.490 18.299 1.00 78.44 734 HIS A CA 1
ATOM 5751 C C . HIS A 1 734 ? -5.062 -13.410 17.382 1.00 78.44 734 HIS A C 1
ATOM 5753 O O . HIS A 1 734 ? -4.323 -12.786 16.622 1.00 78.44 734 HIS A O 1
ATOM 5759 N N . ALA A 1 735 ? -6.375 -13.199 17.423 1.00 78.62 735 ALA A N 1
ATOM 5760 C CA . ALA A 1 735 ? -7.052 -12.188 16.633 1.00 78.62 735 ALA A CA 1
ATOM 5761 C C . ALA A 1 735 ? -8.415 -11.820 17.198 1.00 78.62 735 ALA A C 1
ATOM 5763 O O . ALA A 1 735 ? -9.088 -12.642 17.824 1.00 78.62 735 ALA A O 1
ATOM 5764 N N . LEU A 1 736 ? -8.838 -10.603 16.869 1.00 85.12 736 LEU A N 1
ATOM 5765 C CA . LEU A 1 736 ? -10.170 -10.095 17.136 1.00 85.12 736 LEU A CA 1
ATOM 5766 C C . LEU A 1 736 ? -10.875 -9.793 15.812 1.00 85.12 736 LEU A C 1
ATOM 5768 O O . LEU A 1 736 ? -10.262 -9.311 14.857 1.00 85.12 736 LEU A O 1
ATOM 5772 N N . ARG A 1 737 ? -12.166 -10.119 15.736 1.00 83.19 737 ARG A N 1
ATOM 5773 C CA . ARG A 1 737 ? -12.979 -9.835 14.549 1.00 83.19 737 ARG A CA 1
ATOM 5774 C C . ARG A 1 737 ? -13.249 -8.330 14.438 1.00 83.19 737 ARG A C 1
ATOM 5776 O O . ARG A 1 737 ? -13.482 -7.708 15.473 1.00 83.19 737 ARG A O 1
ATOM 5783 N N . PRO A 1 738 ? -13.271 -7.746 13.228 1.00 84.69 738 PRO A N 1
ATOM 5784 C CA . PRO A 1 738 ? -13.719 -6.371 13.052 1.00 84.69 738 PRO A CA 1
ATOM 5785 C C . PRO A 1 738 ? -15.133 -6.163 13.606 1.00 84.69 738 PRO A C 1
ATOM 5787 O O . PRO A 1 738 ? -16.006 -7.014 13.420 1.00 84.69 738 PRO A O 1
ATOM 5790 N N . LEU A 1 739 ? -15.373 -5.023 14.250 1.00 87.56 739 LEU A N 1
ATOM 5791 C CA . LEU A 1 739 ? -16.702 -4.632 14.714 1.00 87.56 739 LEU A CA 1
ATOM 5792 C C . LEU A 1 739 ? -17.344 -3.704 13.688 1.00 87.56 739 LEU A C 1
ATOM 5794 O O . LEU A 1 739 ? -16.796 -2.659 13.354 1.00 87.56 739 LEU A O 1
ATOM 5798 N N . ARG A 1 740 ? -18.520 -4.076 13.185 1.00 87.31 740 ARG A N 1
ATOM 5799 C CA . ARG A 1 740 ? -19.345 -3.206 12.338 1.00 87.31 740 ARG A CA 1
ATOM 5800 C C . ARG A 1 740 ? -20.303 -2.428 13.213 1.00 87.31 740 ARG A C 1
ATOM 5802 O O . ARG A 1 740 ? -20.899 -3.004 14.116 1.00 87.31 740 ARG A O 1
ATOM 5809 N N . PHE A 1 741 ? -20.505 -1.157 12.912 1.00 90.12 741 PHE A N 1
ATOM 5810 C CA . PHE A 1 741 ? -21.379 -0.286 13.685 1.00 90.12 741 PHE A CA 1
ATOM 5811 C C . PHE A 1 741 ? -22.516 0.267 12.851 1.00 90.12 741 PHE A C 1
ATOM 5813 O O . PHE A 1 741 ? -22.310 0.730 11.731 1.00 90.12 741 PHE A O 1
ATOM 5820 N N . VAL A 1 742 ? -23.712 0.289 13.429 1.00 89.81 742 VAL A N 1
ATOM 5821 C CA . VAL A 1 742 ? -24.804 1.136 12.949 1.00 89.81 742 VAL A CA 1
ATOM 5822 C C . VAL A 1 742 ? -24.843 2.373 13.828 1.00 89.81 742 VAL A C 1
ATOM 5824 O O . VAL A 1 742 ? -25.079 2.274 15.035 1.00 89.81 742 VAL A O 1
ATOM 5827 N N . ARG A 1 743 ? -24.617 3.531 13.204 1.00 89.31 743 ARG A N 1
ATOM 5828 C CA . ARG A 1 743 ? -24.724 4.826 13.867 1.00 89.31 743 ARG A CA 1
ATOM 5829 C C . ARG A 1 743 ? -26.177 5.174 14.127 1.00 89.31 743 ARG A C 1
ATOM 5831 O O . ARG A 1 743 ? -27.015 5.133 13.226 1.00 89.31 743 ARG A O 1
ATOM 5838 N N . LEU A 1 744 ? -26.458 5.561 15.361 1.00 85.19 744 LEU A N 1
ATOM 5839 C CA . LEU A 1 744 ? -27.769 5.982 15.814 1.00 85.19 744 LEU A CA 1
ATOM 5840 C C . LEU A 1 744 ? -27.725 7.443 16.265 1.00 85.19 744 LEU A C 1
ATOM 5842 O O . LEU A 1 744 ? -26.891 7.799 17.106 1.00 85.19 744 LEU A O 1
ATOM 5846 N N . PRO A 1 745 ? -28.629 8.296 15.751 1.00 78.12 745 PRO A N 1
ATOM 5847 C CA . PRO A 1 745 ? -28.769 9.647 16.262 1.00 78.12 745 PRO A CA 1
ATOM 5848 C C . PRO A 1 745 ? -29.317 9.592 17.690 1.00 78.12 745 PRO A C 1
ATOM 5850 O O . PRO A 1 745 ? -30.331 8.942 17.965 1.00 78.12 745 PRO A O 1
ATOM 5853 N N . VAL A 1 746 ? -28.663 10.297 18.610 1.00 77.75 746 VAL A N 1
ATOM 5854 C CA . VAL A 1 746 ? -29.179 10.461 19.969 1.00 77.75 746 VAL A CA 1
ATOM 5855 C C . VAL A 1 746 ? -30.265 11.532 19.914 1.00 77.75 746 VAL A C 1
ATOM 5857 O O . VAL A 1 746 ? -29.973 12.720 19.836 1.00 77.75 746 VAL A O 1
ATOM 5860 N N . SER A 1 747 ? -31.539 11.132 19.938 1.00 69.75 747 SER A N 1
ATOM 5861 C CA . SER A 1 747 ? -32.594 12.082 20.325 1.00 69.75 747 SER A CA 1
ATOM 5862 C C . SER A 1 747 ? -32.484 12.367 21.827 1.00 69.75 747 SER A C 1
ATOM 5864 O O . SER A 1 747 ? -31.980 11.521 22.568 1.00 69.75 747 SER A O 1
ATOM 5866 N N . GLU A 1 748 ? -32.973 13.526 22.288 1.00 55.62 748 GLU A N 1
ATOM 5867 C CA . GLU A 1 748 ? -32.813 14.048 23.666 1.00 55.62 748 GLU A CA 1
ATOM 5868 C C . GLU A 1 748 ? -33.201 13.075 24.803 1.00 55.62 748 GLU A C 1
ATOM 5870 O O . GLU A 1 748 ? -32.910 13.338 25.964 1.00 55.62 748 GLU A O 1
ATOM 5875 N N . ASN A 1 749 ? -33.837 11.942 24.491 1.00 56.59 749 ASN A N 1
ATOM 5876 C CA . ASN A 1 749 ? -34.407 11.012 25.458 1.00 56.59 749 ASN A CA 1
ATOM 5877 C C . ASN A 1 749 ? -33.826 9.582 25.396 1.00 56.59 749 ASN A C 1
ATOM 5879 O O . ASN A 1 749 ? -34.354 8.686 26.049 1.00 56.59 749 ASN A O 1
ATOM 5883 N N . VAL A 1 750 ? -32.787 9.324 24.594 1.00 63.44 750 VAL A N 1
ATOM 5884 C CA . VAL A 1 750 ? -32.244 7.963 24.394 1.00 63.44 750 VAL A CA 1
ATOM 5885 C C . VAL A 1 750 ? -31.358 7.542 25.574 1.00 63.44 750 VAL A C 1
ATOM 5887 O O . VAL A 1 750 ? -31.638 6.541 26.229 1.00 63.44 750 VAL A O 1
ATOM 5890 N N . LEU A 1 751 ? -30.333 8.329 25.896 1.00 66.88 751 LEU A N 1
ATOM 5891 C CA . LEU A 1 751 ? -29.519 8.150 27.100 1.00 66.88 751 LEU A CA 1
ATOM 5892 C C . LEU A 1 751 ? -29.975 9.190 28.123 1.00 66.88 751 LEU A C 1
ATOM 5894 O O . LEU A 1 751 ? -29.793 10.387 27.914 1.00 66.88 751 LEU A O 1
ATOM 5898 N N . VAL A 1 752 ? -30.630 8.743 29.196 1.00 58.34 752 VAL A N 1
ATOM 5899 C CA . VAL A 1 752 ? -31.220 9.643 30.193 1.00 58.34 752 VAL A CA 1
ATOM 5900 C C . VAL A 1 752 ? -30.308 9.678 31.412 1.00 58.34 752 VAL A C 1
ATOM 5902 O O . VAL A 1 752 ? -30.314 8.771 32.237 1.00 58.34 752 VAL A O 1
ATOM 5905 N N . GLY A 1 753 ? -29.525 10.746 31.522 1.00 56.84 753 GLY A N 1
ATOM 5906 C CA . GLY A 1 753 ? -28.626 10.991 32.647 1.00 56.84 753 GLY A CA 1
ATOM 5907 C C . GLY A 1 753 ? -27.424 11.831 32.227 1.00 56.84 753 GLY A C 1
ATOM 5908 O O . GLY A 1 753 ? -27.055 11.852 31.056 1.00 56.84 753 GLY A O 1
ATOM 5909 N N . LYS A 1 754 ? -26.809 12.533 33.182 1.00 57.03 754 LYS A N 1
ATOM 5910 C CA . LYS A 1 754 ? -25.399 12.918 33.039 1.00 57.03 754 LYS A CA 1
ATOM 5911 C C . LYS A 1 754 ? -24.576 11.690 33.407 1.00 57.03 754 LYS A C 1
ATOM 5913 O O . LYS A 1 754 ? -24.999 10.981 34.319 1.00 57.03 754 LYS A O 1
ATOM 5918 N N . ALA A 1 755 ? -23.440 11.469 32.742 1.00 59.53 755 ALA A N 1
ATOM 5919 C CA . ALA A 1 755 ? -22.396 10.644 33.341 1.00 59.53 755 ALA A CA 1
ATOM 5920 C C . ALA A 1 755 ? -22.179 11.207 34.751 1.00 59.53 755 ALA A C 1
ATOM 5922 O O . ALA A 1 755 ? -21.850 12.389 34.899 1.00 59.53 755 ALA A O 1
ATOM 5923 N N . ASP A 1 756 ? -22.553 10.441 35.771 1.00 61.75 756 ASP A N 1
ATOM 5924 C CA . ASP A 1 756 ? -22.380 10.877 37.150 1.00 61.75 756 ASP A CA 1
ATOM 5925 C C . ASP A 1 756 ? -20.876 10.986 37.462 1.00 61.75 756 ASP A C 1
ATOM 5927 O O . ASP A 1 756 ? -20.020 10.655 36.638 1.00 61.75 756 ASP A O 1
ATOM 5931 N N . GLU A 1 757 ? -20.521 11.463 38.657 1.00 60.47 757 GLU A N 1
ATOM 5932 C CA . GLU A 1 757 ? -19.113 11.494 39.094 1.00 60.47 757 GLU A CA 1
ATOM 5933 C C . GLU A 1 757 ? -18.453 10.096 39.070 1.00 60.47 757 GLU A C 1
ATOM 5935 O O . GLU A 1 757 ? -17.233 9.994 39.156 1.00 60.47 757 GLU A O 1
ATOM 5940 N N . GLN A 1 758 ? -19.250 9.030 38.923 1.00 59.09 758 GLN A N 1
ATOM 5941 C CA . GLN A 1 758 ? -18.840 7.628 38.877 1.00 59.09 758 GLN A CA 1
ATOM 5942 C C . GLN A 1 758 ? -18.826 7.048 37.449 1.00 59.09 758 GLN A C 1
ATOM 5944 O O . GLN A 1 758 ? -18.604 5.853 37.291 1.00 59.09 758 GLN A O 1
ATOM 5949 N N . GLN A 1 759 ? -19.023 7.874 36.411 1.00 67.94 759 GLN A N 1
ATOM 5950 C CA . GLN A 1 759 ? -19.028 7.469 34.997 1.00 67.94 759 GLN A CA 1
ATOM 5951 C C . GLN A 1 759 ? -20.122 6.453 34.613 1.00 67.94 759 GLN A C 1
ATOM 5953 O O . GLN A 1 759 ? -19.970 5.697 33.653 1.00 67.94 759 GLN A O 1
ATOM 5958 N N . HIS A 1 760 ? -21.267 6.451 35.295 1.00 73.25 760 HIS A N 1
ATOM 5959 C CA . HIS A 1 760 ? -22.418 5.644 34.891 1.00 73.25 760 HIS A CA 1
ATOM 5960 C C . HIS A 1 760 ? -23.373 6.420 33.979 1.00 73.25 760 HIS A C 1
ATOM 5962 O O . HIS A 1 760 ? -23.749 7.560 34.260 1.00 73.25 760 HIS A O 1
ATOM 5968 N N . ILE A 1 761 ? -23.849 5.767 32.914 1.00 74.25 761 ILE A N 1
ATOM 5969 C CA . ILE A 1 761 ? -24.994 6.232 32.119 1.00 74.25 761 ILE A CA 1
ATOM 5970 C C . ILE A 1 761 ? -26.189 5.319 32.382 1.00 74.25 761 ILE A C 1
ATOM 5972 O O . ILE A 1 761 ? -26.078 4.097 32.346 1.00 74.25 761 ILE A O 1
ATOM 5976 N N . SER A 1 762 ? -27.358 5.914 32.626 1.00 73.50 762 SER A N 1
ATOM 5977 C CA . SER A 1 762 ? -28.611 5.170 32.775 1.00 73.50 762 SER A CA 1
ATOM 5978 C C . SER A 1 762 ? -29.389 5.112 31.459 1.00 73.50 762 SER A C 1
ATOM 5980 O O . SER A 1 762 ? -29.599 6.127 30.794 1.00 73.50 762 SER A O 1
ATOM 5982 N N . ILE A 1 763 ? -29.876 3.925 31.102 1.00 74.81 763 ILE A N 1
ATOM 5983 C CA . ILE A 1 763 ? -30.773 3.706 29.961 1.00 74.81 763 ILE A CA 1
ATOM 5984 C C . ILE A 1 763 ? -32.174 3.374 30.473 1.00 74.81 763 ILE A C 1
ATOM 5986 O O . ILE A 1 763 ? -32.366 2.333 31.105 1.00 74.81 763 ILE A O 1
ATOM 5990 N N . ASP A 1 764 ? -33.175 4.210 30.162 1.00 76.19 764 ASP A N 1
ATOM 5991 C CA . ASP A 1 764 ? -34.586 3.813 30.307 1.00 76.19 764 ASP A CA 1
ATOM 5992 C C . ASP A 1 764 ? -35.006 3.000 29.078 1.00 76.19 764 ASP A C 1
ATOM 5994 O O . ASP A 1 764 ? -35.249 3.538 27.992 1.00 76.19 764 ASP A O 1
ATOM 5998 N N . LEU A 1 765 ? -35.127 1.683 29.261 1.00 71.69 765 LEU A N 1
ATOM 5999 C CA . LEU A 1 765 ? -35.459 0.733 28.195 1.00 71.69 765 LEU A CA 1
ATOM 6000 C C . LEU A 1 765 ? -36.769 1.071 27.461 1.00 71.69 765 LEU A C 1
ATOM 6002 O O . LEU A 1 765 ? -36.917 0.733 26.283 1.00 71.69 765 LEU A O 1
ATOM 6006 N N . ARG A 1 766 ? -37.731 1.730 28.123 1.00 68.06 766 ARG A N 1
ATOM 6007 C CA . ARG A 1 766 ? -39.036 2.068 27.523 1.00 68.06 766 ARG A CA 1
ATOM 6008 C C . ARG A 1 766 ? -38.901 3.202 26.521 1.00 68.06 766 ARG A C 1
ATOM 6010 O O . ARG A 1 766 ? -39.504 3.150 25.450 1.00 68.06 766 ARG A O 1
ATOM 6017 N N . VAL A 1 767 ? -38.114 4.209 26.879 1.00 70.50 767 VAL A N 1
ATOM 6018 C CA . VAL A 1 767 ? -37.885 5.388 26.044 1.00 70.50 767 VAL A CA 1
ATOM 6019 C C . VAL A 1 767 ? -36.950 5.029 24.895 1.00 70.50 767 VAL A C 1
ATOM 6021 O O . VAL A 1 767 ? -37.274 5.265 23.729 1.00 70.50 767 VAL A O 1
ATOM 6024 N N . PHE A 1 768 ? -35.857 4.341 25.221 1.00 70.38 768 PHE A N 1
ATOM 6025 C CA . PHE A 1 768 ? -34.845 3.910 24.270 1.00 70.38 768 PHE A CA 1
ATOM 6026 C C . PHE A 1 768 ? -35.435 3.014 23.167 1.00 70.38 768 PHE A C 1
ATOM 6028 O O . PHE A 1 768 ? -35.261 3.275 21.977 1.00 70.38 768 PHE A O 1
ATOM 6035 N N . GLY A 1 769 ? -36.224 1.999 23.541 1.00 73.12 769 GLY A N 1
ATOM 6036 C CA . GLY A 1 769 ? -36.883 1.118 22.577 1.00 73.12 769 GLY A CA 1
ATOM 6037 C C . GLY A 1 769 ? -37.800 1.858 21.604 1.00 73.12 769 GLY A C 1
ATOM 6038 O O . GLY A 1 769 ? -37.813 1.541 20.417 1.00 73.12 769 GLY A O 1
ATOM 6039 N N . SER A 1 770 ? -38.549 2.856 22.080 1.00 74.69 770 SER A N 1
ATOM 6040 C CA . SER A 1 770 ? -39.436 3.652 21.226 1.00 74.69 770 SER A CA 1
ATOM 6041 C C . SER A 1 770 ? -38.662 4.504 20.222 1.00 74.69 770 SER A C 1
ATOM 6043 O O . SER A 1 770 ? -39.043 4.548 19.054 1.00 74.69 770 SER A O 1
ATOM 6045 N N . ALA A 1 771 ? -37.572 5.142 20.656 1.00 69.31 771 ALA A N 1
ATOM 6046 C CA . ALA A 1 771 ? -36.765 6.018 19.810 1.00 69.31 771 ALA A CA 1
ATOM 6047 C C . ALA A 1 771 ? -36.083 5.268 18.650 1.00 69.31 771 ALA A C 1
ATOM 6049 O O . ALA A 1 771 ? -35.960 5.813 17.559 1.00 69.31 771 ALA A O 1
ATOM 6050 N N . MET A 1 772 ? -35.706 4.000 18.850 1.00 71.31 772 MET A N 1
ATOM 6051 C CA . MET A 1 772 ? -35.058 3.182 17.814 1.00 71.31 772 MET A CA 1
ATOM 6052 C C . MET A 1 772 ? -36.026 2.385 16.924 1.00 71.31 772 MET A C 1
ATOM 6054 O O . MET A 1 772 ? -35.607 1.454 16.235 1.00 71.31 772 MET A O 1
ATOM 6058 N N . GLY A 1 773 ? -37.339 2.626 17.009 1.00 78.94 773 GLY A N 1
ATOM 6059 C CA . GLY A 1 773 ? -38.332 1.774 16.335 1.00 78.94 773 GLY A CA 1
ATOM 6060 C C . GLY A 1 773 ? -38.363 0.327 16.860 1.00 78.94 773 GLY A C 1
ATOM 6061 O O . GLY A 1 773 ? -38.923 -0.565 16.229 1.00 78.94 773 GLY A O 1
ATOM 6062 N N . CYS A 1 774 ? -37.783 0.082 18.037 1.00 81.62 774 CYS A N 1
ATOM 6063 C CA . CYS A 1 774 ? -37.659 -1.221 18.692 1.00 81.62 774 CYS A CA 1
ATOM 6064 C C . CYS A 1 774 ? -38.653 -1.386 19.859 1.00 81.62 774 CYS A C 1
ATOM 6066 O O . CYS A 1 774 ? -38.441 -2.210 20.750 1.00 81.62 774 CYS A O 1
ATOM 6068 N N . ALA A 1 775 ? -39.753 -0.622 19.872 1.00 83.69 775 ALA A N 1
ATOM 6069 C CA . ALA A 1 775 ? -40.705 -0.563 20.986 1.00 83.69 775 ALA A CA 1
ATOM 6070 C C . ALA A 1 775 ? -41.284 -1.940 21.352 1.00 83.69 775 ALA A C 1
ATOM 6072 O O . ALA A 1 775 ? -41.435 -2.275 22.528 1.00 83.69 775 ALA A O 1
ATOM 6073 N N . LEU A 1 776 ? -41.577 -2.767 20.342 1.00 85.88 776 LEU A N 1
ATOM 6074 C CA . LEU A 1 776 ? -42.069 -4.127 20.554 1.00 85.88 776 LEU A CA 1
ATOM 6075 C C . LEU A 1 776 ? -41.005 -5.012 21.215 1.00 85.88 776 LEU A C 1
ATOM 6077 O O . LEU A 1 776 ? -41.328 -5.749 22.147 1.00 85.88 776 LEU A O 1
ATOM 6081 N N . THR A 1 777 ? -39.750 -4.912 20.770 1.00 86.69 777 THR A N 1
ATOM 6082 C CA . THR A 1 777 ? -38.613 -5.635 21.352 1.00 86.69 777 THR A CA 1
ATOM 6083 C C . THR A 1 777 ? -38.390 -5.215 22.799 1.00 86.69 777 THR A C 1
ATOM 6085 O O . THR A 1 777 ? -38.317 -6.077 23.666 1.00 86.69 777 THR A O 1
ATOM 6088 N N . ALA A 1 778 ? -38.394 -3.913 23.091 1.00 85.00 778 ALA A N 1
ATOM 6089 C CA . ALA A 1 778 ? -38.267 -3.399 24.453 1.00 85.00 778 ALA A CA 1
ATOM 6090 C C . ALA A 1 778 ? -39.405 -3.878 25.366 1.00 85.00 778 ALA A C 1
ATOM 6092 O O . ALA A 1 778 ? -39.164 -4.282 26.501 1.00 85.00 778 ALA A O 1
ATOM 6093 N N . LYS A 1 779 ? -40.648 -3.910 24.865 1.00 85.75 779 LYS A N 1
ATOM 6094 C CA . LYS A 1 779 ? -41.796 -4.445 25.612 1.00 85.75 779 LYS A CA 1
ATOM 6095 C C . LYS A 1 779 ? -41.654 -5.944 25.887 1.00 85.75 779 LYS A C 1
ATOM 6097 O O . LYS A 1 779 ? -41.980 -6.386 26.987 1.00 85.75 779 LYS A O 1
ATOM 6102 N N . ARG A 1 780 ? -41.182 -6.726 24.909 1.00 89.50 780 ARG A N 1
ATOM 6103 C CA . ARG A 1 780 ? -40.903 -8.163 25.083 1.00 89.50 780 ARG A CA 1
ATOM 6104 C C . ARG A 1 780 ? -39.779 -8.388 26.087 1.00 89.50 780 ARG A C 1
ATOM 6106 O O . ARG A 1 780 ? -39.952 -9.202 26.984 1.00 89.50 780 ARG A O 1
ATOM 6113 N N . LEU A 1 781 ? -38.697 -7.623 25.978 1.00 86.38 781 LEU A N 1
ATOM 6114 C CA . LEU A 1 781 ? -37.557 -7.683 26.883 1.00 86.38 781 LEU A CA 1
ATOM 6115 C C . LEU A 1 781 ? -37.959 -7.329 28.316 1.00 86.38 781 LEU A C 1
ATOM 6117 O O . LEU A 1 781 ? -37.717 -8.108 29.226 1.00 86.38 781 LEU A O 1
ATOM 6121 N N . SER A 1 782 ? -38.661 -6.212 28.515 1.00 85.25 782 SER A N 1
ATOM 6122 C CA . SER A 1 782 ? -39.170 -5.808 29.831 1.00 85.25 782 SER A CA 1
ATOM 6123 C C . SER A 1 782 ? -40.116 -6.856 30.428 1.00 85.25 782 SER A C 1
ATOM 6125 O O . SER A 1 782 ? -40.038 -7.141 31.619 1.00 85.25 782 SER A O 1
ATOM 6127 N N . LYS A 1 783 ? -40.972 -7.480 29.606 1.00 87.62 783 LYS A N 1
ATOM 6128 C CA . LYS A 1 783 ? -41.829 -8.587 30.048 1.00 87.62 783 LYS A CA 1
ATOM 6129 C C . LYS A 1 783 ? -41.013 -9.824 30.442 1.00 87.62 783 LYS A C 1
ATOM 6131 O O . LYS A 1 783 ? -41.364 -10.465 31.426 1.00 87.62 783 LYS A O 1
ATOM 6136 N N . ALA A 1 784 ? -39.970 -10.158 29.681 1.00 86.81 784 ALA A N 1
ATOM 6137 C CA . ALA A 1 784 ? -39.116 -11.321 29.920 1.00 86.81 784 ALA A CA 1
ATOM 6138 C C . ALA A 1 784 ? -38.228 -11.153 31.165 1.00 86.81 784 ALA A C 1
ATOM 6140 O O . ALA A 1 784 ? -38.047 -12.106 31.913 1.00 86.81 784 ALA A O 1
ATOM 6141 N N . LEU A 1 785 ? -37.740 -9.937 31.430 1.00 83.12 785 LEU A N 1
ATOM 6142 C CA . LEU A 1 785 ? -36.948 -9.616 32.624 1.00 83.12 785 LEU A CA 1
ATOM 6143 C C . LEU A 1 785 ? -37.798 -9.533 33.909 1.00 83.12 785 LEU A C 1
ATOM 6145 O O . LEU A 1 785 ? -37.266 -9.614 35.014 1.00 83.12 785 LEU A O 1
ATOM 6149 N N . GLY A 1 786 ? -39.123 -9.393 33.803 1.00 84.12 786 GLY A N 1
ATOM 6150 C CA . GLY A 1 786 ? -40.021 -9.396 34.960 1.00 84.12 786 GLY A CA 1
ATOM 6151 C C . GLY A 1 786 ? -39.702 -8.287 35.975 1.00 84.12 786 GLY A C 1
ATOM 6152 O O . GLY A 1 786 ? -39.545 -7.125 35.605 1.00 84.12 786 GLY A O 1
ATOM 6153 N N . GLN A 1 787 ? -39.627 -8.639 37.266 1.00 64.06 787 GLN A N 1
ATOM 6154 C CA . GLN A 1 787 ? -39.308 -7.694 38.352 1.00 64.06 787 GLN A CA 1
ATOM 6155 C C . GLN A 1 787 ? -37.828 -7.272 38.399 1.00 64.06 787 GLN A C 1
ATOM 6157 O O . GLN A 1 787 ? -37.520 -6.288 39.064 1.00 64.06 787 GLN A O 1
ATOM 6162 N N . LEU A 1 788 ? -36.927 -7.963 37.682 1.00 57.34 788 LEU A N 1
ATOM 6163 C CA . LEU A 1 788 ? -35.507 -7.586 37.584 1.00 57.34 788 LEU A CA 1
ATOM 6164 C C . LEU A 1 788 ? -35.295 -6.326 36.734 1.00 57.34 788 LEU A C 1
ATOM 6166 O O . LEU A 1 788 ? -34.232 -5.717 36.782 1.00 57.34 788 LEU A O 1
ATOM 6170 N N . ALA A 1 789 ? -36.311 -5.897 35.983 1.00 56.75 789 ALA A N 1
ATOM 6171 C CA . ALA A 1 789 ? -36.297 -4.614 35.303 1.00 56.75 789 ALA A CA 1
ATOM 6172 C C . ALA A 1 789 ? -36.544 -3.473 36.309 1.00 56.75 789 ALA A C 1
ATOM 6174 O O . ALA A 1 789 ? -37.643 -2.909 36.376 1.00 56.75 789 ALA A O 1
ATOM 6175 N N . SER A 1 790 ? -35.513 -3.064 37.058 1.00 58.25 790 SER A N 1
ATOM 6176 C CA . SER A 1 790 ? -35.432 -1.651 37.435 1.00 58.25 790 SER A CA 1
ATOM 6177 C C . SER A 1 790 ? -35.564 -0.831 36.147 1.00 58.25 790 SER A C 1
ATOM 6179 O O . SER A 1 790 ? -35.045 -1.204 35.097 1.00 58.25 790 SER A O 1
ATOM 6181 N N . ARG A 1 791 ? -36.341 0.257 36.178 1.00 56.97 791 ARG A N 1
ATOM 6182 C CA . ARG A 1 791 ? -36.686 1.035 34.967 1.00 56.97 791 ARG A CA 1
ATOM 6183 C C . ARG A 1 791 ? -35.462 1.583 34.222 1.00 56.97 791 ARG A C 1
ATOM 6185 O O . ARG A 1 791 ? -35.592 1.935 33.054 1.00 56.97 791 ARG A O 1
ATOM 6192 N N . SER A 1 792 ? -34.320 1.641 34.897 1.00 60.12 792 SER A N 1
ATOM 6193 C CA . SER A 1 792 ? -33.022 2.062 34.395 1.00 60.12 792 SER A CA 1
ATOM 6194 C C . SER A 1 792 ? -32.025 0.905 34.434 1.00 60.12 792 SER A C 1
ATOM 6196 O O . SER A 1 792 ? -31.920 0.193 35.436 1.00 60.12 792 SER A O 1
ATOM 6198 N N . VAL A 1 793 ? -31.284 0.756 33.339 1.00 66.31 793 VAL A N 1
ATOM 6199 C CA . VAL A 1 793 ? -30.061 -0.044 33.262 1.00 66.31 793 VAL A CA 1
ATOM 6200 C C . VAL A 1 793 ? -28.882 0.910 33.420 1.00 66.31 793 VAL A C 1
ATOM 6202 O O . VAL A 1 793 ? -28.758 1.834 32.621 1.00 66.31 793 VAL A O 1
ATOM 6205 N N . HIS A 1 794 ? -28.048 0.710 34.438 1.00 63.50 794 HIS A N 1
ATOM 6206 C CA . HIS A 1 794 ? -26.806 1.463 34.607 1.00 63.50 794 HIS A CA 1
ATOM 6207 C C . HIS A 1 794 ? -25.710 0.766 33.805 1.00 63.50 794 HIS A C 1
ATOM 6209 O O . HIS A 1 794 ? -25.441 -0.410 34.035 1.00 63.50 794 HIS A O 1
ATOM 6215 N N . LEU A 1 795 ? -25.122 1.475 32.850 1.00 66.94 795 LEU A N 1
ATOM 6216 C CA . LEU A 1 795 ? -24.005 0.995 32.051 1.00 66.94 795 LEU A CA 1
ATOM 6217 C C . LEU A 1 795 ? -22.751 1.790 32.409 1.00 66.94 795 LEU A C 1
ATOM 6219 O O . LEU A 1 795 ? -22.815 3.007 32.618 1.00 66.94 795 LEU A O 1
ATOM 6223 N N . LEU A 1 796 ? -21.626 1.083 32.491 1.00 72.12 796 LEU A N 1
ATOM 6224 C CA . LEU A 1 796 ? -20.329 1.663 32.806 1.00 72.12 796 LEU A CA 1
ATOM 6225 C C . LEU A 1 796 ? -19.729 2.286 31.547 1.00 72.12 796 LEU A C 1
ATOM 6227 O O . LEU A 1 796 ? -19.567 1.610 30.525 1.00 72.12 796 LEU A O 1
ATOM 6231 N N . LEU A 1 797 ? -19.410 3.573 31.633 1.00 76.88 797 LEU A N 1
ATOM 6232 C CA . LEU A 1 797 ? -18.652 4.275 30.613 1.00 76.88 797 LEU A CA 1
ATOM 6233 C C . LEU A 1 797 ? -17.157 4.046 30.864 1.00 76.88 797 LEU A C 1
ATOM 6235 O O . LEU A 1 797 ? -16.692 4.178 31.994 1.00 76.88 797 LEU A O 1
ATOM 6239 N N . SER A 1 798 ? -16.395 3.724 29.822 1.00 77.56 798 SER A N 1
ATOM 6240 C CA . SER A 1 798 ? -14.935 3.723 29.903 1.00 77.56 798 SER A CA 1
ATOM 6241 C C . SER A 1 798 ? -14.389 5.139 30.137 1.00 77.56 798 SER A C 1
ATOM 6243 O O . SER A 1 798 ? -15.092 6.135 29.948 1.00 77.56 798 SER A O 1
ATOM 6245 N N . SER A 1 799 ? -13.093 5.247 30.434 1.00 74.62 799 SER A N 1
ATOM 6246 C CA . SER A 1 799 ? -12.395 6.533 30.476 1.00 74.62 799 SER A CA 1
ATOM 6247 C C . SER A 1 799 ? -12.580 7.329 29.172 1.00 74.62 799 SER A C 1
ATOM 6249 O O . SER A 1 799 ? -12.561 6.775 28.070 1.00 74.62 799 SER A O 1
ATOM 6251 N N . LEU A 1 800 ? -12.791 8.640 29.324 1.00 74.62 800 LEU A N 1
ATOM 6252 C CA . LEU A 1 800 ? -12.990 9.587 28.224 1.00 74.62 800 LEU A CA 1
ATOM 6253 C C . LEU A 1 800 ? -11.673 9.834 27.474 1.00 74.62 800 LEU A C 1
ATOM 6255 O O . LEU A 1 800 ? -10.629 9.986 28.107 1.00 74.62 800 LEU A O 1
ATOM 6259 N N . SER A 1 801 ? -11.734 9.962 26.147 1.00 69.06 801 SER A N 1
ATOM 6260 C CA . SER A 1 801 ? -10.595 10.378 25.313 1.00 69.06 801 SER A CA 1
ATOM 6261 C C . SER A 1 801 ? -10.957 11.497 24.340 1.00 69.06 801 SER A C 1
ATOM 6263 O O . SER A 1 801 ? -12.103 11.566 23.898 1.00 69.06 801 SER A O 1
ATOM 6265 N N . GLN A 1 802 ? -9.982 12.366 24.039 1.00 66.81 802 GLN A N 1
ATOM 6266 C CA . GLN A 1 802 ? -10.104 13.510 23.119 1.00 66.81 802 GLN A CA 1
ATOM 6267 C C . GLN A 1 802 ? -9.777 13.164 21.660 1.00 66.81 802 GLN A C 1
ATOM 6269 O O . GLN A 1 802 ? -10.168 13.905 20.761 1.00 66.81 802 GLN A O 1
ATOM 6274 N N . GLU A 1 803 ? -9.042 12.079 21.406 1.00 65.38 803 GLU A N 1
ATOM 6275 C CA . GLU A 1 803 ? -8.531 11.746 20.069 1.00 65.38 803 GLU A CA 1
ATOM 6276 C C . GLU A 1 803 ? -9.238 10.517 19.523 1.00 65.38 803 GLU A C 1
ATOM 6278 O O . GLU A 1 803 ? -9.219 9.484 20.171 1.00 65.38 803 GLU A O 1
ATOM 6283 N N . LEU A 1 804 ? -9.892 10.617 18.365 1.00 60.16 804 LEU A N 1
ATOM 6284 C CA . LEU A 1 804 ? -10.725 9.535 17.833 1.00 60.16 804 LEU A CA 1
ATOM 6285 C C . LEU A 1 804 ? -9.901 8.331 17.353 1.00 60.16 804 LEU A C 1
ATOM 6287 O O . LEU A 1 804 ? -8.832 8.511 16.765 1.00 60.16 804 LEU A O 1
ATOM 6291 N N . PRO A 1 805 ? -10.435 7.110 17.524 1.00 55.72 805 PRO A N 1
ATOM 6292 C CA . PRO A 1 805 ? -9.833 5.893 17.017 1.00 55.72 805 PRO A CA 1
ATOM 6293 C C . PRO A 1 805 ? -10.093 5.781 15.502 1.00 55.72 805 PRO A C 1
ATOM 6295 O O . PRO A 1 805 ? -11.016 5.091 15.082 1.00 55.72 805 PRO A O 1
ATOM 6298 N N . GLY A 1 806 ? -9.326 6.494 14.676 1.00 49.19 806 GLY A N 1
ATOM 6299 C CA . GLY A 1 806 ? -9.315 6.265 13.225 1.00 49.19 806 GLY A CA 1
ATOM 6300 C C . GLY A 1 806 ? -10.420 6.908 12.398 1.00 49.19 806 GLY A C 1
ATOM 6301 O O . GLY A 1 806 ? -11.352 7.519 12.913 1.00 49.19 806 GLY A O 1
ATOM 6302 N N . GLY A 1 807 ? -10.231 6.873 11.079 1.00 54.66 807 GLY A N 1
ATOM 6303 C CA . GLY A 1 807 ? -10.853 7.775 10.114 1.00 54.66 807 GLY A CA 1
ATOM 6304 C C . GLY A 1 807 ? -12.367 7.630 9.901 1.00 54.66 807 GLY A C 1
ATOM 6305 O O . GLY A 1 807 ? -12.982 6.596 10.126 1.00 54.66 807 GLY A O 1
ATOM 6306 N N . ASN A 1 808 ? -12.920 8.718 9.350 1.00 47.09 808 ASN A N 1
ATOM 6307 C CA . ASN A 1 808 ? -14.280 8.963 8.851 1.00 47.09 808 ASN A CA 1
ATOM 6308 C C . ASN A 1 808 ? -15.395 9.274 9.871 1.00 47.09 808 ASN A C 1
ATOM 6310 O O . ASN A 1 808 ? -16.283 8.490 10.197 1.00 47.09 808 ASN A O 1
ATOM 6314 N N . VAL A 1 809 ? -15.377 10.578 10.183 1.00 50.78 809 VAL A N 1
ATOM 6315 C CA . VAL A 1 809 ? -16.448 11.475 10.634 1.00 50.78 809 VAL A CA 1
ATOM 6316 C C . VAL A 1 809 ? -16.905 11.220 12.072 1.00 50.78 809 VAL A C 1
ATOM 6318 O O . VAL A 1 809 ? -17.878 10.488 12.288 1.00 50.78 809 VAL A O 1
ATOM 6321 N N . PRO A 1 810 ? -16.267 11.871 13.075 1.00 63.94 810 PRO A N 1
ATOM 6322 C CA . PRO A 1 810 ? -16.952 12.148 14.336 1.00 63.94 810 PRO A CA 1
ATOM 6323 C C . PRO A 1 810 ? -18.358 12.645 14.039 1.00 63.94 810 PRO A C 1
ATOM 6325 O O . PRO A 1 810 ? -18.542 13.453 13.126 1.00 63.94 810 PRO A O 1
ATOM 6328 N N . ALA A 1 811 ? -19.349 12.176 14.797 1.00 71.44 811 ALA A N 1
ATOM 6329 C CA . ALA A 1 811 ? -20.660 12.804 14.733 1.00 71.44 811 ALA A CA 1
ATOM 6330 C C . ALA A 1 811 ? -20.482 14.322 14.867 1.00 71.44 811 ALA A C 1
ATOM 6332 O O . ALA A 1 811 ? -19.657 14.767 15.668 1.00 71.44 811 ALA A O 1
ATOM 6333 N N . GLU A 1 812 ? -21.198 15.111 14.063 1.00 77.62 812 GLU A N 1
ATOM 6334 C CA . GLU A 1 812 ? -21.076 16.566 14.121 1.00 77.62 812 GLU A CA 1
ATOM 6335 C C . GLU A 1 812 ? -21.214 17.015 15.587 1.00 77.62 812 GLU A C 1
ATOM 6337 O O . GLU A 1 812 ? -22.226 16.738 16.236 1.00 77.62 812 GLU A O 1
ATOM 6342 N N . ASN A 1 813 ? -20.184 17.694 16.110 1.00 84.56 813 ASN A N 1
ATOM 6343 C CA . ASN A 1 813 ? -20.059 18.162 17.502 1.00 84.56 813 ASN A CA 1
ATOM 6344 C C . ASN A 1 813 ? -19.615 17.133 18.566 1.00 84.56 813 ASN A C 1
ATOM 6346 O O . ASN A 1 813 ? -19.702 17.434 19.763 1.00 84.56 813 ASN A O 1
ATOM 6350 N N . ALA A 1 814 ? -19.138 15.950 18.178 1.00 85.88 814 ALA A N 1
ATOM 6351 C CA . ALA A 1 814 ? -18.447 15.039 19.087 1.00 85.88 814 ALA A CA 1
ATOM 6352 C C . ALA A 1 814 ? -17.026 15.543 19.380 1.00 85.88 814 ALA A C 1
ATOM 6354 O O . ALA A 1 814 ? -16.286 15.901 18.468 1.00 85.88 814 ALA A O 1
ATOM 6355 N N . GLU A 1 815 ? -16.650 15.555 20.655 1.00 83.62 815 GLU A N 1
ATOM 6356 C CA . GLU A 1 815 ? -15.295 15.895 21.118 1.00 83.62 815 GLU A CA 1
ATOM 6357 C C . GLU A 1 815 ? -14.648 14.798 21.936 1.00 83.62 815 GLU A C 1
ATOM 6359 O O . GLU A 1 815 ? -13.429 14.738 22.048 1.00 83.62 815 GLU A O 1
ATOM 6364 N N . TRP A 1 816 ? -15.482 13.954 22.528 1.00 85.00 816 TRP A N 1
ATOM 6365 C CA . TRP A 1 816 ? -15.048 12.836 23.326 1.00 85.00 816 TRP A CA 1
ATOM 6366 C C . TRP A 1 816 ? -15.781 11.600 22.859 1.00 85.00 816 TRP A C 1
ATOM 6368 O O . TRP A 1 816 ? -16.891 11.675 22.328 1.00 85.00 816 TRP A O 1
ATOM 6378 N N . PHE A 1 817 ? -15.196 10.448 23.112 1.00 86.56 817 PHE A N 1
ATOM 6379 C CA . PHE A 1 817 ? -15.891 9.182 22.976 1.00 86.56 817 PHE A CA 1
ATOM 6380 C C . PHE A 1 817 ? -15.484 8.262 24.114 1.00 86.56 817 PHE A C 1
ATOM 6382 O O . PHE A 1 817 ? -14.462 8.457 24.780 1.00 86.56 817 PHE A O 1
ATOM 6389 N N . ALA A 1 818 ? -16.328 7.271 24.343 1.00 87.56 818 ALA A N 1
ATOM 6390 C CA . ALA A 1 818 ? -16.099 6.226 25.316 1.00 87.56 818 ALA A CA 1
ATOM 6391 C C . ALA A 1 818 ? -16.817 4.953 24.879 1.00 87.56 818 ALA A C 1
ATOM 6393 O O . ALA A 1 818 ? -17.836 5.005 24.184 1.00 87.56 818 ALA A O 1
ATOM 6394 N N . TRP A 1 819 ? -16.301 3.811 25.310 1.00 90.62 819 TRP A N 1
ATOM 6395 C CA . TRP A 1 819 ? -17.014 2.556 25.200 1.00 90.62 819 TRP A CA 1
ATOM 6396 C C . TRP A 1 819 ? -17.999 2.424 26.358 1.00 90.62 819 TRP A C 1
ATOM 6398 O O . TRP A 1 819 ? -17.647 2.601 27.522 1.00 90.62 819 TRP A O 1
ATOM 6408 N N . LEU A 1 820 ? -19.244 2.115 26.032 1.00 88.44 820 LEU A N 1
ATOM 6409 C CA . LEU A 1 820 ? -20.283 1.772 26.983 1.00 88.44 820 LEU A CA 1
ATOM 6410 C C . LEU A 1 820 ? -20.379 0.254 27.025 1.00 88.44 820 LEU A C 1
ATOM 6412 O O . LEU A 1 820 ? -20.776 -0.357 26.035 1.00 88.44 820 LEU A O 1
ATOM 6416 N N . HIS A 1 821 ? -20.008 -0.356 28.145 1.00 87.06 821 HIS A N 1
ATOM 6417 C CA . HIS A 1 821 ? -20.034 -1.813 28.268 1.00 87.06 821 HIS A CA 1
ATOM 6418 C C . HIS A 1 821 ? -21.475 -2.343 28.283 1.00 87.06 821 HIS A C 1
ATOM 6420 O O . HIS A 1 821 ? -22.387 -1.683 28.782 1.00 87.06 821 HIS A O 1
ATOM 6426 N N . GLY A 1 822 ? -21.688 -3.533 27.712 1.00 84.88 822 GLY A N 1
ATOM 6427 C CA . GLY A 1 822 ? -22.977 -4.225 27.772 1.00 84.88 822 GLY A CA 1
ATOM 6428 C C . GLY A 1 822 ? -23.290 -4.758 29.177 1.00 84.88 822 GLY A C 1
ATOM 6429 O O . GLY A 1 822 ? -22.461 -4.714 30.079 1.00 84.88 822 GLY A O 1
ATOM 6430 N N . LEU A 1 823 ? -24.480 -5.334 29.353 1.00 79.44 823 LEU A N 1
ATOM 6431 C CA . LEU A 1 823 ? -24.950 -5.993 30.581 1.00 79.44 823 LEU A CA 1
ATOM 6432 C C . LEU A 1 823 ? -24.301 -7.371 30.824 1.00 79.44 823 LEU A C 1
ATOM 6434 O O . LEU A 1 823 ? -24.955 -8.283 31.336 1.00 79.44 823 LEU A O 1
ATOM 6438 N N . GLY A 1 824 ? -23.041 -7.542 30.416 1.00 61.22 824 GLY A N 1
ATOM 6439 C CA . GLY A 1 824 ? -22.287 -8.776 30.612 1.00 61.22 824 GLY A CA 1
ATOM 6440 C C . GLY A 1 824 ? -22.271 -9.142 32.095 1.00 61.22 824 GLY A C 1
ATOM 6441 O O . GLY A 1 824 ? -21.700 -8.417 32.895 1.00 61.22 824 GLY A O 1
ATOM 6442 N N . ASP A 1 825 ? -22.937 -10.243 32.442 1.00 55.47 825 ASP A N 1
ATOM 6443 C CA . ASP A 1 825 ? -23.119 -10.777 33.800 1.00 55.47 825 ASP A CA 1
ATOM 6444 C C . ASP A 1 825 ? -24.094 -10.048 34.741 1.00 55.47 825 ASP A C 1
ATOM 6446 O O . ASP A 1 825 ? -23.789 -9.730 35.892 1.00 55.47 825 ASP A O 1
ATOM 6450 N N . ALA A 1 826 ? -25.375 -10.003 34.360 1.00 52.25 826 ALA A N 1
ATOM 6451 C CA . ALA A 1 826 ? -26.432 -10.172 35.363 1.00 52.25 826 ALA A CA 1
ATOM 6452 C C . ALA A 1 826 ? -26.395 -11.614 35.932 1.00 52.25 826 ALA A C 1
ATOM 6454 O O . ALA A 1 826 ? -27.199 -12.456 35.543 1.00 52.25 826 ALA A O 1
ATOM 6455 N N . ALA A 1 827 ? -25.416 -11.875 36.805 1.00 45.66 827 ALA A N 1
ATOM 6456 C CA . ALA A 1 827 ? -25.233 -12.961 37.782 1.00 45.66 827 ALA A CA 1
ATOM 6457 C C . ALA A 1 827 ? -25.347 -14.450 37.367 1.00 45.66 827 ALA A C 1
ATOM 6459 O O . ALA A 1 827 ? -24.756 -15.272 38.057 1.00 45.66 827 ALA A O 1
ATOM 6460 N N . ASP A 1 828 ? -26.016 -14.821 36.271 1.00 55.94 828 ASP A N 1
ATOM 6461 C CA . ASP A 1 828 ? -26.327 -16.231 35.961 1.00 55.94 828 ASP A CA 1
ATOM 6462 C C . ASP A 1 828 ? -25.936 -16.685 34.542 1.00 55.94 828 ASP A C 1
ATOM 6464 O O . ASP A 1 828 ? -26.251 -17.805 34.148 1.00 55.94 828 ASP A O 1
ATOM 6468 N N . GLY A 1 829 ? -25.265 -15.852 33.737 1.00 59.69 829 GLY A N 1
ATOM 6469 C CA . GLY A 1 829 ? -24.736 -16.217 32.408 1.00 59.69 829 GLY A CA 1
ATOM 6470 C C . GLY A 1 829 ? -25.763 -16.619 31.327 1.00 59.69 829 GLY A C 1
ATOM 6471 O O . GLY A 1 829 ? -25.428 -16.621 30.142 1.00 59.69 829 GLY A O 1
ATOM 6472 N N . GLU A 1 830 ? -27.012 -16.927 31.693 1.00 70.69 830 GLU A N 1
ATOM 6473 C CA . GLU A 1 830 ? -28.096 -17.307 30.781 1.00 70.69 830 GLU A CA 1
ATOM 6474 C C . GLU A 1 830 ? -28.940 -16.114 30.322 1.00 70.69 830 GLU A C 1
ATOM 6476 O O . GLU A 1 830 ? -29.471 -16.124 29.204 1.00 70.69 830 GLU A O 1
ATOM 6481 N N . LEU A 1 831 ? -29.066 -15.083 31.164 1.00 74.75 831 LEU A N 1
ATOM 6482 C CA . LEU A 1 831 ? -29.824 -13.869 30.866 1.00 74.75 831 LEU A CA 1
ATOM 6483 C C . LEU A 1 831 ? -29.212 -13.154 29.657 1.00 74.75 831 LEU A C 1
ATOM 6485 O O . LEU A 1 831 ? -28.011 -12.922 29.599 1.00 74.75 831 LEU A O 1
ATOM 6489 N N . LEU A 1 832 ? -30.059 -12.823 28.677 1.00 81.69 832 LEU A N 1
ATOM 6490 C CA . LEU A 1 832 ? -29.664 -12.232 27.388 1.00 81.69 832 LEU A CA 1
ATOM 6491 C C . LEU A 1 832 ? -28.781 -13.119 26.491 1.00 81.69 832 LEU A C 1
ATOM 6493 O O . LEU A 1 832 ? -28.369 -12.670 25.423 1.00 81.69 832 LEU A O 1
ATOM 6497 N N . SER A 1 833 ? -28.554 -14.392 26.836 1.00 83.62 833 SER A N 1
ATOM 6498 C CA . SER A 1 833 ? -27.927 -15.328 25.897 1.00 83.62 833 SER A CA 1
ATOM 6499 C C . SER A 1 833 ? -28.757 -15.443 24.614 1.00 83.62 833 SER A C 1
ATOM 6501 O O . SER A 1 833 ? -29.987 -15.313 24.622 1.00 83.62 833 SER A O 1
ATOM 6503 N N . GLY A 1 834 ? -28.110 -15.748 23.486 1.00 83.62 834 GLY A N 1
ATOM 6504 C CA . GLY A 1 834 ? -28.819 -15.918 22.214 1.00 83.62 834 GLY A CA 1
ATOM 6505 C C . GLY A 1 834 ? -29.935 -16.970 22.292 1.00 83.62 834 GLY A C 1
ATOM 6506 O O . GLY A 1 834 ? -30.984 -16.805 21.669 1.00 83.62 834 GLY A O 1
ATOM 6507 N N . ALA A 1 835 ? -29.738 -18.031 23.082 1.00 85.06 835 ALA A N 1
ATOM 6508 C CA . ALA A 1 835 ? -30.755 -19.049 23.341 1.00 85.06 835 ALA A CA 1
ATOM 6509 C C . ALA A 1 835 ? -31.924 -18.495 24.172 1.00 85.06 835 ALA A C 1
ATOM 6511 O O . ALA A 1 835 ? -33.082 -18.665 23.785 1.00 85.06 835 ALA A O 1
ATOM 6512 N N . TRP A 1 836 ? -31.633 -17.776 25.259 1.00 89.06 836 TRP A N 1
ATOM 6513 C CA . TRP A 1 836 ? -32.649 -17.156 26.108 1.00 89.06 836 TRP A CA 1
ATOM 6514 C C . TRP A 1 836 ? -33.500 -16.141 25.339 1.00 89.06 836 TRP A C 1
ATOM 6516 O O . TRP A 1 836 ? -34.729 -16.182 25.416 1.00 89.06 836 TRP A O 1
ATOM 6526 N N . LEU A 1 837 ? -32.868 -15.281 24.535 1.00 89.75 837 LEU A N 1
ATOM 6527 C CA . LEU A 1 837 ? -33.548 -14.287 23.701 1.00 89.75 837 LEU A CA 1
ATOM 6528 C C . LEU A 1 837 ? -34.518 -14.959 22.722 1.00 89.75 837 LEU A C 1
ATOM 6530 O O . LEU A 1 837 ? -35.695 -14.591 22.657 1.00 89.75 837 LEU A O 1
ATOM 6534 N N . ARG A 1 838 ? -34.060 -16.008 22.024 1.00 91.69 838 ARG A N 1
ATOM 6535 C CA . ARG A 1 838 ? -34.895 -16.776 21.089 1.00 91.69 838 ARG A CA 1
ATOM 6536 C C . ARG A 1 838 ? -36.077 -17.451 21.783 1.00 91.69 838 ARG A C 1
ATOM 6538 O O . ARG A 1 838 ? -37.191 -17.363 21.271 1.00 91.69 838 ARG A O 1
ATOM 6545 N N . ASN A 1 839 ? -35.872 -18.035 22.965 1.00 92.44 839 ASN A N 1
ATOM 6546 C CA . ASN A 1 839 ? -36.942 -18.664 23.751 1.00 92.44 839 ASN A CA 1
ATOM 6547 C C . ASN A 1 839 ? -38.040 -17.669 24.171 1.00 92.44 839 ASN A C 1
ATOM 6549 O O . ASN A 1 839 ? -39.191 -18.060 24.350 1.00 92.44 839 ASN A O 1
ATOM 6553 N N . HIS A 1 840 ? -37.711 -16.378 24.262 1.00 93.25 840 HIS A N 1
ATOM 6554 C CA . HIS A 1 840 ? -38.658 -15.303 24.574 1.00 93.25 840 HIS A CA 1
ATOM 6555 C C . HIS A 1 840 ? -39.172 -14.553 23.331 1.00 93.25 840 HIS A C 1
ATOM 6557 O O . HIS A 1 840 ? -39.867 -13.539 23.455 1.00 93.25 840 HIS A O 1
ATOM 6563 N N . GLY A 1 841 ? -38.862 -15.034 22.121 1.00 93.62 841 GLY A N 1
ATOM 6564 C CA . GLY A 1 841 ? -39.272 -14.396 20.867 1.00 93.62 841 GLY A CA 1
ATOM 6565 C C . GLY A 1 841 ? -38.640 -13.016 20.657 1.00 93.62 841 GLY A C 1
ATOM 6566 O O . GLY A 1 841 ? -39.272 -12.119 20.086 1.00 93.62 841 GLY A O 1
ATOM 6567 N N . ILE A 1 842 ? -37.425 -12.822 21.165 1.00 92.56 842 ILE A N 1
ATOM 6568 C CA . ILE A 1 842 ? -36.623 -11.610 21.013 1.00 92.56 842 ILE A CA 1
ATOM 6569 C C . ILE A 1 842 ? -35.521 -11.910 19.997 1.00 92.56 842 ILE A C 1
ATOM 6571 O O . ILE A 1 842 ? -34.775 -12.874 20.150 1.00 92.56 842 ILE A O 1
ATOM 6575 N N . ASP A 1 843 ? -35.436 -11.093 18.950 1.00 90.19 843 ASP A N 1
ATOM 6576 C CA . ASP A 1 843 ? -34.394 -11.216 17.932 1.00 90.19 843 ASP A CA 1
ATOM 6577 C C . ASP A 1 843 ? -33.035 -10.754 18.500 1.00 90.19 843 ASP A C 1
ATOM 6579 O O . ASP A 1 843 ? -32.914 -9.575 18.853 1.00 90.19 843 ASP A O 1
ATOM 6583 N N . PRO A 1 844 ? -32.010 -11.630 18.577 1.00 87.44 844 PRO A N 1
ATOM 6584 C CA . PRO A 1 844 ? -30.669 -11.253 19.027 1.00 87.44 844 PRO A CA 1
ATOM 6585 C C . PRO A 1 844 ? -29.983 -10.210 18.137 1.00 87.44 844 PRO A C 1
ATOM 6587 O O . PRO A 1 844 ? -29.058 -9.548 18.593 1.00 87.44 844 PRO A O 1
ATOM 6590 N N . GLN A 1 845 ? -30.421 -10.057 16.881 1.00 88.50 845 GLN A N 1
ATOM 6591 C CA . GLN A 1 845 ? -29.897 -9.056 15.944 1.00 88.50 845 GLN A CA 1
ATOM 6592 C C . GLN A 1 845 ? -30.639 -7.714 16.013 1.00 88.50 845 GLN A C 1
ATOM 6594 O O . GLN A 1 845 ? -30.384 -6.810 15.210 1.00 88.50 845 GLN A O 1
ATOM 6599 N N . ASN A 1 846 ? -31.597 -7.564 16.930 1.00 90.62 846 ASN A N 1
ATOM 6600 C CA . ASN A 1 846 ? -32.231 -6.279 17.162 1.00 90.62 846 ASN A CA 1
ATOM 6601 C C . ASN A 1 846 ? -31.220 -5.309 17.794 1.00 90.62 846 ASN A C 1
ATOM 6603 O O . ASN A 1 846 ? -30.572 -5.661 18.773 1.00 90.62 846 ASN A O 1
ATOM 6607 N N . LEU A 1 847 ? -31.131 -4.074 17.291 1.00 88.19 847 LEU A N 1
ATOM 6608 C CA . LEU A 1 847 ? -30.132 -3.094 17.741 1.00 88.19 847 LEU A CA 1
ATOM 6609 C C . LEU A 1 847 ? -30.173 -2.817 19.252 1.00 88.19 847 LEU A C 1
ATOM 6611 O O . LEU A 1 847 ? -29.125 -2.618 19.855 1.00 88.19 847 LEU A O 1
ATOM 6615 N N . LEU A 1 848 ? -31.356 -2.857 19.883 1.00 86.88 848 LEU A N 1
ATOM 6616 C CA . LEU A 1 848 ? -31.472 -2.715 21.342 1.00 86.88 848 LEU A CA 1
ATOM 6617 C C . LEU A 1 848 ? -30.756 -3.858 22.054 1.00 86.88 848 LEU A C 1
ATOM 6619 O O . LEU A 1 848 ? -30.069 -3.655 23.046 1.00 86.88 848 LEU A O 1
ATOM 6623 N N . ILE A 1 849 ? -30.929 -5.065 21.535 1.00 89.00 849 ILE A N 1
ATOM 6624 C CA . ILE A 1 849 ? -30.328 -6.262 22.099 1.00 89.00 849 ILE A CA 1
ATOM 6625 C C . ILE A 1 849 ? -28.826 -6.270 21.842 1.00 89.00 849 ILE A C 1
ATOM 6627 O O . ILE A 1 849 ? -28.081 -6.558 22.769 1.00 89.00 849 ILE A O 1
ATOM 6631 N N . CYS A 1 850 ? -28.374 -5.875 20.648 1.00 88.69 850 CYS A N 1
ATOM 6632 C CA . CYS A 1 850 ? -26.950 -5.719 20.362 1.00 88.69 850 CYS A CA 1
ATOM 6633 C C . CYS A 1 850 ? -26.289 -4.728 21.327 1.00 88.69 850 CYS A C 1
ATOM 6635 O O . CYS A 1 850 ? -25.289 -5.084 21.936 1.00 88.69 850 CYS A O 1
ATOM 6637 N N . LEU A 1 851 ? -26.887 -3.554 21.552 1.00 88.31 851 LEU A N 1
ATOM 6638 C CA . LEU A 1 851 ? -26.368 -2.572 22.510 1.00 88.31 851 LEU A CA 1
ATOM 6639 C C . LEU A 1 851 ? -26.297 -3.131 23.934 1.00 88.31 851 LEU A C 1
ATOM 6641 O O . LEU A 1 851 ? -25.282 -2.990 24.606 1.00 88.31 851 LEU A O 1
ATOM 6645 N N . LEU A 1 852 ? -27.358 -3.795 24.397 1.00 86.75 852 LEU A N 1
ATOM 6646 C CA . LEU A 1 852 ? -27.380 -4.350 25.751 1.00 86.75 852 LEU A CA 1
ATOM 6647 C C . LEU A 1 852 ? -26.422 -5.531 25.919 1.00 86.75 852 LEU A C 1
ATOM 6649 O O . LEU A 1 852 ? -25.929 -5.736 27.019 1.00 86.75 852 LEU A O 1
ATOM 6653 N N . CYS A 1 853 ? -26.165 -6.311 24.867 1.00 85.94 853 CYS A N 1
ATOM 6654 C CA . CYS A 1 853 ? -25.316 -7.500 24.951 1.00 85.94 853 CYS A CA 1
ATOM 6655 C C . CYS A 1 853 ? -23.847 -7.223 24.628 1.00 85.94 853 CYS A C 1
ATOM 6657 O O . CYS A 1 853 ? -22.995 -7.928 25.140 1.00 85.94 853 CYS A O 1
ATOM 6659 N N . GLN A 1 854 ? -23.541 -6.270 23.749 1.00 87.56 854 GLN A N 1
ATOM 6660 C CA . GLN A 1 854 ? -22.183 -6.036 23.232 1.00 87.56 854 GLN A CA 1
ATOM 6661 C C . GLN A 1 854 ? -21.624 -4.675 23.649 1.00 87.56 854 GLN A C 1
ATOM 6663 O O . GLN A 1 854 ? -20.441 -4.422 23.452 1.00 87.56 854 GLN A O 1
ATOM 6668 N N . GLY A 1 855 ? -22.452 -3.802 24.223 1.00 90.56 855 GLY A N 1
ATOM 6669 C CA . GLY A 1 855 ? -22.078 -2.418 24.462 1.00 90.56 855 GLY A CA 1
ATOM 6670 C C . GLY A 1 855 ? -22.198 -1.557 23.207 1.00 90.56 855 GLY A C 1
ATOM 6671 O O . GLY A 1 855 ? -22.830 -1.944 22.220 1.00 90.56 855 GLY A O 1
ATOM 6672 N N . CYS A 1 856 ? -21.629 -0.358 23.250 1.00 91.19 856 CYS A N 1
ATOM 6673 C CA . CYS A 1 856 ? -21.572 0.554 22.112 1.00 91.19 856 CYS A CA 1
ATOM 6674 C C . CYS A 1 856 ? -20.483 1.616 22.272 1.00 91.19 856 CYS A C 1
ATOM 6676 O O . CYS A 1 856 ? -20.044 1.912 23.380 1.00 91.19 856 CYS A O 1
ATOM 6678 N N . LEU A 1 857 ? -20.080 2.233 21.163 1.00 90.69 857 LEU A N 1
ATOM 6679 C CA . LEU A 1 857 ? -19.217 3.408 21.183 1.00 90.69 857 LEU A CA 1
ATOM 6680 C C . LEU A 1 857 ? -20.095 4.662 21.278 1.00 90.69 857 LEU A C 1
ATOM 6682 O O . LEU A 1 857 ? -20.940 4.916 20.418 1.00 90.69 857 LEU A O 1
ATOM 6686 N N . VAL A 1 858 ? -19.921 5.442 22.339 1.00 89.62 858 VAL A N 1
ATOM 6687 C CA . VAL A 1 858 ? -20.702 6.653 22.606 1.00 89.62 858 VAL A CA 1
ATOM 6688 C C . VAL A 1 858 ? -19.866 7.870 22.258 1.00 89.62 858 VAL A C 1
ATOM 6690 O O . VAL A 1 858 ? -18.762 8.027 22.767 1.00 89.62 858 VAL A O 1
ATOM 6693 N N . HIS A 1 859 ? -20.423 8.754 21.437 1.00 88.75 859 HIS A N 1
ATOM 6694 C CA . HIS A 1 859 ? -19.835 10.041 21.076 1.00 88.75 859 HIS A CA 1
ATOM 6695 C C . HIS A 1 859 ? -20.446 11.128 21.948 1.00 88.75 859 HIS A C 1
ATOM 6697 O O . HIS A 1 859 ? -21.669 11.236 22.029 1.00 88.75 859 HIS A O 1
ATOM 6703 N N . LEU A 1 860 ? -19.618 11.948 22.582 1.00 86.12 860 LEU A N 1
ATOM 6704 C CA . LEU A 1 860 ? -19.992 12.947 23.578 1.00 86.12 860 LEU A CA 1
ATOM 6705 C C . LEU A 1 860 ? -19.490 14.332 23.146 1.00 86.12 860 LEU A C 1
ATOM 6707 O O . LEU A 1 860 ? -18.403 14.470 22.589 1.00 86.12 860 LEU A O 1
ATOM 6711 N N . ASN A 1 861 ? -20.255 15.383 23.431 1.00 87.12 861 ASN A N 1
ATOM 6712 C CA . ASN A 1 861 ? -19.830 16.769 23.190 1.00 87.12 861 ASN A CA 1
ATOM 6713 C C . ASN A 1 861 ? -19.028 17.363 24.370 1.00 87.12 861 ASN A C 1
ATOM 6715 O O . ASN A 1 861 ? -18.868 16.722 25.408 1.00 87.12 861 ASN A O 1
ATOM 6719 N N . LYS A 1 862 ? -18.612 18.641 24.263 1.00 85.38 862 LYS A N 1
ATOM 6720 C CA . LYS A 1 862 ? -17.954 19.435 25.337 1.00 85.38 862 LYS A CA 1
ATOM 6721 C C . LYS A 1 862 ? -18.581 19.310 26.723 1.00 85.38 862 LYS A C 1
ATOM 6723 O O . LYS A 1 862 ? -17.903 19.486 27.728 1.00 85.38 862 LYS A O 1
ATOM 6728 N N . LYS A 1 863 ? -19.900 19.123 26.780 1.00 82.75 863 LYS A N 1
ATOM 6729 C CA . LYS A 1 863 ? -20.676 19.089 28.025 1.00 82.75 863 LYS A CA 1
ATOM 6730 C C . LYS A 1 863 ? -20.809 17.669 28.586 1.00 82.75 863 LYS A C 1
ATOM 6732 O O . LYS A 1 863 ? -21.551 17.490 29.548 1.00 82.75 863 LYS A O 1
ATOM 6737 N N . GLY A 1 864 ? -20.158 16.678 27.970 1.00 81.00 864 GLY A N 1
ATOM 6738 C CA . GLY A 1 864 ? -20.306 15.262 28.303 1.00 81.00 864 GLY A CA 1
ATOM 6739 C C . GLY A 1 864 ? -21.674 14.692 27.923 1.00 81.00 864 GLY A C 1
ATOM 6740 O O . GLY A 1 864 ? -22.094 13.693 28.496 1.00 81.00 864 GLY A O 1
ATOM 6741 N N . MET A 1 865 ? -22.405 15.339 27.006 1.00 83.19 865 MET A N 1
ATOM 6742 C CA . MET A 1 865 ? -23.714 14.859 26.556 1.00 83.19 865 MET A CA 1
ATOM 6743 C C . MET A 1 865 ? -23.555 13.992 25.300 1.00 83.19 865 MET A C 1
ATOM 6745 O O . MET A 1 865 ? -22.868 14.435 24.373 1.00 83.19 865 MET A O 1
ATOM 6749 N N . PRO A 1 866 ? -24.206 12.818 25.223 1.00 86.12 866 PRO A N 1
ATOM 6750 C CA . PRO A 1 866 ? -24.166 11.970 24.036 1.00 86.12 866 PRO A CA 1
ATOM 6751 C C . PRO A 1 866 ? -24.776 12.656 22.810 1.00 86.12 866 PRO A C 1
ATOM 6753 O O . PRO A 1 866 ? -25.878 13.194 22.884 1.00 86.12 866 PRO A O 1
ATOM 6756 N N . VAL A 1 867 ? -24.063 12.620 21.685 1.00 88.00 867 VAL A N 1
ATOM 6757 C CA . VAL A 1 867 ? -24.497 13.160 20.383 1.00 88.00 867 VAL A CA 1
ATOM 6758 C C . VAL A 1 867 ? -24.741 12.060 19.349 1.00 88.00 867 VAL A C 1
ATOM 6760 O O . VAL A 1 867 ? -25.626 12.190 18.506 1.00 88.00 867 VAL A O 1
ATOM 6763 N N . ALA A 1 868 ? -24.017 10.945 19.444 1.00 88.88 868 ALA A N 1
ATOM 6764 C CA . ALA A 1 868 ? -24.225 9.759 18.621 1.00 88.88 868 ALA A CA 1
ATOM 6765 C C . ALA A 1 868 ? -23.860 8.495 19.398 1.00 88.88 868 ALA A C 1
ATOM 6767 O O . ALA A 1 868 ? -23.079 8.536 20.351 1.00 88.88 868 ALA A O 1
ATOM 6768 N N . ILE A 1 869 ? -24.430 7.369 18.976 1.00 89.38 869 ILE A N 1
ATOM 6769 C CA . ILE A 1 869 ? -24.083 6.048 19.494 1.00 89.38 869 ILE A CA 1
ATOM 6770 C C . ILE A 1 869 ? -23.853 5.131 18.304 1.00 89.38 869 ILE A C 1
ATOM 6772 O O . ILE A 1 869 ? -24.734 4.972 17.462 1.00 89.38 869 ILE A O 1
ATOM 6776 N N . ASP A 1 870 ? -22.697 4.496 18.270 1.00 91.19 870 ASP A N 1
ATOM 6777 C CA . ASP A 1 870 ? -22.346 3.489 17.287 1.00 91.19 870 ASP A CA 1
ATOM 6778 C C . ASP A 1 870 ? -22.535 2.119 17.944 1.00 91.19 870 ASP A C 1
ATOM 6780 O O . ASP A 1 870 ? -21.806 1.735 18.861 1.00 91.19 870 ASP A O 1
ATOM 6784 N N . VAL A 1 871 ? -23.560 1.384 17.502 1.00 91.19 871 VAL A N 1
ATOM 6785 C CA . VAL A 1 871 ? -23.918 0.074 18.068 1.00 91.19 871 VAL A CA 1
ATOM 6786 C C . VAL A 1 871 ? -23.321 -1.047 17.217 1.00 91.19 871 VAL A C 1
ATOM 6788 O O . VAL A 1 871 ? -23.631 -1.098 16.020 1.00 91.19 871 VAL A O 1
ATOM 6791 N N . PRO A 1 872 ? -22.528 -1.964 17.806 1.00 90.25 872 PRO A N 1
ATOM 6792 C CA . PRO A 1 872 ? -22.050 -3.164 17.138 1.00 90.25 872 PRO A CA 1
ATOM 6793 C C . PRO A 1 872 ? -23.193 -3.950 16.493 1.00 90.25 872 PRO A C 1
ATOM 6795 O O . PRO A 1 872 ? -24.245 -4.174 17.094 1.00 90.25 872 PRO A O 1
ATOM 6798 N N . THR A 1 873 ? -23.011 -4.382 15.253 1.00 87.81 873 THR A N 1
ATOM 6799 C CA . THR A 1 873 ? -23.999 -5.158 14.510 1.00 87.81 873 THR A CA 1
ATOM 6800 C C . THR A 1 873 ? -23.325 -6.189 13.613 1.00 87.81 873 THR A C 1
ATOM 6802 O O . THR A 1 873 ? -22.175 -6.041 13.225 1.00 87.81 873 THR A O 1
ATOM 6805 N N . THR A 1 874 ? -24.061 -7.232 13.239 1.00 80.25 874 THR A N 1
ATOM 6806 C CA . THR A 1 874 ? -23.676 -8.154 12.156 1.00 80.25 874 THR A CA 1
ATOM 6807 C C . THR A 1 874 ? -24.262 -7.731 10.809 1.00 80.25 874 THR A C 1
ATOM 6809 O O . THR A 1 874 ? -24.047 -8.382 9.788 1.00 80.25 874 THR A O 1
ATOM 6812 N N . ARG A 1 875 ? -25.077 -6.669 10.782 1.00 80.12 875 ARG A N 1
ATOM 6813 C CA . ARG A 1 875 ? -25.632 -6.146 9.534 1.00 80.12 875 ARG A CA 1
ATOM 6814 C C . ARG A 1 875 ? -24.530 -5.419 8.756 1.00 80.12 875 ARG A C 1
ATOM 6816 O O . ARG A 1 875 ? -23.653 -4.819 9.376 1.00 80.12 875 ARG A O 1
ATOM 6823 N N . PRO A 1 876 ? -24.575 -5.432 7.413 1.00 72.94 876 PRO A N 1
ATOM 6824 C CA . PRO A 1 876 ? -23.707 -4.577 6.615 1.00 72.94 876 PRO A CA 1
ATOM 6825 C C . PRO A 1 876 ? -23.851 -3.126 7.086 1.00 72.94 876 PRO A C 1
ATOM 6827 O O . PRO A 1 876 ? -24.973 -2.633 7.211 1.00 72.94 876 PRO A O 1
ATOM 6830 N N . SER A 1 877 ? -22.734 -2.467 7.376 1.00 78.69 877 SER A N 1
ATOM 6831 C CA . SER A 1 877 ? -22.706 -1.071 7.797 1.00 78.69 877 SER A CA 1
ATOM 6832 C C . SER A 1 877 ? -21.485 -0.359 7.223 1.00 78.69 877 SER A C 1
ATOM 6834 O O . SER A 1 877 ? -20.520 -1.009 6.815 1.00 78.69 877 SER A O 1
ATOM 6836 N N . GLU A 1 878 ? -21.569 0.969 7.170 1.00 70.69 878 GLU A N 1
ATOM 6837 C CA . GLU A 1 878 ? -20.522 1.844 6.630 1.00 70.69 878 GLU A CA 1
ATOM 6838 C C . GLU A 1 878 ? -19.383 2.084 7.631 1.00 70.69 878 GLU A C 1
ATOM 6840 O O . GLU A 1 878 ? -18.259 2.350 7.224 1.00 70.69 878 GLU A O 1
ATOM 6845 N N . CYS A 1 879 ? -19.647 1.947 8.935 1.00 80.31 879 CYS A N 1
ATOM 6846 C CA . CYS A 1 879 ? -18.649 2.148 9.983 1.00 80.31 879 CYS A CA 1
ATOM 6847 C C . CYS A 1 879 ? -18.093 0.803 10.459 1.00 80.31 879 CYS A C 1
ATOM 6849 O O . CYS A 1 879 ? -18.841 -0.053 10.939 1.00 80.31 879 CYS A O 1
ATOM 6851 N N . LEU A 1 880 ? -16.779 0.629 10.363 1.00 84.06 880 LEU A N 1
ATOM 6852 C CA . LEU A 1 880 ? -16.065 -0.579 10.754 1.00 84.06 880 LEU A CA 1
ATOM 6853 C C . LEU A 1 880 ? -14.889 -0.190 11.647 1.00 84.06 880 LEU A C 1
ATOM 6855 O O . LEU A 1 880 ? -14.133 0.707 11.302 1.00 84.06 880 LEU A O 1
ATOM 6859 N N . LEU A 1 881 ? -14.713 -0.898 12.754 1.00 85.25 881 LEU A N 1
ATOM 6860 C CA . LEU A 1 881 ? -13.541 -0.793 13.611 1.00 85.25 881 LEU A CA 1
ATOM 6861 C C . LEU A 1 881 ? -12.737 -2.077 13.450 1.00 85.25 881 LEU A C 1
ATOM 6863 O O . LEU A 1 881 ? -13.217 -3.177 13.746 1.00 85.25 881 LEU A O 1
ATOM 6867 N N . GLN A 1 882 ? -11.539 -1.934 12.896 1.00 84.19 882 GLN A N 1
ATOM 6868 C CA . GLN A 1 882 ? -10.618 -3.039 12.677 1.00 84.19 882 GLN A CA 1
ATOM 6869 C C . GLN A 1 882 ? -9.584 -3.104 13.787 1.00 84.19 882 GLN A C 1
ATOM 6871 O O . GLN A 1 882 ? -9.286 -2.112 14.444 1.00 84.19 882 GLN A O 1
ATOM 6876 N N . PHE A 1 883 ? -9.017 -4.290 13.963 1.00 88.88 883 PHE A N 1
ATOM 6877 C CA . PHE A 1 883 ? -8.066 -4.568 15.021 1.00 88.88 883 PHE A CA 1
ATOM 6878 C C . PHE A 1 883 ? -6.740 -5.043 14.456 1.00 88.88 883 PHE A C 1
ATOM 6880 O O . PHE A 1 883 ? -6.694 -5.828 13.505 1.00 88.88 883 PHE A O 1
ATOM 6887 N N . GLY A 1 884 ? -5.664 -4.570 15.072 1.00 83.94 884 GLY A N 1
ATOM 6888 C CA . GLY A 1 884 ? -4.309 -5.005 14.800 1.00 83.94 884 GLY A CA 1
ATOM 6889 C C . GLY A 1 884 ? -4.029 -6.408 15.323 1.00 83.94 884 GLY A C 1
ATOM 6890 O O . GLY A 1 884 ? -4.895 -7.125 15.826 1.00 83.94 884 GLY A O 1
ATOM 6891 N N . THR A 1 885 ? -2.766 -6.802 15.219 1.00 82.94 885 THR A N 1
ATOM 6892 C CA . THR A 1 885 ? -2.273 -8.013 15.877 1.00 82.94 885 THR A CA 1
ATOM 6893 C C . THR A 1 885 ? -2.323 -7.839 17.397 1.00 82.94 885 THR A C 1
ATOM 6895 O O . THR A 1 885 ? -1.992 -6.748 17.875 1.00 82.94 885 THR A O 1
ATOM 6898 N N . PRO A 1 886 ? -2.666 -8.891 18.161 1.00 93.25 886 PRO A N 1
ATOM 6899 C CA . PRO A 1 886 ? -2.650 -8.824 19.614 1.00 93.25 886 PRO A CA 1
ATOM 6900 C C . PRO A 1 886 ? -1.246 -8.490 20.103 1.00 93.25 886 PRO A C 1
ATOM 6902 O O . PRO A 1 886 ? -0.248 -8.987 19.575 1.00 93.25 886 PRO A O 1
ATOM 6905 N N . ARG A 1 887 ? -1.170 -7.672 21.142 1.00 93.75 887 ARG A N 1
ATOM 6906 C CA . ARG A 1 887 ? 0.069 -7.374 21.856 1.00 93.75 887 ARG A CA 1
ATOM 6907 C C . ARG A 1 887 ? -0.102 -7.727 23.322 1.00 93.75 887 ARG A C 1
ATOM 6909 O O . ARG A 1 887 ? -1.183 -7.560 23.880 1.00 93.75 887 ARG A O 1
ATOM 6916 N N . ALA A 1 888 ? 0.967 -8.207 23.946 1.00 95.31 888 ALA A N 1
ATOM 6917 C CA . ALA A 1 888 ? 0.971 -8.475 25.376 1.00 95.31 888 ALA A CA 1
ATOM 6918 C C . ALA A 1 888 ? 0.753 -7.174 26.160 1.00 95.31 888 ALA A C 1
ATOM 6920 O O . ALA A 1 888 ? 1.391 -6.156 25.875 1.00 95.31 888 ALA A O 1
ATOM 6921 N N . LEU A 1 889 ? -0.128 -7.211 27.159 1.00 96.50 889 LEU A N 1
ATOM 6922 C CA . LEU A 1 889 ? -0.283 -6.102 28.093 1.00 96.50 889 LEU A CA 1
ATOM 6923 C C . LEU A 1 889 ? 0.740 -6.273 29.233 1.00 96.50 889 LEU A C 1
ATOM 6925 O O . LEU A 1 889 ? 0.780 -7.348 29.840 1.00 96.50 889 LEU A O 1
ATOM 6929 N N . PRO A 1 890 ? 1.570 -5.263 29.558 1.00 96.75 890 PRO A N 1
ATOM 6930 C CA . PRO A 1 890 ? 2.528 -5.378 30.656 1.00 96.75 890 PRO A CA 1
ATOM 6931 C C . PRO A 1 890 ? 1.828 -5.711 31.978 1.00 96.75 890 PRO A C 1
ATOM 6933 O O . PRO A 1 890 ? 0.849 -5.058 32.332 1.00 96.75 890 PRO A O 1
ATOM 6936 N N . THR A 1 891 ? 2.352 -6.667 32.752 1.00 96.00 891 THR A N 1
ATOM 6937 C CA . THR A 1 891 ? 1.720 -7.138 34.003 1.00 96.00 891 THR A CA 1
ATOM 6938 C C . THR A 1 891 ? 1.392 -5.998 34.966 1.00 96.00 891 THR A C 1
ATOM 6940 O O . THR A 1 891 ? 0.291 -5.937 35.502 1.00 96.00 891 THR A O 1
ATOM 6943 N N . LYS A 1 892 ? 2.307 -5.029 35.110 1.00 95.94 892 LYS A N 1
ATOM 6944 C CA . LYS A 1 892 ? 2.090 -3.840 35.945 1.00 95.94 892 LYS A CA 1
ATOM 6945 C C . LYS A 1 892 ? 0.835 -3.061 35.529 1.00 95.94 892 LYS A C 1
ATOM 6947 O O . LYS A 1 892 ? 0.084 -2.611 36.385 1.00 95.94 892 LYS A O 1
ATOM 6952 N N . PHE A 1 893 ? 0.606 -2.939 34.226 1.00 96.25 893 PHE A N 1
ATOM 6953 C CA . PHE A 1 893 ? -0.540 -2.233 33.670 1.00 96.25 893 PHE A CA 1
ATOM 6954 C C . PHE A 1 893 ? -1.839 -3.038 33.850 1.00 96.25 893 PHE A C 1
ATOM 6956 O O . PHE A 1 893 ? -2.873 -2.478 34.198 1.00 96.25 893 PHE A O 1
ATOM 6963 N N . VAL A 1 894 ? -1.783 -4.372 33.724 1.00 96.25 894 VAL A N 1
ATOM 6964 C CA . VAL A 1 894 ? -2.915 -5.269 34.047 1.00 96.25 894 VAL A CA 1
ATOM 6965 C C . VAL A 1 894 ? -3.370 -5.101 35.499 1.00 96.25 894 VAL A C 1
ATOM 6967 O O . VAL A 1 894 ? -4.577 -5.080 35.765 1.00 96.25 894 VAL A O 1
ATOM 6970 N N . ASP A 1 895 ? -2.412 -4.979 36.421 1.00 95.00 895 ASP A N 1
ATOM 6971 C CA . ASP A 1 895 ? -2.662 -4.773 37.848 1.00 95.00 895 ASP A CA 1
ATOM 6972 C C . ASP A 1 895 ? -3.229 -3.377 38.137 1.00 95.00 895 ASP A C 1
ATOM 6974 O O . ASP A 1 895 ? -4.120 -3.247 38.973 1.00 95.00 895 ASP A O 1
ATOM 6978 N N . GLU A 1 896 ? -2.736 -2.336 37.456 1.00 94.44 896 GLU A N 1
ATOM 6979 C CA . GLU A 1 896 ? -3.258 -0.961 37.544 1.00 94.44 896 GLU A CA 1
ATOM 6980 C C . GLU A 1 896 ? -4.722 -0.902 37.083 1.00 94.44 896 GLU A C 1
ATOM 6982 O O . GLU A 1 896 ? -5.584 -0.500 37.861 1.00 94.44 896 GLU A O 1
ATOM 6987 N N . LEU A 1 897 ? -5.042 -1.461 35.910 1.00 93.19 897 LEU A N 1
ATOM 6988 C CA . LEU A 1 897 ? -6.425 -1.593 35.428 1.00 93.19 897 LEU A CA 1
ATOM 6989 C C . LEU A 1 897 ? -7.316 -2.398 36.394 1.00 93.19 897 LEU A C 1
ATOM 6991 O O . LEU A 1 897 ? -8.511 -2.129 36.522 1.00 93.19 897 LEU A O 1
ATOM 6995 N N . GLY A 1 898 ? -6.736 -3.391 37.078 1.00 93.12 898 GLY A N 1
ATOM 6996 C CA . GLY A 1 898 ? -7.386 -4.161 38.143 1.00 93.12 898 GLY A CA 1
ATOM 6997 C C . GLY A 1 898 ? -7.727 -3.328 39.371 1.00 93.12 898 GLY A C 1
ATOM 6998 O O . GLY A 1 898 ? -8.849 -3.405 39.865 1.00 93.12 898 GLY A O 1
ATOM 6999 N N . LYS A 1 899 ? -6.779 -2.518 39.848 1.00 92.31 899 LYS A N 1
ATOM 7000 C CA . LYS A 1 899 ? -6.974 -1.615 40.992 1.00 92.31 899 LYS A CA 1
ATOM 7001 C C . LYS A 1 899 ? -8.004 -0.532 40.693 1.00 92.31 899 LYS A C 1
ATOM 7003 O O . LYS A 1 899 ? -8.774 -0.186 41.584 1.00 92.31 899 LYS A O 1
ATOM 7008 N N . ASP A 1 900 ? -8.046 -0.072 39.448 1.00 87.62 900 ASP A N 1
ATOM 7009 C CA . ASP A 1 900 ? -9.002 0.929 38.976 1.00 87.62 900 ASP A CA 1
ATOM 7010 C C . ASP A 1 900 ? -10.397 0.340 38.700 1.00 87.62 900 ASP A C 1
ATOM 7012 O O . ASP A 1 900 ? -11.318 1.077 38.358 1.00 87.62 900 ASP A O 1
ATOM 7016 N N . GLY A 1 901 ? -10.577 -0.983 38.829 1.00 88.62 901 GLY A N 1
ATOM 7017 C CA . GLY A 1 901 ? -11.862 -1.647 38.593 1.00 88.62 901 GLY A CA 1
ATOM 7018 C C . GLY A 1 901 ? -12.336 -1.578 37.137 1.00 88.62 901 GLY A C 1
ATOM 7019 O O . GLY A 1 901 ? -13.534 -1.658 36.873 1.00 88.62 901 GLY A O 1
ATOM 7020 N N . ARG A 1 902 ? -11.412 -1.410 36.182 1.00 89.19 902 ARG A N 1
ATOM 7021 C CA . ARG A 1 902 ? -11.737 -1.204 34.759 1.00 89.19 902 ARG A CA 1
ATOM 7022 C C . ARG A 1 902 ? -12.076 -2.484 34.006 1.00 89.19 902 ARG A C 1
ATOM 7024 O O . ARG A 1 902 ? -12.643 -2.408 32.921 1.00 89.19 902 ARG A O 1
ATOM 7031 N N . TRP A 1 903 ? -11.713 -3.640 34.548 1.00 92.31 903 TRP A N 1
ATOM 7032 C CA . TRP A 1 903 ? -12.040 -4.931 33.954 1.00 92.31 903 TRP A CA 1
ATOM 7033 C C . TRP A 1 903 ? -13.523 -5.239 34.124 1.00 92.31 903 TRP A C 1
ATOM 7035 O O . TRP A 1 903 ? -14.058 -5.153 35.227 1.00 92.31 903 TRP A O 1
ATOM 7045 N N . GLN A 1 904 ? -14.169 -5.598 33.022 1.00 89.06 904 GLN A N 1
ATOM 7046 C CA . GLN A 1 904 ? -15.555 -6.045 32.980 1.00 89.06 904 GLN A CA 1
ATOM 7047 C C . GLN A 1 904 ? -15.608 -7.463 32.412 1.00 89.06 904 GLN A C 1
ATOM 7049 O O . GLN A 1 904 ? -14.783 -7.794 31.564 1.00 89.06 904 GLN A O 1
ATOM 7054 N N . PRO A 1 905 ? -16.552 -8.320 32.825 1.00 89.31 905 PRO A N 1
ATOM 7055 C CA . PRO A 1 905 ? -16.716 -9.628 32.204 1.00 89.31 905 PRO A CA 1
ATOM 7056 C C . PRO A 1 905 ? -16.944 -9.507 30.692 1.00 89.31 905 PRO A C 1
ATOM 7058 O O . PRO A 1 905 ? -17.716 -8.663 30.235 1.00 89.31 905 PRO A O 1
ATOM 7061 N N . VAL A 1 906 ? -16.290 -10.365 29.905 1.00 88.69 906 VAL A N 1
ATOM 7062 C CA . VAL A 1 906 ? -16.436 -10.358 28.440 1.00 88.69 906 VAL A CA 1
ATOM 7063 C C . VAL A 1 906 ? -17.868 -10.728 28.070 1.00 88.69 906 VAL A C 1
ATOM 7065 O O . VAL A 1 906 ? -18.309 -11.859 28.288 1.00 88.69 906 VAL A O 1
ATOM 7068 N N . ALA A 1 907 ? -18.602 -9.797 27.466 1.00 82.31 907 ALA A N 1
ATOM 7069 C CA . ALA A 1 907 ? -20.013 -10.026 27.176 1.00 82.31 907 ALA A CA 1
ATOM 7070 C C . ALA A 1 907 ? -20.222 -11.007 26.001 1.00 82.31 907 ALA A C 1
ATOM 7072 O O . ALA A 1 907 ? -21.187 -11.779 25.970 1.00 82.31 907 ALA A O 1
ATOM 7073 N N . GLU A 1 908 ? -19.291 -11.043 25.042 1.00 83.19 908 GLU A N 1
ATOM 7074 C CA . GLU A 1 908 ? -19.389 -11.916 23.874 1.00 83.19 908 GLU A CA 1
ATOM 7075 C C . GLU A 1 908 ? -19.064 -13.384 24.210 1.00 83.19 908 GLU A C 1
ATOM 7077 O O . GLU A 1 908 ? -17.927 -13.762 24.490 1.00 83.19 908 GLU A O 1
ATOM 7082 N N . GLU A 1 909 ? -20.070 -14.259 24.098 1.00 80.94 909 GLU A N 1
ATOM 7083 C CA . GLU A 1 909 ? -19.943 -15.698 24.377 1.00 80.94 909 GLU A CA 1
ATOM 7084 C C . GLU A 1 909 ? -18.832 -16.381 23.560 1.00 80.94 909 GLU A C 1
ATOM 7086 O O . GLU A 1 909 ? -18.126 -17.242 24.085 1.00 80.94 909 GLU A O 1
ATOM 7091 N N . LYS A 1 910 ? -18.646 -15.993 22.290 1.00 82.06 910 LYS A N 1
ATOM 7092 C CA . LYS A 1 910 ? -17.581 -16.550 21.441 1.00 82.06 910 LYS A CA 1
ATOM 7093 C C . LYS A 1 910 ? -16.187 -16.239 22.004 1.00 82.06 910 LYS A C 1
ATOM 7095 O O . LYS A 1 910 ? -15.358 -17.143 22.054 1.00 82.06 910 LYS A O 1
ATOM 7100 N N . LEU A 1 911 ? -15.947 -15.009 22.468 1.00 88.06 911 LEU A N 1
ATOM 7101 C CA . LEU A 1 911 ? -14.664 -14.602 23.056 1.00 88.06 911 LEU A CA 1
ATOM 7102 C C . LEU A 1 911 ? -14.419 -15.288 24.402 1.00 88.06 911 LEU A C 1
ATOM 7104 O O . LEU A 1 911 ? -13.319 -15.789 24.634 1.00 88.06 911 LEU A O 1
ATOM 7108 N N . ARG A 1 912 ? -15.459 -15.422 25.238 1.00 88.00 912 ARG A N 1
ATOM 7109 C CA . ARG A 1 912 ? -15.372 -16.190 26.491 1.00 88.00 912 ARG A CA 1
ATOM 7110 C C . ARG A 1 912 ? -14.965 -17.635 26.265 1.00 88.00 912 ARG A C 1
ATOM 7112 O O . ARG A 1 912 ? -14.041 -18.125 26.905 1.00 88.00 912 ARG A O 1
ATOM 7119 N N . ARG A 1 913 ? -15.611 -18.315 25.314 1.00 83.88 913 ARG A N 1
ATOM 7120 C CA . ARG A 1 913 ? -15.238 -19.693 24.963 1.00 83.88 913 ARG A CA 1
ATOM 7121 C C . ARG A 1 913 ? -13.847 -19.787 24.326 1.00 83.88 913 ARG A C 1
ATOM 7123 O O . ARG A 1 913 ? -13.236 -20.845 24.405 1.00 83.88 913 ARG A O 1
ATOM 7130 N N . GLY A 1 914 ? -13.362 -18.702 23.717 1.00 83.12 914 GLY A N 1
ATOM 7131 C CA . GLY A 1 914 ? -11.982 -18.562 23.244 1.00 83.12 914 GLY A CA 1
ATOM 7132 C C . GLY A 1 914 ? -10.963 -18.264 24.349 1.00 83.12 914 GLY A C 1
ATOM 7133 O O . GLY A 1 914 ? -9.772 -18.199 24.070 1.00 83.12 914 GLY A O 1
ATOM 7134 N N . GLY A 1 915 ? -11.408 -18.096 25.598 1.00 90.75 915 GLY A N 1
ATOM 7135 C CA . GLY A 1 915 ? -10.546 -17.905 26.758 1.00 90.75 915 GLY A CA 1
ATOM 7136 C C . GLY A 1 915 ? -10.368 -16.455 27.206 1.00 90.75 915 GLY A C 1
ATOM 7137 O O . GLY A 1 915 ? -9.501 -16.209 28.040 1.00 90.75 915 GLY A O 1
ATOM 7138 N N . ALA A 1 916 ? -11.162 -15.508 26.702 1.00 93.62 916 ALA A N 1
ATOM 7139 C CA . ALA A 1 916 ? -11.235 -14.151 27.243 1.00 93.62 916 ALA A CA 1
ATOM 7140 C C . ALA A 1 916 ? -12.094 -14.148 28.522 1.00 93.62 916 ALA A C 1
ATOM 7142 O O . ALA A 1 916 ? -13.264 -14.518 28.475 1.00 93.62 916 ALA A O 1
ATOM 7143 N N . ALA A 1 917 ? -11.537 -13.751 29.663 1.00 93.06 917 ALA A N 1
ATOM 7144 C CA . ALA A 1 917 ? -12.266 -13.707 30.931 1.00 93.06 917 ALA A CA 1
ATOM 7145 C C . ALA A 1 917 ? -12.893 -12.327 31.165 1.00 93.06 917 ALA A C 1
ATOM 7147 O O . ALA A 1 917 ? -14.098 -12.211 31.387 1.00 93.06 917 ALA A O 1
ATOM 7148 N N . GLU A 1 918 ? -12.074 -11.283 31.057 1.00 94.44 918 GLU A N 1
ATOM 7149 C CA . GLU A 1 918 ? -12.482 -9.894 31.263 1.00 94.44 918 GLU A CA 1
ATOM 7150 C C . GLU A 1 918 ? -11.999 -9.029 30.093 1.00 94.44 918 GLU A C 1
ATOM 7152 O O . GLU A 1 918 ? -10.995 -9.346 29.459 1.00 94.44 918 GLU A O 1
ATOM 7157 N N . GLU A 1 919 ? -12.702 -7.943 29.800 1.00 94.50 919 GLU A N 1
ATOM 7158 C CA . GLU A 1 919 ? -12.360 -6.942 28.796 1.00 94.50 919 GLU A CA 1
ATOM 7159 C C . GLU A 1 919 ? -12.355 -5.540 29.401 1.00 94.50 919 GLU A C 1
ATOM 7161 O O . GLU A 1 919 ? -13.050 -5.254 30.377 1.00 94.50 919 GLU A O 1
ATOM 7166 N N . CYS A 1 920 ? -11.576 -4.645 28.806 1.00 93.94 920 CYS A N 1
ATOM 7167 C CA . CYS A 1 920 ? -11.675 -3.220 29.064 1.00 93.94 920 CYS A CA 1
ATOM 7168 C C . CYS A 1 920 ? -11.291 -2.420 27.818 1.00 93.94 920 CYS A C 1
ATOM 7170 O O . CYS A 1 920 ? -10.507 -2.865 26.975 1.00 93.94 920 CYS A O 1
ATOM 7172 N N . TRP A 1 921 ? -11.860 -1.224 27.698 1.00 93.31 921 TRP A N 1
ATOM 7173 C CA . TRP A 1 921 ? -11.450 -0.268 26.679 1.00 93.31 921 TRP A CA 1
ATOM 7174 C C . TRP A 1 921 ? -10.270 0.571 27.179 1.00 93.31 921 TRP A C 1
ATOM 7176 O O . TRP A 1 921 ? -10.298 1.107 28.294 1.00 93.31 921 TRP A O 1
ATOM 7186 N N . LEU A 1 922 ? -9.248 0.694 26.335 1.00 92.75 922 LEU A N 1
ATOM 7187 C CA . LEU A 1 922 ? -8.099 1.573 26.508 1.00 92.75 922 LEU A CA 1
ATOM 7188 C C . LEU A 1 922 ? -8.277 2.793 25.590 1.00 92.75 922 LEU A C 1
ATOM 7190 O O . LEU A 1 922 ? -8.196 2.637 24.366 1.00 92.75 922 LEU A O 1
ATOM 7194 N N . PRO A 1 923 ? -8.532 3.999 26.124 1.00 88.19 923 PRO A N 1
ATOM 7195 C CA . PRO A 1 923 ? -8.572 5.215 25.330 1.00 88.19 923 PRO A CA 1
ATOM 7196 C C . PRO A 1 923 ? -7.288 5.457 24.515 1.00 88.19 923 PRO A C 1
ATOM 7198 O O . PRO A 1 923 ? -6.185 5.091 24.936 1.00 88.19 923 PRO A O 1
ATOM 7201 N N . PRO A 1 924 ? -7.419 6.143 23.368 1.00 86.31 924 PRO A N 1
ATOM 7202 C CA . PRO A 1 924 ? -6.308 6.727 22.624 1.00 86.31 924 PRO A CA 1
ATOM 7203 C C . PRO A 1 924 ? -5.330 7.494 23.512 1.00 86.31 924 PRO A C 1
ATOM 7205 O O . PRO A 1 924 ? -5.741 8.231 24.411 1.00 86.31 924 PRO A O 1
ATOM 7208 N N . GLY A 1 925 ? -4.039 7.271 23.268 1.00 87.19 925 GLY A N 1
ATOM 7209 C CA . GLY A 1 925 ? -2.927 7.864 24.011 1.00 87.19 925 GLY A CA 1
ATOM 7210 C C . GLY A 1 925 ? -2.530 7.120 25.290 1.00 87.19 925 GLY A C 1
ATOM 7211 O O . GLY A 1 925 ? -1.425 7.332 25.781 1.00 87.19 925 GLY A O 1
ATOM 7212 N N . GLU A 1 926 ? -3.368 6.221 25.819 1.00 90.44 926 GLU A N 1
ATOM 7213 C CA . GLU A 1 926 ? -3.022 5.462 27.028 1.00 90.44 926 GLU A CA 1
ATOM 7214 C C . GLU A 1 926 ? -1.979 4.370 26.740 1.00 90.44 926 GLU A C 1
ATOM 7216 O O . GLU A 1 926 ? -0.981 4.247 27.445 1.00 90.44 926 GLU A O 1
ATOM 7221 N N . MET A 1 927 ? -2.200 3.596 25.675 1.00 90.12 927 MET A N 1
ATOM 7222 C CA . MET A 1 927 ? -1.304 2.514 25.229 1.00 90.12 927 MET A CA 1
ATOM 7223 C C . MET A 1 927 ? -1.165 2.430 23.705 1.00 90.12 927 MET A C 1
ATOM 7225 O O . MET A 1 927 ? -0.154 1.944 23.203 1.00 90.12 927 MET A O 1
ATOM 7229 N N . ALA A 1 928 ? -2.185 2.878 22.975 1.00 85.94 928 ALA A N 1
ATOM 7230 C CA . ALA A 1 928 ? -2.269 2.834 21.523 1.00 85.94 928 ALA A CA 1
ATOM 7231 C C . ALA A 1 928 ? -2.712 4.201 20.997 1.00 85.94 928 ALA A C 1
ATOM 7233 O O . ALA A 1 928 ? -3.490 4.893 21.661 1.00 85.94 928 ALA A O 1
ATOM 7234 N N . ALA A 1 929 ? -2.243 4.584 19.808 1.00 82.62 929 ALA A N 1
ATOM 7235 C CA . ALA A 1 929 ? -2.551 5.895 19.234 1.00 82.62 929 ALA A CA 1
ATOM 7236 C C . ALA A 1 929 ? -4.048 6.038 18.929 1.00 82.62 929 ALA A C 1
ATOM 7238 O O . ALA A 1 929 ? -4.629 7.082 19.176 1.00 82.62 929 ALA A O 1
ATOM 7239 N N . ALA A 1 930 ? -4.675 4.956 18.469 1.00 80.56 930 ALA A N 1
ATOM 7240 C CA . ALA A 1 930 ? -6.094 4.891 18.141 1.00 80.56 930 ALA A CA 1
ATOM 7241 C C . ALA A 1 930 ? -6.910 4.122 19.193 1.00 80.56 930 ALA A C 1
ATOM 7243 O O . ALA A 1 930 ? -8.032 3.709 18.937 1.00 80.56 930 ALA A O 1
ATOM 7244 N N . GLY A 1 931 ? -6.377 3.919 20.400 1.00 89.44 931 GLY A N 1
ATOM 7245 C CA . GLY A 1 931 ? -7.069 3.163 21.446 1.00 89.44 931 GLY A CA 1
ATOM 7246 C C . GLY A 1 931 ? -7.062 1.658 21.179 1.00 89.44 931 GLY A C 1
ATOM 7247 O O . GLY A 1 931 ? -6.518 1.178 20.181 1.00 89.44 931 GLY A O 1
ATOM 7248 N N . ALA A 1 932 ? -7.593 0.884 22.122 1.00 92.88 932 ALA A N 1
ATOM 7249 C CA . ALA A 1 932 ? -7.541 -0.571 22.054 1.00 92.88 932 ALA A CA 1
ATOM 7250 C C . ALA A 1 932 ? -8.601 -1.250 22.924 1.00 92.88 932 ALA A C 1
ATOM 7252 O O . ALA A 1 932 ? -8.999 -0.723 23.959 1.00 92.88 932 ALA A O 1
ATOM 7253 N N . PHE A 1 933 ? -8.968 -2.482 22.569 1.00 94.69 933 PHE A N 1
ATOM 7254 C CA . PHE A 1 933 ? -9.602 -3.400 23.520 1.00 94.69 933 PHE A CA 1
ATOM 7255 C C . PHE A 1 933 ? -8.548 -4.282 24.163 1.00 94.69 933 PHE A C 1
ATOM 7257 O O . PHE A 1 933 ? -7.826 -4.997 23.465 1.00 94.69 933 PHE A O 1
ATOM 7264 N N . ALA A 1 934 ? -8.476 -4.250 25.487 1.00 96.25 934 ALA A N 1
ATOM 7265 C CA . ALA A 1 934 ? -7.681 -5.183 26.258 1.00 96.25 934 ALA A CA 1
ATOM 7266 C C . ALA A 1 934 ? -8.558 -6.308 26.800 1.00 96.25 934 ALA A C 1
ATOM 7268 O O . ALA A 1 934 ? -9.721 -6.102 27.138 1.00 96.25 934 ALA A O 1
ATOM 7269 N N . TYR A 1 935 ? -7.972 -7.495 26.902 1.00 96.88 935 TYR A N 1
ATOM 7270 C CA . TYR A 1 935 ? -8.614 -8.694 27.408 1.00 96.88 935 TYR A CA 1
ATOM 7271 C C . TYR A 1 935 ? -7.705 -9.386 28.415 1.00 96.88 935 TYR A C 1
ATOM 7273 O O . TYR A 1 935 ? -6.559 -9.712 28.096 1.00 96.88 935 TYR A O 1
ATOM 7281 N N . ARG A 1 936 ? -8.227 -9.660 29.611 1.00 96.88 936 ARG A N 1
ATOM 7282 C CA . ARG A 1 936 ? -7.607 -10.570 30.570 1.00 96.88 936 ARG A CA 1
ATOM 7283 C C . ARG A 1 936 ? -7.981 -11.997 30.192 1.00 96.88 936 ARG A C 1
ATOM 7285 O O . ARG A 1 936 ? -9.151 -12.299 29.957 1.00 96.88 936 ARG A O 1
ATOM 7292 N N . LEU A 1 937 ? -6.986 -12.867 30.105 1.00 95.75 937 LEU A N 1
ATOM 7293 C CA . LEU A 1 937 ? -7.157 -14.247 29.670 1.00 95.75 937 LEU A CA 1
ATOM 7294 C C . LEU A 1 937 ? -7.544 -15.150 30.850 1.00 95.75 937 LEU A C 1
ATOM 7296 O O . LEU A 1 937 ? -7.117 -14.945 31.985 1.00 95.75 937 LEU A O 1
ATOM 7300 N N . SER A 1 938 ? -8.350 -16.173 30.568 1.00 94.12 938 SER A N 1
ATOM 7301 C CA . SER A 1 938 ? -8.513 -17.349 31.434 1.00 94.12 938 SER A CA 1
ATOM 7302 C C . SER A 1 938 ? -7.164 -18.035 31.659 1.00 94.12 938 SER A C 1
ATOM 7304 O O . SER A 1 938 ? -6.249 -17.880 30.851 1.00 94.12 938 SER A O 1
ATOM 7306 N N . LYS A 1 939 ? -7.027 -18.828 32.727 1.00 92.50 939 LYS A N 1
ATOM 7307 C CA . LYS A 1 939 ? -5.752 -19.489 33.052 1.00 92.50 939 LYS A CA 1
ATOM 7308 C C . LYS A 1 939 ? -5.278 -20.420 31.939 1.00 92.50 939 LYS A C 1
ATOM 7310 O O . LYS A 1 939 ? -4.087 -20.482 31.656 1.00 92.50 939 LYS A O 1
ATOM 7315 N N . GLU A 1 940 ? -6.205 -21.097 31.274 1.00 86.88 940 GLU A N 1
ATOM 7316 C CA . GLU A 1 940 ? -5.922 -21.977 30.144 1.00 86.88 940 GLU A CA 1
ATOM 7317 C C . GLU A 1 940 ? -5.392 -21.186 28.939 1.00 86.88 940 GLU A C 1
ATOM 7319 O O . GLU A 1 940 ? -4.394 -21.573 28.332 1.00 86.88 940 GLU A O 1
ATOM 7324 N N . ALA A 1 941 ? -6.020 -20.052 28.614 1.00 85.69 941 ALA A N 1
ATOM 7325 C CA . ALA A 1 941 ? -5.581 -19.195 27.514 1.00 85.69 941 ALA A CA 1
ATOM 7326 C C . ALA A 1 941 ? -4.301 -18.408 27.839 1.00 85.69 941 ALA A C 1
ATOM 7328 O O . ALA A 1 941 ? -3.498 -18.174 26.941 1.00 85.69 941 ALA A O 1
ATOM 7329 N N . GLU A 1 942 ? -4.076 -18.042 29.102 1.00 92.00 942 GLU A N 1
ATOM 7330 C CA . GLU A 1 942 ? -2.841 -17.415 29.588 1.00 92.00 942 GLU A CA 1
ATOM 7331 C C . GLU A 1 942 ? -1.629 -18.325 29.353 1.00 92.00 942 GLU A C 1
ATOM 7333 O O . GLU A 1 942 ? -0.610 -17.862 28.845 1.00 92.00 942 GLU A O 1
ATOM 7338 N N . VAL A 1 943 ? -1.753 -19.626 29.649 1.00 82.12 943 VAL A N 1
ATOM 7339 C CA . VAL A 1 943 ? -0.688 -20.615 29.398 1.00 82.12 943 VAL A CA 1
ATOM 7340 C C . VAL A 1 943 ? -0.368 -20.720 27.905 1.00 82.12 943 VAL A C 1
ATOM 7342 O O . VAL A 1 943 ? 0.801 -20.803 27.540 1.00 82.12 943 VAL A O 1
ATOM 7345 N N . LEU A 1 944 ? -1.386 -20.678 27.040 1.00 76.31 944 LEU A N 1
ATOM 7346 C CA . LEU A 1 944 ? -1.203 -20.725 25.586 1.00 76.31 944 LEU A CA 1
ATOM 7347 C C . LEU A 1 944 ? -0.603 -19.431 25.019 1.00 76.31 944 LEU A C 1
ATOM 7349 O O . LEU A 1 944 ? 0.211 -19.483 24.102 1.00 76.31 944 LEU A O 1
ATOM 7353 N N . ALA A 1 945 ? -1.014 -18.274 25.540 1.00 79.25 945 ALA A N 1
ATOM 7354 C CA . ALA A 1 945 ? -0.560 -16.970 25.064 1.00 79.25 945 ALA A CA 1
ATOM 7355 C C . ALA A 1 945 ? 0.792 -16.540 25.649 1.00 79.25 945 ALA A C 1
ATOM 7357 O O . ALA A 1 945 ? 1.409 -15.620 25.119 1.00 79.25 945 ALA A O 1
ATOM 7358 N N . GLY A 1 946 ? 1.223 -17.138 26.764 1.00 90.06 946 GLY A N 1
ATOM 7359 C CA . GLY A 1 946 ? 2.407 -16.717 27.518 1.00 90.06 946 GLY A CA 1
ATOM 7360 C C . GLY A 1 946 ? 2.227 -15.406 28.298 1.00 90.06 946 GLY A C 1
ATOM 7361 O O . GLY A 1 946 ? 3.195 -14.879 28.847 1.00 90.06 946 GLY A O 1
ATOM 7362 N N . HIS A 1 947 ? 1.006 -14.864 28.359 1.00 94.31 947 HIS A N 1
ATOM 7363 C CA . HIS A 1 947 ? 0.695 -13.568 28.965 1.00 94.31 947 HIS A CA 1
ATOM 7364 C C . HIS A 1 947 ? -0.685 -13.586 29.635 1.00 94.31 947 HIS A C 1
ATOM 7366 O O . HIS A 1 947 ? -1.623 -14.167 29.102 1.00 94.31 947 HIS A O 1
ATOM 7372 N N . ALA A 1 948 ? -0.837 -12.902 30.775 1.00 96.19 948 ALA A N 1
ATOM 7373 C CA . ALA A 1 948 ? -2.109 -12.840 31.511 1.00 96.19 948 ALA A CA 1
ATOM 7374 C C . ALA A 1 948 ? -3.178 -11.968 30.829 1.00 96.19 948 ALA A C 1
ATOM 7376 O O . ALA A 1 948 ? -4.374 -12.133 31.069 1.00 96.19 948 ALA A O 1
ATOM 7377 N N . ALA A 1 949 ? -2.757 -11.022 29.990 1.00 97.12 949 ALA A N 1
ATOM 7378 C CA . ALA A 1 949 ? -3.650 -10.167 29.228 1.00 97.12 949 ALA A CA 1
ATOM 7379 C C . ALA A 1 949 ? -3.000 -9.728 27.917 1.00 97.12 949 ALA A C 1
ATOM 7381 O O . ALA A 1 949 ? -1.775 -9.627 27.798 1.00 97.12 949 ALA A O 1
ATOM 7382 N N . ILE A 1 950 ? -3.850 -9.418 26.950 1.00 96.62 950 ILE A N 1
ATOM 7383 C CA . ILE A 1 950 ? -3.474 -8.908 25.634 1.00 96.62 950 ILE A CA 1
ATOM 7384 C C . ILE A 1 950 ? -4.322 -7.690 25.299 1.00 96.62 950 ILE A C 1
ATOM 7386 O O . ILE A 1 950 ? -5.372 -7.483 25.901 1.00 96.62 950 ILE A O 1
ATOM 7390 N N . TYR A 1 951 ? -3.906 -6.913 24.310 1.00 96.62 951 TYR A N 1
ATOM 7391 C CA . TYR A 1 951 ? -4.752 -5.891 23.713 1.00 96.62 951 TYR A CA 1
ATOM 7392 C C . TYR A 1 951 ? -4.672 -5.890 22.195 1.00 96.62 951 TYR A C 1
ATOM 7394 O O . TYR A 1 951 ? -3.668 -6.288 21.602 1.00 96.62 951 TYR A O 1
ATOM 7402 N N . PHE A 1 952 ? -5.750 -5.413 21.587 1.00 94.31 952 PHE A N 1
ATOM 7403 C CA . PHE A 1 952 ? -5.903 -5.216 20.158 1.00 94.31 952 PHE A CA 1
ATOM 7404 C C . PHE A 1 952 ? -6.032 -3.723 19.884 1.00 94.31 952 PHE A C 1
ATOM 7406 O O . PHE A 1 952 ? -7.057 -3.119 20.198 1.00 94.31 952 PHE A O 1
ATOM 7413 N N . GLU A 1 953 ? -4.975 -3.135 19.325 1.00 92.12 953 GLU A N 1
ATOM 7414 C CA . GLU A 1 953 ? -4.981 -1.749 18.848 1.00 92.12 953 GLU A CA 1
ATOM 7415 C C . GLU A 1 953 ? -6.010 -1.590 17.728 1.00 92.12 953 GLU A C 1
ATOM 7417 O O . GLU A 1 953 ? -6.098 -2.441 16.838 1.00 92.12 953 GLU A O 1
ATOM 7422 N N . VAL A 1 954 ? -6.797 -0.519 17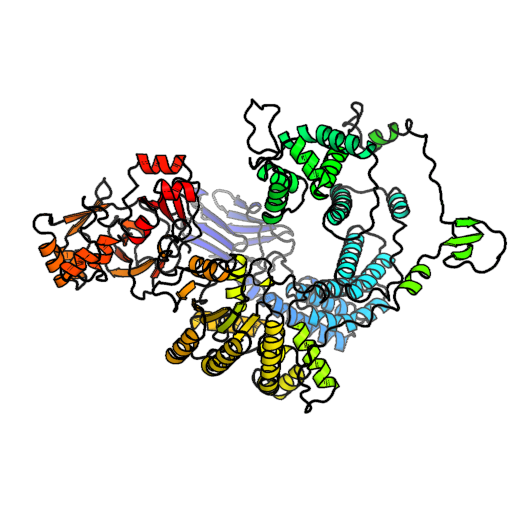.784 1.00 87.56 954 VAL A N 1
ATOM 7423 C CA . VAL A 1 954 ? -7.700 -0.167 16.691 1.00 87.56 954 VAL A CA 1
ATOM 7424 C C . VAL A 1 954 ? -6.869 0.312 15.506 1.00 87.56 954 VAL A C 1
ATOM 7426 O O . VAL A 1 954 ? -5.960 1.122 15.667 1.00 87.56 954 VAL A O 1
ATOM 7429 N N . LEU A 1 955 ? -7.139 -0.219 14.318 1.00 81.06 955 LEU A N 1
ATOM 7430 C CA . LEU A 1 955 ? -6.498 0.241 13.089 1.00 81.06 955 LEU A CA 1
ATOM 7431 C C . LEU A 1 955 ? -7.313 1.391 12.496 1.00 81.06 955 LEU A C 1
ATOM 7433 O O . LEU A 1 955 ? -8.540 1.290 12.421 1.00 81.06 955 LEU A O 1
ATOM 7437 N N . ASN A 1 956 ? -6.605 2.457 12.111 1.00 60.91 956 ASN A N 1
ATOM 7438 C CA . ASN A 1 956 ? -7.177 3.686 11.558 1.00 60.91 956 ASN A CA 1
ATOM 7439 C C . ASN A 1 956 ? -7.750 3.543 10.155 1.00 60.91 956 ASN A C 1
ATOM 7441 O O . ASN A 1 956 ? -7.167 2.769 9.361 1.00 60.91 956 ASN A O 1
#

Sequence (956 aa):
MAPPDWSQSDLEVVVKFDLSADVGKEKLKVKIETTRLSVVENGSTTFSQELSGKVNVDESYWQIEGAEDGKQLVVSLCKKKAGPWRSLTKEEDAQLPQKDVLDDDFDVLKLEHDDDDPERVEEQEENERKLEARYKKLKDEKGLDSEETLNTFFALFDNCIQLYRLNKLSDYLEEVVPVCRKRNDKFTMKAIQALSFVRWKQSRFREALPLFHEMEATLGKSAALCENIASSRLVCATNSTGDVDELPCLNVMKLPVLAAEARKFGETESKPVALLVLQLSFLLRRVLRPEIEAPLFASSDDDEVSIEKQVQDAFPRFAKFEPQFQPGFSKDAGISAVGLRYLCSQLAMDISEADLDRLFLESDLDCNGRLSLPELVEGCRKHRFFTNLIGVMNAAAAFRVGRSFDYSRSTREGYANAKSAAHEGGEACSLEFNPSSSFQGARPGWVFKLGAQGLGYYFDSEIAIHVASSDVEATTTTVELDNNSNYRDDRASWQRRVVLQSLPLTAHPGAGAAATDTGARPWAIFTLATPGALPEEALSWMSQKGLLPLKQLAKVSTDYFVQRFPELPLYVRQHGYPQGTTFLREEAELLEGEALEVAASQGHHVWTCCAPSDAHRLRAVLQALRQHHPEYRIAVLDIRADAAALQRRYRSVVRHTGRAVPLEAKAPAAADLQALAARADFLARIDHSEDIPVLIRIETAEDEGSWPTLSRIFTDCAGQGAVCSARVLAQFPHALRPLRFVRLPVSENVLVGKADEQQHISIDLRVFGSAMGCALTAKRLSKALGQLASRSVHLLLSSLSQELPGGNVPAENAEWFAWLHGLGDAADGELLSGAWLRNHGIDPQNLLICLLCQGCLVHLNKKGMPVAIDVPTTRPSECLLQFGTPRALPTKFVDELGKDGRWQPVAEEKLRRGGAAEECWLPPGEMAAAGAFAYRLSKEAEVLAGHAAIYFEVLN

Secondary structure (DSSP, 8-state):
-PPPEEEE-SSEEEEEEEE-TT--GGGEEEEEETTEEEEEETTEEEEEEEBSS-B-TTT-EEEEES-TT-EEEEEEEEBSS-S--SSSBHHHHHHS-PPPTTSTT--GGG----TT-TT-HHHHHHHHHHHHHHHHHHHHHH-TTSHHHHHHHHHHHHHHHHTT-HHHHHHHHHHHHHHHHHH-SHHHHHHHHHHHHHHHHTT-HHHHHHHHHHHHHHH---HHHHHHHHHHHHHHHHH-SS--TT--------HHHHHHHGGG-------SHHHHHHHHHHHHTTSS------------HHHHHHHHHHHHHHHHHHGGG-TT--S---TT-PEEHHHHHHHHHHTT----HHHHHHHHHHH-SS-SSEE-HHHHHHHHHH-HHHHHHHHHHHHHHH----TT--TTS-HHHHHHTTTTS----------SEEE-SS----BTTEEEEEETTEEEEEE-HHHHHHTTSTT-TT----------TTS-HHHHHHHHHHHHHHS---S-TTSTT---TT-PPPEEEEEEE-TTS-HHHHHHHHHHTTSS-GGGEEE--HHHHHTT-TTHHHHHHHH-TTHHHHHHHHHHHHHHHHHHHHHHHTT-EEEEEE-GGGHHHHHHHHHHHHHH-TT-EEEEEEEE--HHHHHHHHHHHHHHH-----S-PPPPPHHHHHHHHTTSSEEEEEE-SSSS-EEEEETTSSSBP-HHHHHHHHHTTSS----TTTGGGGSTTT--PPEEEEEEE--TTSS-S---TT-EEEEEHHHHHHHTT-HHHHHHHHHHHGGG--SEEEEEBPPPBSS-SSSS---TT--EEEEE---TTSSSS-TT-HHHHHHTT--TTSHHHHHHHH-EEEEE-TTS-EEEEEEEESS--SEEEEE---EEPPHHHHHHHHHTT--EE---HHHHHTTEEEEEEE-TTTSSTT-EEEEEEPHHHHHHHTSSEEEEEEE-

InterPro domains:
  IPR002048 EF-hand domain [PS50222] (351-386)
  IPR007052 CS domain [PF04969] (5-77)
  IPR007052 CS domain [PS51203] (1-89)
  IPR008978 HSP20-like chaperone [G3DSA:2.60.40.790] (5-99)
  IPR008978 HSP20-like chaperone [SSF49764] (5-93)
  IPR011992 EF-hand domain pair [SSF47473] (334-391)
  IPR018247 EF-Hand 1, calcium-binding site [PS00018] (364-376)
  IPR027417 P-loop containing nucleoside triphosphate hydrolase [G3DSA:3.40.50.300] (510-696)
  IPR037898 NudC family [PTHR12356] (6-130)